Protein AF-V5ABE5-F1 (afdb_monomer_lite)

pLDDT: mean 79.94, std 25.31, range [21.81, 98.75]

Secondary structure (DSSP, 8-state):
--------------------------------------------------PPP-----------PPP----BPPPEE-TT---EEETTSSB---STTEEEE--TT-EEE-SS-SS---PPPTTPPPEEEEEETTEEEEES-TT-TTS-TTT--HHHHHHHHHHHHHSS--EEEEE-SS-BSSBSS-STT-BSHHHHHHHHHTT-EEEEES-HHHHGGG-SEEEEE-BSSPPPHHHHHHHHHHHHTT-EEEEEE---TTS---HHHHHHHHHHHT-SEEE-S-EEE-SSSBSSSTTSBEE--B-TTS-GGGB----SS----TT--EEEEEEEE-SSSEEEEE-TTS-EEEEEETT-B----TTSPP-GGGSTT---HHHHHHHHHHHHHHHHHHTTT-EEEEE--TTS-SB-TTS-EEEEEE-TTS-BHHHHHHHTTSSB----S-TTHHHHHHHHHHHHHTT-GGGGG--TTT----S-S----EE-SS-EEEEESEEEEE-TTS-EEEEEETTTTEEEESS-TT-GGGSTTTT----TTS-HHHHHHHHHHHT----SS--SPP-EEEEEE-TTTTTT-TTS--SGGGHHHHHHHHHHHHHHS-EEEEEEES-TT-SSSS-SEETTEE-SSEEEEE--SSPPPHHHHHHHHHHHHTT-EEEEE--TT--SSGGGGHHHHHHHT-SEEEEEEE---SSSEETTEEEEEEE--B-GGGGGGSS-SSPPPTT---PPPPP----------------------------------------------PPPP----TTHHHHGGG--

Radius of gyration: 35.9 Å; chains: 1; bounding box: 133×84×94 Å

Structure (mmCIF, N/CA/C/O backbone):
data_AF-V5ABE5-F1
#
_entry.id   AF-V5ABE5-F1
#
loop_
_atom_site.group_PDB
_atom_site.id
_atom_site.type_symbol
_atom_site.label_atom_id
_atom_site.label_alt_id
_atom_site.label_comp_id
_atom_site.label_asym_id
_atom_site.label_entity_id
_atom_site.label_seq_id
_atom_site.pdbx_PDB_ins_code
_atom_site.Cartn_x
_atom_site.Cartn_y
_atom_site.Cartn_z
_atom_site.occupancy
_atom_site.B_iso_or_equiv
_atom_site.auth_seq_id
_atom_site.auth_comp_id
_atom_site.auth_asym_id
_atom_site.auth_atom_id
_atom_site.pdbx_PDB_model_num
ATOM 1 N N . MET A 1 1 ? -12.990 -47.101 -25.425 1.00 36.81 1 MET A N 1
ATOM 2 C CA . MET A 1 1 ? -12.556 -48.438 -24.939 1.00 36.81 1 MET A CA 1
ATOM 3 C C . MET A 1 1 ? -12.404 -48.261 -23.430 1.00 36.81 1 MET A C 1
ATOM 5 O O . MET A 1 1 ? -11.764 -47.290 -23.077 1.00 36.81 1 MET A O 1
ATOM 9 N N . GLY A 1 2 ? -13.147 -48.911 -22.524 1.00 32.28 2 GLY A N 1
ATOM 10 C CA . GLY A 1 2 ? -13.300 -50.363 -22.287 1.00 32.28 2 GLY A CA 1
ATOM 11 C C . GLY A 1 2 ? -12.292 -50.766 -21.192 1.00 32.28 2 GLY A C 1
ATOM 12 O O . GLY A 1 2 ? -11.149 -50.357 -21.323 1.00 32.28 2 GLY A O 1
ATOM 13 N N . LEU A 1 3 ? -12.583 -51.493 -20.102 1.00 31.14 3 LEU A N 1
ATOM 14 C CA . LEU A 1 3 ? -13.672 -52.403 -19.651 1.00 31.14 3 LEU A CA 1
ATOM 15 C C . LEU A 1 3 ? -13.688 -52.362 -18.081 1.00 31.14 3 LEU A C 1
ATOM 17 O O . LEU A 1 3 ? -12.718 -51.857 -17.533 1.00 31.14 3 LEU A O 1
ATOM 21 N N . MET A 1 4 ? -14.611 -52.860 -17.233 1.00 33.94 4 MET A N 1
ATOM 22 C CA . MET A 1 4 ? -15.916 -53.587 -17.228 1.00 33.94 4 MET A CA 1
ATOM 23 C C . MET A 1 4 ? -16.553 -53.276 -15.808 1.00 33.94 4 MET A C 1
ATOM 25 O O . MET A 1 4 ? -16.170 -52.245 -15.274 1.00 33.94 4 MET A O 1
ATOM 29 N N . ILE A 1 5 ? -17.475 -53.914 -15.047 1.00 32.22 5 ILE A N 1
ATOM 30 C CA . ILE A 1 5 ? -18.334 -55.131 -14.965 1.00 32.22 5 ILE A CA 1
ATOM 31 C C . ILE A 1 5 ? -19.659 -54.666 -14.282 1.00 32.22 5 ILE A C 1
ATOM 33 O O . ILE A 1 5 ? -19.616 -54.162 -13.170 1.00 32.22 5 ILE A O 1
ATOM 37 N N . THR A 1 6 ? -20.826 -54.593 -14.934 1.00 32.41 6 THR A N 1
ATOM 38 C CA . THR A 1 6 ? -21.871 -55.640 -15.115 1.00 32.41 6 THR A CA 1
ATOM 39 C C . THR A 1 6 ? -22.750 -56.023 -13.898 1.00 32.41 6 THR A C 1
ATOM 41 O O . THR A 1 6 ? -22.491 -57.018 -13.228 1.00 32.41 6 THR A O 1
ATOM 44 N N . ALA A 1 7 ? -23.897 -55.334 -13.772 1.00 28.88 7 ALA A N 1
ATOM 45 C CA . ALA A 1 7 ? -25.223 -55.834 -13.343 1.00 28.88 7 ALA A CA 1
ATOM 46 C C . ALA A 1 7 ? -26.303 -54.846 -13.884 1.00 28.88 7 ALA A C 1
ATOM 48 O O . ALA A 1 7 ? -26.036 -53.650 -13.870 1.00 28.88 7 ALA A O 1
ATOM 49 N N . VAL A 1 8 ? -27.472 -55.152 -14.482 1.00 28.92 8 VAL A N 1
ATOM 50 C CA . VAL A 1 8 ? -28.252 -56.381 -14.793 1.00 28.92 8 VAL A CA 1
ATOM 51 C C . VAL A 1 8 ? -29.030 -56.969 -13.596 1.00 28.92 8 VAL A C 1
ATOM 53 O O . VAL A 1 8 ? -28.386 -57.462 -12.682 1.00 28.92 8 VAL A O 1
ATOM 56 N N . VAL A 1 9 ? -30.378 -57.061 -13.542 1.00 31.59 9 VAL A N 1
ATOM 57 C CA . VAL A 1 9 ? -31.540 -56.519 -14.325 1.00 31.59 9 VAL A CA 1
ATOM 58 C C . VAL A 1 9 ? -32.837 -56.831 -13.507 1.00 31.59 9 VAL A C 1
ATOM 60 O O . VAL A 1 9 ? -32.772 -57.726 -12.669 1.00 31.59 9 VAL A O 1
ATOM 63 N N . ALA A 1 10 ? -34.049 -56.254 -13.617 1.00 30.92 10 ALA A N 1
ATOM 64 C CA . ALA A 1 10 ? -34.729 -55.277 -14.500 1.00 30.92 10 ALA A CA 1
ATOM 65 C C . ALA A 1 10 ? -35.615 -54.327 -13.619 1.00 30.92 10 ALA A C 1
ATOM 67 O O . ALA A 1 10 ? -35.262 -54.142 -12.463 1.00 30.92 10 ALA A O 1
ATOM 68 N N . GLY A 1 11 ? -36.750 -53.694 -13.983 1.00 27.70 11 GLY A N 1
ATOM 69 C CA . GLY A 1 11 ? -37.647 -53.652 -15.161 1.00 27.70 11 GLY A CA 1
ATOM 70 C C . GLY A 1 11 ? -39.082 -53.263 -14.715 1.00 27.70 11 GLY A C 1
ATOM 71 O O . GLY A 1 11 ? -39.465 -53.595 -13.602 1.00 27.70 11 GLY A O 1
ATOM 72 N N . GLY A 1 12 ? -39.933 -52.586 -15.494 1.00 27.23 12 GLY A N 1
ATOM 73 C CA . GLY A 1 12 ? -39.739 -51.960 -16.807 1.00 27.23 12 GLY A CA 1
ATOM 74 C C . GLY A 1 12 ? -41.008 -51.219 -17.285 1.00 27.23 12 GLY A C 1
ATOM 75 O O . GLY A 1 12 ? -41.968 -51.127 -16.536 1.00 27.23 12 GLY A O 1
ATOM 76 N N . ILE A 1 13 ? -40.989 -50.766 -18.549 1.00 30.67 13 ILE A N 1
ATOM 77 C CA . ILE A 1 13 ? -42.097 -50.822 -19.542 1.00 30.67 13 ILE A CA 1
ATOM 78 C C . ILE A 1 13 ? -43.448 -50.146 -19.169 1.00 30.67 13 ILE A C 1
ATOM 80 O O . ILE A 1 13 ? -44.136 -50.592 -18.264 1.00 30.67 13 ILE A O 1
ATOM 84 N N . ALA A 1 14 ? -43.989 -49.184 -19.934 1.00 32.09 14 ALA A N 1
ATOM 85 C CA . ALA A 1 14 ? -43.483 -48.453 -21.108 1.00 32.09 14 ALA A CA 1
ATOM 86 C C . ALA A 1 14 ? -44.362 -47.213 -21.429 1.00 32.09 14 ALA A C 1
ATOM 88 O O . ALA A 1 14 ? -45.446 -47.068 -20.881 1.00 32.09 14 ALA A O 1
ATOM 89 N N . ALA A 1 15 ? -43.864 -46.382 -22.359 1.00 31.19 15 ALA A N 1
ATOM 90 C CA . ALA A 1 15 ? -44.543 -45.519 -23.349 1.00 31.19 15 ALA A CA 1
ATOM 91 C C . ALA A 1 15 ? -45.996 -45.003 -23.116 1.00 31.19 15 ALA A C 1
ATOM 93 O O . ALA A 1 15 ? -46.919 -45.779 -22.904 1.00 31.19 15 ALA A O 1
ATOM 94 N N . GLY A 1 16 ? -46.294 -43.717 -23.348 1.00 28.92 16 GLY A N 1
ATOM 95 C CA . GLY A 1 16 ? -45.401 -42.620 -23.749 1.00 28.92 16 GLY A CA 1
ATOM 96 C C . GLY A 1 16 ? -46.116 -41.415 -24.385 1.00 28.92 16 GLY A C 1
ATOM 97 O O . GLY A 1 16 ? -47.306 -41.475 -24.661 1.00 28.92 16 GLY A O 1
ATOM 98 N N . GLN A 1 17 ? -45.333 -40.346 -24.587 1.00 30.73 17 GLN A N 1
ATOM 99 C CA . GLN A 1 17 ? -45.240 -39.457 -25.768 1.00 30.73 17 GLN A CA 1
ATOM 100 C C . GLN A 1 17 ? -46.446 -39.310 -26.743 1.00 30.73 17 GLN A C 1
ATOM 102 O O . GLN A 1 17 ? -46.990 -40.323 -27.180 1.00 30.73 17 GLN A O 1
ATOM 107 N N . PRO A 1 18 ? -46.641 -38.120 -27.364 1.00 52.88 18 PRO A N 1
ATOM 108 C CA . PRO A 1 18 ? -46.263 -36.761 -26.921 1.00 52.88 18 PRO A CA 1
ATOM 109 C C . PRO A 1 18 ? -47.288 -35.665 -27.351 1.00 52.88 18 PRO A C 1
ATOM 111 O O . PRO A 1 18 ? -48.367 -35.994 -27.828 1.00 52.88 18 PRO A O 1
ATOM 114 N N . VAL A 1 19 ? -46.878 -34.380 -27.298 1.00 30.11 19 VAL A N 1
ATOM 115 C CA . VAL A 1 19 ? -47.408 -33.230 -28.090 1.00 30.11 19 VAL A CA 1
ATOM 116 C C . VAL A 1 19 ? -48.837 -32.736 -27.758 1.00 30.11 19 VAL A C 1
ATOM 118 O O . VAL A 1 19 ? -49.748 -33.526 -27.560 1.00 30.11 19 VAL A O 1
ATOM 121 N N . SER A 1 20 ? -49.156 -31.434 -27.770 1.00 29.97 20 SER A N 1
ATOM 122 C CA . SER A 1 20 ? -48.405 -30.203 -27.435 1.00 29.97 20 SER A CA 1
ATOM 123 C C . SER A 1 20 ? -49.416 -29.051 -27.224 1.00 29.97 20 SER A C 1
ATOM 125 O O . SER A 1 20 ? -50.603 -29.216 -27.483 1.00 29.97 20 SER A O 1
ATOM 127 N N . THR A 1 21 ? -48.931 -27.891 -26.760 1.00 30.73 21 THR A N 1
ATOM 128 C CA . THR A 1 21 ? -49.419 -26.515 -27.042 1.00 30.73 21 THR A CA 1
ATOM 129 C C . THR A 1 21 ? -50.833 -26.304 -27.628 1.00 30.73 21 THR A C 1
ATOM 131 O O . THR A 1 21 ? -51.099 -26.733 -28.749 1.00 30.73 21 THR A O 1
ATOM 134 N N . VAL A 1 22 ? -51.628 -25.418 -27.008 1.00 30.45 22 VAL A N 1
ATOM 135 C CA . VAL A 1 22 ? -51.973 -24.079 -27.563 1.00 30.45 22 VAL A CA 1
ATOM 136 C C . VAL A 1 22 ? -52.884 -23.307 -26.583 1.00 30.45 22 VAL A C 1
ATOM 138 O O . VAL A 1 22 ? -54.062 -23.604 -26.459 1.00 30.45 22 VAL A O 1
ATOM 141 N N . ASP A 1 23 ? -52.276 -22.319 -25.909 1.00 29.73 23 ASP A N 1
ATOM 142 C CA . ASP A 1 23 ? -52.678 -20.895 -25.881 1.00 29.73 23 ASP A CA 1
ATOM 143 C C . ASP A 1 23 ? -54.041 -20.432 -25.268 1.00 29.73 23 ASP A C 1
ATOM 145 O O . ASP A 1 23 ? -55.053 -21.122 -25.281 1.00 29.73 23 ASP A O 1
ATOM 149 N N . ARG A 1 24 ? -54.057 -19.158 -24.836 1.00 29.42 24 ARG A N 1
ATOM 150 C CA . ARG A 1 24 ? -55.217 -18.262 -24.554 1.00 29.42 24 ARG A CA 1
ATOM 151 C C . ARG A 1 24 ? -56.060 -18.486 -23.295 1.00 29.42 24 ARG A C 1
ATOM 153 O O . ARG A 1 24 ? -57.244 -18.795 -23.343 1.00 29.42 24 ARG A O 1
ATOM 160 N N . ASN A 1 25 ? -55.465 -18.094 -22.172 1.00 31.52 25 ASN A N 1
ATOM 161 C CA . ASN A 1 25 ? -55.800 -16.818 -21.513 1.00 31.52 25 ASN A CA 1
ATOM 162 C C . ASN A 1 25 ? -57.179 -16.182 -21.858 1.00 31.52 25 ASN A C 1
ATOM 164 O O . ASN A 1 25 ? -57.333 -15.573 -22.920 1.00 31.52 25 ASN A O 1
ATOM 168 N N . SER A 1 26 ? -58.131 -16.210 -20.917 1.00 28.11 26 SER A N 1
ATOM 169 C CA . SER A 1 26 ? -59.237 -15.239 -20.834 1.00 28.11 26 SER A CA 1
ATOM 170 C C . SER A 1 26 ? -59.680 -15.046 -19.379 1.00 28.11 26 SER A C 1
ATOM 172 O O . SER A 1 26 ? -59.875 -16.024 -18.662 1.00 28.11 26 SER A O 1
ATOM 174 N N . THR A 1 27 ? -59.835 -13.791 -18.962 1.00 31.98 27 THR A N 1
ATOM 175 C CA . THR A 1 27 ? -60.153 -13.334 -17.596 1.00 31.98 27 THR A CA 1
ATOM 176 C C . THR A 1 27 ? -61.660 -13.375 -17.261 1.00 31.98 27 THR A C 1
ATOM 178 O O . THR A 1 27 ? -62.462 -13.801 -18.090 1.00 31.98 27 THR A O 1
ATOM 181 N N . LEU A 1 28 ? -62.024 -12.825 -16.084 1.00 29.88 28 LEU A N 1
ATOM 182 C CA . LEU A 1 28 ? -63.382 -12.495 -15.589 1.00 29.88 28 LEU A CA 1
ATOM 183 C C . LEU A 1 28 ? -64.165 -13.664 -14.934 1.00 29.88 28 LEU A C 1
ATOM 185 O O . LEU A 1 28 ? -64.127 -14.783 -15.429 1.00 29.88 28 LEU A O 1
ATOM 189 N N . GLU A 1 29 ? -64.942 -13.491 -13.850 1.00 29.45 29 GLU A N 1
ATOM 190 C CA . GLU A 1 29 ? -65.018 -12.427 -12.818 1.00 29.45 29 GLU A CA 1
ATOM 191 C C . GLU A 1 29 ? -65.861 -12.907 -11.602 1.00 29.45 29 GLU A C 1
ATOM 193 O O . GLU A 1 29 ? -66.700 -13.788 -11.753 1.00 29.45 29 GLU A O 1
ATOM 198 N N . ASN A 1 30 ? -65.675 -12.259 -10.440 1.00 27.55 30 ASN A N 1
ATOM 199 C CA . ASN A 1 30 ? -66.637 -11.954 -9.351 1.00 27.55 30 ASN A CA 1
ATOM 200 C C . ASN A 1 30 ? -67.691 -12.976 -8.831 1.00 27.55 30 ASN A C 1
ATOM 202 O O . ASN A 1 30 ? -68.548 -13.468 -9.558 1.00 27.55 30 ASN A O 1
ATOM 206 N N . GLY A 1 31 ? -67.774 -13.088 -7.492 1.00 24.94 31 GLY A N 1
ATOM 207 C CA . GLY A 1 31 ? -68.883 -13.706 -6.730 1.00 24.94 31 GLY A CA 1
ATOM 208 C C . GLY A 1 31 ? -68.365 -14.616 -5.601 1.00 24.94 31 GLY A C 1
ATOM 209 O O . GLY A 1 31 ? -67.852 -15.685 -5.896 1.00 24.94 31 GLY A O 1
ATOM 210 N N . ALA A 1 32 ? -68.321 -14.251 -4.309 1.00 29.09 32 ALA A N 1
ATOM 211 C CA . ALA A 1 32 ? -69.394 -13.801 -3.399 1.00 29.09 32 ALA A CA 1
ATOM 212 C C . ALA A 1 32 ? -70.562 -14.813 -3.298 1.00 29.09 32 ALA A C 1
ATOM 214 O O . ALA A 1 32 ? -71.114 -15.196 -4.324 1.00 29.09 32 ALA A O 1
ATOM 215 N N . THR A 1 33 ? -71.018 -15.277 -2.124 1.00 28.72 33 THR A N 1
ATOM 216 C CA . THR A 1 33 ? -70.672 -14.988 -0.705 1.00 28.72 33 THR A CA 1
ATOM 217 C C . THR A 1 33 ? -71.296 -16.074 0.190 1.00 28.72 33 THR A C 1
ATOM 219 O O . THR A 1 33 ? -72.378 -16.532 -0.164 1.00 28.72 33 THR A O 1
ATOM 222 N N . ASP A 1 34 ? -70.709 -16.414 1.355 1.00 31.33 34 ASP A N 1
ATOM 223 C CA . ASP A 1 34 ? -71.401 -16.276 2.665 1.00 31.33 34 ASP A CA 1
ATOM 224 C C . ASP A 1 34 ? -70.608 -16.749 3.916 1.00 31.33 34 ASP A C 1
ATOM 226 O O . ASP A 1 34 ? -70.050 -17.838 3.941 1.00 31.33 34 ASP A O 1
ATOM 230 N N . GLN A 1 35 ? -70.664 -15.910 4.968 1.00 30.05 35 GLN A N 1
ATOM 231 C CA . GLN A 1 35 ? -70.904 -16.203 6.406 1.00 30.05 35 GLN A CA 1
ATOM 232 C C . GLN A 1 35 ? -70.169 -17.393 7.083 1.00 30.05 35 GLN A C 1
ATOM 234 O O . GLN A 1 35 ? -70.361 -18.550 6.733 1.00 30.05 35 GLN A O 1
ATOM 239 N N . LEU A 1 36 ? -69.488 -17.199 8.223 1.00 27.52 36 LEU A N 1
ATOM 240 C CA . LEU A 1 36 ? -70.141 -16.855 9.502 1.00 27.52 36 LEU A CA 1
ATOM 241 C C . LEU A 1 36 ? -69.165 -16.258 10.555 1.00 27.52 36 LEU A C 1
ATOM 243 O O . LEU A 1 36 ? -68.095 -16.809 10.764 1.00 27.52 36 LEU A O 1
ATOM 247 N N . LYS A 1 37 ? -69.629 -15.225 11.286 1.00 28.75 37 LYS A N 1
ATOM 248 C CA . LYS A 1 37 ? -69.328 -14.825 12.697 1.00 28.75 37 LYS A CA 1
ATOM 249 C C . LYS A 1 37 ? -67.889 -15.055 13.231 1.00 28.75 37 LYS A C 1
ATOM 251 O O . LYS A 1 37 ? -67.520 -16.190 13.488 1.00 28.75 37 LYS A O 1
ATOM 256 N N . ALA A 1 38 ? -67.036 -14.062 13.503 1.00 27.56 38 ALA A N 1
ATOM 257 C CA . ALA A 1 38 ? -67.186 -12.743 14.152 1.00 27.56 38 ALA A CA 1
ATOM 258 C C . ALA A 1 38 ? -67.449 -12.751 15.679 1.00 27.56 38 ALA A C 1
ATOM 260 O O . ALA A 1 38 ? -68.564 -13.032 16.122 1.00 27.56 38 ALA A O 1
ATOM 261 N N . VAL A 1 39 ? -66.443 -12.297 16.443 1.00 29.56 39 VAL A N 1
ATOM 262 C CA . VAL A 1 39 ? -66.550 -11.591 17.738 1.00 29.56 39 VAL A CA 1
ATOM 263 C C . VAL A 1 39 ? -65.541 -10.427 17.708 1.00 29.56 39 VAL A C 1
ATOM 265 O O . VAL A 1 39 ? -64.416 -10.603 17.253 1.00 29.56 39 VAL A O 1
ATOM 268 N N . THR A 1 40 ? -65.965 -9.233 18.123 1.00 28.83 40 THR A N 1
ATOM 269 C CA . THR A 1 40 ? -65.192 -7.968 18.179 1.00 28.83 40 THR A CA 1
ATOM 270 C C . THR A 1 40 ? -64.609 -7.740 19.598 1.00 28.83 40 THR A C 1
ATOM 272 O O . THR A 1 40 ? -65.002 -8.453 20.515 1.00 28.83 40 THR A O 1
ATOM 275 N N . SER A 1 41 ? -63.684 -6.805 19.881 1.00 28.00 41 SER A N 1
ATOM 276 C CA . SER A 1 41 ? -63.688 -5.372 19.513 1.00 28.00 41 SER A CA 1
ATOM 277 C C . SER A 1 41 ? -62.306 -4.674 19.727 1.00 28.00 41 SER A C 1
ATOM 279 O O . SER A 1 41 ? -61.534 -5.121 20.562 1.00 28.00 41 SER A O 1
ATOM 281 N N . ILE A 1 42 ? -61.862 -3.751 18.842 1.00 30.05 42 ILE A N 1
ATOM 282 C CA . ILE A 1 42 ? -61.915 -2.252 18.943 1.00 30.05 42 ILE A CA 1
ATOM 283 C C . ILE A 1 42 ? -60.924 -1.658 19.977 1.00 30.05 42 ILE A C 1
ATOM 285 O O . ILE A 1 42 ? -61.005 -2.044 21.131 1.00 30.05 42 ILE A O 1
ATOM 289 N N . THR A 1 43 ? -60.046 -0.658 19.740 1.00 30.17 43 THR A N 1
ATOM 290 C CA . THR A 1 43 ? -59.517 0.145 18.583 1.00 30.17 43 THR A CA 1
ATOM 291 C C . THR A 1 43 ? -58.241 0.880 19.085 1.00 30.17 43 THR A C 1
ATOM 293 O O . THR A 1 43 ? -58.138 1.073 20.292 1.00 30.17 43 THR A O 1
ATOM 296 N N . LYS A 1 44 ? -57.276 1.358 18.275 1.00 28.70 44 LYS A N 1
ATOM 297 C CA . LYS A 1 44 ? -57.308 2.586 17.425 1.00 28.70 44 LYS A CA 1
ATOM 298 C C . LYS A 1 44 ? -56.001 2.715 16.579 1.00 28.70 44 LYS A C 1
ATOM 300 O O . LYS A 1 44 ? -55.052 2.013 16.902 1.00 28.70 44 LYS A O 1
ATOM 305 N N . PRO A 1 45 ? -55.922 3.593 15.548 1.00 30.73 45 PRO A N 1
ATOM 306 C CA . PRO A 1 45 ? -54.800 3.627 14.594 1.00 30.73 45 PRO A CA 1
ATOM 307 C C . PRO A 1 45 ? -53.819 4.819 14.752 1.00 30.73 45 PRO A C 1
ATOM 309 O O . PRO A 1 45 ? -54.197 5.836 15.346 1.00 30.73 45 PRO A O 1
ATOM 312 N N . PRO A 1 46 ? -52.626 4.746 14.119 1.00 29.84 46 PRO A N 1
ATOM 313 C CA . PRO A 1 46 ? -51.786 5.895 13.752 1.00 29.84 46 PRO A CA 1
ATOM 314 C C . PRO A 1 46 ? -52.357 6.737 12.588 1.00 29.84 46 PRO A C 1
ATOM 316 O O . PRO A 1 46 ? -53.442 6.467 12.066 1.00 29.84 46 PRO A O 1
ATOM 319 N N . ILE A 1 47 ? -51.618 7.779 12.192 1.00 32.44 47 ILE A N 1
ATOM 320 C CA . ILE A 1 47 ? -51.999 8.806 11.202 1.00 32.44 47 ILE A CA 1
ATOM 321 C C . ILE A 1 47 ? -51.214 8.588 9.891 1.00 32.44 47 ILE A C 1
ATOM 323 O O . ILE A 1 47 ? -50.024 8.294 9.966 1.00 32.44 47 ILE A O 1
ATOM 327 N N . PRO A 1 48 ? -51.818 8.756 8.696 1.00 26.69 48 PRO A N 1
ATOM 328 C CA . PRO A 1 48 ? -51.078 8.700 7.437 1.00 26.69 48 PRO A CA 1
ATOM 329 C C . PRO A 1 48 ? -50.308 10.003 7.174 1.00 26.69 48 PRO A C 1
ATOM 331 O O . PRO A 1 48 ? -50.893 11.087 7.204 1.00 26.69 48 PRO A O 1
ATOM 334 N N . VAL A 1 49 ? -49.027 9.887 6.823 1.00 27.22 49 VAL A N 1
ATOM 335 C CA . VAL A 1 49 ? -48.257 10.952 6.161 1.00 27.22 49 VAL A CA 1
ATOM 336 C C . VAL A 1 49 ? -48.077 10.556 4.698 1.00 27.22 49 VAL A C 1
ATOM 338 O O . VAL A 1 49 ? -47.679 9.436 4.392 1.00 27.22 49 VAL A O 1
ATOM 341 N N . THR A 1 50 ? -48.420 11.460 3.783 1.00 24.22 50 THR A N 1
ATOM 342 C CA . THR A 1 50 ? -48.315 11.236 2.338 1.00 24.22 50 THR A CA 1
ATOM 343 C C . THR A 1 50 ? -46.997 11.788 1.804 1.00 24.22 50 THR A C 1
ATOM 345 O O . THR A 1 50 ? -46.870 13.005 1.659 1.00 24.22 50 THR A O 1
ATOM 348 N N . ALA A 1 51 ? -46.059 10.913 1.445 1.00 25.20 51 ALA A N 1
ATOM 349 C CA . ALA A 1 51 ? -45.017 11.257 0.481 1.00 25.20 51 ALA A CA 1
ATOM 350 C C . ALA A 1 51 ? -45.628 11.267 -0.932 1.00 25.20 51 ALA A C 1
ATOM 352 O O . ALA A 1 51 ? -46.442 10.401 -1.266 1.00 25.20 51 ALA A O 1
ATOM 353 N N . ALA A 1 52 ? -45.284 12.264 -1.746 1.00 25.70 52 ALA A N 1
ATOM 354 C CA . ALA A 1 52 ? -45.746 12.351 -3.127 1.00 25.70 52 ALA A CA 1
ATOM 355 C C . ALA A 1 52 ? -44.802 11.573 -4.050 1.00 25.70 52 ALA A C 1
ATOM 357 O O . ALA A 1 52 ? -43.586 11.683 -3.932 1.00 25.70 52 ALA A O 1
ATOM 358 N N . SER A 1 53 ? -45.367 10.815 -4.986 1.00 22.44 53 SER A N 1
ATOM 359 C CA . SER A 1 53 ? -44.610 10.213 -6.079 1.00 22.44 53 SER A CA 1
ATOM 360 C C . SER A 1 53 ? -44.405 11.227 -7.204 1.00 22.44 53 SER A C 1
ATOM 362 O O . SER A 1 53 ? -45.396 11.693 -7.768 1.00 22.44 53 SER A O 1
ATOM 364 N N . ASP A 1 54 ? -43.161 11.447 -7.609 1.00 24.75 54 ASP A N 1
ATOM 365 C CA . ASP A 1 54 ? -42.833 11.754 -9.002 1.00 24.75 54 ASP A CA 1
ATOM 366 C C . ASP A 1 54 ? -41.785 10.742 -9.470 1.00 24.75 54 ASP A C 1
ATOM 368 O O . ASP A 1 54 ? -40.908 10.342 -8.703 1.00 24.75 54 ASP A O 1
ATOM 372 N N . SER A 1 55 ? -41.932 10.245 -10.697 1.00 22.11 55 SER A N 1
ATOM 373 C CA . SER A 1 55 ? -41.166 9.106 -11.203 1.00 22.11 55 SER A CA 1
ATOM 374 C C . SER A 1 55 ? -40.513 9.414 -12.544 1.00 22.11 55 SER A C 1
ATOM 376 O O . SER A 1 55 ? -41.178 9.776 -13.515 1.00 22.11 55 SER A O 1
ATOM 378 N N . VAL A 1 56 ? -39.199 9.205 -12.615 1.00 25.50 56 VAL A N 1
ATOM 379 C CA . VAL A 1 56 ? -38.432 9.241 -13.863 1.00 25.50 56 VAL A CA 1
ATOM 380 C C . VAL A 1 56 ? -37.545 7.998 -13.924 1.00 25.50 56 VAL A C 1
ATOM 382 O O . VAL A 1 56 ? -36.875 7.642 -12.961 1.00 25.50 56 VAL A O 1
ATOM 385 N N . SER A 1 57 ? -37.591 7.304 -15.059 1.00 24.28 57 SER A N 1
ATOM 386 C CA . SER A 1 57 ? -36.726 6.168 -15.396 1.00 24.28 57 SER A CA 1
ATOM 387 C C . SER A 1 57 ? -35.306 6.632 -15.750 1.00 24.28 57 SER A C 1
ATOM 389 O O . SER A 1 57 ? -35.163 7.690 -16.352 1.00 24.28 57 SER A O 1
ATOM 391 N N . GLY A 1 58 ? -34.244 5.856 -15.544 1.00 23.52 58 GLY A N 1
ATOM 392 C CA . GLY A 1 58 ? -34.188 4.484 -15.035 1.00 23.52 58 GLY A CA 1
ATOM 393 C C . GLY A 1 58 ? -33.109 3.677 -15.764 1.00 23.52 58 GLY A C 1
ATOM 394 O O . GLY A 1 58 ? -33.185 3.510 -16.979 1.00 23.52 58 GLY A O 1
ATOM 395 N N . ALA A 1 59 ? -32.138 3.167 -15.011 1.00 22.73 59 ALA A N 1
ATOM 396 C CA . ALA A 1 59 ? -31.063 2.286 -15.471 1.00 22.73 59 ALA A CA 1
ATOM 397 C C . ALA A 1 59 ? -31.263 0.867 -14.892 1.00 22.73 59 ALA A C 1
ATOM 399 O O . ALA A 1 59 ? -31.989 0.714 -13.901 1.00 22.73 59 ALA A O 1
ATOM 400 N N . PRO A 1 60 ? -30.693 -0.194 -15.492 1.00 24.97 60 PRO A N 1
ATOM 401 C CA . PRO A 1 60 ? -30.913 -1.552 -15.011 1.00 24.97 60 PRO A CA 1
ATOM 402 C C . PRO A 1 60 ? -30.186 -1.778 -13.681 1.00 24.97 60 PRO A C 1
ATOM 404 O O . PRO A 1 60 ? -28.968 -1.932 -13.662 1.00 24.97 60 PRO A O 1
ATOM 407 N N . LYS A 1 61 ? -30.933 -1.883 -12.570 1.00 22.95 61 LYS A N 1
ATOM 408 C CA . LYS A 1 61 ? -30.392 -2.510 -11.357 1.00 22.95 61 LYS A CA 1
ATOM 409 C C . LYS A 1 61 ? -29.935 -3.921 -11.729 1.00 22.95 61 LYS A C 1
ATOM 411 O O . LYS A 1 61 ? -30.764 -4.761 -12.089 1.00 22.95 61 LYS A O 1
ATOM 416 N N . ARG A 1 62 ? -28.621 -4.158 -11.672 1.00 22.55 62 ARG A N 1
ATOM 417 C CA . ARG A 1 62 ? -28.020 -5.487 -11.810 1.00 22.55 62 ARG A CA 1
ATOM 418 C C . ARG A 1 62 ? -28.695 -6.373 -10.765 1.00 22.55 62 ARG A C 1
ATOM 420 O O . ARG A 1 62 ? -28.726 -6.008 -9.594 1.00 22.55 62 ARG A O 1
ATOM 427 N N . GLN A 1 63 ? -29.292 -7.491 -11.176 1.00 21.81 63 GLN A N 1
ATOM 428 C CA . GLN A 1 63 ? -29.745 -8.472 -10.194 1.00 21.81 63 GLN A CA 1
ATOM 429 C C . GLN A 1 63 ? -28.492 -9.106 -9.599 1.00 21.81 63 GLN A C 1
ATOM 431 O O . GLN A 1 63 ? -27.891 -9.978 -10.225 1.00 21.81 63 GLN A O 1
ATOM 436 N N . THR A 1 64 ? -28.099 -8.655 -8.411 1.00 24.75 64 THR A N 1
ATOM 437 C CA . THR A 1 64 ? -27.279 -9.463 -7.520 1.00 24.75 64 THR A CA 1
ATOM 438 C C . THR A 1 64 ? -28.059 -10.747 -7.251 1.00 24.75 64 THR A C 1
ATOM 440 O O . THR A 1 64 ? -29.151 -10.748 -6.679 1.00 24.75 64 THR A O 1
ATOM 443 N N . THR A 1 65 ? -27.542 -11.856 -7.773 1.00 24.98 65 THR A N 1
ATOM 444 C CA . THR A 1 65 ? -27.917 -13.181 -7.278 1.00 24.98 65 THR A CA 1
ATOM 445 C C . THR A 1 65 ? -27.540 -13.203 -5.799 1.00 24.98 65 THR A C 1
ATOM 447 O O . THR A 1 65 ? -26.416 -12.799 -5.510 1.00 24.98 65 THR A O 1
ATOM 450 N N . PRO A 1 66 ? -28.407 -13.649 -4.873 1.00 24.62 66 PRO A N 1
ATOM 451 C CA . PRO A 1 66 ? -28.014 -13.753 -3.475 1.00 24.62 66 PRO A CA 1
ATOM 452 C C . PRO A 1 66 ? -26.811 -14.691 -3.345 1.00 24.62 66 PRO A C 1
ATOM 454 O O . PRO A 1 66 ? -26.906 -15.878 -3.673 1.00 24.62 66 PRO A O 1
ATOM 457 N N . SER A 1 67 ? -25.683 -14.149 -2.900 1.00 27.70 67 SER A N 1
ATOM 458 C CA . SER A 1 67 ? -24.620 -14.916 -2.266 1.00 27.70 67 SER A CA 1
ATOM 459 C C . SER A 1 67 ? -25.206 -15.504 -0.986 1.00 27.70 67 SER A C 1
ATOM 461 O O . SER A 1 67 ? -25.650 -14.772 -0.111 1.00 27.70 67 SER A O 1
ATOM 463 N N . ASN A 1 68 ? -25.231 -16.832 -0.865 1.00 29.89 68 ASN A N 1
ATOM 464 C CA . ASN A 1 68 ? -25.539 -17.484 0.410 1.00 29.89 68 ASN A CA 1
ATOM 465 C C . ASN A 1 68 ? -24.269 -17.518 1.277 1.00 29.89 68 ASN A C 1
ATOM 467 O O . ASN A 1 68 ? -23.751 -18.592 1.579 1.00 29.89 68 ASN A O 1
ATOM 471 N N . GLY A 1 69 ? -23.767 -16.337 1.621 1.00 33.34 69 GLY A N 1
ATOM 472 C CA . GLY A 1 69 ? -22.880 -16.108 2.752 1.00 33.34 69 GLY A CA 1
ATOM 473 C C . GLY A 1 69 ? -23.568 -15.078 3.636 1.00 33.34 69 GLY A C 1
ATOM 474 O O . GLY A 1 69 ? -24.109 -14.107 3.114 1.00 33.34 69 GLY A O 1
ATOM 475 N N . THR A 1 70 ? -23.627 -15.327 4.938 1.00 46.50 70 THR A N 1
ATOM 476 C CA . THR A 1 70 ? -23.882 -14.262 5.906 1.00 46.50 70 THR A CA 1
ATOM 477 C C . THR A 1 70 ? -22.606 -13.445 6.013 1.00 46.50 70 THR A C 1
ATOM 479 O O . THR A 1 70 ? -21.559 -14.001 6.344 1.00 46.50 70 THR A O 1
ATOM 482 N N . GLU A 1 71 ? -22.735 -12.167 5.676 1.00 72.88 71 GLU A N 1
ATOM 483 C CA . GLU A 1 71 ? -21.857 -11.066 6.073 1.00 72.88 71 GLU A CA 1
ATOM 484 C C . GLU A 1 71 ? -21.424 -11.241 7.553 1.00 72.88 71 GLU A C 1
ATOM 486 O O . GLU A 1 71 ? -22.207 -11.704 8.396 1.00 72.88 71 GLU A O 1
ATOM 491 N N . THR A 1 72 ? -20.131 -11.038 7.821 1.00 88.06 72 THR A N 1
ATOM 492 C CA . THR A 1 72 ? -19.422 -11.445 9.050 1.00 88.06 72 THR A CA 1
ATOM 493 C C . THR A 1 72 ? -18.548 -10.301 9.537 1.00 88.06 72 THR A C 1
ATOM 495 O O . THR A 1 72 ? -17.870 -9.692 8.719 1.00 88.06 72 THR A O 1
ATOM 498 N N . ILE A 1 73 ? -18.507 -10.079 10.855 1.00 91.19 73 ILE A N 1
ATOM 499 C CA . ILE A 1 73 ? -17.672 -9.025 11.456 1.00 91.19 73 ILE A CA 1
ATOM 500 C C . ILE A 1 73 ? -16.213 -9.125 10.995 1.00 91.19 73 ILE A C 1
ATOM 502 O O . ILE A 1 73 ? -15.712 -10.234 10.736 1.00 91.19 73 ILE A O 1
ATOM 506 N N . ASP A 1 74 ? -15.541 -7.977 10.955 1.00 91.94 74 ASP A N 1
ATOM 507 C CA . ASP A 1 74 ? -14.119 -7.881 10.627 1.00 91.94 74 ASP A CA 1
ATOM 508 C C . ASP A 1 74 ? -13.227 -8.615 11.658 1.00 91.94 74 ASP A C 1
ATOM 510 O O . ASP A 1 74 ? -13.682 -8.968 12.755 1.00 91.94 74 ASP A O 1
ATOM 514 N N . PRO A 1 75 ? -11.942 -8.882 11.341 1.00 95.12 75 PRO A N 1
ATOM 515 C CA . PRO A 1 75 ? -10.988 -9.437 12.298 1.00 95.12 75 PRO A CA 1
ATOM 516 C C . PRO A 1 75 ? -10.960 -8.629 13.598 1.00 95.12 75 PRO A C 1
ATOM 518 O O . PRO A 1 75 ? -11.102 -7.411 13.579 1.00 95.12 75 PRO A O 1
ATOM 521 N N . VAL A 1 76 ? -10.726 -9.288 14.731 1.00 96.44 76 VAL A N 1
ATOM 522 C CA . VAL A 1 76 ? -10.658 -8.602 16.032 1.00 96.44 76 VAL A CA 1
ATOM 523 C C . VAL A 1 76 ? -9.216 -8.483 16.516 1.00 96.44 76 VAL A C 1
ATOM 525 O O . VAL A 1 76 ? -8.401 -9.389 16.307 1.00 96.44 76 VAL A O 1
ATOM 528 N N . VAL A 1 77 ? -8.905 -7.365 17.171 1.00 95.88 77 VAL A N 1
ATOM 529 C CA . VAL A 1 77 ? -7.595 -7.075 17.774 1.00 95.88 77 VAL A CA 1
ATOM 530 C C . VAL A 1 77 ? -7.649 -7.249 19.289 1.00 95.88 77 VAL A C 1
ATOM 532 O O . VAL A 1 77 ? -8.598 -6.816 19.940 1.00 95.88 77 VAL A O 1
ATOM 535 N N . PHE A 1 78 ? -6.607 -7.824 19.882 1.00 94.81 78 PHE A N 1
ATOM 536 C CA . PHE A 1 78 ? -6.459 -7.880 21.335 1.00 94.81 78 PHE A CA 1
ATOM 537 C C . PHE A 1 78 ? -5.160 -7.186 21.747 1.00 94.81 78 PHE A C 1
ATOM 539 O O . PHE A 1 78 ? -4.075 -7.733 21.580 1.00 94.81 78 PHE A O 1
ATOM 546 N N . ASP A 1 79 ? -5.252 -5.966 22.276 1.00 89.25 79 ASP A N 1
ATOM 547 C CA . ASP A 1 79 ? -4.106 -5.295 22.898 1.00 89.25 79 ASP A CA 1
ATOM 548 C C . ASP A 1 79 ? -3.833 -5.907 24.280 1.00 89.25 79 ASP A C 1
ATOM 550 O O . ASP A 1 79 ? -4.777 -6.173 25.023 1.00 89.25 79 ASP A O 1
ATOM 554 N N . SER A 1 80 ? -2.563 -6.118 24.643 1.00 86.62 80 SER A N 1
ATOM 555 C CA . SER A 1 80 ? -2.168 -6.563 25.993 1.00 86.62 80 SER A CA 1
ATOM 556 C C . SER A 1 80 ? -2.917 -7.831 26.449 1.00 86.62 80 SER A C 1
ATOM 558 O O . SER A 1 80 ? -3.398 -7.938 27.582 1.00 86.62 80 SER A O 1
ATOM 560 N N . ALA A 1 81 ? -3.070 -8.769 25.512 1.00 91.44 81 ALA A N 1
ATOM 561 C CA . ALA A 1 81 ? -3.835 -9.994 25.680 1.00 91.44 81 ALA A CA 1
ATOM 562 C C . ALA A 1 81 ? -3.036 -11.072 26.413 1.00 91.44 81 ALA A C 1
ATOM 564 O O . ALA A 1 81 ? -1.866 -11.294 26.098 1.00 91.44 81 ALA A O 1
ATOM 565 N N . ALA A 1 82 ? -3.703 -11.782 27.317 1.00 93.06 82 ALA A N 1
ATOM 566 C CA . ALA A 1 82 ? -3.272 -13.085 27.807 1.00 93.06 82 ALA A CA 1
ATOM 567 C C . ALA A 1 82 ? -4.027 -14.210 27.081 1.00 93.06 82 ALA A C 1
ATOM 569 O O . ALA A 1 82 ? -4.880 -13.941 26.233 1.00 93.06 82 ALA A O 1
ATOM 570 N N . SER A 1 83 ? -3.760 -15.466 27.431 1.00 94.88 83 SER A N 1
ATOM 571 C CA . SER A 1 83 ? -4.591 -16.618 27.065 1.00 94.88 83 SER A CA 1
ATOM 572 C C . SER A 1 83 ? -5.563 -17.032 28.182 1.00 94.88 83 SER A C 1
ATOM 574 O O . SER A 1 83 ? -5.429 -16.641 29.340 1.00 94.88 83 SER A O 1
ATOM 576 N N . LEU A 1 84 ? -6.572 -17.834 27.837 1.00 95.50 84 LEU A N 1
ATOM 577 C CA . LEU A 1 84 ? -7.466 -18.491 28.801 1.00 95.50 84 LEU A CA 1
ATOM 578 C C . LEU A 1 84 ? -6.947 -19.890 29.185 1.00 95.50 84 LEU A C 1
ATOM 580 O O . LEU A 1 84 ? -6.188 -20.510 28.440 1.00 95.50 84 LEU A O 1
ATOM 584 N N . LEU A 1 85 ? -7.400 -20.423 30.318 1.00 95.12 85 LEU A N 1
ATOM 585 C CA . LEU A 1 85 ? -7.117 -21.777 30.822 1.00 95.12 85 LEU A CA 1
ATOM 586 C C . LEU A 1 85 ? -8.415 -22.524 31.166 1.00 95.12 85 LEU A C 1
ATOM 588 O O . LEU A 1 85 ? -9.494 -21.935 31.173 1.00 95.12 85 LEU A O 1
ATOM 592 N N . GLY A 1 86 ? -8.332 -23.833 31.407 1.00 93.56 86 GLY A N 1
ATOM 593 C CA . GLY A 1 86 ? -9.449 -24.656 31.882 1.00 93.56 86 GLY A CA 1
ATOM 594 C C . GLY A 1 86 ? -9.681 -24.555 33.394 1.00 93.56 86 GLY A C 1
ATOM 595 O O . GLY A 1 86 ? -8.868 -23.994 34.125 1.00 93.56 86 GLY A O 1
ATOM 596 N N . GLU A 1 87 ? -10.779 -25.141 33.884 1.00 91.69 87 GLU A N 1
ATOM 597 C CA . GLU A 1 87 ? -11.125 -25.164 35.319 1.00 91.69 87 GLU A CA 1
ATOM 598 C C . GLU A 1 87 ? -10.098 -25.862 36.236 1.00 91.69 87 GLU A C 1
ATOM 600 O O . GLU A 1 87 ? -10.208 -25.744 37.459 1.00 91.69 87 GLU A O 1
ATOM 605 N N . ASP A 1 88 ? -9.143 -26.601 35.658 1.00 91.44 88 ASP A N 1
ATOM 606 C CA . ASP A 1 88 ? -8.068 -27.342 36.324 1.00 91.44 88 ASP A CA 1
ATOM 607 C C . ASP A 1 88 ? -6.679 -26.688 36.183 1.00 91.44 88 ASP A C 1
ATOM 609 O O . ASP A 1 88 ? -5.663 -27.336 36.450 1.00 91.44 88 ASP A O 1
ATOM 613 N N . ASP A 1 89 ? -6.644 -25.411 35.789 1.00 91.94 89 ASP A N 1
ATOM 614 C CA . ASP A 1 89 ? -5.444 -24.585 35.612 1.00 91.94 89 ASP A CA 1
ATOM 615 C C . ASP A 1 89 ? -4.496 -25.133 34.516 1.00 91.94 89 ASP A C 1
ATOM 617 O O . ASP A 1 89 ? -3.271 -25.021 34.603 1.00 91.94 89 ASP A O 1
ATOM 621 N N . GLN A 1 90 ? -5.043 -25.797 33.487 1.00 92.31 90 GLN A N 1
ATOM 622 C CA . GLN A 1 90 ? -4.316 -26.367 32.337 1.00 92.31 90 GLN A CA 1
ATOM 623 C C . GLN A 1 90 ? -4.765 -25.733 30.999 1.00 92.31 90 GLN A C 1
ATOM 625 O O . GLN A 1 90 ? -5.799 -25.064 30.958 1.00 92.31 90 GLN A O 1
ATOM 630 N N . PRO A 1 91 ? -4.020 -25.927 29.886 1.00 92.56 91 PRO A N 1
ATOM 631 C CA . PRO A 1 91 ? -4.414 -25.443 28.560 1.00 92.56 91 PRO A CA 1
ATOM 632 C C . PRO A 1 91 ? -5.850 -25.825 28.161 1.00 92.56 91 PRO A C 1
ATOM 634 O O . PRO A 1 91 ? -6.242 -26.992 28.233 1.00 92.56 91 PRO A O 1
ATOM 637 N N . LEU A 1 92 ? -6.634 -24.838 27.716 1.00 88.56 92 LEU A N 1
ATOM 638 C CA . LEU A 1 92 ? -8.054 -24.979 27.383 1.00 88.56 92 LEU A CA 1
ATOM 639 C C . LEU A 1 92 ? -8.239 -25.580 25.976 1.00 88.56 92 LEU A C 1
ATOM 641 O O . LEU A 1 92 ? -8.504 -24.902 24.971 1.00 88.56 92 LEU A O 1
ATOM 645 N N . ASP A 1 93 ? -8.082 -26.902 25.945 1.00 72.06 93 ASP A N 1
ATOM 646 C CA . ASP A 1 93 ? -8.255 -27.776 24.781 1.00 72.06 93 ASP A CA 1
ATOM 647 C C . ASP A 1 93 ? -9.736 -28.044 24.426 1.00 72.06 93 ASP A C 1
ATOM 649 O O . ASP A 1 93 ? -10.013 -28.522 23.325 1.00 72.06 93 ASP A O 1
ATOM 653 N N . GLU A 1 94 ? -10.702 -27.771 25.317 1.00 63.41 94 GLU A N 1
ATOM 654 C CA . GLU A 1 94 ? -12.123 -28.028 25.029 1.00 63.41 94 GLU A CA 1
ATOM 655 C C . GLU A 1 94 ? -12.723 -26.982 24.068 1.00 63.41 94 GLU A C 1
ATOM 657 O O . GLU A 1 94 ? -12.538 -25.773 24.211 1.00 63.41 94 GLU A O 1
ATOM 662 N N . GLU A 1 95 ? -13.449 -27.465 23.055 1.00 60.84 95 GLU A N 1
ATOM 663 C CA . GLU A 1 95 ? -14.000 -26.637 21.972 1.00 60.84 95 GLU A CA 1
ATOM 664 C C . GLU A 1 95 ? -15.266 -25.870 22.403 1.00 60.84 95 GLU A C 1
ATOM 666 O O . GLU A 1 95 ? -15.479 -24.748 21.965 1.00 60.84 95 GLU A O 1
ATOM 671 N N . SER A 1 96 ? -16.095 -26.426 23.294 1.00 64.19 96 SER A N 1
ATOM 672 C CA . SER A 1 96 ? -17.500 -26.008 23.466 1.00 64.19 96 SER A CA 1
ATOM 673 C C . SER A 1 96 ? -17.766 -24.681 24.189 1.00 64.19 96 SER A C 1
ATOM 675 O O . SER A 1 96 ? -18.931 -24.309 24.305 1.00 64.19 96 SER A O 1
ATOM 677 N N . ALA A 1 97 ? -16.736 -23.999 24.693 1.00 81.06 97 ALA A N 1
ATOM 678 C CA . ALA A 1 97 ? -16.864 -22.693 25.350 1.00 81.06 97 ALA A CA 1
ATOM 679 C C . ALA A 1 97 ? -16.002 -21.596 24.701 1.00 81.06 97 ALA A C 1
ATOM 681 O O . ALA A 1 97 ? -16.205 -20.423 24.992 1.00 81.06 97 ALA A O 1
ATOM 682 N N . VAL A 1 98 ? -15.036 -21.940 23.839 1.00 93.50 98 VAL A N 1
ATOM 683 C CA . VAL A 1 98 ? -14.087 -20.972 23.262 1.00 93.50 98 VAL A CA 1
ATOM 684 C C . VAL A 1 98 ? -14.580 -20.515 21.897 1.00 93.50 98 VAL A C 1
ATOM 686 O O . VAL A 1 98 ? -14.577 -21.294 20.950 1.00 93.50 98 VAL A O 1
ATOM 689 N N . VAL A 1 99 ? -14.947 -19.238 21.788 1.00 95.06 99 VAL A N 1
ATOM 690 C CA . VAL A 1 99 ? -15.567 -18.674 20.578 1.00 95.06 99 VAL A CA 1
ATOM 691 C C . VAL A 1 99 ? -14.578 -17.924 19.681 1.00 95.06 99 VAL A C 1
ATOM 693 O O . VAL A 1 99 ? -14.801 -17.853 18.475 1.00 95.06 99 VAL A O 1
ATOM 696 N N . VAL A 1 100 ? -13.462 -17.424 20.230 1.00 96.25 100 VAL A N 1
ATOM 697 C CA . VAL A 1 100 ? -12.338 -16.872 19.447 1.00 96.25 100 VAL A CA 1
ATOM 698 C C . VAL A 1 100 ? -11.015 -17.443 19.949 1.00 96.25 100 VAL A C 1
ATOM 700 O O . VAL A 1 100 ? -10.755 -17.498 21.159 1.00 96.25 100 VAL A O 1
ATOM 703 N N . ARG A 1 101 ? -10.161 -17.842 19.003 1.00 95.81 101 ARG A N 1
ATOM 704 C CA . ARG A 1 101 ? -8.763 -18.221 19.241 1.00 95.81 101 ARG A CA 1
ATOM 705 C C . ARG A 1 101 ? -7.829 -17.346 18.403 1.00 95.81 101 ARG A C 1
ATOM 707 O O . ARG A 1 101 ? -8.277 -16.741 17.444 1.00 95.81 101 ARG A O 1
ATOM 714 N N . THR A 1 102 ? -6.546 -17.282 18.748 1.00 96.25 102 THR A N 1
ATOM 715 C CA . THR A 1 102 ? -5.523 -16.585 17.947 1.00 96.25 102 THR A CA 1
ATOM 716 C C . THR A 1 102 ? -5.178 -17.331 16.660 1.00 96.25 102 THR A C 1
ATOM 718 O O . THR A 1 102 ? -5.396 -18.537 16.546 1.00 96.25 102 THR A O 1
ATOM 721 N N . GLU A 1 103 ? -4.477 -16.659 15.749 1.00 94.50 103 GLU A N 1
ATOM 722 C CA . GLU A 1 103 ? -3.798 -17.314 14.629 1.00 94.50 103 GLU A CA 1
ATOM 723 C C . GLU A 1 103 ? -2.702 -18.307 15.103 1.00 94.50 103 GLU A C 1
ATOM 725 O O . GLU A 1 103 ? -2.164 -18.163 16.209 1.00 94.50 103 GLU A O 1
ATOM 730 N N . PRO A 1 104 ? -2.308 -19.314 14.287 1.00 92.12 104 PRO A N 1
ATOM 731 C CA . PRO A 1 104 ? -1.261 -20.294 14.635 1.00 92.12 104 PRO A CA 1
ATOM 732 C C . PRO A 1 104 ? 0.165 -19.728 14.756 1.00 92.12 104 PRO A C 1
ATOM 734 O O . PRO A 1 104 ? 1.101 -20.464 15.079 1.00 92.12 104 PRO A O 1
ATOM 737 N N . THR A 1 105 ? 0.356 -18.454 14.419 1.00 91.38 105 THR A N 1
ATOM 738 C CA . THR A 1 105 ? 1.613 -17.707 14.556 1.00 91.38 105 THR A CA 1
ATOM 739 C C . THR A 1 105 ? 1.845 -17.191 15.976 1.00 91.38 105 THR A C 1
ATOM 741 O O . THR A 1 105 ? 3.002 -16.970 16.348 1.00 91.38 105 THR A O 1
ATOM 744 N N . ALA A 1 106 ? 0.780 -17.061 16.771 1.00 94.88 106 ALA A N 1
ATOM 745 C CA . ALA A 1 106 ? 0.829 -16.556 18.131 1.00 94.88 106 ALA A CA 1
ATOM 746 C C . ALA A 1 106 ? 1.523 -17.524 19.102 1.00 94.88 106 ALA A C 1
ATOM 748 O O . ALA A 1 106 ? 1.571 -18.743 18.906 1.00 94.88 106 ALA A O 1
ATOM 749 N N . ARG A 1 107 ? 2.081 -16.959 20.173 1.00 94.06 107 ARG A N 1
ATOM 750 C CA . ARG A 1 107 ? 2.788 -17.653 21.256 1.00 94.06 107 ARG A CA 1
ATOM 751 C C . ARG A 1 107 ? 2.513 -16.924 22.563 1.00 94.06 107 ARG A C 1
ATOM 753 O O . ARG A 1 107 ? 2.567 -15.699 22.575 1.00 94.06 107 ARG A O 1
ATOM 760 N N . ASN A 1 108 ? 2.285 -17.651 23.652 1.00 93.31 108 ASN A N 1
ATOM 761 C CA . AS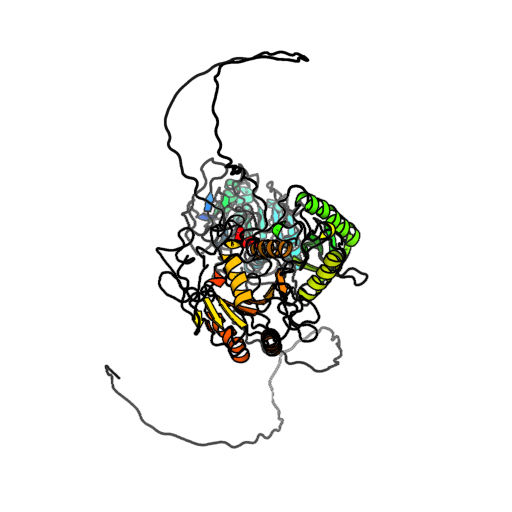N A 1 108 ? 2.243 -17.045 24.979 1.00 93.31 108 ASN A CA 1
ATOM 762 C C . ASN A 1 108 ? 3.625 -17.034 25.646 1.00 93.31 108 ASN A C 1
ATOM 764 O O . ASN A 1 108 ? 4.518 -17.810 25.276 1.00 93.31 108 ASN A O 1
ATOM 768 N N . ARG A 1 109 ? 3.808 -16.141 26.619 1.00 90.12 109 ARG A N 1
ATOM 769 C CA . ARG A 1 109 ? 5.050 -16.003 27.375 1.00 90.12 109 ARG A CA 1
ATOM 770 C C . ARG A 1 109 ? 4.810 -15.450 28.789 1.00 90.12 109 ARG A C 1
ATOM 772 O O . ARG A 1 109 ? 4.092 -14.480 28.950 1.00 90.12 109 ARG A O 1
ATOM 779 N N . ASP A 1 110 ? 5.540 -16.039 29.737 1.00 85.19 110 ASP A N 1
ATOM 780 C CA . ASP A 1 110 ? 5.967 -15.476 31.030 1.00 85.19 110 ASP A CA 1
ATOM 781 C C . ASP A 1 110 ? 6.869 -14.239 30.788 1.00 85.19 110 ASP A C 1
ATOM 783 O O . ASP A 1 110 ? 8.031 -14.368 30.347 1.00 85.19 110 ASP A O 1
ATOM 787 N N . GLU A 1 111 ? 6.317 -13.034 30.937 1.00 82.12 111 GLU A N 1
ATOM 788 C CA . GLU A 1 111 ? 6.996 -11.761 30.679 1.00 82.12 111 GLU A CA 1
ATOM 789 C C . GLU A 1 111 ? 7.563 -11.133 31.957 1.00 82.12 111 GLU A C 1
ATOM 791 O O . GLU A 1 111 ? 8.690 -10.623 31.917 1.00 82.12 111 GLU A O 1
ATOM 796 N N . ASP A 1 112 ? 6.842 -11.215 33.078 1.00 74.88 112 ASP A N 1
ATOM 797 C CA . ASP A 1 112 ? 7.316 -10.782 34.402 1.00 74.88 112 ASP A CA 1
ATOM 798 C C . ASP A 1 112 ? 8.483 -11.660 34.922 1.00 74.88 112 ASP A C 1
ATOM 800 O O . ASP A 1 112 ? 9.466 -11.144 35.477 1.00 74.88 112 ASP A O 1
ATOM 804 N N . GLY A 1 113 ? 8.456 -12.967 34.638 1.00 76.69 113 GLY A N 1
ATOM 805 C CA . GLY A 1 113 ? 9.509 -13.927 34.966 1.00 76.69 113 GLY A CA 1
ATOM 806 C C . GLY A 1 113 ? 9.357 -14.628 36.321 1.00 76.69 113 GLY A C 1
ATOM 807 O O . GLY A 1 113 ? 10.354 -15.184 36.811 1.00 76.69 113 GLY A O 1
ATOM 808 N N . ASN A 1 114 ? 8.185 -14.583 36.964 1.00 79.62 114 ASN A N 1
ATOM 809 C CA . ASN A 1 114 ? 7.946 -15.216 38.265 1.00 79.62 114 ASN A CA 1
ATOM 810 C C . ASN A 1 114 ? 7.664 -16.732 38.147 1.00 79.62 114 ASN A C 1
ATOM 812 O O . ASN A 1 114 ? 8.169 -17.506 38.976 1.00 79.62 114 ASN A O 1
ATOM 816 N N . GLY A 1 115 ? 6.974 -17.157 37.080 1.00 81.06 115 GLY A N 1
ATOM 817 C CA . GLY A 1 115 ? 6.795 -18.561 36.694 1.00 81.06 115 GLY A CA 1
ATOM 818 C C . GLY A 1 115 ? 5.499 -19.257 37.138 1.00 81.06 115 GLY A C 1
ATOM 819 O O . GLY A 1 115 ? 5.535 -20.473 37.366 1.00 81.06 115 GLY A O 1
ATOM 820 N N . ASP A 1 116 ? 4.383 -18.537 37.265 1.00 81.56 116 ASP A N 1
ATOM 821 C CA . ASP A 1 116 ? 3.015 -19.087 37.348 1.00 81.56 116 ASP A CA 1
ATOM 822 C C . ASP A 1 116 ? 2.338 -19.276 35.972 1.00 81.56 116 ASP A C 1
ATOM 824 O O . ASP A 1 116 ? 1.552 -20.214 35.821 1.00 81.56 116 ASP A O 1
ATOM 828 N N . ALA A 1 117 ? 2.739 -18.504 34.958 1.00 89.88 117 ALA A N 1
ATOM 829 C CA . ALA A 1 117 ? 2.375 -18.655 33.543 1.00 89.88 117 ALA A CA 1
ATOM 830 C C . ALA A 1 117 ? 2.314 -20.111 33.019 1.00 89.88 117 ALA A C 1
ATOM 832 O O . ALA A 1 117 ? 3.313 -20.848 33.001 1.00 89.88 117 ALA A O 1
ATOM 833 N N . VAL A 1 118 ? 1.171 -20.522 32.460 1.00 92.44 118 VAL A N 1
ATOM 834 C CA . VAL A 1 118 ? 0.982 -21.857 31.864 1.00 92.44 118 VAL A CA 1
ATOM 835 C C . VAL A 1 118 ? 1.291 -21.825 30.363 1.00 92.44 118 VAL A C 1
ATOM 837 O O . VAL A 1 118 ? 0.509 -21.341 29.549 1.00 92.44 118 VAL A O 1
ATOM 840 N N . SER A 1 119 ? 2.445 -22.362 29.955 1.00 92.19 119 SER A N 1
ATOM 841 C CA . SER A 1 119 ? 2.868 -22.356 28.543 1.00 92.19 119 SER A CA 1
ATOM 842 C C . SER A 1 119 ? 2.015 -23.263 27.641 1.00 92.19 119 SER A C 1
ATOM 844 O O . SER A 1 119 ? 1.856 -24.455 27.917 1.00 92.19 119 SER A O 1
ATOM 846 N N . TYR A 1 120 ? 1.570 -22.728 26.503 1.00 92.44 120 TYR A N 1
ATOM 847 C CA . TYR A 1 120 ? 0.925 -23.478 25.421 1.00 92.44 120 TYR A CA 1
ATOM 848 C C . TYR A 1 120 ? 1.949 -24.134 24.471 1.00 92.44 120 TYR A C 1
ATOM 850 O O . TYR A 1 120 ? 3.145 -23.825 24.489 1.00 92.44 120 TYR A O 1
ATOM 858 N N . ALA A 1 121 ? 1.504 -25.076 23.629 1.00 89.25 121 ALA A N 1
ATOM 859 C CA . ALA A 1 121 ? 2.372 -25.723 22.641 1.00 89.25 121 ALA A CA 1
ATOM 860 C C . ALA A 1 121 ? 2.635 -24.831 21.409 1.00 89.25 121 ALA A C 1
ATOM 862 O O . ALA A 1 121 ? 1.786 -24.038 21.006 1.00 89.25 121 ALA A O 1
ATOM 863 N N . GLU A 1 122 ? 3.792 -24.991 20.751 1.00 81.44 122 GLU A N 1
ATOM 864 C CA . GLU A 1 122 ? 4.069 -24.272 19.496 1.00 81.44 122 GLU A CA 1
ATOM 865 C C . GLU A 1 122 ? 2.995 -24.569 18.433 1.00 81.44 122 GLU A C 1
ATOM 867 O O . GLU A 1 122 ? 2.680 -25.732 18.178 1.00 81.44 122 GLU A O 1
ATOM 872 N N . GLN A 1 123 ? 2.492 -23.516 17.777 1.00 82.06 123 GLN A N 1
ATOM 873 C CA . GLN A 1 123 ? 1.414 -23.555 16.771 1.00 82.06 123 GLN A CA 1
ATOM 874 C C . GLN A 1 123 ? 0.024 -23.958 17.306 1.00 82.06 123 GLN A C 1
ATOM 876 O O . GLN A 1 123 ? -0.895 -24.184 16.515 1.00 82.06 123 GLN A O 1
ATOM 881 N N . GLN A 1 124 ? -0.171 -24.026 18.628 1.00 88.88 124 GLN A N 1
ATOM 882 C CA . GLN A 1 124 ? -1.502 -24.153 19.221 1.00 88.88 124 GLN A CA 1
ATOM 883 C C . GLN A 1 124 ? -2.204 -22.788 19.229 1.00 88.88 124 GLN A C 1
ATOM 885 O O . GLN A 1 124 ? -1.681 -21.829 19.786 1.00 88.88 124 GLN A O 1
ATOM 890 N N . ARG A 1 125 ? -3.399 -22.703 18.625 1.00 93.12 125 ARG A N 1
ATOM 891 C CA . ARG A 1 125 ? -4.222 -21.482 18.645 1.00 93.12 125 ARG A CA 1
ATOM 892 C C . ARG A 1 125 ? -4.718 -21.201 20.065 1.00 93.12 125 ARG A C 1
ATOM 894 O O . ARG A 1 125 ? -5.453 -22.015 20.641 1.00 93.12 125 ARG A O 1
ATOM 901 N N . LEU A 1 126 ? -4.318 -20.058 20.610 1.00 95.06 126 LEU A N 1
ATOM 902 C CA . LEU A 1 126 ? -4.537 -19.684 22.003 1.00 95.06 126 LEU A CA 1
ATOM 903 C C . LEU A 1 126 ? -5.985 -19.199 22.185 1.00 95.06 126 LEU A C 1
ATOM 905 O O . LEU A 1 126 ? -6.461 -18.428 21.355 1.00 95.06 126 LEU A O 1
ATOM 909 N N . PRO A 1 127 ? -6.716 -19.646 23.216 1.00 95.94 127 PRO A N 1
ATOM 910 C CA . PRO A 1 127 ? -8.072 -19.179 23.491 1.00 95.94 127 PRO A CA 1
ATOM 911 C C . PRO A 1 127 ? -8.043 -17.768 24.090 1.00 95.94 127 PRO A C 1
ATOM 913 O O . PRO A 1 127 ? -7.310 -17.533 25.048 1.00 95.94 127 PRO A O 1
ATOM 916 N N . VAL A 1 128 ? -8.838 -16.854 23.525 1.00 96.12 128 VAL A N 1
ATOM 917 C CA . VAL A 1 128 ? -8.852 -15.411 23.874 1.00 96.12 128 VAL A CA 1
ATOM 918 C C . VAL A 1 128 ? -10.257 -14.855 24.139 1.00 96.12 128 VAL A C 1
ATOM 920 O O . VAL A 1 128 ? -10.410 -13.861 24.848 1.00 96.12 128 VAL A O 1
ATOM 923 N N . VAL A 1 129 ? -11.306 -15.525 23.643 1.00 97.06 129 VAL A N 1
ATOM 924 C CA . VAL A 1 129 ? -12.692 -15.265 24.066 1.00 97.06 129 VAL A CA 1
ATOM 925 C C . VAL A 1 129 ? -13.403 -16.580 24.361 1.00 97.06 129 VAL A C 1
ATOM 927 O O . VAL A 1 129 ? -13.421 -17.483 23.519 1.00 97.06 129 VAL A O 1
ATOM 930 N N . ALA A 1 130 ? -14.027 -16.669 25.535 1.00 95.81 130 ALA A N 1
ATOM 931 C CA . ALA A 1 130 ? -14.884 -17.778 25.938 1.00 95.81 130 ALA A CA 1
ATOM 932 C C . ALA A 1 130 ? -16.250 -17.292 26.443 1.00 95.81 130 ALA A C 1
ATOM 934 O O . ALA A 1 130 ? -16.358 -16.218 27.036 1.00 95.81 130 ALA A O 1
ATOM 935 N N . VAL A 1 131 ? -17.290 -18.099 26.228 1.00 95.75 131 VAL A N 1
ATOM 936 C CA . VAL A 1 131 ? -18.660 -17.861 26.702 1.00 95.75 131 VAL A CA 1
ATOM 937 C C . VAL A 1 131 ? -19.181 -19.142 27.353 1.00 95.75 131 VAL A C 1
ATOM 939 O O . VAL A 1 131 ? -19.283 -20.175 26.694 1.00 95.75 131 VAL A O 1
ATOM 942 N N . ASP A 1 132 ? -19.522 -19.070 28.639 1.00 94.38 132 ASP A N 1
ATOM 943 C CA . ASP A 1 132 ? -20.061 -20.177 29.435 1.00 94.38 132 ASP A CA 1
ATOM 944 C C . ASP A 1 132 ? -21.377 -19.745 30.113 1.00 94.38 132 ASP A C 1
ATOM 946 O O . ASP A 1 132 ? -21.404 -18.866 30.976 1.00 94.38 132 ASP A O 1
ATOM 950 N N . GLU A 1 133 ? -22.491 -20.316 29.646 1.00 94.00 133 GLU A N 1
ATOM 951 C CA . GLU A 1 133 ? -23.884 -19.886 29.871 1.00 94.00 133 GLU A CA 1
ATOM 952 C C . GLU A 1 133 ? -24.125 -18.363 29.742 1.00 94.00 133 GLU A C 1
ATOM 954 O O . GLU A 1 133 ? -24.491 -17.903 28.661 1.00 94.00 133 GLU A O 1
ATOM 959 N N . THR A 1 134 ? -23.969 -17.579 30.817 1.00 96.88 134 THR A N 1
ATOM 960 C CA . THR A 1 134 ? -24.122 -16.104 30.816 1.00 96.88 134 THR A CA 1
ATOM 961 C C . THR A 1 134 ? -22.852 -15.356 31.235 1.00 96.88 134 THR A C 1
ATOM 963 O O . THR A 1 134 ? -22.891 -14.150 31.489 1.00 96.88 134 THR A O 1
ATOM 966 N N . VAL A 1 135 ? -21.714 -16.043 31.324 1.00 98.00 135 VAL A N 1
ATOM 967 C CA . VAL A 1 135 ? -20.429 -15.464 31.720 1.00 98.00 135 VAL A CA 1
ATOM 968 C C . VAL A 1 135 ? -19.471 -15.478 30.533 1.00 98.00 135 VAL A C 1
ATOM 970 O O . VAL A 1 135 ? -19.311 -16.489 29.855 1.00 98.00 135 VAL A O 1
ATOM 973 N N . VAL A 1 136 ? -18.829 -14.342 30.289 1.00 97.94 136 VAL A N 1
ATOM 974 C CA . VAL A 1 136 ? -17.951 -14.098 29.145 1.00 97.94 136 VAL A CA 1
ATOM 975 C C . VAL A 1 136 ? -16.552 -13.790 29.663 1.00 97.94 136 VAL A C 1
ATOM 977 O O . VAL A 1 136 ? -16.375 -12.859 30.450 1.00 97.94 136 VAL A O 1
ATOM 980 N N . GLY A 1 137 ? -15.564 -14.565 29.225 1.00 96.81 137 GLY A N 1
ATOM 981 C CA . GLY A 1 137 ? -14.146 -14.292 29.434 1.00 96.81 137 GLY A CA 1
ATOM 982 C C . GLY A 1 137 ? -13.555 -13.667 28.180 1.00 96.81 137 GLY A C 1
ATOM 983 O O . GLY A 1 137 ? -13.610 -14.274 27.113 1.00 96.81 137 GLY A O 1
ATOM 984 N N . VAL A 1 138 ? -12.999 -12.466 28.307 1.00 95.44 138 VAL A N 1
ATOM 985 C CA . VAL A 1 138 ? -12.334 -11.714 27.237 1.00 95.44 138 VAL A CA 1
ATOM 986 C C . VAL A 1 138 ? -10.934 -11.328 27.704 1.00 95.44 138 VAL A C 1
ATOM 988 O O . VAL A 1 138 ? -10.747 -10.864 28.829 1.00 95.44 138 VAL A O 1
ATOM 991 N N . THR A 1 139 ? -9.944 -11.501 26.837 1.00 91.62 139 THR A N 1
ATOM 992 C CA . THR A 1 139 ? -8.553 -11.113 27.104 1.00 91.62 139 THR A CA 1
ATOM 993 C C . THR A 1 139 ? -8.244 -9.746 26.493 1.00 91.62 139 THR A C 1
ATOM 995 O O . THR A 1 139 ? -8.617 -9.480 25.353 1.00 91.62 139 THR A O 1
ATOM 998 N N . GLY A 1 140 ? -7.537 -8.891 27.226 1.00 84.12 140 GLY A N 1
ATOM 999 C CA . GLY A 1 140 ? -7.267 -7.500 26.860 1.00 84.12 140 GLY A CA 1
ATOM 1000 C C . GLY A 1 140 ? -8.435 -6.537 27.164 1.00 84.12 140 GLY A C 1
ATOM 1001 O O . GLY A 1 140 ? -9.592 -6.952 27.331 1.00 84.12 140 GLY A O 1
ATOM 1002 N N . PRO A 1 141 ? -8.177 -5.213 27.197 1.00 78.44 141 PRO A N 1
ATOM 1003 C CA . PRO A 1 141 ? -9.189 -4.161 27.329 1.00 78.44 141 PRO A CA 1
ATOM 1004 C C . PRO A 1 141 ? -9.956 -3.960 26.006 1.00 78.44 141 PRO A C 1
ATOM 1006 O O . PRO A 1 141 ? -9.953 -2.897 25.401 1.00 78.44 141 PRO A O 1
ATOM 1009 N N . PHE A 1 142 ? -10.611 -5.025 25.553 1.00 93.25 142 PHE A N 1
ATOM 1010 C CA . PHE A 1 142 ? -11.082 -5.286 24.189 1.00 93.25 142 PHE A CA 1
ATOM 1011 C C . PHE A 1 142 ? -11.847 -4.162 23.454 1.00 93.25 142 PHE A C 1
ATOM 1013 O O . PHE A 1 142 ? -11.818 -4.126 22.228 1.00 93.25 142 PHE A O 1
ATOM 1020 N N . VAL A 1 143 ? -12.508 -3.234 24.153 1.00 95.25 143 VAL A N 1
ATOM 1021 C CA . VAL A 1 143 ? -13.322 -2.156 23.547 1.00 95.25 143 VAL A CA 1
ATOM 1022 C C . VAL A 1 143 ? -13.034 -0.766 24.136 1.00 95.25 143 VAL A C 1
ATOM 1024 O O . VAL A 1 143 ? -13.939 0.057 24.302 1.00 95.25 143 VAL A O 1
ATOM 1027 N N . THR A 1 144 ? -11.782 -0.484 24.493 1.00 93.94 144 THR A N 1
ATOM 1028 C CA . THR A 1 144 ? -11.385 0.869 24.904 1.00 93.94 144 THR A CA 1
ATOM 1029 C C . THR A 1 144 ? -11.463 1.884 23.757 1.00 93.94 144 THR A C 1
ATOM 1031 O O . THR A 1 144 ? -11.304 1.543 22.591 1.00 93.94 144 THR A O 1
ATOM 1034 N N . SER A 1 145 ? -11.657 3.165 24.083 1.00 88.94 145 SER A N 1
ATOM 1035 C CA . SER A 1 145 ? -11.763 4.309 23.157 1.00 88.94 145 SER A CA 1
ATOM 1036 C C . SER A 1 145 ? -10.464 4.639 22.386 1.00 88.94 145 SER A C 1
ATOM 1038 O O . SER A 1 145 ? -10.344 5.719 21.805 1.00 88.94 145 SER A O 1
ATOM 1040 N N . ASN A 1 146 ? -9.463 3.757 22.433 1.00 85.69 146 ASN A N 1
ATOM 1041 C CA . ASN A 1 146 ? -8.249 3.754 21.611 1.00 85.69 146 ASN A CA 1
ATOM 1042 C C . ASN A 1 146 ? -8.125 2.495 20.723 1.00 85.69 146 ASN A C 1
ATOM 1044 O O . ASN A 1 146 ? -7.096 2.319 20.070 1.00 85.69 146 ASN A O 1
ATOM 1048 N N . THR A 1 147 ? -9.134 1.619 20.714 1.00 89.00 147 THR A N 1
ATOM 1049 C CA . THR A 1 147 ? -9.271 0.542 19.730 1.00 89.00 147 THR A CA 1
ATOM 1050 C C . THR A 1 147 ? -9.635 1.139 18.374 1.00 89.00 147 THR A C 1
ATOM 1052 O O . THR A 1 147 ? -10.415 2.083 18.277 1.00 89.00 147 THR A O 1
ATOM 1055 N N . ASP A 1 148 ? -9.051 0.581 17.319 1.00 84.12 148 ASP A N 1
ATOM 1056 C CA . ASP A 1 148 ? -9.275 1.008 15.941 1.00 84.12 148 ASP A CA 1
ATOM 1057 C C . ASP A 1 148 ? -10.514 0.306 15.361 1.00 84.12 148 ASP A C 1
ATOM 1059 O O . ASP A 1 148 ? -10.424 -0.654 14.598 1.00 84.12 148 ASP A O 1
ATOM 1063 N N . PHE A 1 149 ? -11.694 0.783 15.762 1.00 86.06 149 PHE A N 1
ATOM 1064 C CA . PHE A 1 149 ? -12.983 0.272 15.280 1.00 86.06 149 PHE A CA 1
ATOM 1065 C C . PHE A 1 149 ? -13.229 0.537 13.778 1.00 86.06 149 PHE A C 1
ATOM 1067 O O . PHE A 1 149 ? -14.229 0.088 13.234 1.00 86.06 149 PHE A O 1
ATOM 1074 N N . ALA A 1 150 ? -12.333 1.255 13.085 1.00 76.81 150 ALA A N 1
ATOM 1075 C CA . ALA A 1 150 ? -12.395 1.452 11.636 1.00 76.81 150 ALA A CA 1
ATOM 1076 C C . ALA A 1 150 ? -11.654 0.361 10.838 1.00 76.81 150 ALA A C 1
ATOM 1078 O O . ALA A 1 150 ? -11.686 0.403 9.607 1.00 76.81 150 ALA A O 1
ATOM 1079 N N . ASN A 1 151 ? -10.992 -0.586 11.519 1.00 79.56 151 ASN A N 1
ATOM 1080 C CA . ASN A 1 151 ? -10.329 -1.747 10.912 1.00 79.56 151 ASN A CA 1
ATOM 1081 C C . ASN A 1 151 ? -10.520 -3.067 11.705 1.00 79.56 151 ASN A C 1
ATOM 1083 O O . ASN A 1 151 ? -10.004 -4.099 11.271 1.00 79.56 151 ASN A O 1
ATOM 1087 N N . PHE A 1 152 ? -11.214 -3.062 12.858 1.00 90.44 152 PHE A N 1
ATOM 1088 C CA . PHE A 1 152 ? -11.449 -4.258 13.685 1.00 90.44 152 PHE A CA 1
ATOM 1089 C C . PHE A 1 152 ? -12.845 -4.281 14.336 1.00 90.44 152 PHE A C 1
ATOM 1091 O O . PHE A 1 152 ? -13.168 -3.380 15.110 1.00 90.44 152 PHE A O 1
ATOM 1098 N N . GLY A 1 153 ? -13.619 -5.356 14.126 1.00 93.62 153 GLY A N 1
ATOM 1099 C CA . GLY A 1 153 ? -15.004 -5.535 14.615 1.00 93.62 153 GLY A CA 1
ATOM 1100 C C . GLY A 1 153 ? -15.142 -5.848 16.117 1.00 93.62 153 GLY A C 1
ATOM 1101 O O . GLY A 1 153 ? -15.907 -6.727 16.528 1.00 93.62 153 GLY A O 1
ATOM 1102 N N . ASN A 1 154 ? -14.354 -5.189 16.966 1.00 96.25 154 ASN A N 1
ATOM 1103 C CA . ASN A 1 154 ? -14.285 -5.447 18.407 1.00 96.25 154 ASN A CA 1
ATOM 1104 C C . ASN A 1 154 ? -15.574 -5.040 19.149 1.00 96.25 154 ASN A C 1
ATOM 1106 O O . ASN A 1 154 ? -16.084 -5.775 20.003 1.00 96.25 154 ASN A O 1
ATOM 1110 N N . GLU A 1 155 ? -16.104 -3.861 18.834 1.00 95.06 155 GLU A N 1
ATOM 1111 C CA . GLU A 1 155 ? -17.402 -3.378 19.300 1.00 95.06 155 GLU A CA 1
ATOM 1112 C C . GLU A 1 155 ? -18.545 -4.233 18.753 1.00 95.06 155 GLU A C 1
ATOM 1114 O O . GLU A 1 155 ? -19.487 -4.532 19.494 1.00 95.06 155 GLU A O 1
ATOM 1119 N N . GLU A 1 156 ? -18.443 -4.679 17.496 1.00 95.50 156 GLU A N 1
ATOM 1120 C CA . GLU A 1 156 ? -19.437 -5.566 16.899 1.00 95.50 156 GLU A CA 1
ATOM 1121 C C . GLU A 1 156 ? -19.512 -6.893 17.655 1.00 95.50 156 GLU A C 1
ATOM 1123 O O . GLU A 1 156 ? -20.608 -7.317 18.025 1.00 95.50 156 GLU A O 1
ATOM 1128 N N . LEU A 1 157 ? -18.374 -7.546 17.925 1.00 97.00 157 LEU A N 1
ATOM 1129 C CA . LEU A 1 157 ? -18.339 -8.821 18.647 1.00 97.00 157 LEU A CA 1
ATOM 1130 C C . LEU A 1 157 ? -18.964 -8.683 20.039 1.00 97.00 157 LEU A C 1
ATOM 1132 O O . LEU A 1 157 ? -19.837 -9.470 20.415 1.00 97.00 157 LEU A O 1
ATOM 1136 N N . LEU A 1 158 ? -18.555 -7.670 20.809 1.00 97.25 158 LEU A N 1
ATOM 1137 C CA . LEU A 1 158 ? -19.052 -7.506 22.173 1.00 97.25 158 LEU A CA 1
ATOM 1138 C C . LEU A 1 158 ? -20.540 -7.113 22.205 1.00 97.25 158 LEU A C 1
ATOM 1140 O O . LEU A 1 158 ? -21.273 -7.580 23.080 1.00 97.25 158 LEU A O 1
ATOM 1144 N N . LEU A 1 159 ? -21.021 -6.319 21.242 1.00 97.25 159 LEU A N 1
ATOM 1145 C CA . LEU A 1 159 ? -22.444 -5.992 21.143 1.00 97.25 159 LEU A CA 1
ATOM 1146 C C . LEU A 1 159 ? -23.283 -7.175 20.628 1.00 97.25 159 LEU A C 1
ATOM 1148 O O . LEU A 1 159 ? -24.367 -7.409 21.158 1.00 97.25 159 LEU A O 1
ATOM 1152 N N . ASN A 1 160 ? -22.781 -7.981 19.686 1.00 96.94 160 ASN A N 1
ATOM 1153 C CA . ASN A 1 160 ? -23.415 -9.245 19.289 1.00 96.94 160 ASN A CA 1
ATOM 1154 C C . ASN A 1 160 ? -23.544 -10.216 20.483 1.00 96.94 160 ASN A C 1
ATOM 1156 O O . ASN A 1 160 ? -24.576 -10.871 20.636 1.00 96.94 160 ASN A O 1
ATOM 1160 N N . ILE A 1 161 ? -22.528 -10.291 21.352 1.00 96.81 161 ILE A N 1
ATOM 1161 C CA . ILE A 1 161 ? -22.571 -11.077 22.598 1.00 96.81 161 ILE A CA 1
ATOM 1162 C C . ILE A 1 161 ? -23.658 -10.544 23.549 1.00 96.81 161 ILE A C 1
ATOM 1164 O O . ILE A 1 161 ? -24.446 -11.334 24.075 1.00 96.81 161 ILE A O 1
ATOM 1168 N N . TYR A 1 162 ? -23.775 -9.224 23.736 1.00 97.38 162 TYR A N 1
ATOM 1169 C CA . TYR A 1 162 ? -24.878 -8.650 24.522 1.00 97.38 162 TYR A CA 1
ATOM 1170 C C . TYR A 1 162 ? -26.256 -8.892 23.890 1.00 97.38 162 TYR A C 1
ATOM 1172 O O . TYR A 1 162 ? -27.220 -9.113 24.627 1.00 97.38 162 TYR A O 1
ATOM 1180 N N . ASP A 1 163 ? -26.381 -8.864 22.564 1.00 96.50 163 ASP A N 1
ATOM 1181 C CA . ASP A 1 163 ? -27.652 -9.091 21.871 1.00 96.50 163 ASP A CA 1
ATOM 1182 C C . ASP A 1 163 ? -28.140 -10.539 22.023 1.00 96.50 163 ASP A C 1
ATOM 1184 O O . ASP A 1 163 ? -29.321 -10.749 22.306 1.00 96.50 163 ASP A O 1
ATOM 1188 N N . GLU A 1 164 ? -27.250 -11.530 21.899 1.00 96.00 164 GLU A N 1
ATOM 1189 C CA . GLU A 1 164 ? -27.581 -12.953 22.087 1.00 96.00 164 GLU A CA 1
ATOM 1190 C C . GLU A 1 164 ? -27.942 -13.259 23.554 1.00 96.00 164 GLU A C 1
ATOM 1192 O O . GLU A 1 164 ? -28.948 -13.921 23.819 1.00 96.00 164 GLU A O 1
ATOM 1197 N N . LEU A 1 165 ? -27.167 -12.743 24.519 1.00 96.81 165 LEU A N 1
ATOM 1198 C CA . LEU A 1 165 ? -27.347 -13.065 25.942 1.00 96.81 165 LEU A CA 1
ATOM 1199 C C . LEU A 1 165 ? -28.457 -12.252 26.638 1.00 96.81 165 LEU A C 1
ATOM 1201 O O . LEU A 1 165 ? -29.097 -12.763 27.559 1.00 96.81 165 LEU A O 1
ATOM 1205 N N . LEU A 1 166 ? -28.711 -11.003 26.221 1.00 97.06 166 LEU A N 1
ATOM 1206 C CA . LEU A 1 166 ? -29.703 -10.102 26.843 1.00 97.06 166 LEU A CA 1
ATOM 1207 C C . LEU A 1 166 ? -30.953 -9.874 25.974 1.00 97.06 166 LEU A C 1
ATOM 1209 O O . LEU A 1 166 ? -31.988 -9.436 26.482 1.00 97.06 166 LEU A O 1
ATOM 1213 N N . GLY A 1 167 ? -30.896 -10.177 24.674 1.00 94.06 167 GLY A N 1
ATOM 1214 C CA . GLY A 1 167 ? -32.021 -10.018 23.749 1.00 94.06 167 GLY A CA 1
ATOM 1215 C C . GLY A 1 167 ? -32.218 -8.598 23.201 1.00 94.06 167 GLY A C 1
ATOM 1216 O O . GLY A 1 167 ? -33.360 -8.219 22.928 1.00 94.06 167 GLY A O 1
ATOM 1217 N N . GLY A 1 168 ? -31.142 -7.816 23.050 1.00 92.50 168 GLY A N 1
ATOM 1218 C CA . GLY A 1 168 ? -31.156 -6.504 22.382 1.00 92.50 168 GLY A CA 1
ATOM 1219 C C . GLY A 1 168 ? -31.615 -5.311 23.228 1.00 92.50 168 GLY A C 1
ATOM 1220 O O . GLY A 1 168 ? -32.111 -4.328 22.680 1.00 92.50 168 GLY A O 1
ATOM 1221 N N . SER A 1 169 ? -31.539 -5.405 24.560 1.00 96.88 169 SER A N 1
ATOM 1222 C CA . SER A 1 169 ? -31.652 -4.263 25.485 1.00 96.88 169 SER A CA 1
ATOM 1223 C C . SER A 1 169 ? -31.286 -4.680 26.912 1.00 96.88 169 SER A C 1
ATOM 1225 O O . SER A 1 169 ? -31.547 -5.818 27.296 1.00 96.88 169 SER A O 1
ATOM 1227 N N . GLY A 1 170 ? -30.768 -3.760 27.727 1.00 97.31 170 GLY A N 1
ATOM 1228 C CA . GLY A 1 170 ? -30.481 -4.017 29.141 1.00 97.31 170 GLY A CA 1
ATOM 1229 C C . GLY A 1 170 ? -29.669 -2.910 29.810 1.00 97.31 170 GLY A C 1
ATOM 1230 O O . GLY A 1 170 ? -29.158 -2.004 29.150 1.00 97.31 170 GLY A O 1
ATOM 1231 N N . THR A 1 171 ? -29.541 -2.989 31.130 1.00 98.44 171 THR A N 1
ATOM 1232 C CA . THR A 1 171 ? -28.694 -2.110 31.944 1.00 98.44 171 THR A CA 1
ATOM 1233 C C . THR A 1 171 ? -27.339 -2.774 32.170 1.00 98.44 171 THR A C 1
ATOM 1235 O O . THR A 1 171 ? -27.261 -3.795 32.857 1.00 98.44 171 THR A O 1
ATOM 1238 N N . ILE A 1 172 ? -26.277 -2.185 31.623 1.00 98.50 172 ILE A N 1
ATOM 1239 C CA . ILE A 1 172 ? -24.893 -2.644 31.771 1.00 98.50 172 ILE A CA 1
ATOM 1240 C C . ILE A 1 172 ? -24.219 -1.826 32.880 1.00 98.50 172 ILE A C 1
ATOM 1242 O O . ILE A 1 172 ? -24.228 -0.591 32.855 1.00 98.50 172 ILE A O 1
ATOM 1246 N N . LEU A 1 173 ? -23.657 -2.521 33.870 1.00 98.19 173 LEU A N 1
ATOM 1247 C CA . LEU A 1 173 ? -23.042 -1.938 35.062 1.00 98.19 173 LEU A CA 1
ATOM 1248 C C . LEU A 1 173 ? -21.526 -2.183 35.072 1.00 98.19 173 LEU A C 1
ATOM 1250 O O . LEU A 1 173 ? -21.068 -3.292 35.341 1.00 98.19 173 LEU A O 1
ATOM 1254 N N . HIS A 1 174 ? -20.750 -1.143 34.786 1.00 97.94 174 HIS A N 1
ATOM 1255 C CA . HIS A 1 174 ? -19.288 -1.187 34.775 1.00 97.94 174 HIS A CA 1
ATOM 1256 C C . HIS A 1 174 ? -18.746 -0.998 36.199 1.00 97.94 174 HIS A C 1
ATOM 1258 O O . HIS A 1 174 ? -19.088 -0.017 36.869 1.00 97.94 174 HIS A O 1
ATOM 1264 N N . ASP A 1 175 ? -17.927 -1.922 36.694 1.00 97.62 175 ASP A N 1
ATOM 1265 C CA . ASP A 1 175 ? -17.344 -1.781 38.027 1.00 97.62 175 ASP A CA 1
ATOM 1266 C C . ASP A 1 175 ? -16.134 -0.839 38.017 1.00 97.62 175 ASP A C 1
ATOM 1268 O O . ASP A 1 175 ? -15.150 -1.082 37.332 1.00 97.62 175 ASP A O 1
ATOM 1272 N N . GLU A 1 176 ? -16.196 0.215 38.828 1.00 96.75 176 GLU A N 1
ATOM 1273 C CA . GLU A 1 176 ? -15.056 1.063 39.211 1.00 96.75 176 GLU A CA 1
ATOM 1274 C C . GLU A 1 176 ? -14.789 0.936 40.735 1.00 96.75 176 GLU A C 1
ATOM 1276 O O . GLU A 1 176 ? -13.945 1.629 41.316 1.00 96.75 176 GLU A O 1
ATOM 1281 N N . GLY A 1 177 ? -15.529 0.057 41.427 1.00 96.12 177 GLY A N 1
ATOM 1282 C CA . GLY A 1 177 ? -15.510 -0.127 42.876 1.00 96.12 177 GLY A CA 1
ATOM 1283 C C . GLY A 1 177 ? -14.276 -0.853 43.402 1.00 96.12 177 GLY A C 1
ATOM 1284 O O . GLY A 1 177 ? -13.848 -0.567 44.531 1.00 96.12 177 GLY A O 1
ATOM 1285 N N . HIS A 1 178 ? -13.652 -1.721 42.601 1.00 95.88 178 HIS A N 1
ATOM 1286 C CA . HIS A 1 178 ? -12.518 -2.562 43.013 1.00 95.88 178 HIS A CA 1
ATOM 1287 C C . HIS A 1 178 ? -11.142 -2.026 42.588 1.00 95.88 178 HIS A C 1
ATOM 1289 O O . HIS A 1 178 ? -10.125 -2.459 43.122 1.00 95.88 178 HIS A O 1
ATOM 1295 N N . GLY A 1 179 ? -11.089 -0.927 41.833 1.00 92.56 179 GLY A N 1
ATOM 1296 C CA . GLY A 1 179 ? -9.839 -0.221 41.513 1.00 92.56 179 GLY A CA 1
ATOM 1297 C C . GLY A 1 179 ? -9.301 -0.575 40.134 1.00 92.56 179 GLY A C 1
ATOM 1298 O O . GLY A 1 179 ? -8.096 -0.726 39.958 1.00 92.56 179 GLY A O 1
ATOM 1299 N N . GLN A 1 180 ? -10.218 -0.725 39.191 1.00 90.56 180 GLN A N 1
ATOM 1300 C CA . GLN A 1 180 ? -9.973 -0.871 37.771 1.00 90.56 180 GLN A CA 1
ATOM 1301 C C . GLN A 1 180 ? -9.115 0.280 37.232 1.00 90.56 180 GLN A C 1
ATOM 1303 O O . GLN A 1 180 ? -9.257 1.431 37.654 1.00 90.56 180 GLN A O 1
ATOM 1308 N N . TYR A 1 181 ? -8.229 -0.041 36.287 1.00 90.19 181 TYR A N 1
ATOM 1309 C CA . TYR A 1 181 ? -7.501 0.963 35.509 1.00 90.19 181 TYR A CA 1
ATOM 1310 C C . TYR A 1 181 ? -8.369 1.560 34.393 1.00 90.19 181 TYR A C 1
ATOM 1312 O O . TYR A 1 181 ? -8.293 2.758 34.126 1.00 90.19 181 TYR A O 1
ATOM 1320 N N . TYR A 1 182 ? -9.209 0.727 33.778 1.00 92.50 182 TYR A N 1
ATOM 1321 C CA . TYR A 1 182 ? -10.144 1.112 32.729 1.00 92.50 182 TYR A CA 1
ATOM 1322 C C . TYR A 1 182 ? -11.447 1.617 33.350 1.00 92.50 182 TYR A C 1
ATOM 1324 O O . TYR A 1 182 ? -11.992 0.992 34.256 1.00 92.50 182 TYR A O 1
ATOM 1332 N N . THR A 1 183 ? -11.923 2.768 32.884 1.00 94.25 183 THR A N 1
ATOM 1333 C CA . THR A 1 183 ? -13.112 3.446 33.423 1.00 94.25 183 THR A CA 1
ATOM 1334 C C . THR A 1 183 ? -14.162 3.674 32.345 1.00 94.25 183 THR A C 1
ATOM 1336 O O . THR A 1 183 ? -13.866 3.649 31.153 1.00 94.25 183 THR A O 1
ATOM 1339 N N . LEU A 1 184 ? -15.398 3.984 32.736 1.00 95.19 184 LEU A N 1
ATOM 1340 C CA . LEU A 1 184 ? -16.399 4.499 31.795 1.00 95.19 184 LEU A CA 1
ATOM 1341 C C . LEU A 1 184 ? -16.145 5.977 31.442 1.00 95.19 184 LEU A C 1
ATOM 1343 O O . LEU A 1 184 ? -16.504 6.443 30.363 1.00 95.19 184 LEU A O 1
ATOM 1347 N N . SER A 1 185 ? -15.538 6.737 32.358 1.00 92.31 185 SER A N 1
ATOM 1348 C CA . SER A 1 185 ? -15.149 8.131 32.106 1.00 92.31 185 SER A CA 1
ATOM 1349 C C . SER A 1 185 ? -13.789 8.246 31.404 1.00 92.31 185 SER A C 1
ATOM 1351 O O . SER A 1 185 ? -12.942 7.378 31.574 1.00 92.31 185 SER A O 1
ATOM 1353 N N . GLU A 1 186 ? -13.592 9.329 30.643 1.00 90.50 186 GLU A N 1
ATOM 1354 C CA . GLU A 1 186 ? -12.402 9.603 29.814 1.00 90.50 186 GLU A CA 1
ATOM 1355 C C . GLU A 1 186 ? -11.066 9.438 30.566 1.00 90.50 186 GLU A C 1
ATOM 1357 O O . GLU A 1 186 ? -10.816 10.120 31.564 1.00 90.50 186 GLU A O 1
ATOM 1362 N N . ASN A 1 187 ? -10.189 8.576 30.042 1.00 87.06 187 ASN A N 1
ATOM 1363 C CA . ASN A 1 187 ? -8.917 8.173 30.648 1.00 87.06 187 ASN A CA 1
ATOM 1364 C C . ASN A 1 187 ? -7.805 8.049 29.585 1.00 87.06 187 ASN A C 1
ATOM 1366 O O . ASN A 1 187 ? -7.120 7.032 29.452 1.00 87.06 187 ASN A O 1
ATOM 1370 N N . ASN A 1 188 ? -7.638 9.102 28.777 1.00 83.12 188 ASN A N 1
ATOM 1371 C CA . ASN A 1 188 ? -6.690 9.149 27.655 1.00 83.12 188 ASN A CA 1
ATOM 1372 C C . ASN A 1 188 ? -6.853 7.966 26.670 1.00 83.12 188 ASN A C 1
ATOM 1374 O O . ASN A 1 188 ? -5.855 7.422 26.201 1.00 83.12 188 ASN A O 1
ATOM 1378 N N . GLY A 1 189 ? -8.090 7.530 26.410 1.00 81.38 189 GLY A N 1
ATOM 1379 C CA . GLY A 1 189 ? -8.391 6.381 25.552 1.00 81.38 189 GLY A CA 1
ATOM 1380 C C . GLY A 1 189 ? -8.476 5.046 26.296 1.00 81.38 189 GLY A C 1
ATOM 1381 O O . GLY A 1 189 ? -9.127 4.140 25.797 1.00 81.38 189 GLY A O 1
ATOM 1382 N N . ASN A 1 190 ? -7.930 4.932 27.515 1.00 89.19 190 ASN A N 1
ATOM 1383 C CA . ASN A 1 190 ? -8.042 3.744 28.381 1.00 89.19 190 ASN A CA 1
ATOM 1384 C C . ASN A 1 190 ? -9.395 3.730 29.120 1.00 89.19 190 ASN A C 1
ATOM 1386 O O . ASN A 1 190 ? -9.470 3.575 30.342 1.00 89.19 190 ASN A O 1
ATOM 1390 N N . ASP A 1 191 ? -10.466 3.969 28.373 1.00 93.50 191 ASP A N 1
ATOM 1391 C CA . ASP A 1 191 ? -11.835 4.109 28.850 1.00 93.50 191 ASP A CA 1
ATOM 1392 C C . ASP A 1 191 ? -12.813 3.447 27.881 1.00 93.50 191 ASP A C 1
ATOM 1394 O O . ASP A 1 191 ? -12.531 3.347 26.697 1.00 93.50 191 ASP A O 1
ATOM 1398 N N . PHE A 1 192 ? -13.965 2.991 28.366 1.00 95.75 192 PHE A N 1
ATOM 1399 C CA . PHE A 1 192 ? -14.968 2.273 27.566 1.00 95.75 192 PHE A CA 1
ATOM 1400 C C . PHE A 1 192 ? -16.022 3.223 26.954 1.00 95.75 192 PHE A C 1
ATOM 1402 O O . PHE A 1 192 ? -17.107 2.784 26.573 1.00 95.75 192 PHE A O 1
ATOM 1409 N N . ARG A 1 193 ? -15.758 4.539 26.891 1.00 92.75 193 ARG A N 1
ATOM 1410 C CA . ARG A 1 193 ? -16.784 5.545 26.559 1.00 92.75 193 ARG A CA 1
ATOM 1411 C C . ARG A 1 193 ? -17.362 5.385 25.154 1.00 92.75 193 ARG A C 1
ATOM 1413 O O . ARG A 1 193 ? -18.580 5.379 25.030 1.00 92.75 193 ARG A O 1
ATOM 1420 N N . GLN A 1 194 ? -16.526 5.251 24.120 1.00 89.56 194 GLN A N 1
ATOM 1421 C CA . GLN A 1 194 ? -17.018 5.116 22.738 1.00 89.56 194 GLN A CA 1
ATOM 1422 C C . GLN A 1 194 ? -17.923 3.885 22.588 1.00 89.56 194 GLN A C 1
ATOM 1424 O O . GLN A 1 194 ? -19.035 3.985 22.073 1.00 89.56 194 GLN A O 1
ATOM 1429 N N . PHE A 1 195 ? -17.487 2.745 23.130 1.00 95.12 195 PHE A N 1
ATOM 1430 C CA . PHE A 1 195 ? -18.282 1.522 23.154 1.00 95.12 195 PHE A CA 1
ATOM 1431 C C . PHE A 1 195 ? -19.588 1.677 23.954 1.00 95.12 195 PHE A C 1
ATOM 1433 O O . PHE A 1 195 ? -20.629 1.155 23.558 1.00 95.12 195 PHE A O 1
ATOM 1440 N N . ALA A 1 196 ? -19.568 2.408 25.070 1.00 95.94 196 ALA A N 1
ATOM 1441 C CA . ALA A 1 196 ? -20.770 2.688 25.848 1.00 95.94 196 ALA A CA 1
ATOM 1442 C C . ALA A 1 196 ? -21.774 3.558 25.069 1.00 95.94 196 ALA A C 1
ATOM 1444 O O . ALA A 1 196 ? -22.953 3.210 25.022 1.00 95.94 196 ALA A O 1
ATOM 1445 N N . ASP A 1 197 ? -21.317 4.626 24.406 1.00 90.00 197 ASP A N 1
ATOM 1446 C CA . ASP A 1 197 ? -22.152 5.480 23.548 1.00 90.00 197 ASP A CA 1
ATOM 1447 C C . ASP A 1 197 ? -22.745 4.679 22.359 1.00 90.00 197 ASP A C 1
ATOM 1449 O O . ASP A 1 197 ? -23.915 4.856 21.995 1.00 90.00 197 ASP A O 1
ATOM 1453 N N . TYR A 1 198 ? -21.980 3.731 21.800 1.00 92.50 198 TYR A N 1
ATOM 1454 C CA . TYR A 1 198 ? -22.432 2.770 20.782 1.00 92.50 198 TYR A CA 1
ATOM 1455 C C . TYR A 1 198 ? -23.496 1.796 21.316 1.00 92.50 198 TYR A C 1
ATOM 1457 O O . TYR A 1 198 ? -24.547 1.612 20.692 1.00 92.50 198 TYR A O 1
ATOM 1465 N N . ALA A 1 199 ? -23.285 1.217 22.500 1.00 95.94 199 ALA A N 1
ATOM 1466 C CA . ALA A 1 199 ? -24.243 0.317 23.141 1.00 95.94 199 ALA A CA 1
ATOM 1467 C C . ALA A 1 199 ? -25.548 1.040 23.535 1.00 95.94 199 ALA A C 1
ATOM 1469 O O . ALA A 1 199 ? -26.637 0.500 23.323 1.00 95.94 199 ALA A O 1
ATOM 1470 N N . GLU A 1 200 ? -25.483 2.273 24.055 1.00 94.50 200 GLU A N 1
ATOM 1471 C CA . GLU A 1 200 ? -26.682 3.078 24.340 1.00 94.50 200 GLU A CA 1
ATOM 1472 C C . GLU A 1 200 ? -27.446 3.445 23.058 1.00 94.50 200 GLU A C 1
ATOM 1474 O O . GLU A 1 200 ? -28.679 3.381 23.032 1.00 94.50 200 GLU A O 1
ATOM 1479 N N . THR A 1 201 ? -26.734 3.746 21.965 1.00 89.62 201 THR A N 1
ATOM 1480 C CA . THR A 1 201 ? -27.337 3.965 20.636 1.00 89.62 201 THR A CA 1
ATOM 1481 C C . THR A 1 201 ? -28.077 2.718 20.136 1.00 89.62 201 THR A C 1
ATOM 1483 O O . THR A 1 201 ? -29.167 2.832 19.570 1.00 89.62 201 THR A O 1
ATOM 1486 N N . ASN A 1 202 ? -27.547 1.529 20.435 1.00 92.88 202 ASN A N 1
ATOM 1487 C CA . ASN A 1 202 ? -28.153 0.232 20.127 1.00 92.88 202 ASN A CA 1
ATOM 1488 C C . ASN A 1 202 ? -29.188 -0.262 21.165 1.00 92.88 202 ASN A C 1
ATOM 1490 O O . ASN A 1 202 ? -29.706 -1.369 21.040 1.00 92.88 202 ASN A O 1
ATOM 1494 N N . GLY A 1 203 ? -29.578 0.565 22.143 1.00 94.00 203 GLY A N 1
ATOM 1495 C CA . GLY A 1 203 ? -30.729 0.299 23.021 1.00 94.00 203 GLY A CA 1
ATOM 1496 C C . GLY A 1 203 ? -30.404 -0.223 24.424 1.00 94.00 203 GLY A C 1
ATOM 1497 O O . GLY A 1 203 ? -31.327 -0.581 25.166 1.00 94.00 203 GLY A O 1
ATOM 1498 N N . TYR A 1 204 ? -29.130 -0.234 24.812 1.00 98.19 204 TYR A N 1
ATOM 1499 C CA . TYR A 1 204 ? -28.699 -0.497 26.185 1.00 98.19 204 TYR A CA 1
ATOM 1500 C C . TYR A 1 204 ? -28.729 0.777 27.052 1.00 98.19 204 TYR A C 1
ATOM 1502 O O . TYR A 1 204 ? -29.138 1.859 26.629 1.00 98.19 204 TYR A O 1
ATOM 1510 N N . THR A 1 205 ? -28.353 0.650 28.320 1.00 98.12 205 THR A N 1
ATOM 1511 C CA . THR A 1 205 ? -28.076 1.773 29.225 1.00 98.12 205 THR A CA 1
ATOM 1512 C C . THR A 1 205 ? -26.807 1.442 29.990 1.00 98.12 205 THR A C 1
ATOM 1514 O O . THR A 1 205 ? -26.777 0.433 30.697 1.00 98.12 205 THR A O 1
ATOM 1517 N N . TYR A 1 206 ? -25.765 2.253 29.845 1.00 97.50 206 TYR A N 1
ATOM 1518 C CA . TYR A 1 206 ? -24.413 1.925 30.292 1.00 97.50 206 TYR A CA 1
ATOM 1519 C C . TYR A 1 206 ? -23.984 2.884 31.409 1.00 97.50 206 TYR A C 1
ATOM 1521 O O . TYR A 1 20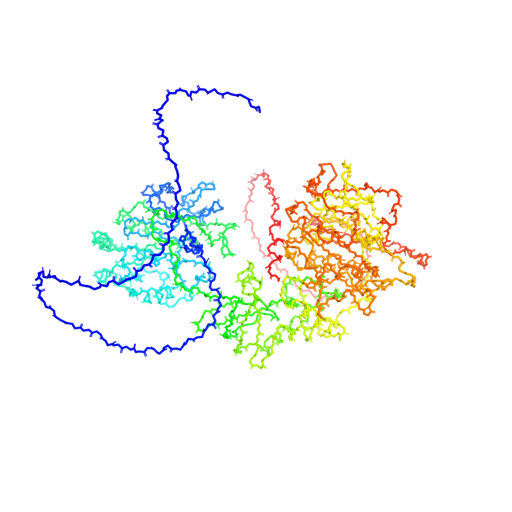6 ? -24.009 4.104 31.257 1.00 97.50 206 TYR A O 1
ATOM 1529 N N . ARG A 1 207 ? -23.613 2.351 32.578 1.00 97.00 207 ARG A N 1
ATOM 1530 C CA . ARG A 1 207 ? -23.274 3.172 33.756 1.00 97.00 207 ARG A CA 1
ATOM 1531 C C . ARG A 1 207 ? -22.187 2.532 34.608 1.00 97.00 207 ARG A C 1
ATOM 1533 O O . ARG A 1 207 ? -22.210 1.322 34.808 1.00 97.00 207 ARG A O 1
ATOM 1540 N N . SER A 1 208 ? -21.276 3.333 35.158 1.00 97.00 208 SER A N 1
ATOM 1541 C CA . SER A 1 208 ? -20.305 2.843 36.137 1.00 97.00 208 SER A CA 1
ATOM 1542 C C . SER A 1 208 ? -20.841 2.899 37.567 1.00 97.00 208 SER A C 1
ATOM 1544 O O . SER A 1 208 ? -21.817 3.601 37.860 1.00 97.00 208 SER A O 1
ATOM 1546 N N . THR A 1 209 ? -20.216 2.143 38.470 1.00 96.69 209 THR A N 1
ATOM 1547 C CA . THR A 1 209 ? -20.537 2.155 39.899 1.00 96.69 209 THR A CA 1
ATOM 1548 C C . THR A 1 209 ? -19.307 1.992 40.785 1.00 96.69 209 THR A C 1
ATOM 1550 O O . THR A 1 209 ? -18.286 1.448 40.383 1.00 96.69 209 THR A O 1
ATOM 1553 N N . THR A 1 210 ? -19.435 2.446 42.032 1.00 95.94 210 THR A N 1
ATOM 1554 C CA . THR A 1 210 ? -18.458 2.215 43.113 1.00 95.94 210 THR A CA 1
ATOM 1555 C C . THR A 1 210 ? -19.098 1.602 44.368 1.00 95.94 210 THR A C 1
ATOM 1557 O O . THR A 1 210 ? -18.428 1.442 45.386 1.00 95.94 210 THR A O 1
ATOM 1560 N N . ASP A 1 211 ? -20.385 1.235 44.298 1.00 94.44 211 ASP A N 1
ATOM 1561 C CA . ASP A 1 211 ? -21.138 0.516 45.340 1.00 94.44 211 ASP A CA 1
ATOM 1562 C C . ASP A 1 211 ? -21.744 -0.754 44.709 1.00 94.44 211 ASP A C 1
ATOM 1564 O O . ASP A 1 211 ? -22.959 -0.960 44.664 1.00 94.44 211 ASP A O 1
ATOM 1568 N N . PHE A 1 212 ? -20.857 -1.577 44.132 1.00 91.56 212 PHE A N 1
ATOM 1569 C CA . PHE A 1 212 ? -21.185 -2.716 43.268 1.00 91.56 212 PHE A CA 1
ATOM 1570 C C . PHE A 1 212 ? -22.267 -3.622 43.872 1.00 91.56 212 PHE A C 1
ATOM 1572 O O . PHE A 1 212 ? -23.281 -3.914 43.238 1.00 91.56 212 PHE A O 1
ATOM 1579 N N . GLN A 1 213 ? -22.109 -3.997 45.146 1.00 91.56 213 GLN A N 1
ATOM 1580 C CA . GLN A 1 213 ? -23.049 -4.873 45.846 1.00 91.56 213 GLN A CA 1
ATOM 1581 C C . GLN A 1 213 ? -24.454 -4.261 46.027 1.00 91.56 213 GLN A C 1
ATOM 1583 O O . GLN A 1 213 ? -25.429 -5.006 46.169 1.00 91.56 213 GLN A O 1
ATOM 1588 N N . ALA A 1 214 ? -24.575 -2.930 46.068 1.00 93.56 214 ALA A N 1
ATOM 1589 C CA . ALA A 1 214 ? -25.856 -2.244 46.215 1.00 93.56 214 ALA A CA 1
ATOM 1590 C C . ALA A 1 214 ? -26.607 -2.109 44.883 1.00 93.56 214 ALA A C 1
ATOM 1592 O O . ALA A 1 214 ? -27.838 -2.160 44.881 1.00 93.56 214 ALA A O 1
ATOM 1593 N N . GLU A 1 215 ? -25.884 -1.955 43.770 1.00 96.00 215 GLU A N 1
ATOM 1594 C CA . GLU A 1 215 ? -26.459 -1.623 42.459 1.00 96.00 215 GLU A CA 1
ATOM 1595 C C . GLU A 1 215 ? -26.560 -2.806 41.482 1.00 96.00 215 GLU A C 1
ATOM 1597 O O . GLU A 1 215 ? -27.336 -2.721 40.531 1.00 96.00 215 GLU A O 1
ATOM 1602 N N . LEU A 1 216 ? -25.879 -3.930 41.750 1.00 95.44 216 LEU A N 1
ATOM 1603 C CA . LEU A 1 216 ? -25.975 -5.195 40.995 1.00 95.44 216 LEU A CA 1
ATOM 1604 C C . LEU A 1 216 ? -27.421 -5.712 40.831 1.00 95.44 216 LEU A C 1
ATOM 1606 O O . LEU A 1 216 ? -27.729 -6.429 39.887 1.00 95.44 216 LEU A O 1
ATOM 1610 N N . GLY A 1 217 ? -28.321 -5.366 41.758 1.00 92.38 217 GLY A N 1
ATOM 1611 C CA . GLY A 1 217 ? -29.739 -5.744 41.693 1.00 92.38 217 GLY A CA 1
ATOM 1612 C C . GLY A 1 217 ? -30.593 -4.923 40.715 1.00 92.38 217 GLY A C 1
ATOM 1613 O O . GLY A 1 217 ? -31.733 -5.312 40.469 1.00 92.38 217 GLY A O 1
ATOM 1614 N N . ASP A 1 218 ? -30.051 -3.822 40.186 1.00 93.81 218 ASP A N 1
ATOM 1615 C CA . ASP A 1 218 ? -30.653 -2.933 39.181 1.00 93.81 218 ASP A CA 1
ATOM 1616 C C . ASP A 1 218 ? -29.825 -2.969 37.868 1.00 93.81 218 ASP A C 1
ATOM 1618 O O . ASP A 1 218 ? -29.659 -1.948 37.192 1.00 93.81 218 ASP A O 1
ATOM 1622 N N . ALA A 1 219 ? -29.238 -4.128 37.550 1.00 97.81 219 ALA A N 1
ATOM 1623 C CA . ALA A 1 219 ? -28.464 -4.400 36.340 1.00 97.81 219 ALA A CA 1
ATOM 1624 C C . ALA A 1 219 ? -28.978 -5.670 35.642 1.00 97.81 219 ALA A C 1
ATOM 1626 O O . ALA A 1 219 ? -29.519 -6.561 36.297 1.00 97.81 219 ALA A O 1
ATOM 1627 N N . ASP A 1 220 ? -28.769 -5.755 34.329 1.00 98.62 220 ASP A N 1
ATOM 1628 C CA . ASP A 1 220 ? -29.011 -6.957 33.519 1.00 98.62 220 ASP A CA 1
ATOM 1629 C C . ASP A 1 220 ? -27.670 -7.613 33.119 1.00 98.62 220 ASP A C 1
ATOM 1631 O O . ASP A 1 220 ? -27.567 -8.839 33.042 1.00 98.62 220 ASP A O 1
ATOM 1635 N N . ALA A 1 221 ? -26.609 -6.804 32.978 1.00 98.56 221 ALA A N 1
ATOM 1636 C CA . ALA A 1 221 ? -25.227 -7.254 32.818 1.00 98.56 221 ALA A CA 1
ATOM 1637 C C . ALA A 1 221 ? -24.237 -6.439 33.664 1.00 98.56 221 ALA A C 1
ATOM 1639 O O . ALA A 1 221 ? -24.504 -5.286 34.012 1.00 98.56 221 ALA A O 1
ATOM 1640 N N . VAL A 1 222 ? -23.065 -7.012 33.945 1.00 98.31 222 VAL A N 1
ATOM 1641 C CA . VAL A 1 222 ? -21.927 -6.315 34.565 1.00 98.31 222 VAL A CA 1
ATOM 1642 C C . VAL A 1 222 ? -20.649 -6.470 33.747 1.00 98.31 222 VAL A C 1
ATOM 1644 O O . VAL A 1 222 ? -20.431 -7.511 33.128 1.00 98.31 222 VAL A O 1
ATOM 1647 N N . VAL A 1 223 ? -19.793 -5.450 33.794 1.00 97.81 223 VAL A N 1
ATOM 1648 C CA . VAL A 1 223 ? -18.453 -5.447 33.190 1.00 97.81 223 VAL A CA 1
ATOM 1649 C C . VAL A 1 223 ? -17.424 -5.262 34.296 1.00 97.81 223 VAL A C 1
ATOM 1651 O O . VAL A 1 223 ? -17.510 -4.304 35.066 1.00 97.81 223 VAL A O 1
ATOM 1654 N N . ILE A 1 224 ? -16.467 -6.184 34.383 1.00 97.06 224 ILE A N 1
ATOM 1655 C CA . ILE A 1 224 ? -15.382 -6.169 35.366 1.00 97.06 224 ILE A CA 1
ATOM 1656 C C . ILE A 1 224 ? -14.065 -6.321 34.602 1.00 97.06 224 ILE A C 1
ATOM 1658 O O . ILE A 1 224 ? -13.756 -7.397 34.097 1.00 97.06 224 ILE A O 1
ATOM 1662 N N . THR A 1 225 ? -13.286 -5.244 34.514 1.00 94.56 225 THR A N 1
ATOM 1663 C CA . THR A 1 225 ? -11.886 -5.309 34.062 1.00 94.56 225 THR A CA 1
ATOM 1664 C C . THR A 1 225 ? -10.965 -5.651 35.239 1.00 94.56 225 THR A C 1
ATOM 1666 O O . THR A 1 225 ? -11.364 -5.410 36.382 1.00 94.56 225 THR A O 1
ATOM 1669 N N . SER A 1 226 ? -9.743 -6.138 34.975 1.00 91.00 226 SER A N 1
ATOM 1670 C CA . SER A 1 226 ? -8.669 -6.437 35.951 1.00 91.00 226 SER A CA 1
ATOM 1671 C C . SER A 1 226 ? -8.737 -5.576 37.233 1.00 91.00 226 SER A C 1
ATOM 1673 O O . SER A 1 226 ? -8.409 -4.383 37.197 1.00 91.00 226 SER A O 1
ATOM 1675 N N . PRO A 1 227 ? -9.242 -6.129 38.356 1.00 93.38 227 PRO A N 1
ATOM 1676 C CA . PRO A 1 227 ? -9.589 -5.346 39.536 1.00 93.38 227 PRO A CA 1
ATOM 1677 C C . PRO A 1 227 ? -8.462 -5.385 40.571 1.00 93.38 227 PRO A C 1
ATOM 1679 O O . PRO A 1 227 ? -8.213 -6.433 41.158 1.00 93.38 227 PRO A O 1
ATOM 1682 N N . SER A 1 228 ? -7.853 -4.237 40.896 1.00 92.12 228 SER A N 1
ATOM 1683 C CA . SER A 1 228 ? -6.697 -4.171 41.821 1.00 92.12 228 SER A CA 1
ATOM 1684 C C . SER A 1 228 ? -6.966 -4.454 43.308 1.00 92.12 228 SER A C 1
ATOM 1686 O O . SER A 1 228 ? -6.151 -4.166 44.194 1.00 92.12 228 SER A O 1
ATOM 1688 N N . ARG A 1 229 ? -8.148 -4.998 43.614 1.00 93.75 229 ARG A N 1
ATOM 1689 C CA . ARG A 1 229 ? -8.569 -5.484 44.929 1.00 93.75 229 ARG A CA 1
ATOM 1690 C C . ARG A 1 229 ? -9.552 -6.640 44.749 1.00 93.75 229 ARG A C 1
ATOM 1692 O O . ARG A 1 229 ? -10.613 -6.445 44.161 1.00 93.75 229 ARG A O 1
ATOM 1699 N N . ALA A 1 230 ? -9.252 -7.781 45.367 1.00 95.19 230 ALA A N 1
ATOM 1700 C CA . ALA A 1 230 ? -10.179 -8.903 45.503 1.00 95.19 230 ALA A CA 1
ATOM 1701 C C . ALA A 1 230 ? -11.579 -8.473 45.993 1.00 95.19 230 ALA A C 1
ATOM 1703 O O . ALA A 1 230 ? -11.718 -7.645 46.906 1.00 95.19 230 ALA A O 1
ATOM 1704 N N . PHE A 1 231 ? -12.608 -9.077 45.399 1.00 96.88 231 PHE A N 1
ATOM 1705 C CA . PHE A 1 231 ? -14.010 -8.940 45.798 1.00 96.88 231 PHE A CA 1
ATOM 1706 C C . PHE A 1 231 ? -14.233 -9.661 47.139 1.00 96.88 231 PHE A C 1
ATOM 1708 O O . PHE A 1 231 ? -13.590 -10.669 47.425 1.00 96.88 231 PHE A O 1
ATOM 1715 N N . THR A 1 232 ? -15.145 -9.198 48.000 1.00 97.38 232 THR A N 1
ATOM 1716 C CA . THR A 1 232 ? -15.387 -9.913 49.270 1.00 97.38 232 THR A CA 1
ATOM 1717 C C . THR A 1 232 ? -16.260 -11.156 49.082 1.00 97.38 232 THR A C 1
ATOM 1719 O O . THR A 1 232 ? -17.086 -11.210 48.170 1.00 97.38 232 THR A O 1
ATOM 1722 N N . ASP A 1 233 ? -16.212 -12.088 50.051 1.00 97.56 233 ASP A N 1
ATOM 1723 C CA . ASP A 1 233 ? -17.168 -13.205 50.230 1.00 97.56 233 ASP A CA 1
ATOM 1724 C C . ASP A 1 233 ? -18.634 -12.832 49.910 1.00 97.56 233 ASP A C 1
ATOM 1726 O O . ASP A 1 233 ? -19.431 -13.675 49.496 1.00 97.56 233 ASP A O 1
ATOM 1730 N N . THR A 1 234 ? -19.028 -11.580 50.183 1.00 97.12 234 THR A N 1
ATOM 1731 C CA . THR A 1 234 ? -20.410 -11.102 50.037 1.00 97.12 234 THR A CA 1
ATOM 1732 C C . THR A 1 234 ? -20.707 -10.606 48.621 1.00 97.12 234 THR A C 1
ATOM 1734 O O . THR A 1 234 ? -21.824 -10.813 48.147 1.00 97.12 234 THR A O 1
ATOM 1737 N N . GLU A 1 235 ? -19.735 -10.008 47.929 1.00 98.12 235 GLU A N 1
ATOM 1738 C CA . GLU A 1 235 ? -19.856 -9.626 46.516 1.00 98.12 235 GLU A CA 1
ATOM 1739 C C . GLU A 1 235 ? -19.736 -10.850 45.602 1.00 98.12 235 GLU A C 1
ATOM 1741 O O . GLU A 1 235 ? -20.583 -11.028 44.730 1.00 98.12 235 GLU A O 1
ATOM 1746 N N . LEU A 1 236 ? -18.805 -11.769 45.876 1.00 98.25 236 LEU A N 1
ATOM 1747 C CA . LEU A 1 236 ? -18.691 -13.060 45.180 1.00 98.25 236 LEU A CA 1
ATOM 1748 C C . LEU A 1 236 ? -19.984 -13.889 45.306 1.00 98.25 236 LEU A C 1
ATOM 1750 O O . LEU A 1 236 ? -20.508 -14.416 44.322 1.00 98.25 236 LEU A O 1
ATOM 1754 N N . ALA A 1 237 ? -20.580 -13.941 46.504 1.00 97.50 237 ALA A N 1
ATOM 1755 C CA . ALA A 1 237 ? -21.879 -14.586 46.711 1.00 97.50 237 ALA A CA 1
ATOM 1756 C C . ALA A 1 237 ? -23.054 -13.836 46.048 1.00 97.50 237 ALA A C 1
ATOM 1758 O O . ALA A 1 237 ? -24.087 -14.452 45.770 1.00 97.50 237 ALA A O 1
ATOM 1759 N N . ALA A 1 238 ? -22.923 -12.529 45.796 1.00 97.69 238 ALA A N 1
ATOM 1760 C CA . ALA A 1 238 ? -23.907 -11.751 45.050 1.00 97.69 238 ALA A CA 1
ATOM 1761 C C . ALA A 1 238 ? -23.782 -11.994 43.536 1.00 97.69 238 ALA A C 1
ATOM 1763 O O . ALA A 1 238 ? -24.805 -12.235 42.898 1.00 97.69 238 ALA A O 1
ATOM 1764 N N . LEU A 1 239 ? -22.559 -12.048 42.995 1.00 98.00 239 LEU A N 1
ATOM 1765 C CA . LEU A 1 239 ? -22.254 -12.428 41.609 1.00 98.00 239 LEU A CA 1
ATOM 1766 C C . LEU A 1 239 ? -22.749 -13.839 41.281 1.00 98.00 239 LEU A C 1
ATOM 1768 O O . LEU A 1 239 ? -23.532 -14.006 40.347 1.00 98.00 239 LEU A O 1
ATOM 1772 N N . LYS A 1 240 ? -22.419 -14.847 42.103 1.00 98.06 240 LYS A N 1
ATOM 1773 C CA . LYS A 1 240 ? -22.919 -16.221 41.900 1.00 98.06 240 LYS A CA 1
ATOM 1774 C C . LYS A 1 240 ? -24.452 -16.294 41.906 1.00 98.06 240 LYS A C 1
ATOM 1776 O O . LYS A 1 240 ? -25.044 -17.098 41.192 1.00 98.06 240 LYS A O 1
ATOM 1781 N N . LYS A 1 241 ? -25.119 -15.447 42.700 1.00 97.81 241 LYS A N 1
ATOM 1782 C CA . LYS A 1 241 ? -26.588 -15.331 42.712 1.00 97.81 241 LYS A CA 1
ATOM 1783 C C . LYS A 1 241 ? -27.124 -14.577 41.484 1.00 97.81 241 LYS A C 1
ATOM 1785 O O . LYS A 1 241 ? -28.231 -14.865 41.052 1.00 97.81 241 LYS A O 1
ATOM 1790 N N . PHE A 1 242 ? -26.396 -13.590 40.974 1.00 98.25 242 PHE A N 1
ATOM 1791 C CA . PHE A 1 242 ? -26.763 -12.801 39.798 1.00 98.25 242 PHE A CA 1
ATOM 1792 C C . PHE A 1 242 ? -26.729 -13.662 38.528 1.00 98.25 242 PHE A C 1
ATOM 1794 O O . PHE A 1 242 ? -27.755 -13.775 37.862 1.00 98.25 242 PHE A O 1
ATOM 1801 N N . VAL A 1 243 ? -25.631 -14.392 38.300 1.00 98.19 243 VAL A N 1
ATOM 1802 C CA . VAL A 1 243 ? -25.515 -15.409 37.235 1.00 98.19 243 VAL A CA 1
ATOM 1803 C C . VAL A 1 243 ? -26.631 -16.455 37.357 1.00 98.19 243 VAL A C 1
ATOM 1805 O O . VAL A 1 243 ? -27.380 -16.682 36.414 1.00 98.19 243 VAL A O 1
ATOM 1808 N N . ALA A 1 244 ? -26.853 -17.012 38.555 1.00 97.50 244 ALA A N 1
ATOM 1809 C CA . ALA A 1 244 ? -27.902 -18.016 38.780 1.00 97.50 244 ALA A CA 1
ATOM 1810 C C . ALA A 1 244 ? -29.358 -17.500 38.657 1.00 97.50 244 ALA A C 1
ATOM 1812 O O . ALA A 1 244 ? -30.281 -18.317 38.592 1.00 97.50 244 ALA A O 1
ATOM 1813 N N . ASP A 1 245 ? -29.580 -16.181 38.639 1.00 97.25 245 ASP A N 1
ATOM 1814 C CA . ASP A 1 245 ? -30.874 -15.555 38.321 1.00 97.25 245 ASP A CA 1
ATOM 1815 C C . ASP A 1 245 ? 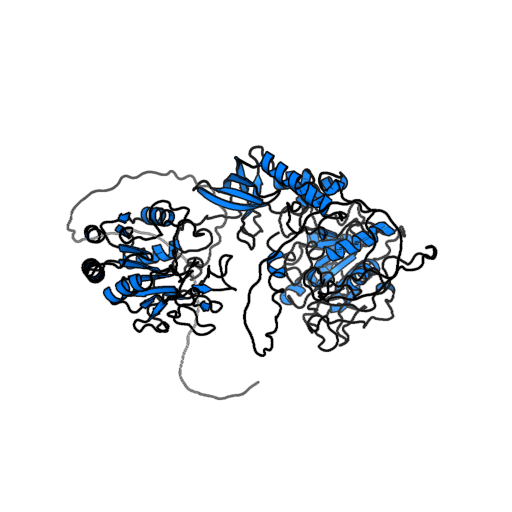-30.984 -15.157 36.825 1.00 97.25 245 ASP A C 1
ATOM 1817 O O . ASP A 1 245 ? -32.058 -14.728 36.398 1.00 97.25 245 ASP A O 1
ATOM 1821 N N . GLY A 1 246 ? -29.919 -15.344 36.030 1.00 96.94 246 GLY A N 1
ATOM 1822 C CA . GLY A 1 246 ? -29.856 -15.084 34.584 1.00 96.94 246 GLY A CA 1
ATOM 1823 C C . GLY A 1 246 ? -29.115 -13.807 34.163 1.00 96.94 246 GLY A C 1
ATOM 1824 O O . GLY A 1 246 ? -29.248 -13.403 33.013 1.00 96.94 246 GLY A O 1
ATOM 1825 N N . GLY A 1 247 ? -28.382 -13.152 35.068 1.00 98.31 247 GLY A N 1
ATOM 1826 C CA . GLY A 1 247 ? -27.585 -11.958 34.756 1.00 98.31 247 GLY A CA 1
ATOM 1827 C C . GLY A 1 247 ? -26.275 -12.281 34.028 1.00 98.31 247 GLY A C 1
ATOM 1828 O O . GLY A 1 247 ? -25.679 -13.339 34.253 1.00 98.31 247 GLY A O 1
ATOM 1829 N N . VAL A 1 248 ? -25.817 -11.362 33.173 1.00 98.69 248 VAL A N 1
ATOM 1830 C CA . VAL A 1 248 ? -24.610 -11.539 32.340 1.00 98.69 248 VAL A CA 1
ATOM 1831 C C . VAL A 1 248 ? -23.371 -10.928 32.997 1.00 98.69 248 VAL A C 1
ATOM 1833 O O . VAL A 1 248 ? -23.414 -9.794 33.468 1.00 98.69 248 VAL A O 1
ATOM 1836 N N . VAL A 1 249 ? -22.248 -11.644 33.013 1.00 98.56 249 VAL A N 1
ATOM 1837 C CA . VAL A 1 249 ? -20.978 -11.160 33.588 1.00 98.56 249 VAL A CA 1
ATOM 1838 C C . VAL A 1 249 ? -19.900 -11.173 32.511 1.00 98.56 249 VAL A C 1
ATOM 1840 O O . VAL A 1 249 ? -19.545 -12.242 32.030 1.00 98.56 249 VAL A O 1
ATOM 1843 N N . VAL A 1 250 ? -19.356 -10.008 32.157 1.00 98.12 250 VAL A N 1
ATOM 1844 C CA . VAL A 1 250 ? -18.213 -9.891 31.238 1.00 98.12 250 VAL A CA 1
ATOM 1845 C C . VAL A 1 250 ? -16.954 -9.571 32.037 1.00 98.12 250 VAL A C 1
ATOM 1847 O O . VAL A 1 250 ? -16.881 -8.546 32.722 1.00 98.12 250 VAL A O 1
ATOM 1850 N N . LEU A 1 251 ? -15.974 -10.465 31.955 1.00 97.50 251 LEU A N 1
ATOM 1851 C CA . LEU A 1 251 ? -14.676 -10.370 32.611 1.00 97.50 251 LEU A CA 1
ATOM 1852 C C . LEU A 1 251 ? -13.614 -10.019 31.562 1.00 97.50 251 LEU A C 1
ATOM 1854 O O . LEU A 1 251 ? -13.374 -10.810 30.652 1.00 97.50 251 LEU A O 1
ATOM 1858 N N . HIS A 1 252 ? -12.985 -8.850 31.699 1.00 95.38 252 HIS A N 1
ATOM 1859 C CA . HIS A 1 252 ? -11.849 -8.434 30.872 1.00 95.38 252 HIS A CA 1
ATOM 1860 C C . HIS A 1 252 ? -10.549 -8.590 31.662 1.00 95.38 252 HIS A C 1
ATOM 1862 O O . HIS A 1 252 ? -10.319 -7.872 32.639 1.00 95.38 252 HIS A O 1
ATOM 1868 N N . HIS A 1 253 ? -9.704 -9.512 31.221 1.00 93.31 253 HIS A N 1
ATOM 1869 C CA . HIS A 1 253 ? -8.371 -9.753 31.772 1.00 93.31 253 HIS A CA 1
ATOM 1870 C C . HIS A 1 253 ? -7.293 -8.953 31.023 1.00 93.31 253 HIS A C 1
ATOM 1872 O O . HIS A 1 253 ? -7.551 -8.430 29.941 1.00 93.31 253 HIS A O 1
ATOM 1878 N N . GLN A 1 254 ? -6.094 -8.828 31.590 1.00 89.50 254 GLN A N 1
ATOM 1879 C CA . GLN A 1 254 ? -4.956 -8.126 30.994 1.00 89.50 254 GLN A CA 1
ATOM 1880 C C . GLN A 1 254 ? -3.665 -8.896 31.290 1.00 89.50 254 GLN A C 1
ATOM 1882 O O . GLN A 1 254 ? -3.489 -9.366 32.410 1.00 89.50 254 GLN A O 1
ATOM 1887 N N . SER A 1 255 ? -2.774 -8.981 30.299 1.00 85.50 255 SER A N 1
ATOM 1888 C CA . SER A 1 255 ? -1.485 -9.681 30.389 1.00 85.50 255 SER A CA 1
ATOM 1889 C C . SER A 1 255 ? -0.571 -9.200 31.520 1.00 85.50 255 SER A C 1
ATOM 1891 O O . SER A 1 255 ? -0.543 -8.000 31.806 1.00 85.50 255 SER A O 1
ATOM 1893 N N . ASP A 1 256 ? 0.286 -10.104 32.000 1.00 71.44 256 ASP A N 1
ATOM 1894 C CA . ASP A 1 256 ? 1.308 -9.993 33.068 1.00 71.44 256 ASP A CA 1
ATOM 1895 C C . ASP A 1 256 ? 2.390 -8.898 32.900 1.00 71.44 256 ASP A C 1
ATOM 1897 O O . ASP A 1 256 ? 3.389 -8.868 33.624 1.00 71.44 256 ASP A O 1
ATOM 1901 N N . PHE A 1 257 ? 2.243 -7.984 31.935 1.00 69.12 257 PHE A N 1
ATOM 1902 C CA . PHE A 1 257 ? 3.285 -7.051 31.512 1.00 69.12 257 PHE A CA 1
ATOM 1903 C C . PHE A 1 257 ? 3.728 -6.098 32.639 1.00 69.12 257 PHE A C 1
ATOM 1905 O O . PHE A 1 257 ? 3.267 -4.956 32.757 1.00 69.12 257 PHE A O 1
ATOM 1912 N N . ARG A 1 258 ? 4.760 -6.547 33.367 1.00 64.38 258 ARG A N 1
ATOM 1913 C CA . ARG A 1 258 ? 5.418 -5.915 34.524 1.00 64.38 258 ARG A CA 1
ATOM 1914 C C . ARG A 1 258 ? 4.668 -6.034 35.865 1.00 64.38 258 ARG A C 1
ATOM 1916 O O . ARG A 1 258 ? 4.660 -5.027 36.577 1.00 64.38 258 ARG A O 1
ATOM 1923 N N . ASP A 1 259 ? 4.143 -7.209 36.241 1.00 62.78 259 ASP A N 1
ATOM 1924 C CA . ASP A 1 259 ? 3.529 -7.424 37.581 1.00 62.78 259 ASP A CA 1
ATOM 1925 C C . ASP A 1 259 ? 2.331 -6.451 37.745 1.00 62.78 259 ASP A C 1
ATOM 1927 O O . ASP A 1 259 ? 2.298 -5.564 38.605 1.00 62.78 259 ASP A O 1
ATOM 1931 N N . PHE A 1 260 ? 1.423 -6.535 36.759 1.00 63.72 260 PHE A N 1
ATOM 1932 C CA . PHE A 1 260 ? 0.247 -5.666 36.526 1.00 63.72 260 PHE A CA 1
ATOM 1933 C C . PHE A 1 260 ? -1.009 -6.433 36.071 1.00 63.72 260 PHE A C 1
ATOM 1935 O O . PHE A 1 260 ? -2.069 -5.837 35.857 1.00 63.72 260 PHE A O 1
ATOM 1942 N N . ASP A 1 261 ? -0.888 -7.746 35.943 1.00 63.41 261 ASP A N 1
ATOM 1943 C CA . ASP A 1 261 ? -1.970 -8.699 36.106 1.00 63.41 261 ASP A CA 1
ATOM 1944 C C . ASP A 1 261 ? -2.737 -8.473 37.425 1.00 63.41 261 ASP A C 1
ATOM 1946 O O . ASP A 1 261 ? -2.231 -7.972 38.426 1.00 63.41 261 ASP A O 1
ATOM 1950 N N . GLU A 1 262 ? -4.008 -8.867 37.421 1.00 83.94 262 GLU A N 1
ATOM 1951 C CA . GLU A 1 262 ? -4.797 -9.089 38.640 1.00 83.94 262 GLU A CA 1
ATOM 1952 C C . GLU A 1 262 ? -5.528 -10.440 38.501 1.00 83.94 262 GLU A C 1
ATOM 1954 O O . GLU A 1 262 ? -6.685 -10.605 38.908 1.00 83.94 262 GLU A O 1
ATOM 1959 N N . THR A 1 263 ? -4.857 -11.406 37.860 1.00 90.62 263 THR A N 1
ATOM 1960 C CA . THR A 1 263 ? -5.377 -12.714 37.426 1.00 90.62 263 THR A CA 1
ATOM 1961 C C . THR A 1 263 ? -6.028 -13.460 38.575 1.00 90.62 263 THR A C 1
ATOM 1963 O O . THR A 1 263 ? -7.192 -13.844 38.483 1.00 90.62 263 THR A O 1
ATOM 1966 N N . ALA A 1 264 ? -5.348 -13.533 39.722 1.00 91.56 264 ALA A N 1
ATOM 1967 C CA . ALA A 1 264 ? -5.873 -14.160 40.931 1.00 91.56 264 ALA A CA 1
ATOM 1968 C C . ALA A 1 264 ? -7.201 -13.546 41.432 1.00 91.56 264 ALA A C 1
ATOM 1970 O O . ALA A 1 264 ? -8.032 -14.267 41.986 1.00 91.56 264 ALA A O 1
ATOM 1971 N N . ASN A 1 265 ? -7.438 -12.241 41.226 1.00 94.69 265 ASN A N 1
ATOM 1972 C CA . ASN A 1 265 ? -8.698 -11.593 41.610 1.00 94.69 265 ASN A CA 1
ATOM 1973 C C . ASN A 1 265 ? -9.822 -11.893 40.597 1.00 94.69 265 ASN A C 1
ATOM 1975 O O . ASN A 1 265 ? -10.982 -12.017 40.994 1.00 94.69 265 ASN A O 1
ATOM 1979 N N . LEU A 1 266 ? -9.499 -12.027 39.303 1.00 94.44 266 LEU A N 1
ATOM 1980 C CA . LEU A 1 266 ? -10.455 -12.437 38.264 1.00 94.44 266 LEU A CA 1
ATOM 1981 C C . LEU A 1 266 ? -10.803 -13.929 38.354 1.00 94.44 266 LEU A C 1
ATOM 1983 O O . LEU A 1 266 ? -11.972 -14.288 38.216 1.00 94.44 266 LEU A O 1
ATOM 1987 N N . ASP A 1 267 ? -9.841 -14.791 38.672 1.00 95.19 267 ASP A N 1
ATOM 1988 C CA . ASP A 1 267 ? -10.082 -16.221 38.865 1.00 95.19 267 ASP A CA 1
ATOM 1989 C C . ASP A 1 267 ? -10.810 -16.537 40.176 1.00 95.19 267 ASP A C 1
ATOM 1991 O O . ASP A 1 267 ? -11.607 -17.478 40.213 1.00 95.19 267 ASP A O 1
ATOM 1995 N N . GLU A 1 268 ? -10.656 -15.726 41.232 1.00 96.88 268 GLU A N 1
ATOM 1996 C CA . GLU A 1 268 ? -11.539 -15.819 42.404 1.00 96.88 268 GLU A CA 1
ATOM 1997 C C . GLU A 1 268 ? -13.003 -15.517 42.024 1.00 96.88 268 GLU A C 1
ATOM 1999 O O . GLU A 1 268 ? -13.918 -16.179 42.525 1.00 96.88 268 GLU A O 1
ATOM 2004 N N . ILE A 1 269 ? -13.245 -14.600 41.076 1.00 97.62 269 ILE A N 1
ATOM 2005 C CA . ILE A 1 269 ? -14.584 -14.360 40.514 1.00 97.62 269 ILE A CA 1
ATOM 2006 C C . ILE A 1 269 ? -15.036 -15.548 39.654 1.00 97.62 269 ILE A C 1
ATOM 2008 O O . ILE A 1 269 ? -16.137 -16.054 39.881 1.00 97.62 269 ILE A O 1
ATOM 2012 N N . ALA A 1 270 ? -14.209 -16.030 38.719 1.00 96.56 270 ALA A N 1
ATOM 2013 C CA . ALA A 1 270 ? -14.528 -17.153 37.829 1.00 96.56 270 ALA A CA 1
ATOM 2014 C C . ALA A 1 270 ? -14.882 -18.433 38.616 1.00 96.56 270 ALA A C 1
ATOM 2016 O O . ALA A 1 270 ? -15.944 -19.037 38.419 1.00 96.56 270 ALA A O 1
ATOM 2017 N N . ALA A 1 271 ? -14.054 -18.792 39.600 1.00 96.94 271 ALA A N 1
ATOM 2018 C CA . ALA A 1 271 ? -14.302 -19.908 40.509 1.00 96.94 271 ALA A CA 1
ATOM 2019 C C . ALA A 1 271 ? -15.526 -19.673 41.415 1.00 96.94 271 ALA A C 1
ATOM 2021 O O . ALA A 1 271 ? -16.242 -20.621 41.750 1.00 96.94 271 ALA A O 1
ATOM 2022 N N . ALA A 1 272 ? -15.825 -18.425 41.797 1.00 97.50 272 ALA A N 1
ATOM 2023 C CA . ALA A 1 272 ? -17.054 -18.118 42.520 1.00 97.50 272 ALA A CA 1
ATOM 2024 C C . ALA A 1 272 ? -18.304 -18.307 41.648 1.00 97.50 272 ALA A C 1
ATOM 2026 O O . ALA A 1 272 ? -19.307 -18.807 42.164 1.00 97.50 272 ALA A O 1
ATOM 2027 N N . VAL A 1 273 ? -18.277 -17.975 40.352 1.00 97.12 273 VAL A N 1
ATOM 2028 C CA . VAL A 1 273 ? -19.439 -18.138 39.456 1.00 97.12 273 VAL A CA 1
ATOM 2029 C C . VAL A 1 273 ? -19.627 -19.554 38.885 1.00 97.12 273 VAL A C 1
ATOM 2031 O O . VAL A 1 273 ? -20.749 -19.839 38.487 1.00 97.12 273 VAL A O 1
ATOM 2034 N N . ASP A 1 274 ? -18.658 -20.474 39.045 1.00 95.00 274 ASP A N 1
ATOM 2035 C CA . ASP A 1 274 ? -18.653 -21.890 38.562 1.00 95.00 274 ASP A CA 1
ATOM 2036 C C . ASP A 1 274 ? -18.363 -22.084 37.048 1.00 95.00 274 ASP A C 1
ATOM 2038 O O . ASP A 1 274 ? -18.809 -23.071 36.469 1.00 95.00 274 ASP A O 1
ATOM 2042 N N . VAL A 1 275 ? -17.614 -21.184 36.391 1.00 94.69 275 VAL A N 1
ATOM 2043 C CA . VAL A 1 275 ? -17.316 -21.328 34.944 1.00 94.69 275 VAL A CA 1
ATOM 2044 C C . VAL A 1 275 ? -16.192 -22.315 34.618 1.00 94.69 275 VAL A C 1
ATOM 2046 O O . VAL A 1 275 ? -15.265 -22.516 35.414 1.00 94.69 275 VAL A O 1
ATOM 2049 N N . SER A 1 276 ? -16.236 -22.867 33.402 1.00 93.62 276 SER A N 1
ATOM 2050 C CA . SER A 1 276 ? -15.283 -23.847 32.864 1.00 93.62 276 SER A CA 1
ATOM 2051 C C . SER A 1 276 ? -13.899 -23.290 32.502 1.00 93.62 276 SER A C 1
ATOM 2053 O O . SER A 1 276 ? -13.016 -24.073 32.148 1.00 93.62 276 SER A O 1
ATOM 2055 N N . PHE A 1 277 ? -13.708 -21.966 32.542 1.00 95.31 277 PHE A N 1
ATOM 2056 C CA . PHE A 1 277 ? -12.466 -21.293 32.150 1.00 95.31 277 PHE A CA 1
ATOM 2057 C C . PHE A 1 277 ? -11.837 -20.471 33.286 1.00 95.31 277 PHE A C 1
ATOM 2059 O O . PHE A 1 277 ? -12.511 -20.040 34.226 1.00 95.31 277 PHE A O 1
ATOM 2066 N N . ARG A 1 278 ? -10.532 -20.249 33.174 1.00 95.31 278 ARG A N 1
ATOM 2067 C CA . ARG A 1 278 ? -9.691 -19.375 34.005 1.00 95.31 278 ARG A CA 1
ATOM 2068 C C . ARG A 1 278 ? -8.891 -18.436 33.107 1.00 95.31 278 ARG A C 1
ATOM 2070 O O . ARG A 1 278 ? -8.909 -18.595 31.882 1.00 95.31 278 ARG A O 1
ATOM 2077 N N . PHE A 1 279 ? -8.185 -17.487 33.697 1.00 94.62 279 PHE A N 1
ATOM 2078 C CA . PHE A 1 279 ? -7.241 -16.627 32.988 1.00 94.62 279 PHE A CA 1
ATOM 2079 C C . PHE A 1 279 ? -5.802 -17.116 33.195 1.00 94.62 279 PHE A C 1
ATOM 2081 O O . PHE A 1 279 ? -5.491 -17.732 34.209 1.00 94.62 279 PHE A O 1
ATOM 2088 N N . ASN A 1 280 ? -4.927 -16.900 32.214 1.00 94.00 280 ASN A N 1
ATOM 2089 C CA . ASN A 1 280 ? -3.509 -17.233 32.330 1.00 94.00 280 ASN A CA 1
ATOM 2090 C C . ASN A 1 280 ? -2.714 -15.987 32.738 1.00 94.00 280 ASN A C 1
ATOM 2092 O O . ASN A 1 280 ? -2.972 -14.902 32.217 1.00 94.00 280 ASN A O 1
ATOM 2096 N N . ASP A 1 281 ? -1.715 -16.148 33.602 1.00 91.44 281 ASP A N 1
ATOM 2097 C CA . ASP A 1 281 ? -0.700 -15.116 33.842 1.00 91.44 281 ASP A CA 1
ATOM 2098 C C . ASP A 1 281 ? 0.326 -15.155 32.705 1.00 91.44 281 ASP A C 1
ATOM 2100 O O . ASP A 1 281 ? 1.397 -15.739 32.822 1.00 91.44 281 ASP A O 1
ATOM 2104 N N . ASP A 1 282 ? -0.041 -14.620 31.539 1.00 92.50 282 ASP A N 1
ATOM 2105 C CA . ASP A 1 282 ? 0.859 -14.532 30.391 1.00 92.50 282 ASP A CA 1
ATOM 2106 C C . ASP A 1 282 ? 0.614 -13.299 29.515 1.00 92.50 282 ASP A C 1
ATOM 2108 O O . ASP A 1 282 ? -0.402 -12.606 29.626 1.00 92.50 282 ASP A O 1
ATOM 2112 N N . GLN A 1 283 ? 1.548 -13.065 28.594 1.00 92.88 283 GLN A N 1
ATOM 2113 C CA . GLN A 1 283 ? 1.371 -12.178 27.457 1.00 92.88 283 GLN A CA 1
ATOM 2114 C C . GLN A 1 283 ? 1.415 -12.965 26.143 1.00 92.88 283 GLN A C 1
ATOM 2116 O O . GLN A 1 283 ? 2.355 -13.722 25.864 1.00 92.88 283 GLN A O 1
ATOM 2121 N N . ILE A 1 284 ? 0.409 -12.754 25.295 1.00 94.50 284 ILE A N 1
ATOM 2122 C CA . ILE A 1 284 ? 0.372 -13.253 23.922 1.00 94.50 284 ILE A CA 1
ATOM 2123 C C . ILE A 1 284 ? 1.179 -12.332 23.007 1.00 94.50 284 ILE A C 1
ATOM 2125 O O . ILE A 1 284 ? 1.004 -11.114 22.980 1.00 94.50 284 ILE A O 1
ATOM 2129 N N . TYR A 1 285 ? 2.007 -12.958 22.176 1.00 93.38 285 TYR A N 1
ATOM 2130 C CA . TYR A 1 285 ? 2.743 -12.325 21.097 1.00 93.38 285 TYR A CA 1
ATOM 2131 C C . TYR A 1 285 ? 2.475 -13.017 19.760 1.00 93.38 285 TYR A C 1
ATOM 2133 O O . TYR A 1 285 ? 2.664 -14.227 19.640 1.00 93.38 285 TYR A O 1
ATOM 2141 N N . ASP A 1 286 ? 2.146 -12.249 18.723 1.00 93.81 286 ASP A N 1
ATOM 2142 C CA . ASP A 1 286 ? 2.114 -12.714 17.335 1.00 93.81 286 ASP A CA 1
ATOM 2143 C C . ASP A 1 286 ? 2.943 -11.777 16.441 1.00 93.81 286 ASP A C 1
ATOM 2145 O O . ASP A 1 286 ? 2.712 -10.573 16.385 1.00 93.81 286 ASP A O 1
ATOM 2149 N N . THR A 1 287 ? 3.944 -12.311 15.737 1.00 89.31 287 THR A N 1
ATOM 2150 C CA . THR A 1 287 ? 4.811 -11.532 14.830 1.00 89.31 287 THR A CA 1
ATOM 2151 C C . THR A 1 287 ? 4.358 -11.541 13.368 1.00 89.31 287 THR A C 1
ATOM 2153 O O . THR A 1 287 ? 5.001 -10.893 12.547 1.00 89.31 287 THR A O 1
ATOM 2156 N N . GLY A 1 288 ? 3.325 -12.311 13.023 1.00 87.44 288 GLY A N 1
ATOM 2157 C CA . GLY A 1 288 ? 2.764 -12.421 11.673 1.00 87.44 288 GLY A CA 1
ATOM 2158 C C . GLY A 1 288 ? 1.396 -11.754 11.521 1.00 87.44 288 GLY A C 1
ATOM 2159 O O . GLY A 1 288 ? 1.146 -11.149 10.486 1.00 87.44 288 GLY A O 1
ATOM 2160 N N . ASN A 1 289 ? 0.544 -11.827 12.547 1.00 90.75 289 ASN A N 1
ATOM 2161 C CA . ASN A 1 289 ? -0.826 -11.310 12.539 1.00 90.75 289 ASN A CA 1
ATOM 2162 C C . ASN A 1 289 ? -1.045 -10.386 13.748 1.00 90.75 289 ASN A C 1
ATOM 2164 O O . ASN A 1 289 ? -1.438 -10.831 14.827 1.00 90.75 289 ASN A O 1
ATOM 2168 N N . ASN A 1 290 ? -0.731 -9.097 13.597 1.00 93.94 290 ASN A N 1
ATOM 2169 C CA . ASN A 1 290 ? -0.862 -8.101 14.662 1.00 93.94 290 ASN A CA 1
ATOM 2170 C C . ASN A 1 290 ? -1.128 -6.688 14.121 1.00 93.94 290 ASN A C 1
ATOM 2172 O O . ASN A 1 290 ? -0.776 -6.365 12.988 1.00 93.94 290 ASN A O 1
ATOM 2176 N N . ALA A 1 291 ? -1.691 -5.830 14.969 1.00 87.00 291 ALA A N 1
ATOM 2177 C CA . ALA A 1 291 ? -1.969 -4.431 14.666 1.00 87.00 291 ALA A CA 1
ATOM 2178 C C . ALA A 1 291 ? -0.737 -3.540 14.937 1.00 87.00 291 ALA A C 1
ATOM 2180 O O . ALA A 1 291 ? -0.720 -2.732 15.872 1.00 87.00 291 ALA A O 1
ATOM 2181 N N . GLY A 1 292 ? 0.320 -3.730 14.142 1.00 84.38 292 GLY A N 1
ATOM 2182 C CA . GLY A 1 292 ? 1.538 -2.902 14.122 1.00 84.38 292 GLY A CA 1
ATOM 2183 C C . GLY A 1 292 ? 2.533 -3.118 15.273 1.00 84.38 292 GLY A C 1
ATOM 2184 O O . GLY A 1 292 ? 3.630 -2.559 15.250 1.00 84.38 292 GLY A O 1
ATOM 2185 N N . ALA A 1 293 ? 2.192 -3.933 16.272 1.00 88.06 293 ALA A N 1
ATOM 2186 C CA . ALA A 1 293 ? 3.083 -4.331 17.356 1.00 88.06 293 ALA A CA 1
ATOM 2187 C C . ALA A 1 293 ? 2.757 -5.758 17.812 1.00 88.06 293 ALA A C 1
ATOM 2189 O O . ALA A 1 293 ? 1.591 -6.109 17.963 1.00 88.06 293 ALA A O 1
ATOM 2190 N N . SER A 1 294 ? 3.771 -6.584 18.086 1.00 90.88 294 SER A N 1
ATOM 2191 C CA . SER A 1 294 ? 3.564 -8.027 18.288 1.00 90.88 294 SER A CA 1
ATOM 2192 C C . SER A 1 294 ? 2.723 -8.408 19.513 1.00 90.88 294 SER A C 1
ATOM 2194 O O . SER A 1 294 ? 2.198 -9.513 19.539 1.00 90.88 294 SER A O 1
ATOM 2196 N N . TYR A 1 295 ? 2.563 -7.518 20.497 1.00 89.69 295 TYR A N 1
ATOM 2197 C CA . TYR A 1 295 ? 1.673 -7.686 21.661 1.00 89.69 295 TYR A CA 1
ATOM 2198 C C . TYR A 1 295 ? 0.220 -7.224 21.402 1.00 89.69 295 TYR A C 1
ATOM 2200 O O . TYR A 1 295 ? -0.573 -7.119 22.338 1.00 89.69 295 TYR A O 1
ATOM 2208 N N . ARG A 1 296 ? -0.125 -6.921 20.141 1.00 93.62 296 ARG A N 1
ATOM 2209 C CA . ARG A 1 296 ? -1.480 -6.592 19.667 1.00 93.62 296 ARG A CA 1
ATOM 2210 C C . ARG A 1 296 ? -1.956 -7.621 18.623 1.00 93.62 296 ARG A C 1
ATOM 2212 O O . ARG A 1 296 ? -2.171 -7.234 17.470 1.00 93.62 296 ARG A O 1
ATOM 2219 N N . PRO A 1 297 ? -2.023 -8.931 18.945 1.00 95.50 297 PRO A N 1
ATOM 2220 C CA . PRO A 1 297 ? -2.471 -9.964 18.009 1.00 95.50 297 PRO A CA 1
ATOM 2221 C C . PRO A 1 297 ? -3.838 -9.646 17.384 1.00 95.50 297 PRO A C 1
ATOM 2223 O O . PRO A 1 297 ? -4.733 -9.115 18.044 1.00 95.50 297 PRO A O 1
ATOM 2226 N N . VAL A 1 298 ? -3.987 -10.008 16.110 1.00 96.25 298 VAL A N 1
ATOM 2227 C CA . VAL A 1 298 ? -5.213 -9.873 15.306 1.00 96.25 298 VAL A CA 1
ATOM 2228 C C . VAL A 1 298 ? -5.621 -11.255 14.804 1.00 96.25 298 VAL A C 1
ATOM 2230 O O . VAL A 1 298 ? -4.750 -12.061 14.474 1.00 96.25 298 VAL A O 1
ATOM 2233 N N . THR A 1 299 ? -6.921 -11.555 14.740 1.00 96.38 299 THR A N 1
ATOM 2234 C CA . THR A 1 299 ? -7.394 -12.865 14.259 1.00 96.38 299 THR A CA 1
ATOM 2235 C C . THR A 1 299 ? -8.813 -12.860 13.687 1.00 96.38 299 THR A C 1
ATOM 2237 O O . THR A 1 299 ? -9.640 -12.013 14.028 1.00 96.38 299 THR A O 1
ATOM 2240 N N . SER A 1 300 ? -9.095 -13.853 12.837 1.00 95.44 300 SER A N 1
ATOM 2241 C CA . SER A 1 300 ? -10.430 -14.169 12.295 1.00 95.44 300 SER A CA 1
ATOM 2242 C C . SER A 1 300 ? -10.879 -15.624 12.564 1.00 95.44 300 SER A C 1
ATOM 2244 O O . SER A 1 300 ? -11.854 -16.118 11.974 1.00 95.44 300 SER A O 1
ATOM 2246 N N . GLU A 1 301 ? -10.172 -16.321 13.466 1.00 94.50 301 GLU A N 1
ATOM 2247 C CA . GLU A 1 301 ? -10.395 -17.717 13.881 1.00 94.50 301 GLU A CA 1
ATOM 2248 C C . GLU A 1 301 ? -11.572 -17.824 14.870 1.00 94.50 301 GLU A C 1
ATOM 2250 O O . GLU A 1 301 ? -11.436 -18.127 16.060 1.00 94.50 301 GLU A O 1
ATOM 2255 N N . PHE A 1 302 ? -12.756 -17.526 14.334 1.00 94.62 302 PHE A N 1
ATOM 2256 C CA . PHE A 1 302 ? -14.048 -17.512 15.017 1.00 94.62 302 PHE A CA 1
ATOM 2257 C C . PHE A 1 302 ? -14.752 -18.875 14.934 1.00 94.62 302 PHE A C 1
ATOM 2259 O O . PHE A 1 302 ? -14.919 -19.411 13.827 1.00 94.62 302 PHE A O 1
ATOM 2266 N N . ASP A 1 303 ? -15.272 -19.388 16.055 1.00 91.62 303 ASP A N 1
ATOM 2267 C CA . ASP A 1 303 ? -16.226 -20.505 16.028 1.00 91.62 303 ASP A CA 1
ATOM 2268 C C . ASP A 1 303 ? -17.613 -20.020 15.580 1.00 91.62 303 ASP A C 1
ATOM 2270 O O . ASP A 1 303 ? -18.498 -19.679 16.367 1.00 91.62 303 ASP A O 1
ATOM 2274 N N . ARG A 1 304 ? -17.809 -20.030 14.262 1.00 83.69 304 ARG A N 1
ATOM 2275 C CA . ARG A 1 304 ? -19.068 -19.655 13.607 1.00 83.69 304 ARG A CA 1
ATOM 2276 C C . ARG A 1 304 ? -20.208 -20.669 13.822 1.00 83.69 304 ARG A C 1
ATOM 2278 O O . ARG A 1 304 ? -21.299 -20.434 13.304 1.00 83.69 304 ARG A O 1
ATOM 2285 N N . GLU A 1 305 ? -20.009 -21.766 14.564 1.00 85.00 305 GLU A N 1
ATOM 2286 C CA . GLU A 1 305 ? -21.103 -22.632 15.041 1.00 85.00 305 GLU A CA 1
ATOM 2287 C C . GLU A 1 305 ? -21.574 -22.282 16.475 1.00 85.00 305 GLU A C 1
ATOM 2289 O O . GLU A 1 305 ? -22.650 -22.734 16.876 1.00 85.00 305 GLU A O 1
ATOM 2294 N N . ALA A 1 306 ? -20.848 -21.433 17.221 1.00 81.62 306 ALA A N 1
ATOM 2295 C CA . ALA A 1 306 ? -21.130 -21.134 18.633 1.00 81.62 306 ALA A CA 1
ATOM 2296 C C . ALA A 1 306 ? -22.302 -20.163 18.901 1.00 81.62 306 ALA A C 1
ATOM 2298 O O . ALA A 1 306 ? -22.861 -20.178 19.998 1.00 81.62 306 ALA A O 1
ATOM 2299 N N . GLY A 1 307 ? -22.692 -19.314 17.942 1.00 80.62 307 GLY A N 1
ATOM 2300 C CA . GLY A 1 307 ? -23.783 -18.344 18.125 1.00 80.62 307 GLY A CA 1
ATOM 2301 C C . GLY A 1 307 ? -23.815 -17.234 17.072 1.00 80.62 307 GLY A C 1
ATOM 2302 O O . GLY A 1 307 ? -23.074 -17.278 16.091 1.00 80.62 307 GLY A O 1
ATOM 2303 N N . SER A 1 308 ? -24.649 -16.210 17.287 1.00 89.56 308 SER A N 1
ATOM 2304 C CA . SER A 1 308 ? -24.752 -15.041 16.389 1.00 89.56 308 SER A CA 1
ATOM 2305 C C . SER A 1 308 ? -23.574 -14.059 16.507 1.00 89.56 308 SER A C 1
ATOM 2307 O O . SER A 1 308 ? -23.581 -13.026 15.841 1.00 89.56 308 SER A O 1
ATOM 2309 N N . TYR A 1 309 ? -22.573 -14.368 17.342 1.00 93.69 309 TYR A N 1
ATOM 2310 C CA . TYR A 1 309 ? -21.504 -13.470 17.805 1.00 93.69 309 TYR A CA 1
ATOM 2311 C C . TYR A 1 309 ? -20.726 -12.744 16.696 1.00 93.69 309 TYR A C 1
ATOM 2313 O O . TYR A 1 309 ? -20.224 -11.649 16.916 1.00 93.69 309 TYR A O 1
ATOM 2321 N N . PHE A 1 310 ? -20.663 -13.335 15.503 1.00 94.88 310 PHE A N 1
ATOM 2322 C CA . PHE A 1 310 ? -19.866 -12.861 14.369 1.00 94.88 310 PHE A CA 1
ATOM 2323 C C . PHE A 1 310 ? -20.720 -12.264 13.241 1.00 94.88 310 PHE A C 1
ATOM 2325 O O . PHE A 1 310 ? -20.287 -12.246 12.093 1.00 94.88 310 PHE A O 1
ATOM 2332 N N . THR A 1 311 ? -21.942 -11.810 13.539 1.00 91.25 311 THR A N 1
ATOM 2333 C CA . THR A 1 311 ? -22.844 -11.195 12.548 1.00 91.25 311 THR A CA 1
ATOM 2334 C C . THR A 1 311 ? -22.494 -9.720 12.337 1.00 91.25 311 THR A C 1
ATOM 2336 O O . THR A 1 311 ? -22.543 -8.944 13.290 1.00 91.25 311 THR A O 1
ATOM 2339 N N . GLU A 1 312 ? -22.187 -9.354 11.094 1.00 87.31 312 GLU A N 1
ATOM 2340 C CA . GLU A 1 312 ? -21.890 -7.980 10.648 1.00 87.31 312 GLU A CA 1
ATOM 2341 C C . GLU A 1 312 ? -23.061 -7.017 10.925 1.00 87.31 312 GLU A C 1
ATOM 2343 O O . GLU A 1 312 ? -24.238 -7.390 10.785 1.00 87.31 312 GLU A O 1
ATOM 2348 N N . ARG A 1 313 ? -22.751 -5.789 11.347 1.00 86.00 313 ARG A N 1
ATOM 2349 C CA . ARG A 1 313 ? -23.712 -4.744 11.739 1.00 86.00 313 ARG A CA 1
ATOM 2350 C C . ARG A 1 313 ? -23.146 -3.337 11.509 1.00 86.00 313 ARG A C 1
ATOM 2352 O O . ARG A 1 313 ? -21.953 -3.156 11.329 1.00 86.00 313 ARG A O 1
ATOM 2359 N N . ASP A 1 314 ? -24.006 -2.320 11.596 1.00 82.31 314 ASP A N 1
ATOM 2360 C CA . ASP A 1 314 ? -23.568 -0.918 11.640 1.00 82.31 314 ASP A CA 1
ATOM 2361 C C . ASP A 1 314 ? -22.649 -0.717 12.878 1.00 82.31 314 ASP A C 1
ATOM 2363 O O . ASP A 1 314 ? -23.126 -0.774 14.019 1.00 82.31 314 ASP A O 1
ATOM 2367 N N . GLY A 1 315 ? -21.339 -0.545 12.665 1.00 83.00 315 GLY A N 1
ATOM 2368 C CA . GLY A 1 315 ? -20.302 -0.445 13.708 1.00 83.00 315 GLY A CA 1
ATOM 2369 C C . GLY A 1 315 ? -20.020 0.978 14.218 1.00 83.00 315 GLY A C 1
ATOM 2370 O O . GLY A 1 315 ? -20.846 1.887 14.097 1.00 83.00 315 GLY A O 1
ATOM 2371 N N . LEU A 1 316 ? -18.831 1.165 14.796 1.00 76.31 316 LEU A N 1
ATOM 2372 C CA . LEU A 1 316 ? -18.185 2.457 15.075 1.00 76.31 316 LEU A CA 1
ATOM 2373 C C . LEU A 1 316 ? -17.190 2.874 13.974 1.00 76.31 316 LEU A C 1
ATOM 2375 O O . LEU A 1 316 ? -16.682 3.994 14.018 1.00 76.31 316 LEU A O 1
ATOM 2379 N N . GLY A 1 317 ? -16.905 1.997 13.009 1.00 68.06 317 GLY A N 1
ATOM 2380 C CA . GLY A 1 317 ? -15.990 2.264 11.903 1.00 68.06 317 GLY A CA 1
ATOM 2381 C C . GLY A 1 317 ? -16.457 3.339 10.913 1.00 68.06 317 GLY A C 1
ATOM 2382 O O . GLY A 1 317 ? -17.647 3.616 10.750 1.00 68.06 317 GLY A O 1
ATOM 2383 N N . LEU A 1 318 ? -15.487 3.940 10.217 1.00 71.19 318 LEU A N 1
ATOM 2384 C CA . LEU A 1 318 ? -15.739 4.879 9.124 1.00 71.19 318 LEU A CA 1
ATOM 2385 C C . LEU A 1 318 ? -16.090 4.127 7.831 1.00 71.19 318 LEU A C 1
ATOM 2387 O O . LEU A 1 318 ? -15.208 3.695 7.091 1.00 71.19 318 LEU A O 1
ATOM 2391 N N . GLU A 1 319 ? -17.384 4.051 7.526 1.00 73.12 319 GLU A N 1
ATOM 2392 C CA . GLU A 1 319 ? -17.900 3.613 6.223 1.00 73.12 319 GLU A CA 1
ATOM 2393 C C . GLU A 1 319 ? -17.501 4.599 5.107 1.00 73.12 319 GLU A C 1
ATOM 2395 O O . GLU A 1 319 ? -18.178 5.601 4.849 1.00 73.12 319 GLU A O 1
ATOM 2400 N N . LEU A 1 320 ? -16.375 4.319 4.446 1.00 82.56 320 LEU A N 1
ATOM 2401 C CA . LEU A 1 320 ? -15.829 5.110 3.341 1.00 82.56 320 LEU A CA 1
ATOM 2402 C C . LEU A 1 320 ? -15.974 4.366 2.010 1.00 82.56 320 LEU A C 1
ATOM 2404 O O . LEU A 1 320 ? -15.748 3.160 1.923 1.00 82.56 320 LEU A O 1
ATOM 2408 N N . THR A 1 321 ? -16.298 5.089 0.937 1.00 85.12 321 THR A N 1
ATOM 2409 C CA . THR A 1 321 ? -16.382 4.524 -0.417 1.00 85.12 321 THR A CA 1
ATOM 2410 C C . THR A 1 321 ? -15.660 5.405 -1.431 1.00 85.12 321 THR A C 1
ATOM 2412 O O . THR A 1 321 ? -15.714 6.631 -1.364 1.00 85.12 321 THR A O 1
ATOM 2415 N N . ALA A 1 322 ? -15.002 4.788 -2.418 1.00 85.06 322 ALA A N 1
ATOM 2416 C CA . ALA A 1 322 ? -14.174 5.518 -3.385 1.00 85.06 322 ALA A CA 1
ATOM 2417 C C . ALA A 1 322 ? -14.978 6.394 -4.371 1.00 85.06 322 ALA A C 1
ATOM 2419 O O . ALA A 1 322 ? -14.402 7.205 -5.086 1.00 85.06 322 ALA A O 1
ATOM 2420 N N . ALA A 1 323 ? -16.306 6.234 -4.406 1.00 86.44 323 ALA A N 1
ATOM 2421 C CA . ALA A 1 323 ? -17.225 6.998 -5.253 1.00 86.44 323 ALA A CA 1
ATOM 2422 C C . ALA A 1 323 ? -17.895 8.181 -4.517 1.00 86.44 323 ALA A C 1
ATOM 2424 O O . ALA A 1 323 ? -18.768 8.848 -5.082 1.00 86.44 323 ALA A O 1
ATOM 2425 N N . GLU A 1 324 ? -17.530 8.423 -3.256 1.00 90.94 324 GLU A N 1
ATOM 2426 C CA . GLU A 1 324 ? -18.036 9.514 -2.422 1.00 90.94 324 GLU A CA 1
ATOM 2427 C C . GLU A 1 324 ? -16.901 10.450 -1.981 1.00 90.94 324 GLU A C 1
ATOM 2429 O O . GLU A 1 324 ? -15.716 10.148 -2.124 1.00 90.94 324 GLU A O 1
ATOM 2434 N N . THR A 1 325 ? -17.269 11.633 -1.483 1.00 95.81 325 THR A N 1
ATOM 2435 C CA . THR A 1 325 ? -16.321 12.637 -0.991 1.00 95.81 325 THR A CA 1
ATOM 2436 C C . THR A 1 325 ? -16.757 13.175 0.367 1.00 95.81 325 THR A C 1
ATOM 2438 O O . THR A 1 325 ? -17.951 13.249 0.670 1.00 95.81 325 THR A O 1
ATOM 2441 N N . TYR A 1 326 ? -15.780 13.545 1.193 1.00 96.12 326 TYR A N 1
ATOM 2442 C CA . TYR A 1 326 ? -15.967 13.767 2.625 1.00 96.12 326 TYR A CA 1
ATOM 2443 C C . TYR A 1 326 ? -15.416 15.143 3.030 1.00 96.12 326 TYR A C 1
ATOM 2445 O O . TYR A 1 326 ? -14.253 15.446 2.775 1.00 96.12 326 TYR A O 1
ATOM 2453 N N . GLU A 1 327 ? -16.242 15.990 3.657 1.00 97.31 327 GLU A N 1
ATOM 2454 C CA . GLU A 1 327 ? -15.768 17.239 4.277 1.00 97.31 327 GLU A CA 1
ATOM 2455 C C . GLU A 1 327 ? -15.032 16.903 5.585 1.00 97.31 327 GLU A C 1
ATOM 2457 O O . GLU A 1 327 ? -15.642 16.381 6.523 1.00 97.31 327 GLU A O 1
ATOM 2462 N N . VAL A 1 328 ? -13.734 17.214 5.655 1.00 97.88 328 VAL A N 1
ATOM 2463 C CA . VAL A 1 328 ? -12.865 16.917 6.808 1.00 97.88 328 VAL A CA 1
ATOM 2464 C C . VAL A 1 328 ? -12.070 18.148 7.260 1.00 97.88 328 VAL A C 1
ATOM 2466 O O . VAL A 1 328 ? -11.738 19.027 6.464 1.00 97.88 328 VAL A O 1
ATOM 2469 N N . GLU A 1 329 ? -11.765 18.236 8.555 1.00 98.19 329 GLU A N 1
ATOM 2470 C CA . GLU A 1 329 ? -10.867 19.249 9.136 1.00 98.19 329 GLU A CA 1
ATOM 2471 C C . GLU A 1 329 ? -9.431 18.708 9.128 1.00 98.19 329 GLU A C 1
ATOM 2473 O O . GLU A 1 329 ? -9.196 17.645 9.695 1.00 98.19 329 GLU A O 1
ATOM 2478 N N . VAL A 1 330 ? -8.458 19.415 8.542 1.00 98.44 330 VAL A N 1
ATOM 2479 C CA . VAL A 1 330 ? -7.040 19.009 8.646 1.00 98.44 330 VAL A CA 1
ATOM 2480 C C . VAL A 1 330 ? -6.480 19.491 9.982 1.00 98.44 330 VAL A C 1
ATOM 2482 O O . VAL A 1 330 ? -6.329 20.695 10.205 1.00 98.44 330 VAL A O 1
ATOM 2485 N N . ILE A 1 331 ? -6.174 18.562 10.885 1.00 97.88 331 ILE A N 1
ATOM 2486 C CA . ILE A 1 331 ? -5.838 18.869 12.283 1.00 97.88 331 ILE A CA 1
ATOM 2487 C C . ILE A 1 331 ? -4.329 18.917 12.532 1.00 97.88 331 ILE A C 1
ATOM 2489 O O . ILE A 1 331 ? -3.862 19.768 13.298 1.00 97.88 331 ILE A O 1
ATOM 2493 N N . ASP A 1 332 ? -3.561 18.077 11.840 1.00 97.38 332 ASP A N 1
ATOM 2494 C CA . ASP A 1 332 ? -2.102 18.136 11.811 1.00 97.38 332 ASP A CA 1
ATOM 2495 C C . ASP A 1 332 ? -1.550 17.788 10.416 1.00 97.38 332 ASP A C 1
ATOM 2497 O O . ASP A 1 332 ? -2.280 17.379 9.515 1.00 97.38 332 ASP A O 1
ATOM 2501 N N . VAL A 1 333 ? -0.265 18.055 10.219 1.00 97.50 333 VAL A N 1
ATOM 2502 C CA . VAL A 1 333 ? 0.492 17.907 8.977 1.00 97.50 333 VAL A CA 1
ATOM 2503 C C . VAL A 1 333 ? 1.864 17.386 9.390 1.00 97.50 333 VAL A C 1
ATOM 2505 O O . VAL A 1 333 ? 2.586 18.094 10.098 1.00 97.50 333 VAL A O 1
ATOM 2508 N N . ALA A 1 334 ? 2.201 16.162 8.987 1.00 92.00 334 ALA A N 1
ATOM 2509 C CA . ALA A 1 334 ? 3.480 15.542 9.320 1.00 92.00 334 ALA A CA 1
ATOM 2510 C C . ALA A 1 334 ? 4.604 16.111 8.439 1.00 92.00 334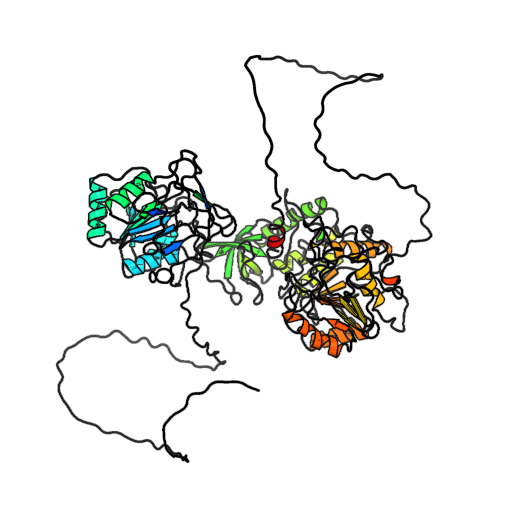 ALA A C 1
ATOM 2512 O O . ALA A 1 334 ? 5.624 16.585 8.943 1.00 92.00 334 ALA A O 1
ATOM 2513 N N . ASP A 1 335 ? 4.370 16.129 7.128 1.00 93.31 335 ASP A N 1
ATOM 2514 C CA . ASP A 1 335 ? 5.342 16.488 6.096 1.00 93.31 335 ASP A CA 1
ATOM 2515 C C . ASP A 1 335 ? 4.645 17.184 4.901 1.00 93.31 335 ASP A C 1
ATOM 2517 O O . ASP A 1 335 ? 3.701 17.955 5.098 1.00 93.31 335 ASP A O 1
ATOM 2521 N N . GLY A 1 336 ? 5.146 17.025 3.673 1.00 95.12 336 GLY A N 1
ATOM 2522 C CA . GLY A 1 336 ? 4.564 17.629 2.474 1.00 95.12 336 GLY A CA 1
ATOM 2523 C C . GLY A 1 336 ? 3.432 16.822 1.821 1.00 95.12 336 GLY A C 1
ATOM 2524 O O . GLY A 1 336 ? 2.695 17.396 1.006 1.00 95.12 336 GLY A O 1
ATOM 2525 N N . ASP A 1 337 ? 3.287 15.540 2.171 1.00 96.56 337 ASP A N 1
ATOM 2526 C CA . ASP A 1 337 ? 2.370 14.566 1.561 1.00 96.56 337 ASP A CA 1
ATOM 2527 C C . ASP A 1 337 ? 1.562 13.716 2.565 1.00 96.56 337 ASP A C 1
ATOM 2529 O O . ASP A 1 337 ? 0.691 12.960 2.146 1.00 96.56 337 ASP A O 1
ATOM 2533 N N . THR A 1 338 ? 1.785 13.850 3.872 1.00 96.06 338 THR A N 1
ATOM 2534 C CA . THR A 1 338 ? 1.063 13.109 4.915 1.00 96.06 338 THR A CA 1
ATOM 2535 C C . THR A 1 338 ? 0.440 14.061 5.946 1.00 96.06 338 THR A C 1
ATOM 2537 O O . THR A 1 338 ? 1.107 14.924 6.530 1.00 96.06 338 THR A O 1
ATOM 2540 N N . ILE A 1 339 ? -0.870 13.912 6.176 1.00 97.94 339 ILE A N 1
ATOM 2541 C CA . ILE A 1 339 ? -1.686 14.784 7.042 1.00 97.94 339 ILE A CA 1
ATOM 2542 C C . ILE A 1 339 ? -2.623 13.983 7.953 1.00 97.94 339 ILE A C 1
ATOM 2544 O O . ILE A 1 339 ? -3.057 12.897 7.586 1.00 97.94 339 ILE A O 1
ATOM 2548 N N . ASP A 1 340 ? -3.003 14.556 9.095 1.00 96.06 340 ASP A N 1
ATOM 2549 C CA . ASP A 1 340 ? -4.060 14.012 9.957 1.00 96.06 340 ASP A CA 1
ATOM 2550 C C . ASP A 1 340 ? -5.353 14.808 9.757 1.00 96.06 340 ASP A C 1
ATOM 2552 O O . ASP A 1 340 ? -5.364 16.042 9.868 1.00 96.06 340 ASP A O 1
ATOM 2556 N N . VAL A 1 341 ? -6.461 14.110 9.506 1.00 97.31 341 VAL A N 1
ATOM 2557 C CA . VAL A 1 341 ? -7.787 14.703 9.278 1.00 97.31 341 VAL A CA 1
ATOM 2558 C C . VAL A 1 341 ? -8.802 14.247 10.323 1.00 97.31 341 VAL A C 1
ATOM 2560 O O . VAL A 1 341 ? -8.679 13.170 10.901 1.00 97.31 341 VAL A O 1
ATOM 2563 N N . ARG A 1 342 ? -9.832 15.065 10.559 1.00 93.56 342 ARG A N 1
ATOM 2564 C CA . ARG A 1 342 ? -10.982 14.749 11.413 1.00 93.56 342 ARG A CA 1
ATOM 2565 C C . ARG A 1 342 ? -12.281 14.764 10.609 1.00 93.56 342 ARG A C 1
ATOM 2567 O O . ARG A 1 342 ? -12.600 15.764 9.962 1.00 93.56 342 ARG A O 1
ATOM 2574 N N . PHE A 1 343 ? -13.041 13.680 10.716 1.00 90.50 343 PHE A N 1
ATOM 2575 C CA . PHE A 1 343 ? -14.369 13.505 10.128 1.00 90.50 343 PHE A CA 1
ATOM 2576 C C . PHE A 1 343 ? -15.475 14.146 10.991 1.00 90.50 343 PHE A C 1
ATOM 2578 O O . PHE A 1 343 ? -15.259 14.568 12.129 1.00 90.50 343 PHE A O 1
ATOM 2585 N N . THR A 1 344 ? -16.682 14.287 10.429 1.00 83.00 344 THR A N 1
ATOM 2586 C CA . THR A 1 344 ? -17.787 15.053 11.057 1.00 83.00 344 THR A CA 1
ATOM 2587 C C . THR A 1 344 ? -18.423 14.396 12.293 1.00 83.00 344 THR A C 1
ATOM 2589 O O . THR A 1 344 ? -19.112 15.072 13.060 1.00 83.00 344 THR A O 1
ATOM 2592 N N . ASP A 1 345 ? -18.176 13.105 12.492 1.00 75.19 345 ASP A N 1
ATOM 2593 C CA . ASP A 1 345 ? -18.475 12.306 13.686 1.00 75.19 345 ASP A CA 1
ATOM 2594 C C . ASP A 1 345 ? -17.488 12.574 14.843 1.00 75.19 345 ASP A C 1
ATOM 2596 O O . ASP A 1 345 ? -17.860 12.497 16.015 1.00 75.19 345 ASP A O 1
ATOM 2600 N N . GLY A 1 346 ? -16.256 12.965 14.510 1.00 77.56 346 GLY A N 1
ATOM 2601 C CA . GLY A 1 346 ? -15.137 13.192 15.422 1.00 77.56 346 GLY A CA 1
ATOM 2602 C C . GLY A 1 346 ? -13.960 12.232 15.225 1.00 77.56 346 GLY A C 1
ATOM 2603 O O . GLY A 1 346 ? -12.925 12.449 15.861 1.00 77.56 346 GLY A O 1
ATOM 2604 N N . THR A 1 347 ? -14.092 11.224 14.358 1.00 78.75 347 THR A N 1
ATOM 2605 C CA . THR A 1 347 ? -13.054 10.221 14.077 1.00 78.75 347 THR A CA 1
ATOM 2606 C C . THR A 1 347 ? -11.846 10.872 13.403 1.00 78.75 347 THR A C 1
ATOM 2608 O O . THR A 1 347 ? -11.989 11.849 12.662 1.00 78.75 347 THR A O 1
ATOM 2611 N N . VAL A 1 348 ? -10.642 10.380 13.705 1.00 85.44 348 VAL A N 1
ATOM 2612 C CA . VAL A 1 348 ? -9.364 10.942 13.241 1.00 85.44 348 VAL A CA 1
ATOM 2613 C C . VAL A 1 348 ? -8.594 9.890 12.458 1.00 85.44 348 VAL A C 1
ATOM 2615 O O . VAL A 1 348 ? -8.446 8.768 12.928 1.00 85.44 348 VAL A O 1
ATOM 2618 N N . GLU A 1 349 ? -8.088 10.280 11.293 1.00 87.19 349 GLU A N 1
ATOM 2619 C CA . GLU A 1 349 ? -7.434 9.405 10.318 1.00 87.19 349 GLU A CA 1
ATOM 2620 C C . GLU A 1 349 ? -6.182 10.070 9.743 1.00 87.19 349 GLU A C 1
ATOM 2622 O O . GLU A 1 349 ? -6.195 11.269 9.447 1.00 87.19 349 GLU A O 1
ATOM 2627 N N . THR A 1 350 ? -5.127 9.288 9.518 1.00 91.81 350 THR A N 1
ATOM 2628 C CA . THR A 1 350 ? -3.937 9.743 8.785 1.00 91.81 350 THR A CA 1
ATOM 2629 C C . THR A 1 350 ? -4.110 9.460 7.294 1.00 91.81 350 THR A C 1
ATOM 2631 O O . THR A 1 350 ? -4.405 8.334 6.888 1.00 91.81 350 THR A O 1
ATOM 2634 N N . VAL A 1 351 ? -3.888 10.478 6.466 1.00 96.31 351 VAL A N 1
ATOM 2635 C CA . VAL A 1 351 ? -4.006 10.437 5.005 1.00 96.31 351 VAL A CA 1
ATOM 2636 C C . VAL A 1 351 ? -2.618 10.606 4.383 1.00 96.31 351 VAL A C 1
ATOM 2638 O O . VAL A 1 351 ? -1.979 11.640 4.585 1.00 96.31 351 VAL A O 1
ATOM 2641 N N . ARG A 1 352 ? -2.171 9.622 3.594 1.00 96.00 352 ARG A N 1
ATOM 2642 C CA . ARG A 1 352 ? -1.081 9.775 2.613 1.00 96.00 352 ARG A CA 1
ATOM 2643 C C . ARG A 1 352 ? -1.702 10.306 1.326 1.00 96.00 352 ARG A C 1
ATOM 2645 O O . ARG A 1 352 ? -2.712 9.785 0.849 1.00 96.00 352 ARG A O 1
ATOM 2652 N N . LEU A 1 353 ? -1.128 11.366 0.782 1.00 97.00 353 LEU A N 1
ATOM 2653 C CA . LEU A 1 353 ? -1.657 12.055 -0.383 1.00 97.00 353 LEU A CA 1
ATOM 2654 C C . LEU A 1 353 ? -1.202 11.336 -1.656 1.00 97.00 353 LEU A C 1
ATOM 2656 O O . LEU A 1 353 ? -0.015 11.257 -1.956 1.00 97.00 353 LEU A O 1
ATOM 2660 N N . VAL A 1 354 ? -2.164 10.771 -2.386 1.00 94.00 354 VAL A N 1
ATOM 2661 C CA . VAL A 1 354 ? -1.889 9.854 -3.501 1.00 94.00 354 VAL A CA 1
ATOM 2662 C C . VAL A 1 354 ? -1.263 10.575 -4.702 1.00 94.00 354 VAL A C 1
ATOM 2664 O O . VAL A 1 354 ? -1.572 11.740 -4.985 1.00 94.00 354 VAL A O 1
ATOM 2667 N N . GLY A 1 355 ? -0.366 9.874 -5.397 1.00 93.00 355 GLY A N 1
ATOM 2668 C CA . GLY A 1 355 ? 0.340 10.342 -6.592 1.00 93.00 355 GLY A CA 1
ATOM 2669 C C . GLY A 1 355 ? 1.474 11.344 -6.338 1.00 93.00 355 GLY A C 1
ATOM 2670 O O . GLY A 1 355 ? 2.040 11.853 -7.305 1.00 93.00 355 GLY A O 1
ATOM 2671 N N . ILE A 1 356 ? 1.804 11.654 -5.076 1.00 96.38 356 ILE A N 1
ATOM 2672 C CA . ILE A 1 356 ? 2.897 12.565 -4.704 1.00 96.38 356 ILE A CA 1
ATOM 2673 C C . ILE A 1 356 ? 3.833 11.974 -3.640 1.00 96.38 356 ILE A C 1
ATOM 2675 O O . ILE A 1 356 ? 3.402 11.282 -2.723 1.00 96.38 356 ILE A O 1
ATOM 2679 N N . ASP A 1 357 ? 5.123 12.282 -3.746 1.00 95.88 357 ASP A N 1
ATOM 2680 C CA . ASP A 1 357 ? 6.139 11.941 -2.742 1.00 95.88 357 ASP A CA 1
ATOM 2681 C C . ASP A 1 357 ? 7.021 13.174 -2.502 1.00 95.88 357 ASP A C 1
ATOM 2683 O O . ASP A 1 357 ? 7.488 13.812 -3.455 1.00 95.88 357 ASP A O 1
ATOM 2687 N N . THR A 1 358 ? 7.177 13.584 -1.243 1.00 96.19 358 THR A N 1
ATOM 2688 C CA . THR A 1 358 ? 7.934 14.787 -0.866 1.00 96.19 358 THR A CA 1
ATOM 2689 C C . THR A 1 358 ? 9.250 14.439 -0.167 1.00 96.19 358 THR A C 1
ATOM 2691 O O . THR A 1 358 ? 9.323 13.413 0.503 1.00 96.19 358 THR A O 1
ATOM 2694 N N . PRO A 1 359 ? 10.309 15.267 -0.309 1.00 94.94 359 PRO A N 1
ATOM 2695 C CA . PRO A 1 359 ? 11.617 14.926 0.241 1.00 94.94 359 PRO A CA 1
ATOM 2696 C C . PRO A 1 359 ? 11.600 14.728 1.755 1.00 94.94 359 PRO A C 1
ATOM 2698 O O . PRO A 1 359 ? 11.039 15.544 2.494 1.00 94.94 359 PRO A O 1
ATOM 2701 N N . GLU A 1 360 ? 12.291 13.685 2.195 1.00 90.12 360 GLU A N 1
ATOM 2702 C CA . GLU A 1 360 ? 12.331 13.211 3.579 1.00 90.12 360 GLU A CA 1
ATOM 2703 C C . GLU A 1 360 ? 12.863 14.274 4.564 1.00 90.12 360 GLU A C 1
ATOM 2705 O O . GLU A 1 360 ? 13.718 15.106 4.224 1.00 90.12 360 GLU A O 1
ATOM 2710 N N . THR A 1 361 ? 12.364 14.269 5.809 1.00 85.19 361 THR A N 1
ATOM 2711 C CA . THR A 1 361 ? 12.640 15.340 6.791 1.00 85.19 361 THR A CA 1
ATOM 2712 C C . THR A 1 361 ? 13.309 14.864 8.084 1.00 85.19 361 THR A C 1
ATOM 2714 O O . THR A 1 361 ? 12.989 13.832 8.666 1.00 85.19 361 THR A O 1
ATOM 2717 N N . GLY A 1 362 ? 14.247 15.673 8.587 1.00 79.19 362 GLY A N 1
ATOM 2718 C CA . GLY A 1 362 ? 14.998 15.366 9.804 1.00 79.19 362 GLY A CA 1
ATOM 2719 C C . GLY A 1 362 ? 16.091 14.316 9.577 1.00 79.19 362 GLY A C 1
ATOM 2720 O O . GLY A 1 362 ? 16.945 14.495 8.710 1.00 79.19 362 GLY A O 1
ATOM 2721 N N . ASP A 1 363 ? 16.083 13.264 10.399 1.00 78.06 363 ASP A N 1
ATOM 2722 C CA . ASP A 1 363 ? 17.091 12.191 10.415 1.00 78.06 363 ASP A CA 1
ATOM 2723 C C . ASP A 1 363 ? 16.597 10.891 9.719 1.00 78.06 363 ASP A C 1
ATOM 2725 O O . ASP A 1 363 ? 17.201 9.837 9.913 1.00 78.06 363 ASP A O 1
ATOM 2729 N N . THR A 1 364 ? 15.503 10.922 8.940 1.00 81.38 364 THR A N 1
ATOM 2730 C CA . THR A 1 364 ? 15.021 9.764 8.152 1.00 81.38 364 THR A CA 1
ATOM 2731 C C . THR A 1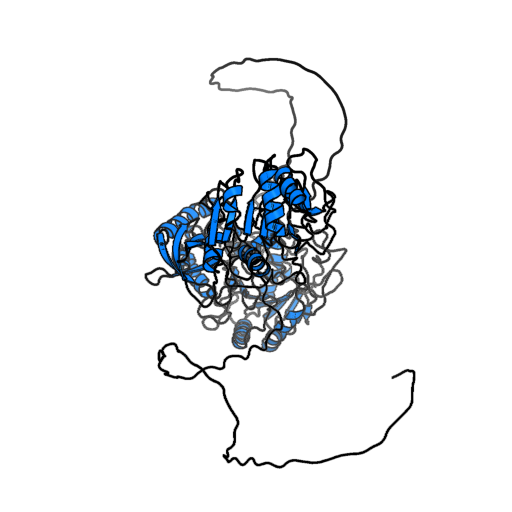 364 ? 15.920 9.476 6.942 1.00 81.38 364 THR A C 1
ATOM 2733 O O . THR A 1 364 ? 16.651 10.352 6.479 1.00 81.38 364 THR A O 1
ATOM 2736 N N . ASP A 1 365 ? 15.912 8.245 6.423 1.00 82.38 365 ASP A N 1
ATOM 2737 C CA . ASP A 1 365 ? 16.696 7.853 5.239 1.00 82.38 365 ASP A CA 1
ATOM 2738 C C . ASP A 1 365 ? 15.957 8.228 3.941 1.00 82.38 365 ASP A C 1
ATOM 2740 O O . ASP A 1 365 ? 14.831 7.788 3.726 1.00 82.38 365 ASP A O 1
ATOM 2744 N N . GLU A 1 366 ? 16.600 9.001 3.058 1.00 88.31 366 GLU A N 1
ATOM 2745 C CA . GLU A 1 366 ? 16.023 9.463 1.783 1.00 88.31 366 GLU A CA 1
ATOM 2746 C C . GLU A 1 366 ? 16.392 8.514 0.642 1.00 88.31 366 GLU A C 1
ATOM 2748 O O . GLU A 1 366 ? 17.566 8.183 0.450 1.00 88.31 366 GLU A O 1
ATOM 2753 N N . ARG A 1 367 ? 15.414 8.139 -0.186 1.00 87.25 367 ARG A N 1
ATOM 2754 C CA . ARG A 1 367 ? 15.642 7.319 -1.383 1.00 87.25 367 ARG A CA 1
ATOM 2755 C C . ARG A 1 367 ? 15.950 8.218 -2.569 1.00 87.25 367 ARG A C 1
ATOM 2757 O O . ARG A 1 367 ? 15.274 8.215 -3.593 1.00 87.25 367 ARG A O 1
ATOM 2764 N N . ALA A 1 368 ? 17.064 8.944 -2.453 1.00 86.00 368 ALA A N 1
ATOM 2765 C CA . ALA A 1 368 ? 17.528 9.883 -3.469 1.00 86.00 368 ALA A CA 1
ATOM 2766 C C . ALA A 1 368 ? 17.576 9.261 -4.876 1.00 86.00 368 ALA A C 1
ATOM 2768 O O . ALA A 1 368 ? 17.375 9.982 -5.844 1.00 86.00 368 ALA A O 1
ATOM 2769 N N . ALA A 1 369 ? 17.772 7.939 -5.002 1.00 87.31 369 ALA A N 1
ATOM 2770 C CA . ALA A 1 369 ? 17.682 7.177 -6.250 1.00 87.31 369 ALA A CA 1
ATOM 2771 C C . ALA A 1 369 ? 16.419 7.462 -7.094 1.00 87.31 369 ALA A C 1
ATOM 2773 O O . ALA A 1 369 ? 16.536 7.465 -8.316 1.00 87.31 369 ALA A O 1
ATOM 2774 N N . GLU A 1 370 ? 15.281 7.792 -6.486 1.00 91.12 370 GLU A N 1
ATOM 2775 C CA . GLU A 1 370 ? 14.005 8.092 -7.165 1.00 91.12 370 GLU A CA 1
ATOM 2776 C C . GLU A 1 370 ? 13.956 9.481 -7.829 1.00 91.12 370 GLU A C 1
ATOM 2778 O O . GLU A 1 370 ? 13.159 9.722 -8.727 1.00 91.12 370 GLU A O 1
ATOM 2783 N N . TYR A 1 371 ? 14.827 10.410 -7.428 1.00 92.44 371 TYR A N 1
ATOM 2784 C CA . TYR A 1 371 ? 14.740 11.820 -7.823 1.00 92.44 371 TYR A CA 1
ATOM 2785 C C . TYR A 1 371 ? 15.646 12.161 -9.023 1.00 92.44 371 TYR A C 1
ATOM 2787 O O . TYR A 1 371 ? 16.826 12.493 -8.857 1.00 92.44 371 TYR A O 1
ATOM 2795 N N . GLU A 1 372 ? 15.107 12.100 -10.243 1.00 90.25 372 GLU A N 1
ATOM 2796 C CA . GLU A 1 372 ? 15.842 12.227 -11.517 1.00 90.25 372 GLU A CA 1
ATOM 2797 C C . GLU A 1 372 ? 16.930 13.323 -11.585 1.00 90.25 372 GLU A C 1
ATOM 2799 O O . GLU A 1 372 ? 16.710 14.529 -11.398 1.00 90.25 372 GLU A O 1
ATOM 2804 N N . TRP A 1 373 ? 18.148 12.872 -11.892 1.00 89.75 373 TRP A N 1
ATOM 2805 C CA . TRP A 1 373 ? 19.415 13.614 -11.933 1.00 89.75 373 TRP A CA 1
ATOM 2806 C C . TRP A 1 373 ? 19.755 14.442 -10.676 1.00 89.75 373 TRP A C 1
ATOM 2808 O O . TRP A 1 373 ? 20.739 15.186 -10.679 1.00 89.75 373 TRP A O 1
ATOM 2818 N N . ILE A 1 374 ? 19.011 14.291 -9.574 1.00 91.50 374 ILE A N 1
ATOM 2819 C CA . ILE A 1 374 ? 19.383 14.779 -8.240 1.00 91.50 374 ILE A CA 1
ATOM 2820 C C . ILE A 1 374 ? 20.227 13.694 -7.563 1.00 91.50 374 ILE A C 1
ATOM 2822 O O . ILE A 1 374 ? 19.825 12.534 -7.518 1.00 91.50 374 ILE A O 1
ATOM 2826 N N . LYS A 1 375 ? 21.421 14.057 -7.070 1.00 86.88 375 LYS A N 1
ATOM 2827 C CA . LYS A 1 375 ? 22.361 13.136 -6.385 1.00 86.88 375 LYS A CA 1
ATOM 2828 C C . LYS A 1 375 ? 22.897 13.664 -5.048 1.00 86.88 375 LYS A C 1
ATOM 2830 O O . LYS A 1 375 ? 23.665 12.980 -4.382 1.00 86.88 375 LYS A O 1
ATOM 2835 N N . ASP A 1 376 ? 22.511 14.879 -4.658 1.00 89.62 376 ASP A N 1
ATOM 2836 C CA . ASP A 1 376 ? 22.845 15.471 -3.358 1.00 89.62 376 ASP A CA 1
ATOM 2837 C C . ASP A 1 376 ? 21.657 15.284 -2.405 1.00 89.62 376 ASP A C 1
ATOM 2839 O O . ASP A 1 376 ? 20.780 16.140 -2.294 1.00 89.62 376 ASP A O 1
ATOM 2843 N N . GLU A 1 377 ? 21.629 14.126 -1.743 1.00 89.56 377 GLU A N 1
ATOM 2844 C CA . GLU A 1 377 ? 20.630 13.743 -0.735 1.00 89.56 377 GLU A CA 1
ATOM 2845 C C . GLU A 1 377 ? 20.501 14.796 0.384 1.00 89.56 377 GLU A C 1
ATOM 2847 O O . GLU A 1 377 ? 19.403 15.117 0.833 1.00 89.56 377 GLU A O 1
ATOM 2852 N N . THR A 1 378 ? 21.616 15.410 0.797 1.00 90.12 378 THR A N 1
ATOM 2853 C CA . THR A 1 378 ? 21.614 16.450 1.839 1.00 90.12 378 THR A CA 1
ATOM 2854 C C . THR A 1 378 ? 20.938 17.732 1.347 1.00 90.12 378 THR A C 1
ATOM 2856 O O . THR A 1 378 ? 20.198 18.372 2.097 1.00 90.12 378 THR A O 1
ATOM 2859 N N . ALA A 1 379 ? 21.155 18.116 0.087 1.00 91.56 379 ALA A N 1
ATOM 2860 C CA . ALA A 1 379 ? 20.446 19.234 -0.527 1.00 91.56 379 ALA A CA 1
ATOM 2861 C C . ALA A 1 379 ? 18.967 18.918 -0.807 1.00 91.56 379 ALA A C 1
ATOM 2863 O O . ALA A 1 379 ? 18.158 19.847 -0.781 1.00 91.56 379 ALA A O 1
ATOM 2864 N N . LEU A 1 380 ? 18.623 17.648 -1.052 1.00 93.12 380 LEU A N 1
ATOM 2865 C CA . LEU A 1 380 ? 17.258 17.165 -1.271 1.00 93.12 380 LEU A CA 1
ATOM 2866 C C . LEU A 1 380 ? 16.434 17.176 0.028 1.00 93.12 380 LEU A C 1
ATOM 2868 O O . LEU A 1 380 ? 15.426 17.876 0.072 1.00 93.12 380 LEU A O 1
ATOM 2872 N N . LYS A 1 381 ? 16.917 16.567 1.121 1.00 90.38 381 LYS A N 1
ATOM 2873 C CA . LYS A 1 381 ? 16.295 16.664 2.463 1.00 90.38 381 LYS A CA 1
ATOM 2874 C C . LYS A 1 381 ? 16.107 18.114 2.921 1.00 90.38 381 LYS A C 1
ATOM 2876 O O . LYS A 1 381 ? 15.082 18.487 3.486 1.00 90.38 381 LYS A O 1
ATOM 2881 N N . ALA A 1 382 ? 17.052 18.999 2.585 1.00 90.19 382 ALA A N 1
ATOM 2882 C CA . ALA A 1 382 ? 16.933 20.439 2.842 1.00 90.19 382 ALA A CA 1
ATOM 2883 C C . ALA A 1 382 ? 15.812 21.151 2.039 1.00 90.19 382 ALA A C 1
ATOM 2885 O O . ALA A 1 382 ? 15.615 22.360 2.208 1.00 90.19 382 ALA A O 1
ATOM 2886 N N . LYS A 1 383 ? 15.082 20.438 1.168 1.00 93.69 383 LYS A N 1
ATOM 2887 C CA . LYS A 1 383 ? 13.844 20.879 0.502 1.00 93.69 383 LYS A CA 1
ATOM 2888 C C . LYS A 1 383 ? 12.579 20.353 1.180 1.00 93.69 383 LYS A C 1
ATOM 2890 O O . LYS A 1 383 ? 11.557 21.015 1.029 1.00 93.69 383 LYS A O 1
ATOM 2895 N N . GLY A 1 384 ? 12.634 19.244 1.923 1.00 92.88 384 GLY A N 1
ATOM 2896 C CA . GLY A 1 384 ? 11.468 18.646 2.590 1.00 92.88 384 GLY A CA 1
ATOM 2897 C C . GLY A 1 384 ? 10.768 19.639 3.517 1.00 92.88 384 GLY A C 1
ATOM 2898 O O . GLY A 1 384 ? 9.584 19.912 3.367 1.00 92.88 384 GLY A O 1
ATOM 2899 N N . GLU A 1 385 ? 11.547 20.359 4.329 1.00 91.81 385 GLU A N 1
ATOM 2900 C CA . GLU A 1 385 ? 11.104 21.508 5.145 1.00 91.81 385 GLU A CA 1
ATOM 2901 C C . GLU A 1 385 ? 10.298 22.572 4.360 1.00 91.81 385 GLU A C 1
ATOM 2903 O O . GLU A 1 385 ? 9.439 23.251 4.922 1.00 91.81 385 GLU A O 1
ATOM 2908 N N . ALA A 1 386 ? 10.549 22.742 3.055 1.00 95.12 386 ALA A N 1
ATOM 2909 C CA . ALA A 1 386 ? 9.793 23.658 2.198 1.00 95.12 386 ALA A CA 1
ATOM 2910 C C . ALA A 1 386 ? 8.503 23.036 1.630 1.00 95.12 386 ALA A C 1
ATOM 2912 O O . ALA A 1 386 ? 7.563 23.783 1.355 1.00 95.12 386 ALA A O 1
ATOM 2913 N N . ALA A 1 387 ? 8.441 21.709 1.481 1.00 96.25 387 ALA A N 1
ATOM 2914 C CA . ALA A 1 387 ? 7.215 20.975 1.176 1.00 96.25 387 ALA A CA 1
ATOM 2915 C C . ALA A 1 387 ? 6.288 20.944 2.405 1.00 96.25 387 ALA A C 1
ATOM 2917 O O . ALA A 1 387 ? 5.154 21.410 2.311 1.00 96.25 387 ALA A O 1
ATOM 2918 N N . THR A 1 388 ? 6.795 20.569 3.584 1.00 96.25 388 THR A N 1
ATOM 2919 C CA . THR A 1 388 ? 6.054 20.620 4.859 1.00 96.25 388 THR A CA 1
ATOM 2920 C C . THR A 1 388 ? 5.543 22.027 5.170 1.00 96.25 388 THR A C 1
ATOM 2922 O O . THR A 1 388 ? 4.382 22.213 5.532 1.00 96.25 388 THR A O 1
ATOM 2925 N N . ALA A 1 389 ? 6.363 23.066 4.970 1.00 97.12 389 ALA A N 1
ATOM 2926 C CA . ALA A 1 389 ? 5.914 24.448 5.151 1.00 97.12 389 ALA A CA 1
ATOM 2927 C C . ALA A 1 389 ? 4.816 24.869 4.152 1.00 97.12 389 ALA A C 1
ATOM 2929 O O . ALA A 1 389 ? 3.988 25.714 4.491 1.00 97.12 389 ALA A O 1
ATOM 2930 N N . TYR A 1 390 ? 4.789 24.292 2.945 1.00 97.88 390 TYR A N 1
ATOM 2931 C CA . TYR A 1 390 ? 3.729 24.524 1.960 1.00 97.88 390 TYR A CA 1
ATOM 2932 C C . TYR A 1 390 ? 2.440 23.782 2.334 1.00 97.88 390 TYR A C 1
ATOM 2934 O O . TYR A 1 390 ? 1.375 24.393 2.295 1.00 97.88 390 TYR A O 1
ATOM 2942 N N . ALA A 1 391 ? 2.526 22.527 2.784 1.00 98.06 391 ALA A N 1
ATOM 2943 C CA . ALA A 1 391 ? 1.394 21.788 3.341 1.00 98.06 391 ALA A CA 1
ATOM 2944 C C . ALA A 1 391 ? 0.769 22.539 4.532 1.00 98.06 391 ALA A C 1
ATOM 2946 O O . ALA A 1 391 ? -0.433 22.806 4.543 1.00 98.06 391 ALA A O 1
ATOM 2947 N N . VAL A 1 392 ? 1.584 22.997 5.489 1.00 98.31 392 VAL A N 1
ATOM 2948 C CA . VAL A 1 392 ? 1.117 23.760 6.661 1.00 98.31 392 VAL A CA 1
ATOM 2949 C C . VAL A 1 392 ? 0.450 25.094 6.284 1.00 98.31 392 VAL A C 1
ATOM 2951 O O . VAL A 1 392 ? -0.563 25.433 6.889 1.00 98.31 392 VAL A O 1
ATOM 2954 N N . ASP A 1 393 ? 0.965 25.842 5.299 1.00 98.12 393 ASP A N 1
ATOM 2955 C CA . ASP A 1 393 ? 0.372 27.120 4.839 1.00 98.12 393 ASP A CA 1
ATOM 2956 C C . ASP A 1 393 ? -0.923 26.927 4.020 1.00 98.12 393 ASP A C 1
ATOM 2958 O O . ASP A 1 393 ? -1.730 27.851 3.911 1.00 98.12 393 ASP A O 1
ATOM 2962 N N . ARG A 1 394 ? -1.132 25.732 3.446 1.00 97.81 394 ARG A N 1
ATOM 2963 C CA . ARG A 1 394 ? -2.272 25.405 2.568 1.00 97.81 394 ARG A CA 1
ATOM 2964 C C . ARG A 1 394 ? -3.396 24.615 3.234 1.00 97.81 394 ARG A C 1
ATOM 2966 O O . ARG A 1 394 ? -4.531 24.737 2.781 1.00 97.81 394 ARG A O 1
ATOM 2973 N N . LEU A 1 395 ? -3.076 23.784 4.226 1.00 98.38 395 LEU A N 1
ATOM 2974 C CA . LEU A 1 395 ? -3.977 22.759 4.762 1.00 98.38 395 LEU A CA 1
ATOM 2975 C C . LEU A 1 395 ? -4.283 22.939 6.253 1.00 98.38 395 LEU A C 1
ATOM 2977 O O . LEU A 1 395 ? -5.424 22.749 6.661 1.00 98.38 395 LEU A O 1
ATOM 2981 N N . LYS A 1 396 ? -3.294 23.280 7.092 1.00 97.94 396 LYS A N 1
ATOM 2982 C CA . LYS A 1 396 ? -3.419 23.078 8.547 1.00 97.94 396 LYS A CA 1
ATOM 2983 C C . LYS A 1 396 ? -4.477 23.985 9.194 1.00 97.94 396 LYS A C 1
ATOM 2985 O O . LYS A 1 396 ? -4.274 25.190 9.347 1.00 97.94 396 LYS A O 1
ATOM 2990 N N . GLY A 1 397 ? -5.562 23.374 9.669 1.00 97.25 397 GLY A N 1
ATOM 2991 C CA . GLY A 1 397 ? -6.718 24.045 10.269 1.00 97.25 397 GLY A CA 1
ATOM 2992 C C . GLY A 1 397 ? -7.790 24.501 9.272 1.00 97.25 397 GLY A C 1
ATOM 2993 O O . GLY A 1 397 ? -8.731 25.178 9.687 1.00 97.25 397 GLY A O 1
ATOM 2994 N N . GLU A 1 398 ? -7.665 24.155 7.989 1.00 98.00 398 GLU A N 1
ATOM 2995 C CA . GLU A 1 398 ? -8.711 24.360 6.984 1.00 98.00 398 GLU A CA 1
ATOM 2996 C C . GLU A 1 398 ? -9.682 23.166 6.936 1.00 98.00 398 GLU A C 1
ATOM 2998 O O . GLU A 1 398 ? -9.354 22.040 7.323 1.00 98.00 398 GLU A O 1
ATOM 3003 N N . THR A 1 399 ? -10.895 23.416 6.435 1.00 97.94 399 THR A N 1
ATOM 3004 C CA . THR A 1 399 ? -11.836 22.357 6.042 1.00 97.94 399 THR A CA 1
ATOM 3005 C C . THR A 1 399 ? -11.677 22.093 4.550 1.00 97.94 399 THR A C 1
ATOM 3007 O O . THR A 1 399 ? -11.748 23.027 3.745 1.00 97.94 399 THR A O 1
ATOM 3010 N N . VAL A 1 400 ? -11.462 20.832 4.189 1.00 98.50 400 VAL A N 1
ATOM 3011 C CA . VAL A 1 400 ? -11.155 20.384 2.825 1.00 98.50 400 VAL A CA 1
ATOM 3012 C C . VAL A 1 400 ? -12.080 19.246 2.403 1.00 98.50 400 VAL A C 1
ATOM 3014 O O . VAL A 1 400 ? -12.693 18.591 3.250 1.00 98.50 400 VAL A O 1
ATOM 3017 N N . THR A 1 401 ? -12.169 18.997 1.098 1.00 98.56 401 THR A N 1
ATOM 3018 C CA . THR A 1 401 ? -12.847 17.810 0.564 1.00 98.56 401 THR A CA 1
ATOM 3019 C C . THR A 1 401 ? -11.814 16.711 0.349 1.00 98.56 401 THR A C 1
ATOM 3021 O O . THR A 1 401 ? -10.902 16.878 -0.461 1.00 98.56 401 THR A O 1
ATOM 3024 N N . LEU A 1 402 ? -11.973 15.592 1.053 1.00 98.25 402 LEU A N 1
ATOM 3025 C CA . LEU A 1 402 ? -11.247 14.348 0.813 1.00 98.25 402 LEU A CA 1
ATOM 3026 C C . LEU A 1 402 ? -11.994 13.502 -0.228 1.00 98.25 402 LEU A C 1
ATOM 3028 O O . LEU A 1 402 ? -13.209 13.306 -0.124 1.00 98.25 402 LEU A O 1
ATOM 3032 N N . SER A 1 403 ? -11.261 12.986 -1.208 1.00 97.19 403 SER A N 1
ATOM 3033 C CA . SER A 1 403 ? -11.718 11.994 -2.185 1.00 97.19 403 SER A CA 1
ATOM 3034 C C . SER A 1 403 ? -10.642 10.927 -2.430 1.00 97.19 403 SER A C 1
ATOM 3036 O O . SER A 1 403 ? -9.519 11.036 -1.937 1.00 97.19 403 SER A O 1
ATOM 3038 N N . PHE A 1 404 ? -10.996 9.883 -3.178 1.00 95.06 404 PHE A N 1
ATOM 3039 C CA . PHE A 1 404 ? -10.158 8.713 -3.454 1.00 95.06 404 PHE A CA 1
ATOM 3040 C C . PHE A 1 404 ? -10.096 8.442 -4.967 1.00 95.06 404 PHE A C 1
ATOM 3042 O O . PHE A 1 404 ? -10.898 8.981 -5.729 1.00 95.06 404 PHE A O 1
ATOM 3049 N N . ASP A 1 405 ? -9.175 7.583 -5.410 1.00 90.69 405 ASP A N 1
ATOM 3050 C CA . ASP A 1 405 ? -9.227 7.022 -6.766 1.00 90.69 405 ASP A CA 1
ATOM 3051 C C . ASP A 1 405 ? -10.306 5.928 -6.841 1.00 90.69 405 ASP A C 1
ATOM 3053 O O . ASP A 1 405 ? -10.228 4.937 -6.114 1.00 90.69 405 ASP A O 1
ATOM 3057 N N . GLU A 1 406 ? -11.273 6.059 -7.759 1.00 85.12 406 GLU A N 1
ATOM 3058 C CA . GLU A 1 406 ? -12.307 5.039 -8.020 1.00 85.12 406 GLU A CA 1
ATOM 3059 C C . GLU A 1 406 ? -11.723 3.656 -8.392 1.00 85.12 406 GLU A C 1
ATOM 3061 O O . GLU A 1 406 ? -12.427 2.647 -8.304 1.00 85.12 406 GLU A O 1
ATOM 3066 N N . ASN A 1 407 ? -10.452 3.598 -8.809 1.00 76.81 407 ASN A N 1
ATOM 3067 C CA . ASN A 1 407 ? -9.740 2.378 -9.208 1.00 76.81 407 ASN A CA 1
ATOM 3068 C C . ASN A 1 407 ? -8.726 1.884 -8.154 1.00 76.81 407 ASN A C 1
ATOM 3070 O O . ASN A 1 407 ? -8.135 0.818 -8.338 1.00 76.81 407 ASN A O 1
ATOM 3074 N N . GLY A 1 408 ? -8.504 2.648 -7.079 1.00 74.25 408 GLY A N 1
ATOM 3075 C CA . GLY A 1 408 ? -7.482 2.383 -6.063 1.00 74.25 408 GLY A CA 1
ATOM 3076 C C . GLY A 1 408 ? -7.981 1.609 -4.836 1.00 74.25 408 GLY A C 1
ATOM 3077 O O . GLY A 1 408 ? -9.157 1.263 -4.710 1.00 74.25 408 GLY A O 1
ATOM 3078 N N . LYS A 1 409 ? -7.069 1.361 -3.885 1.00 77.75 409 LYS A N 1
ATOM 3079 C CA . LYS A 1 409 ? -7.434 1.019 -2.498 1.00 77.75 409 LYS A CA 1
ATOM 3080 C C . LYS A 1 409 ? -7.833 2.301 -1.751 1.00 77.75 409 LYS A C 1
ATOM 3082 O O . LYS A 1 409 ? -7.259 3.354 -2.005 1.00 77.75 409 LYS A O 1
ATOM 3087 N N . LEU A 1 410 ? -8.725 2.194 -0.763 1.00 83.25 410 LEU A N 1
ATOM 3088 C CA . LEU A 1 410 ? -9.011 3.298 0.171 1.00 83.25 410 LEU A CA 1
ATOM 3089 C C . LEU A 1 410 ? -7.882 3.529 1.187 1.00 83.25 410 LEU A C 1
ATOM 3091 O O . LEU A 1 410 ? -7.633 4.669 1.575 1.00 83.25 410 LEU A O 1
ATOM 3095 N N . ARG A 1 411 ? -7.200 2.454 1.606 1.00 82.75 411 ARG A N 1
ATOM 3096 C CA . ARG A 1 411 ? -6.070 2.469 2.546 1.00 82.75 411 ARG A CA 1
ATOM 3097 C C . ARG A 1 411 ? -4.821 1.837 1.924 1.00 82.75 411 ARG A C 1
ATOM 3099 O O . ARG A 1 411 ? -4.928 0.878 1.157 1.00 82.75 411 ARG A O 1
ATOM 3106 N N . GLY A 1 412 ? -3.650 2.364 2.274 1.00 68.00 412 GLY A N 1
ATOM 3107 C CA . GLY A 1 412 ? -2.350 1.741 2.021 1.00 68.00 412 GLY A CA 1
ATOM 3108 C C . GLY A 1 412 ? -2.054 0.626 3.028 1.00 68.00 412 GLY A C 1
ATOM 3109 O O . GLY A 1 412 ? -2.784 0.445 4.003 1.00 68.00 412 GLY A O 1
ATOM 3110 N N . ASP A 1 413 ? -0.962 -0.110 2.823 1.00 61.66 413 ASP A N 1
ATOM 3111 C CA . ASP A 1 413 ? -0.652 -1.316 3.616 1.00 61.66 413 ASP A CA 1
ATOM 3112 C C . ASP A 1 413 ? -0.307 -1.029 5.098 1.00 61.66 413 ASP A C 1
ATOM 3114 O O . ASP A 1 413 ? -0.270 -1.949 5.913 1.00 61.66 413 ASP A O 1
ATOM 3118 N N . PHE A 1 414 ? -0.125 0.244 5.471 1.00 63.38 414 PHE A N 1
ATOM 3119 C CA . PHE A 1 414 ? 0.044 0.718 6.854 1.00 63.38 414 PHE A CA 1
ATOM 3120 C C . PHE A 1 414 ? -1.252 1.312 7.453 1.00 63.38 414 PHE A C 1
ATOM 3122 O O . PHE A 1 414 ? -1.204 2.027 8.452 1.00 63.38 414 PHE A O 1
ATOM 3129 N N . GLY A 1 415 ? -2.415 1.078 6.835 1.00 68.69 415 GLY A N 1
ATOM 3130 C CA . GLY A 1 415 ? -3.730 1.535 7.315 1.00 68.69 415 GLY A CA 1
ATOM 3131 C C . GLY A 1 415 ? -4.070 3.004 7.017 1.00 68.69 415 GLY A C 1
ATOM 3132 O O . GLY A 1 415 ? -5.239 3.381 7.088 1.00 68.69 415 GLY A O 1
ATOM 3133 N N . ARG A 1 416 ? -3.090 3.828 6.619 1.00 85.94 416 ARG A N 1
ATOM 3134 C CA . ARG A 1 416 ? -3.299 5.225 6.185 1.00 85.94 416 ARG A CA 1
ATOM 3135 C C . ARG A 1 416 ? -4.271 5.301 5.005 1.00 85.94 416 ARG A C 1
ATOM 3137 O O . ARG A 1 416 ? -4.155 4.503 4.076 1.00 85.94 416 ARG A O 1
ATOM 3144 N N . LEU A 1 417 ? -5.173 6.281 4.996 1.00 92.31 417 LEU A N 1
ATOM 3145 C CA . LEU A 1 417 ? -6.039 6.572 3.844 1.00 92.31 417 LEU A CA 1
ATOM 3146 C C . LEU A 1 417 ? -5.209 7.088 2.652 1.00 92.31 417 LEU A C 1
ATOM 3148 O O . LEU A 1 417 ? -4.267 7.852 2.852 1.00 92.31 417 LEU A O 1
ATOM 3152 N N . LEU A 1 418 ? -5.573 6.712 1.421 1.00 93.50 418 LEU A N 1
ATOM 3153 C CA . LEU A 1 418 ? -4.914 7.157 0.180 1.00 93.50 418 LEU A CA 1
ATOM 3154 C C . LEU A 1 418 ? -5.729 8.274 -0.488 1.00 93.50 418 LEU A C 1
ATOM 3156 O O . LEU A 1 418 ? -6.632 8.015 -1.283 1.00 93.50 418 LEU A O 1
ATOM 3160 N N . GLY A 1 419 ? -5.450 9.523 -0.113 1.00 96.19 419 GLY A N 1
ATOM 3161 C CA . GLY A 1 419 ? -6.352 10.653 -0.354 1.00 96.19 419 GLY A CA 1
ATOM 3162 C C . GLY A 1 419 ? -5.929 11.642 -1.442 1.00 96.19 419 GLY A C 1
ATOM 3163 O O . GLY A 1 419 ? -4.756 11.982 -1.606 1.00 96.19 419 GLY A O 1
ATOM 3164 N N . ILE A 1 420 ? -6.929 12.191 -2.124 1.00 97.88 420 ILE A N 1
ATOM 3165 C CA . ILE A 1 420 ? -6.846 13.413 -2.930 1.00 97.88 420 ILE A CA 1
ATOM 3166 C C . ILE A 1 420 ? -7.553 14.523 -2.142 1.00 97.88 420 ILE A C 1
ATOM 3168 O O . ILE A 1 420 ? -8.634 14.301 -1.593 1.00 97.88 420 ILE A O 1
ATOM 3172 N N . ILE A 1 421 ? -6.952 15.714 -2.067 1.00 98.44 421 ILE A N 1
ATOM 3173 C CA . ILE A 1 421 ? -7.491 16.835 -1.280 1.00 98.44 421 ILE A CA 1
ATOM 3174 C C . ILE A 1 421 ? -7.843 18.024 -2.181 1.00 98.44 421 ILE A C 1
ATOM 3176 O O . ILE A 1 421 ? -6.954 18.640 -2.771 1.00 98.44 421 ILE A O 1
ATOM 3180 N N . GLU A 1 422 ? -9.125 18.398 -2.235 1.00 98.56 422 GLU A N 1
ATOM 3181 C CA . GLU A 1 422 ? -9.595 19.647 -2.857 1.00 98.56 422 GLU A CA 1
ATOM 3182 C C . GLU A 1 422 ? -9.785 20.743 -1.790 1.00 98.56 422 GLU A C 1
ATOM 3184 O O . GLU A 1 422 ? -10.501 20.574 -0.797 1.00 98.56 422 GLU A O 1
ATOM 3189 N N . LEU A 1 423 ? -9.144 21.895 -2.004 1.00 98.06 423 LEU A N 1
ATOM 3190 C CA . LEU A 1 423 ? -9.294 23.095 -1.179 1.00 98.06 423 LEU A CA 1
ATOM 3191 C C . LEU A 1 423 ? -10.610 23.826 -1.480 1.00 98.06 423 LEU A C 1
ATOM 3193 O O . LEU A 1 423 ? -11.126 23.779 -2.592 1.00 98.06 423 LEU A O 1
ATOM 3197 N N . SER A 1 424 ? -11.097 24.629 -0.529 1.00 95.31 424 SER A N 1
ATOM 3198 C CA . SER A 1 424 ? -12.363 25.380 -0.648 1.00 95.31 424 SER A CA 1
ATOM 3199 C C . SER A 1 424 ? -12.441 26.431 -1.782 1.00 95.31 424 SER A C 1
ATOM 3201 O O . SER A 1 424 ? -13.495 27.046 -1.977 1.00 95.31 424 SER A O 1
ATOM 3203 N N . ASP A 1 425 ? -11.361 26.645 -2.547 1.00 95.56 425 ASP A N 1
ATOM 3204 C CA . ASP A 1 425 ? -11.340 27.450 -3.777 1.00 95.56 425 ASP A CA 1
ATOM 3205 C C . ASP A 1 425 ? -11.370 26.628 -5.086 1.00 95.56 425 ASP A C 1
ATOM 3207 O O . ASP A 1 425 ? -11.416 27.223 -6.168 1.00 95.56 425 ASP A O 1
ATOM 3211 N N . GLY A 1 426 ? -11.414 25.293 -4.991 1.00 96.31 426 GLY A N 1
ATOM 3212 C CA . GLY A 1 426 ? -11.394 24.351 -6.114 1.00 96.31 426 GLY A CA 1
ATOM 3213 C C . GLY A 1 426 ? -9.989 23.957 -6.586 1.00 96.31 426 GLY A C 1
ATOM 3214 O O . GLY A 1 426 ? -9.836 23.513 -7.721 1.00 96.31 426 GLY A O 1
ATOM 3215 N N . THR A 1 427 ? -8.955 24.171 -5.765 1.00 97.44 427 THR A N 1
ATOM 3216 C CA . THR A 1 427 ? -7.581 23.722 -6.046 1.00 97.44 427 THR A CA 1
ATOM 3217 C C . THR A 1 427 ? -7.331 22.330 -5.462 1.00 97.44 427 THR A C 1
ATOM 3219 O O . THR A 1 427 ? -7.350 22.179 -4.241 1.00 97.44 427 THR A O 1
ATOM 3222 N N . THR A 1 428 ? -6.977 21.348 -6.292 1.00 98.31 428 THR A N 1
ATOM 3223 C CA . THR A 1 428 ? -6.379 20.083 -5.833 1.00 98.31 428 THR A CA 1
ATOM 3224 C C . THR A 1 428 ? -5.004 20.354 -5.215 1.00 98.31 428 THR A C 1
ATOM 3226 O O . THR A 1 428 ? -4.122 20.912 -5.876 1.00 98.31 428 THR A O 1
ATOM 3229 N N . TYR A 1 429 ? -4.782 19.983 -3.953 1.00 98.62 429 TYR A N 1
ATOM 3230 C CA . TYR A 1 429 ? -3.490 20.196 -3.292 1.00 98.62 429 TYR A CA 1
ATOM 3231 C C . TYR A 1 429 ? -2.377 19.357 -3.939 1.00 98.62 429 TYR A C 1
ATOM 3233 O O . TYR A 1 429 ? -1.298 19.895 -4.198 1.00 98.62 429 TYR A O 1
ATOM 3241 N N . ASN A 1 430 ? -2.653 18.085 -4.251 1.00 98.06 430 ASN A N 1
ATOM 3242 C CA . ASN A 1 430 ? -1.689 17.135 -4.813 1.00 98.06 430 ASN A CA 1
ATOM 3243 C C . ASN A 1 430 ? -1.084 17.681 -6.133 1.00 98.06 430 ASN A C 1
ATOM 3245 O O . ASN A 1 430 ? 0.128 17.867 -6.242 1.00 98.06 430 ASN A O 1
ATOM 3249 N N . GLU A 1 431 ? -1.927 18.104 -7.086 1.00 98.25 431 GLU A N 1
ATOM 3250 C CA . GLU A 1 431 ? -1.493 18.815 -8.304 1.00 98.25 431 GLU A CA 1
ATOM 3251 C C . GLU A 1 431 ? -0.679 20.084 -7.991 1.00 98.25 431 GLU A C 1
ATOM 3253 O O . GLU A 1 431 ? 0.310 20.402 -8.661 1.00 98.25 431 GLU A O 1
ATOM 3258 N N . ALA A 1 432 ? -1.094 20.850 -6.978 1.00 98.31 432 ALA A N 1
ATOM 3259 C CA . ALA A 1 432 ? -0.514 22.149 -6.658 1.00 98.31 432 ALA A CA 1
ATOM 3260 C C . ALA A 1 432 ? 0.865 22.068 -5.979 1.00 98.31 432 ALA A C 1
ATOM 3262 O O . ALA A 1 432 ? 1.611 23.052 -6.049 1.00 98.31 432 ALA A O 1
ATOM 3263 N N . VAL A 1 433 ? 1.218 20.957 -5.323 1.00 98.50 433 VAL A N 1
ATOM 3264 C CA . VAL A 1 433 ? 2.558 20.734 -4.745 1.00 98.50 433 VAL A CA 1
ATOM 3265 C C . VAL A 1 433 ? 3.544 20.201 -5.798 1.00 98.50 433 VAL A C 1
ATOM 3267 O O . VAL A 1 433 ? 4.671 20.703 -5.875 1.00 98.50 433 VAL A O 1
ATOM 3270 N N . VAL A 1 434 ? 3.092 19.340 -6.720 1.00 98.44 434 VAL A N 1
ATOM 3271 C CA . VAL A 1 434 ? 3.855 18.948 -7.927 1.00 98.44 434 VAL A CA 1
ATOM 3272 C C . VAL A 1 434 ? 4.113 20.162 -8.827 1.00 98.44 434 VAL A C 1
ATOM 3274 O O . VAL A 1 434 ? 5.253 20.445 -9.191 1.00 98.44 434 VAL A O 1
ATOM 3277 N N . THR A 1 435 ? 3.090 20.984 -9.091 1.00 98.38 435 THR A N 1
ATOM 3278 C CA . THR A 1 435 ? 3.207 22.223 -9.890 1.00 98.38 435 THR A CA 1
ATOM 3279 C C . THR A 1 435 ? 4.190 23.237 -9.280 1.00 98.38 435 THR A C 1
ATOM 3281 O O . THR A 1 435 ? 4.823 24.019 -10.004 1.00 98.38 435 THR A O 1
ATOM 3284 N N . ALA A 1 436 ? 4.344 23.243 -7.951 1.00 98.00 436 ALA A N 1
ATOM 3285 C CA . ALA A 1 436 ? 5.343 24.052 -7.248 1.00 98.00 436 ALA A CA 1
ATOM 3286 C C . ALA A 1 436 ? 6.772 23.474 -7.348 1.00 98.00 436 ALA A C 1
ATOM 3288 O O . ALA A 1 436 ? 7.741 24.179 -7.045 1.00 98.00 436 ALA A O 1
ATOM 3289 N N . GLY A 1 437 ? 6.910 22.222 -7.794 1.00 98.06 437 GLY A N 1
ATOM 3290 C CA . GLY A 1 437 ? 8.143 21.441 -7.779 1.00 98.06 437 GLY A CA 1
ATOM 3291 C C . GLY A 1 437 ? 8.569 21.041 -6.369 1.00 98.06 437 GLY A C 1
ATOM 3292 O O . GLY A 1 437 ? 9.764 21.012 -6.104 1.00 98.06 437 GLY A O 1
ATOM 3293 N N . LEU A 1 438 ? 7.631 20.852 -5.438 1.00 98.00 438 LEU A N 1
ATOM 3294 C CA . LEU A 1 438 ? 7.928 20.504 -4.040 1.00 98.00 438 LEU A CA 1
ATOM 3295 C C . LEU A 1 438 ? 7.748 19.009 -3.734 1.00 98.00 438 LEU A C 1
ATOM 3297 O O . LEU A 1 438 ? 8.286 18.544 -2.736 1.00 98.00 438 LEU A O 1
ATOM 3301 N N . ALA A 1 439 ? 7.061 18.284 -4.616 1.00 97.56 439 ALA A N 1
ATOM 3302 C CA . ALA A 1 439 ? 6.979 16.828 -4.656 1.00 97.56 439 ALA A CA 1
ATOM 3303 C C . ALA A 1 439 ? 7.575 16.307 -5.976 1.00 97.56 439 ALA A C 1
ATOM 3305 O O . ALA A 1 439 ? 7.602 17.052 -6.968 1.00 97.56 439 ALA A O 1
ATOM 3306 N N . ARG A 1 440 ? 8.001 15.041 -5.986 1.00 96.31 440 ARG A N 1
ATOM 3307 C CA . ARG A 1 440 ? 8.023 14.213 -7.200 1.00 96.31 440 ARG A CA 1
ATOM 3308 C C . ARG A 1 440 ? 6.661 13.542 -7.390 1.00 96.31 440 ARG A C 1
ATOM 3310 O O . ARG A 1 440 ? 5.841 13.517 -6.466 1.00 96.31 440 ARG A O 1
ATOM 3317 N N . VAL A 1 441 ? 6.443 12.978 -8.566 1.00 95.81 441 VAL A N 1
ATOM 3318 C CA . VAL A 1 441 ? 5.427 11.943 -8.785 1.00 95.81 441 VAL A CA 1
ATOM 3319 C C . VAL A 1 441 ? 6.094 10.582 -8.574 1.00 95.81 441 VAL A C 1
ATOM 3321 O O . VAL A 1 441 ? 7.294 10.426 -8.807 1.00 95.81 441 VAL A O 1
ATOM 3324 N N . TYR A 1 442 ? 5.338 9.612 -8.070 1.00 91.38 442 TYR A N 1
ATOM 3325 C CA . TYR A 1 442 ? 5.777 8.221 -7.994 1.00 91.38 442 TYR A CA 1
ATOM 3326 C C . TYR A 1 442 ? 4.982 7.383 -8.994 1.00 91.38 442 TYR A C 1
ATOM 3328 O O . TYR A 1 442 ? 3.758 7.537 -9.116 1.00 91.38 442 TYR A O 1
ATOM 3336 N N . ASP A 1 443 ? 5.682 6.522 -9.732 1.00 88.25 443 ASP A N 1
ATOM 3337 C CA . ASP A 1 443 ? 5.061 5.746 -10.801 1.00 88.25 443 ASP A CA 1
ATOM 3338 C C . ASP A 1 443 ? 4.122 4.708 -10.189 1.00 88.25 443 ASP A C 1
ATOM 3340 O O . ASP A 1 443 ? 4.547 3.833 -9.439 1.00 88.25 443 ASP A O 1
ATOM 3344 N N . SER A 1 444 ? 2.829 4.805 -10.494 1.00 84.31 444 SER A N 1
ATOM 3345 C CA . SER A 1 444 ? 1.793 3.990 -9.856 1.00 84.31 444 SER A CA 1
ATOM 3346 C C . SER A 1 444 ? 0.598 3.747 -10.774 1.00 84.31 444 SER A C 1
ATOM 3348 O O . SER A 1 444 ? 0.406 4.435 -11.771 1.00 84.31 444 SER A O 1
ATOM 3350 N N . GLY A 1 445 ? -0.252 2.778 -10.422 1.00 83.25 445 GLY A N 1
ATOM 3351 C CA . GLY A 1 445 ? -1.511 2.501 -11.132 1.00 83.25 445 GLY A CA 1
ATOM 3352 C C . GLY A 1 445 ? -2.622 3.543 -10.912 1.00 83.25 445 GLY A C 1
ATOM 3353 O O . GLY A 1 445 ? -3.778 3.251 -11.208 1.00 83.25 445 GLY A O 1
ATOM 3354 N N . PHE A 1 446 ? -2.292 4.709 -10.350 1.00 88.44 446 PHE A N 1
ATOM 3355 C CA . PHE A 1 446 ? -3.219 5.785 -9.998 1.00 88.44 446 PHE A CA 1
ATOM 3356 C C . PHE A 1 446 ? -3.847 6.432 -11.242 1.00 88.44 446 PHE A C 1
ATOM 3358 O O . PHE A 1 446 ? -3.155 6.790 -12.195 1.00 88.44 446 PHE A O 1
ATOM 3365 N N . SER A 1 447 ? -5.164 6.639 -11.232 1.00 88.94 447 SER A N 1
ATOM 3366 C CA . SER A 1 447 ? -5.912 7.065 -12.424 1.00 88.94 447 SER A CA 1
ATOM 3367 C C . SER A 1 447 ? -5.607 8.475 -12.946 1.00 88.94 447 SER A C 1
ATOM 3369 O O . SER A 1 447 ? -5.939 8.751 -14.095 1.00 88.94 447 SER A O 1
ATOM 3371 N N . SER A 1 448 ? -4.973 9.353 -12.154 1.00 92.69 448 SER A N 1
ATOM 3372 C CA . SER A 1 448 ? -4.490 10.680 -12.603 1.00 92.69 448 SER A CA 1
ATOM 3373 C C . SER A 1 448 ? -2.957 10.780 -12.665 1.00 92.69 448 SER A C 1
ATOM 3375 O O . SER A 1 448 ? -2.401 11.881 -12.646 1.00 92.69 448 SER A O 1
ATOM 3377 N N . HIS A 1 449 ? -2.258 9.638 -12.702 1.00 94.50 449 HIS A N 1
ATOM 3378 C CA . HIS A 1 449 ? -0.796 9.574 -12.765 1.00 94.50 449 HIS A CA 1
ATOM 3379 C C . HIS A 1 449 ? -0.230 10.387 -13.937 1.00 94.50 449 HIS A C 1
ATOM 3381 O O . HIS A 1 449 ? 0.657 11.217 -13.752 1.00 94.50 449 HIS A O 1
ATOM 3387 N N . ASP A 1 450 ? -0.768 10.182 -15.139 1.00 95.25 450 ASP A N 1
ATOM 3388 C CA . ASP A 1 450 ? -0.214 10.749 -16.370 1.00 95.25 450 ASP A CA 1
ATOM 3389 C C . ASP A 1 450 ? -0.399 12.284 -16.420 1.00 95.25 450 ASP A C 1
ATOM 3391 O O . ASP A 1 450 ? 0.484 13.022 -16.880 1.00 95.25 450 ASP A O 1
ATOM 3395 N N . GLU A 1 451 ? -1.501 12.805 -15.870 1.00 96.12 451 GLU A N 1
ATOM 3396 C CA . GLU A 1 451 ? -1.697 14.234 -15.603 1.00 96.12 451 GLU A CA 1
ATOM 3397 C C . GLU A 1 451 ? -0.664 14.782 -14.608 1.00 96.12 451 GLU A C 1
ATOM 3399 O O . GLU A 1 451 ? -0.078 15.839 -14.858 1.00 96.12 451 GLU A O 1
ATOM 3404 N N . TYR A 1 452 ? -0.407 14.076 -13.503 1.00 97.06 452 TYR A N 1
ATOM 3405 C CA . TYR A 1 452 ? 0.529 14.526 -12.466 1.00 97.06 452 TYR A CA 1
ATOM 3406 C C . TYR A 1 452 ? 1.968 14.515 -12.993 1.00 97.06 452 TYR A C 1
ATOM 3408 O O . TYR A 1 452 ? 2.677 15.514 -12.844 1.00 97.06 452 TYR A O 1
ATOM 3416 N N . TRP A 1 453 ? 2.368 13.457 -13.704 1.00 95.88 453 TRP A N 1
ATOM 3417 C CA . TRP A 1 453 ? 3.623 13.379 -14.455 1.00 95.88 453 TRP A CA 1
ATOM 3418 C C . TRP A 1 453 ? 3.795 14.585 -15.392 1.00 95.88 453 TRP A C 1
ATOM 3420 O O . TRP A 1 453 ? 4.865 15.187 -15.460 1.00 95.88 453 TRP A O 1
ATOM 3430 N N . SER A 1 454 ? 2.722 15.022 -16.060 1.00 96.25 454 SER A N 1
ATOM 3431 C CA . SER A 1 454 ? 2.774 16.188 -16.956 1.00 96.25 454 SER A CA 1
ATOM 3432 C C . SER A 1 454 ? 3.045 17.501 -16.204 1.00 96.25 454 SER A C 1
ATOM 3434 O O . SER A 1 454 ? 3.785 18.360 -16.695 1.00 96.25 454 SER A O 1
ATOM 3436 N N . LEU A 1 455 ? 2.482 17.662 -14.999 1.00 97.94 455 LEU A N 1
ATOM 3437 C CA . LEU A 1 455 ? 2.766 18.801 -14.113 1.00 97.94 455 LEU A CA 1
ATOM 3438 C C . LEU A 1 455 ? 4.204 18.756 -13.581 1.00 97.94 455 LEU A C 1
ATOM 3440 O O . LEU A 1 455 ? 4.853 19.801 -13.452 1.00 97.94 455 LEU A O 1
ATOM 3444 N N . GLU A 1 456 ? 4.709 17.557 -13.297 1.00 97.19 456 GLU A N 1
ATOM 3445 C CA . GLU A 1 456 ? 6.081 17.341 -12.858 1.00 97.19 456 GLU A CA 1
ATOM 3446 C C . GLU A 1 456 ? 7.073 17.668 -13.972 1.00 97.19 456 GLU A C 1
ATOM 3448 O O . GLU A 1 456 ? 7.967 18.479 -13.748 1.00 97.19 456 GLU A O 1
ATOM 3453 N N . ALA A 1 457 ? 6.878 17.155 -15.188 1.00 94.62 457 ALA A N 1
ATOM 3454 C CA . ALA A 1 457 ? 7.697 17.472 -16.356 1.00 94.62 457 ALA A CA 1
ATOM 3455 C C . ALA A 1 457 ? 7.771 18.995 -16.608 1.00 94.62 457 ALA A C 1
ATOM 3457 O O . ALA A 1 457 ? 8.839 19.537 -16.913 1.00 94.62 457 ALA A O 1
ATOM 3458 N N . GLU A 1 458 ? 6.672 19.729 -16.392 1.00 96.31 458 GLU A N 1
ATOM 3459 C CA . GLU A 1 458 ? 6.642 21.199 -16.411 1.00 96.31 458 GLU A CA 1
ATOM 3460 C C . GLU A 1 458 ? 7.437 21.867 -15.270 1.00 96.31 458 GLU A C 1
ATOM 3462 O O . GLU A 1 458 ? 7.996 22.959 -15.452 1.00 96.31 458 GLU A O 1
ATOM 3467 N N . ALA A 1 459 ? 7.467 21.268 -14.078 1.00 97.44 459 ALA A N 1
ATOM 3468 C CA . ALA A 1 459 ? 8.225 21.750 -12.924 1.00 97.44 459 ALA A CA 1
ATOM 3469 C C . ALA A 1 459 ? 9.729 21.441 -13.054 1.00 97.44 459 ALA A C 1
ATOM 3471 O O . ALA A 1 459 ? 10.555 22.328 -12.801 1.00 97.44 459 ALA A O 1
ATOM 3472 N N . ARG A 1 460 ? 10.048 20.234 -13.533 1.00 94.44 460 ARG A N 1
ATOM 3473 C CA . ARG A 1 460 ? 11.352 19.661 -13.895 1.00 94.44 460 ARG A CA 1
ATOM 3474 C C . ARG A 1 460 ? 12.016 20.510 -14.982 1.00 94.44 460 ARG A C 1
ATOM 3476 O O . ARG A 1 460 ? 13.043 21.139 -14.723 1.00 94.44 460 ARG A O 1
ATOM 3483 N N . ALA A 1 461 ? 11.353 20.720 -16.122 1.00 92.88 461 ALA A N 1
ATOM 3484 C CA . ALA A 1 461 ? 11.841 21.585 -17.207 1.00 92.88 461 ALA A CA 1
ATOM 3485 C C . ALA A 1 461 ? 11.978 23.078 -16.830 1.00 92.88 461 ALA A C 1
ATOM 3487 O O . ALA A 1 461 ? 12.753 23.811 -17.451 1.00 92.88 461 ALA A O 1
ATOM 3488 N N . ALA A 1 462 ? 11.240 23.551 -15.821 1.00 96.19 462 ALA A N 1
ATOM 3489 C CA . ALA A 1 462 ? 11.322 24.925 -15.320 1.00 96.19 462 ALA A CA 1
ATOM 3490 C C . ALA A 1 462 ? 12.273 25.104 -14.116 1.00 96.19 462 ALA A C 1
ATOM 3492 O O . ALA A 1 462 ? 12.440 26.237 -13.655 1.00 96.19 462 ALA A O 1
ATOM 3493 N N . GLY A 1 463 ? 12.887 24.030 -13.601 1.00 95.88 463 GLY A N 1
ATOM 3494 C CA . GLY A 1 463 ? 13.785 24.066 -12.441 1.00 95.88 463 GLY A CA 1
ATOM 3495 C C . GLY A 1 463 ? 13.114 24.565 -11.153 1.00 95.88 463 GLY A C 1
ATOM 3496 O O . GLY A 1 463 ? 13.722 25.328 -10.397 1.00 95.88 463 GLY A O 1
ATOM 3497 N N . ARG A 1 464 ? 11.840 24.213 -10.925 1.00 97.56 464 ARG A N 1
ATOM 3498 C CA . ARG A 1 464 ? 11.066 24.632 -9.737 1.00 97.56 464 ARG A CA 1
ATOM 3499 C C . ARG A 1 464 ? 11.447 23.789 -8.511 1.00 97.56 464 ARG A C 1
ATOM 3501 O O . ARG A 1 464 ? 11.771 22.619 -8.651 1.00 97.56 464 ARG A O 1
ATOM 3508 N N . GLY A 1 465 ? 11.390 24.381 -7.315 1.00 96.44 465 GLY A N 1
ATOM 3509 C CA . GLY A 1 465 ? 11.537 23.677 -6.030 1.00 96.44 465 GLY A CA 1
ATOM 3510 C C . GLY A 1 465 ? 12.737 22.716 -5.946 1.00 96.44 465 GLY A C 1
ATOM 3511 O O . GLY A 1 465 ? 13.882 23.182 -5.903 1.00 96.44 465 GLY A O 1
ATOM 3512 N N . ILE A 1 466 ? 12.489 21.406 -5.874 1.00 96.75 466 ILE A N 1
ATOM 3513 C CA . ILE A 1 466 ? 13.488 20.323 -5.824 1.00 96.75 466 ILE A CA 1
ATOM 3514 C C . ILE A 1 466 ? 14.303 20.239 -7.119 1.00 96.75 466 ILE A C 1
ATOM 3516 O O . ILE A 1 466 ? 15.527 20.154 -7.059 1.00 96.75 466 ILE A O 1
ATOM 3520 N N . TRP A 1 467 ? 13.669 20.424 -8.280 1.00 96.38 467 TRP A N 1
ATOM 3521 C CA . TRP A 1 467 ? 14.275 20.308 -9.613 1.00 96.38 467 TRP A CA 1
ATOM 3522 C C . TRP A 1 467 ? 15.375 21.337 -9.894 1.00 96.38 467 TRP A C 1
ATOM 3524 O O . TRP A 1 467 ? 16.185 21.157 -10.797 1.00 96.38 467 TRP A O 1
ATOM 3534 N N . ALA A 1 468 ? 15.490 22.379 -9.066 1.00 95.88 468 ALA A N 1
ATOM 3535 C CA . ALA A 1 468 ? 16.657 23.264 -9.037 1.00 95.88 468 ALA A CA 1
ATOM 3536 C C . ALA A 1 468 ? 17.971 22.569 -8.596 1.00 95.88 468 ALA A C 1
ATOM 3538 O O . ALA A 1 468 ? 19.018 23.219 -8.593 1.00 95.88 468 ALA A O 1
ATOM 3539 N N . LEU A 1 469 ? 17.915 21.300 -8.171 1.00 94.19 469 LEU A N 1
ATOM 3540 C CA . LEU A 1 469 ? 19.057 20.436 -7.840 1.00 94.19 469 LEU A CA 1
ATOM 3541 C C . LEU A 1 469 ? 19.409 19.431 -8.954 1.00 94.19 469 LEU A C 1
ATOM 3543 O O . LEU A 1 469 ? 20.430 18.756 -8.847 1.00 94.19 469 LEU A O 1
ATOM 3547 N N . SER A 1 470 ? 18.563 19.298 -9.979 1.00 91.31 470 SER A N 1
ATOM 3548 C CA . SER A 1 470 ? 18.718 18.306 -11.046 1.00 91.31 470 SER A CA 1
ATOM 3549 C C . SER A 1 470 ? 19.843 18.731 -12.001 1.00 91.31 470 SER A C 1
ATOM 3551 O O . SER A 1 470 ? 19.787 19.821 -12.578 1.00 91.31 470 SER A O 1
ATOM 3553 N N . ASP A 1 471 ? 20.881 17.899 -12.156 1.00 88.44 471 ASP A N 1
ATOM 3554 C CA . ASP A 1 471 ? 21.997 18.154 -13.082 1.00 88.44 471 ASP A CA 1
ATOM 3555 C C . ASP A 1 471 ? 22.297 16.922 -13.967 1.00 88.44 471 ASP A C 1
ATOM 3557 O O . ASP A 1 471 ? 23.174 16.098 -13.662 1.00 88.44 471 ASP A O 1
ATOM 3561 N N . PRO A 1 472 ? 21.600 16.801 -15.115 1.00 85.50 472 PRO A N 1
ATOM 3562 C CA . PRO A 1 472 ? 21.854 15.740 -16.087 1.00 85.50 472 PRO A CA 1
ATOM 3563 C C . PRO A 1 472 ? 23.269 15.771 -16.681 1.00 85.50 472 PRO A C 1
ATOM 3565 O O . PRO A 1 472 ? 23.748 14.752 -17.169 1.00 85.50 472 PRO A O 1
ATOM 3568 N N . ALA A 1 473 ? 23.961 16.918 -16.653 1.00 81.69 473 ALA A N 1
ATOM 3569 C CA . ALA A 1 473 ? 25.300 17.067 -17.226 1.00 81.69 473 ALA A CA 1
ATOM 3570 C C . ALA A 1 473 ? 26.422 16.692 -16.239 1.00 81.69 473 ALA A C 1
ATOM 3572 O O . ALA A 1 473 ? 27.522 16.346 -16.672 1.00 81.69 473 ALA A O 1
ATOM 3573 N N . ALA A 1 474 ? 26.158 16.740 -14.930 1.00 82.12 474 ALA A N 1
ATOM 3574 C CA . ALA A 1 474 ? 27.061 16.253 -13.883 1.00 82.12 474 ALA A CA 1
ATOM 3575 C C . ALA A 1 474 ? 26.888 14.755 -13.568 1.00 82.12 474 ALA A C 1
ATOM 3577 O O . ALA A 1 474 ? 27.645 14.197 -12.769 1.00 82.12 474 ALA A O 1
ATOM 3578 N N . THR A 1 475 ? 25.902 14.092 -14.174 1.00 84.25 475 THR A N 1
ATOM 3579 C CA . THR A 1 475 ? 25.596 12.689 -13.897 1.00 84.25 475 THR A CA 1
ATOM 3580 C C . THR A 1 475 ? 26.625 11.752 -14.534 1.00 84.25 475 THR A C 1
ATOM 3582 O O . THR A 1 475 ? 26.599 11.483 -15.728 1.00 84.25 475 THR A O 1
ATOM 3585 N N . ALA A 1 476 ? 27.541 11.233 -13.715 1.00 85.06 476 ALA A N 1
ATOM 3586 C CA . ALA A 1 476 ? 28.550 10.273 -14.152 1.00 85.06 476 ALA A CA 1
ATOM 3587 C C . ALA A 1 476 ? 27.945 8.936 -14.621 1.00 85.06 476 ALA A C 1
ATOM 3589 O O . ALA A 1 476 ? 26.960 8.448 -14.063 1.00 85.06 476 ALA A O 1
ATOM 3590 N N . GLU A 1 477 ? 28.601 8.332 -15.611 1.00 87.50 477 GLU A N 1
ATOM 3591 C CA . GLU A 1 477 ? 28.330 6.984 -16.105 1.00 87.50 477 GLU A CA 1
ATOM 3592 C C . GLU A 1 477 ? 28.606 5.910 -15.038 1.00 87.50 477 GLU A C 1
ATOM 3594 O O . GLU A 1 477 ? 29.591 5.982 -14.299 1.00 87.50 477 GLU A O 1
ATOM 3599 N N . ILE A 1 478 ? 27.740 4.893 -14.973 1.00 88.81 478 ILE A N 1
ATOM 3600 C CA . ILE A 1 478 ? 27.859 3.748 -14.062 1.00 88.81 478 ILE A CA 1
ATOM 3601 C C . ILE A 1 478 ? 27.569 2.437 -14.797 1.00 88.81 478 ILE A C 1
ATOM 3603 O O . ILE A 1 478 ? 26.846 2.430 -15.786 1.00 88.81 478 ILE A O 1
ATOM 3607 N N . ARG A 1 479 ? 28.099 1.322 -14.277 1.00 89.25 479 ARG A N 1
ATOM 3608 C CA . ARG A 1 479 ? 27.818 -0.081 -14.669 1.00 89.25 479 ARG A CA 1
ATOM 3609 C C . ARG A 1 479 ? 27.974 -0.446 -16.170 1.00 89.25 479 ARG A C 1
ATOM 3611 O O . ARG A 1 479 ? 27.753 -1.608 -16.499 1.00 89.25 479 ARG A O 1
ATOM 3618 N N . ASP A 1 480 ? 28.420 0.458 -17.048 1.00 89.75 480 ASP A N 1
ATOM 3619 C CA . ASP A 1 480 ? 28.656 0.173 -18.474 1.00 89.75 480 ASP A CA 1
ATOM 3620 C C . ASP A 1 480 ? 29.990 -0.553 -18.700 1.00 89.75 480 ASP A C 1
ATOM 3622 O O . ASP A 1 480 ? 31.072 -0.057 -18.377 1.00 89.75 480 ASP A O 1
ATOM 3626 N N . ARG A 1 481 ? 29.902 -1.791 -19.187 1.00 90.88 481 ARG A N 1
ATOM 3627 C CA . ARG A 1 481 ? 31.024 -2.703 -19.459 1.00 90.88 481 ARG A CA 1
ATOM 3628 C C . ARG A 1 481 ? 30.526 -3.869 -20.323 1.00 90.88 481 ARG A C 1
ATOM 3630 O O . ARG A 1 481 ? 29.313 -4.071 -20.389 1.00 90.88 481 ARG A O 1
ATOM 3637 N N . PRO A 1 482 ? 31.420 -4.667 -20.940 1.00 94.38 482 PRO A N 1
ATOM 3638 C CA . PRO A 1 482 ? 31.006 -5.844 -21.693 1.00 94.38 482 PRO A CA 1
ATOM 3639 C C . PRO A 1 482 ? 30.161 -6.801 -20.843 1.00 94.38 482 PRO A C 1
ATOM 3641 O O . PRO A 1 482 ? 30.420 -7.015 -19.653 1.00 94.38 482 PRO A O 1
ATOM 3644 N N . VAL A 1 483 ? 29.144 -7.381 -21.470 1.00 96.44 483 VAL A N 1
ATOM 3645 C CA . VAL A 1 483 ? 28.205 -8.318 -20.855 1.00 96.44 483 VAL A CA 1
ATOM 3646 C C . VAL A 1 483 ? 28.861 -9.696 -20.835 1.00 96.44 483 VAL A C 1
ATOM 3648 O O . VAL A 1 483 ? 28.787 -10.449 -21.799 1.00 96.44 483 VAL A O 1
ATOM 3651 N N . GLU A 1 484 ? 29.532 -10.025 -19.733 1.00 96.44 484 GLU A N 1
ATOM 3652 C CA . GLU A 1 484 ? 30.154 -11.347 -19.546 1.00 96.44 484 GLU A CA 1
ATOM 3653 C C . GLU A 1 484 ? 29.157 -12.404 -19.037 1.00 96.44 484 GLU A C 1
ATOM 3655 O O . GLU A 1 484 ? 29.315 -13.591 -19.319 1.00 96.44 484 GLU A O 1
ATOM 3660 N N . GLN A 1 485 ? 28.130 -11.982 -18.290 1.00 97.56 485 GLN A N 1
ATOM 3661 C CA . GLN A 1 485 ? 27.096 -12.850 -17.722 1.00 97.56 485 GLN A CA 1
ATOM 3662 C C . GLN A 1 485 ? 25.808 -12.057 -17.442 1.00 97.56 485 GLN A C 1
ATOM 3664 O O . GLN A 1 485 ? 25.864 -10.872 -17.099 1.00 97.56 485 GLN A O 1
ATOM 3669 N N . LEU A 1 486 ? 24.654 -12.719 -17.540 1.00 98.56 486 LEU A N 1
ATOM 3670 C CA . LEU A 1 486 ? 23.325 -12.191 -17.206 1.00 98.56 486 LEU A CA 1
ATOM 3671 C C . LEU A 1 486 ? 22.672 -12.992 -16.073 1.00 98.56 486 LEU A C 1
ATOM 3673 O O . LEU A 1 486 ? 22.982 -14.171 -15.895 1.00 98.56 486 LEU A O 1
ATOM 3677 N N . ALA A 1 487 ? 21.753 -12.360 -15.342 1.00 98.19 487 ALA A N 1
ATOM 3678 C CA . ALA A 1 487 ? 20.905 -12.991 -14.329 1.00 98.19 487 ALA A CA 1
ATOM 3679 C C . ALA A 1 487 ? 19.421 -12.749 -14.643 1.00 98.19 487 ALA A C 1
ATOM 3681 O O . ALA A 1 487 ? 19.025 -11.605 -14.874 1.00 98.19 487 ALA A O 1
ATOM 3682 N N . PHE A 1 488 ? 18.604 -13.804 -14.626 1.00 98.06 488 PHE A N 1
ATOM 3683 C CA . PHE A 1 488 ? 17.178 -13.736 -14.960 1.00 98.06 488 PHE A CA 1
ATOM 3684 C C . PHE A 1 488 ? 16.321 -14.177 -13.762 1.00 98.06 488 PHE A C 1
ATOM 3686 O O . PHE A 1 488 ? 16.348 -15.362 -13.439 1.00 98.06 488 PHE A O 1
ATOM 3693 N N . PRO A 1 489 ? 15.567 -13.292 -13.081 1.00 95.62 489 PRO A N 1
ATOM 3694 C CA . PRO A 1 489 ? 14.658 -13.701 -12.010 1.00 95.62 489 PRO A CA 1
ATOM 3695 C C . PRO A 1 489 ? 13.411 -14.410 -12.542 1.00 95.62 489 PRO A C 1
ATOM 3697 O O . PRO A 1 489 ? 12.761 -13.950 -13.479 1.00 95.62 489 PRO A O 1
ATOM 3700 N N . THR A 1 490 ? 13.070 -15.528 -11.901 1.00 96.25 490 THR A N 1
ATOM 3701 C CA . THR A 1 490 ? 11.855 -16.334 -12.111 1.00 96.25 490 THR A CA 1
ATOM 3702 C C . THR A 1 490 ? 11.454 -16.512 -13.582 1.00 96.25 490 THR A C 1
ATOM 3704 O O . THR A 1 490 ? 10.317 -16.198 -13.939 1.00 96.25 490 THR A O 1
ATOM 3707 N N . PRO A 1 491 ? 12.358 -16.950 -14.477 1.00 98.25 491 PRO A N 1
ATOM 3708 C CA . PRO A 1 491 ? 12.129 -16.739 -15.890 1.00 98.25 491 PRO A CA 1
ATOM 3709 C C . PRO A 1 491 ? 11.219 -17.780 -16.534 1.00 98.25 491 PRO A C 1
ATOM 3711 O O . PRO A 1 491 ? 11.172 -18.942 -16.128 1.00 98.25 491 PRO A O 1
ATOM 3714 N N . VAL A 1 492 ? 10.538 -17.364 -17.597 1.00 98.44 492 VAL A N 1
ATOM 3715 C CA . VAL A 1 492 ? 9.740 -18.209 -18.486 1.00 98.44 492 VAL A CA 1
ATOM 3716 C C . VAL A 1 492 ? 10.418 -18.314 -19.855 1.00 98.44 492 VAL A C 1
ATOM 3718 O O . VAL A 1 492 ? 10.941 -17.331 -20.380 1.00 98.44 492 VAL A O 1
ATOM 3721 N N . ALA A 1 493 ? 10.436 -19.508 -20.449 1.00 98.62 493 ALA A N 1
ATOM 3722 C CA . ALA A 1 493 ? 11.073 -19.713 -21.746 1.00 98.62 493 ALA A CA 1
ATOM 3723 C C . ALA A 1 493 ? 10.315 -18.962 -22.851 1.00 98.62 493 ALA A C 1
ATOM 3725 O O . ALA A 1 493 ? 9.081 -18.999 -22.905 1.00 98.62 493 ALA A O 1
ATOM 3726 N N . VAL A 1 494 ? 11.049 -18.324 -23.761 1.00 98.69 494 VAL A N 1
ATOM 3727 C CA . VAL A 1 494 ? 10.482 -17.552 -24.880 1.00 98.69 494 VAL A CA 1
ATOM 3728 C C . VAL A 1 494 ? 10.479 -18.340 -26.196 1.00 98.69 494 VAL A C 1
ATOM 3730 O O . VAL A 1 494 ? 10.936 -19.478 -26.285 1.00 98.69 494 VAL A O 1
ATOM 3733 N N . THR A 1 495 ? 9.957 -17.740 -27.257 1.00 98.31 495 THR A N 1
ATOM 3734 C CA . THR A 1 495 ? 9.941 -18.282 -28.617 1.00 98.31 495 THR A CA 1
ATOM 3735 C C . THR A 1 495 ? 10.267 -17.189 -29.628 1.00 98.31 495 THR A C 1
ATOM 3737 O O . THR A 1 495 ? 9.992 -16.015 -29.394 1.00 98.31 495 THR A O 1
ATOM 3740 N N . GLY A 1 496 ? 10.855 -17.593 -30.751 1.00 96.56 496 GLY A N 1
ATOM 3741 C CA . GLY A 1 496 ? 11.115 -16.745 -31.908 1.00 96.56 496 GLY A CA 1
ATOM 3742 C C . GLY A 1 496 ? 12.178 -17.345 -32.824 1.00 96.56 496 GLY A C 1
ATOM 3743 O O . GLY A 1 496 ? 12.795 -18.363 -32.487 1.00 96.56 496 GLY A O 1
ATOM 3744 N N . SER A 1 497 ? 12.391 -16.742 -33.994 1.00 91.50 497 SER A N 1
ATOM 3745 C CA . SER A 1 497 ? 13.395 -17.215 -34.961 1.00 91.50 497 SER A CA 1
ATOM 3746 C C . SER A 1 497 ? 14.829 -16.767 -34.652 1.00 91.50 497 SER A C 1
ATOM 3748 O O . SER A 1 497 ? 15.765 -17.488 -35.008 1.00 91.50 497 SER A O 1
ATOM 3750 N N . THR A 1 498 ? 15.007 -15.645 -33.945 1.00 95.62 498 THR A N 1
ATOM 3751 C CA . THR A 1 498 ? 16.310 -15.142 -33.468 1.00 95.62 498 THR A CA 1
ATOM 3752 C C . THR A 1 498 ? 16.317 -15.123 -31.941 1.00 95.62 498 THR A C 1
ATOM 3754 O O . THR A 1 498 ? 15.447 -14.507 -31.331 1.00 95.62 498 THR A O 1
ATOM 3757 N N . VAL A 1 499 ? 17.272 -15.819 -31.316 1.00 97.38 499 VAL A N 1
ATOM 3758 C CA . VAL A 1 499 ? 17.309 -16.074 -29.862 1.00 97.38 499 VAL A CA 1
ATOM 3759 C C . VAL A 1 499 ? 18.718 -15.785 -29.329 1.00 97.38 499 VAL A C 1
ATOM 3761 O O . VAL A 1 499 ? 19.503 -16.722 -29.207 1.00 97.38 499 VAL A O 1
ATOM 3764 N N . PRO A 1 500 ? 19.083 -14.519 -29.052 1.00 97.38 500 PRO A N 1
ATOM 3765 C CA . PRO A 1 500 ? 20.462 -14.154 -28.714 1.00 97.38 500 PRO A CA 1
ATOM 3766 C C . PRO A 1 500 ? 20.947 -14.674 -27.352 1.00 97.38 500 PRO A C 1
ATOM 3768 O O . PRO A 1 500 ? 22.156 -14.753 -27.144 1.00 97.38 500 PRO A O 1
ATOM 3771 N N . VAL A 1 501 ? 20.037 -15.023 -26.428 1.00 98.62 501 VAL A N 1
ATOM 3772 C CA . VAL A 1 501 ? 20.375 -15.527 -25.084 1.00 98.62 501 VAL A CA 1
ATOM 3773 C C . VAL A 1 501 ? 19.552 -16.765 -24.734 1.00 98.62 501 VAL A C 1
ATOM 3775 O O . VAL A 1 501 ? 18.324 -16.796 -24.887 1.00 98.62 501 VAL A O 1
ATOM 3778 N N . ARG A 1 502 ? 20.241 -17.775 -24.203 1.00 98.56 502 ARG A N 1
ATOM 3779 C CA . ARG A 1 502 ? 19.680 -19.019 -23.658 1.00 98.56 502 ARG A CA 1
ATOM 3780 C C . ARG A 1 502 ? 20.125 -19.196 -22.211 1.00 98.56 502 ARG A C 1
ATOM 3782 O O . ARG A 1 502 ? 21.098 -18.582 -21.808 1.00 98.56 502 ARG A O 1
ATOM 3789 N N . ALA A 1 503 ? 19.467 -20.066 -21.455 1.00 98.44 503 ALA A N 1
ATOM 3790 C CA . ALA A 1 503 ? 20.036 -20.619 -20.227 1.00 98.44 503 ALA A CA 1
ATOM 3791 C C . ALA A 1 503 ? 21.196 -21.582 -20.553 1.00 98.44 503 ALA A C 1
ATOM 3793 O O . ALA A 1 503 ? 21.277 -22.106 -21.669 1.00 98.44 503 ALA A O 1
ATOM 3794 N N . GLU A 1 504 ? 22.052 -21.904 -19.579 1.00 98.31 504 GLU A N 1
ATOM 3795 C CA . GLU A 1 504 ? 23.086 -22.947 -19.737 1.00 98.31 504 GLU A CA 1
ATOM 3796 C C . GLU A 1 504 ? 22.474 -24.341 -19.988 1.00 98.31 504 GLU A C 1
ATOM 3798 O O . GLU A 1 504 ? 23.048 -25.173 -20.695 1.00 98.31 504 GLU A O 1
ATOM 3803 N N . THR A 1 505 ? 21.256 -24.578 -19.490 1.00 97.00 505 THR A N 1
ATOM 3804 C CA . THR A 1 505 ? 20.432 -25.764 -19.780 1.00 97.00 505 THR A CA 1
ATOM 3805 C C . THR A 1 505 ? 19.920 -25.819 -21.232 1.00 97.00 505 THR A C 1
ATOM 3807 O O . THR A 1 505 ? 19.645 -26.908 -21.746 1.00 97.00 505 THR A O 1
ATOM 3810 N N . GLY A 1 506 ? 19.891 -24.678 -21.933 1.00 97.56 506 GLY A N 1
ATOM 3811 C CA . GLY A 1 506 ? 19.615 -24.547 -23.370 1.00 97.56 506 GLY A CA 1
ATOM 3812 C C . GLY A 1 506 ? 18.276 -23.893 -23.736 1.00 97.56 506 GLY A C 1
ATOM 3813 O O . GLY A 1 506 ? 18.066 -23.556 -24.909 1.00 97.56 506 GLY A O 1
ATOM 3814 N N . GLU A 1 507 ? 17.379 -23.692 -22.770 1.00 98.50 507 GLU A N 1
ATOM 3815 C CA . GLU A 1 507 ? 16.100 -23.004 -22.958 1.00 98.50 507 GLU A CA 1
ATOM 3816 C C . GLU A 1 507 ? 16.302 -21.548 -23.434 1.00 98.50 507 GLU A C 1
ATOM 3818 O O . GLU A 1 507 ? 17.194 -20.857 -22.946 1.00 98.50 507 GLU A O 1
ATOM 3823 N N . PRO A 1 508 ? 15.491 -21.053 -24.386 1.00 98.50 508 PRO A N 1
ATOM 3824 C CA . PRO A 1 508 ? 15.541 -19.662 -24.843 1.00 98.50 508 PRO A CA 1
ATOM 3825 C C . PRO A 1 508 ? 15.069 -18.690 -23.746 1.00 98.50 508 PRO A C 1
ATOM 3827 O O . PRO A 1 508 ? 13.968 -18.853 -23.220 1.00 98.50 508 PRO A O 1
ATOM 3830 N N . LEU A 1 509 ? 15.864 -17.656 -23.445 1.00 98.75 509 LEU A N 1
ATOM 3831 C CA . LEU A 1 509 ? 15.536 -16.625 -22.442 1.00 98.75 509 LEU A CA 1
ATOM 3832 C C . LEU A 1 509 ? 15.233 -15.251 -23.056 1.00 98.75 509 LEU A C 1
ATOM 3834 O O . LEU A 1 509 ? 14.474 -14.476 -22.479 1.00 98.75 509 LEU A O 1
ATOM 3838 N N . VAL A 1 510 ? 15.797 -14.947 -24.229 1.00 98.75 510 VAL A N 1
ATOM 3839 C CA . VAL A 1 510 ? 15.505 -13.722 -24.991 1.00 98.75 510 VAL A CA 1
ATOM 3840 C C . VAL A 1 510 ? 15.337 -14.074 -26.461 1.00 98.75 510 VAL A C 1
ATOM 3842 O O . VAL A 1 510 ? 16.144 -14.831 -27.003 1.00 98.75 510 VAL A O 1
ATOM 3845 N N . ALA A 1 511 ? 14.321 -13.509 -27.110 1.00 98.31 511 ALA A N 1
ATOM 3846 C CA . ALA A 1 511 ? 14.132 -13.593 -28.554 1.00 98.31 511 ALA A CA 1
ATOM 3847 C C . ALA A 1 511 ? 13.775 -12.221 -29.138 1.00 98.31 511 ALA A C 1
ATOM 3849 O O . ALA A 1 511 ? 13.182 -11.381 -28.459 1.00 98.31 511 ALA A O 1
ATOM 3850 N N . VAL A 1 512 ? 14.174 -11.982 -30.388 1.00 97.25 512 VAL A N 1
ATOM 3851 C CA . VAL A 1 512 ? 14.050 -10.676 -31.051 1.00 97.25 512 VAL A CA 1
ATOM 3852 C C . VAL A 1 512 ? 13.497 -10.801 -32.468 1.00 97.25 512 VAL A C 1
ATOM 3854 O O . VAL A 1 512 ? 13.877 -11.699 -33.221 1.00 97.25 512 VAL A O 1
ATOM 3857 N N . ASP A 1 513 ? 12.645 -9.851 -32.840 1.00 96.50 513 ASP A N 1
ATOM 3858 C CA . ASP A 1 513 ? 12.188 -9.613 -34.204 1.00 96.50 513 ASP A CA 1
ATOM 3859 C C . ASP A 1 513 ? 12.523 -8.167 -34.614 1.00 96.50 513 ASP A C 1
ATOM 3861 O O . ASP A 1 513 ? 11.799 -7.206 -34.332 1.00 96.50 513 ASP A O 1
ATOM 3865 N N . THR A 1 514 ? 13.649 -8.026 -35.315 1.00 93.31 514 THR A N 1
ATOM 3866 C CA . THR A 1 514 ? 14.144 -6.763 -35.889 1.00 93.31 514 THR A CA 1
ATOM 3867 C C . THR A 1 514 ? 13.340 -6.305 -37.118 1.00 93.31 514 THR A C 1
ATOM 3869 O O . THR A 1 514 ? 13.524 -5.183 -37.591 1.00 93.31 514 THR A O 1
ATOM 3872 N N . ASP A 1 515 ? 12.424 -7.132 -37.637 1.00 93.19 515 ASP A N 1
ATOM 3873 C CA . ASP A 1 515 ? 11.456 -6.780 -38.679 1.00 93.19 515 ASP A CA 1
ATOM 3874 C C . ASP A 1 515 ? 10.076 -6.375 -38.102 1.00 93.19 515 ASP A C 1
ATOM 3876 O O . ASP A 1 515 ? 9.258 -5.802 -38.830 1.00 93.19 515 ASP A O 1
ATOM 3880 N N . ALA A 1 516 ? 9.836 -6.566 -36.803 1.00 95.25 516 ALA A N 1
ATOM 3881 C CA . ALA A 1 516 ? 8.705 -5.982 -36.069 1.00 95.25 516 ALA A CA 1
ATOM 3882 C C . ALA A 1 516 ? 9.111 -4.829 -35.123 1.00 95.25 516 ALA A C 1
ATOM 3884 O O . ALA A 1 516 ? 8.251 -4.080 -34.667 1.00 95.25 516 ALA A O 1
ATOM 3885 N N . ASN A 1 517 ? 10.411 -4.659 -34.857 1.00 96.19 517 ASN A N 1
ATOM 3886 C CA . ASN A 1 517 ? 10.969 -3.845 -33.765 1.00 96.19 517 ASN A CA 1
ATOM 3887 C C . ASN A 1 517 ? 10.544 -4.325 -32.359 1.00 96.19 517 ASN A C 1
ATOM 3889 O O . ASN A 1 517 ? 10.333 -3.509 -31.456 1.00 96.19 517 ASN A O 1
ATOM 3893 N N . VAL A 1 518 ? 10.415 -5.646 -32.178 1.00 98.12 518 VAL A N 1
ATOM 3894 C CA . VAL A 1 518 ? 9.921 -6.280 -30.942 1.00 98.12 518 VAL A CA 1
ATOM 3895 C C . VAL A 1 518 ? 10.985 -7.184 -30.317 1.00 98.12 518 VAL A C 1
ATOM 3897 O O . VAL A 1 518 ? 11.669 -7.929 -31.017 1.00 98.12 518 VAL A O 1
ATOM 3900 N N . ALA A 1 519 ? 11.093 -7.166 -28.990 1.00 98.50 519 ALA A N 1
ATOM 3901 C CA . ALA A 1 519 ? 11.800 -8.179 -28.207 1.00 98.50 519 ALA A CA 1
ATOM 3902 C C . ALA A 1 519 ? 10.859 -8.833 -27.190 1.00 98.50 519 ALA A C 1
ATOM 3904 O O . ALA A 1 519 ? 9.963 -8.178 -26.660 1.00 98.50 519 ALA A O 1
ATOM 3905 N N . VAL A 1 520 ? 11.112 -10.103 -26.877 1.00 98.69 520 VAL A N 1
ATOM 3906 C CA . VAL A 1 520 ? 10.549 -10.799 -25.713 1.00 98.69 520 VAL A CA 1
ATOM 3907 C C . VAL A 1 520 ? 11.690 -11.182 -24.774 1.00 98.69 520 VAL A C 1
ATOM 3909 O O . VAL A 1 520 ? 12.658 -11.830 -25.185 1.00 98.69 520 VAL A O 1
ATOM 3912 N N . ILE A 1 521 ? 11.591 -10.767 -23.514 1.00 98.75 521 ILE A N 1
ATOM 3913 C CA . ILE A 1 521 ? 12.558 -11.074 -22.458 1.00 98.75 521 ILE A CA 1
ATOM 3914 C C . ILE A 1 521 ? 11.833 -11.899 -21.400 1.00 98.75 521 ILE A C 1
ATOM 3916 O O . ILE A 1 521 ? 10.845 -11.462 -20.814 1.00 98.75 521 ILE A O 1
ATOM 3920 N N . GLY A 1 522 ? 12.317 -13.116 -21.172 1.00 98.00 522 GLY A N 1
ATOM 3921 C CA . GLY A 1 522 ? 11.677 -14.109 -20.316 1.00 98.00 522 GLY A CA 1
ATOM 3922 C C . GLY A 1 522 ? 11.804 -13.867 -18.814 1.00 98.00 522 GLY A C 1
ATOM 3923 O O . GLY A 1 522 ? 11.637 -14.824 -18.076 1.00 98.00 522 GLY A O 1
ATOM 3924 N N . GLY A 1 523 ? 12.140 -12.664 -18.344 1.00 96.19 523 GLY A N 1
ATOM 3925 C CA . GLY A 1 523 ? 12.165 -12.326 -16.915 1.00 96.19 523 GLY A CA 1
ATOM 3926 C C . GLY A 1 523 ? 12.373 -10.824 -16.670 1.00 96.19 523 GLY A C 1
ATOM 3927 O O . GLY A 1 523 ? 12.948 -10.151 -17.531 1.00 96.19 523 GLY A O 1
ATOM 3928 N N . PRO A 1 524 ? 11.951 -10.277 -15.514 1.00 96.00 524 PRO A N 1
ATOM 3929 C CA . PRO A 1 524 ? 12.135 -8.866 -15.165 1.00 96.00 524 PRO A CA 1
ATOM 3930 C C . PRO A 1 524 ? 13.603 -8.555 -14.801 1.00 96.00 524 PRO A C 1
ATOM 3932 O O . PRO A 1 524 ? 13.971 -8.418 -13.643 1.00 96.00 524 PRO A O 1
ATOM 3935 N N . ILE A 1 525 ? 14.495 -8.482 -15.800 1.00 96.88 525 ILE A N 1
ATOM 3936 C CA . ILE A 1 525 ? 15.956 -8.401 -15.570 1.00 96.88 525 ILE A CA 1
ATOM 3937 C C . ILE A 1 525 ? 16.493 -7.015 -15.156 1.00 96.88 525 ILE A C 1
ATOM 3939 O O . ILE A 1 525 ? 17.688 -6.907 -14.870 1.00 96.88 525 ILE A O 1
ATOM 3943 N N . ILE A 1 526 ? 15.651 -5.974 -15.153 1.00 96.50 526 ILE A N 1
ATOM 3944 C CA . ILE A 1 526 ? 16.002 -4.599 -14.730 1.00 96.50 526 ILE A CA 1
ATOM 3945 C C . ILE A 1 526 ? 15.490 -4.227 -13.327 1.00 96.50 526 ILE A C 1
ATOM 3947 O O . ILE A 1 526 ? 15.933 -3.217 -12.786 1.00 96.50 526 ILE A O 1
ATOM 3951 N N . ASP A 1 527 ? 14.623 -5.072 -12.763 1.00 94.12 527 ASP A N 1
ATOM 3952 C CA . ASP A 1 527 ? 13.987 -4.980 -11.442 1.00 94.12 527 ASP A CA 1
ATOM 3953 C C . ASP A 1 527 ? 15.000 -4.663 -10.323 1.00 94.12 527 ASP A C 1
ATOM 3955 O O . ASP A 1 527 ? 16.052 -5.308 -10.217 1.00 94.12 527 ASP A O 1
ATOM 3959 N N . GLU A 1 528 ? 14.706 -3.657 -9.493 1.00 93.25 528 GLU A N 1
ATOM 3960 C CA . GLU A 1 528 ? 15.623 -3.187 -8.448 1.00 93.25 528 GLU A CA 1
ATOM 3961 C C . GLU A 1 528 ? 15.863 -4.209 -7.334 1.00 93.25 528 GLU A C 1
ATOM 3963 O O . GLU A 1 528 ? 16.907 -4.195 -6.686 1.00 93.25 528 GLU A O 1
ATOM 3968 N N . THR A 1 529 ? 14.962 -5.169 -7.155 1.00 90.62 529 THR A N 1
ATOM 3969 C CA . THR A 1 529 ? 15.003 -6.163 -6.073 1.00 90.62 529 THR A CA 1
ATOM 3970 C C . THR A 1 529 ? 16.079 -7.227 -6.313 1.00 90.62 529 THR A C 1
ATOM 3972 O O . THR A 1 529 ? 16.375 -8.061 -5.454 1.00 90.62 529 THR A O 1
ATOM 3975 N N . LEU A 1 530 ? 16.729 -7.154 -7.478 1.00 92.06 530 LEU A N 1
ATOM 3976 C CA . LEU A 1 530 ? 17.977 -7.820 -7.818 1.00 92.06 530 LEU A CA 1
ATOM 3977 C C . LEU A 1 530 ? 19.226 -7.146 -7.211 1.00 92.06 530 LEU A C 1
ATOM 3979 O O . LEU A 1 530 ? 20.281 -7.781 -7.183 1.00 92.06 530 LEU A O 1
ATOM 3983 N N . VAL A 1 531 ? 19.154 -5.892 -6.757 1.00 93.56 531 VAL A N 1
ATOM 3984 C CA . VAL A 1 531 ? 20.286 -5.053 -6.308 1.00 93.56 531 VAL A CA 1
ATOM 3985 C C . VAL A 1 531 ? 20.525 -5.204 -4.800 1.00 93.56 531 VAL A C 1
ATOM 3987 O O . VAL A 1 531 ? 19.583 -5.316 -4.022 1.00 93.56 531 VAL A O 1
ATOM 3990 N N . ARG A 1 532 ? 21.790 -5.209 -4.351 1.00 92.12 532 ARG A N 1
ATOM 3991 C CA . ARG A 1 532 ? 22.143 -5.429 -2.924 1.00 92.12 532 ARG A CA 1
ATOM 3992 C C . ARG A 1 532 ? 21.650 -4.343 -1.975 1.00 92.12 532 ARG A C 1
ATOM 3994 O O . ARG A 1 532 ? 21.428 -4.628 -0.803 1.00 92.12 532 ARG A O 1
ATOM 4001 N N . GLU A 1 533 ? 21.557 -3.120 -2.479 1.00 88.69 533 GLU A N 1
ATOM 4002 C CA . GLU A 1 533 ? 21.095 -1.934 -1.750 1.00 88.69 533 GLU A CA 1
ATOM 4003 C C . GLU A 1 533 ? 19.637 -2.121 -1.299 1.00 88.69 533 GLU A C 1
ATOM 4005 O O . GLU A 1 533 ? 19.319 -1.910 -0.133 1.00 88.69 533 GLU A O 1
ATOM 4010 N N . GLU A 1 534 ? 18.824 -2.740 -2.160 1.00 88.00 534 GLU A N 1
ATOM 4011 C CA . GLU A 1 534 ? 17.432 -3.142 -1.908 1.00 88.00 534 GLU A CA 1
ATOM 4012 C C . GLU A 1 534 ? 17.299 -4.469 -1.135 1.00 88.00 534 GLU A C 1
ATOM 4014 O O . GLU A 1 534 ? 16.269 -5.141 -1.164 1.00 88.00 534 GLU A O 1
ATOM 4019 N N . GLY A 1 535 ? 18.372 -4.918 -0.472 1.00 89.50 535 GLY A N 1
ATOM 4020 C CA . GLY A 1 535 ? 18.437 -6.224 0.193 1.00 89.50 535 GLY A CA 1
ATOM 4021 C C . GLY A 1 535 ? 18.454 -7.427 -0.763 1.00 89.50 535 GLY A C 1
ATOM 4022 O O . GLY A 1 535 ? 18.371 -8.573 -0.310 1.00 89.50 535 GLY A O 1
ATOM 4023 N N . GLY A 1 536 ? 18.571 -7.184 -2.070 1.00 90.75 536 GLY A N 1
ATOM 4024 C CA . GLY A 1 536 ? 18.555 -8.186 -3.127 1.00 90.75 536 GLY A CA 1
ATOM 4025 C C . GLY A 1 536 ? 19.823 -9.051 -3.224 1.00 90.75 536 GLY A C 1
ATOM 4026 O O . GLY A 1 536 ? 20.844 -8.806 -2.570 1.00 90.75 536 GLY A O 1
ATOM 4027 N N . PRO A 1 537 ? 19.800 -10.093 -4.076 1.00 89.88 537 PRO A N 1
ATOM 4028 C CA . PRO A 1 537 ? 20.908 -11.038 -4.232 1.00 89.88 537 PRO A CA 1
ATOM 4029 C C . PRO A 1 537 ? 22.176 -10.423 -4.862 1.00 89.88 537 PRO A C 1
ATOM 4031 O O . PRO A 1 537 ? 23.278 -10.938 -4.630 1.00 89.88 537 PRO A O 1
ATOM 4034 N N . GLY A 1 538 ? 22.031 -9.319 -5.603 1.00 93.50 538 GLY A N 1
ATOM 4035 C CA . GLY A 1 538 ? 23.078 -8.456 -6.153 1.00 93.50 538 GLY A CA 1
ATOM 4036 C C . GLY A 1 538 ? 23.485 -8.759 -7.593 1.00 93.50 538 GLY A C 1
ATOM 4037 O O . GLY A 1 538 ? 24.214 -9.721 -7.847 1.00 93.50 538 GLY A O 1
ATOM 4038 N N . ILE A 1 539 ? 23.065 -7.896 -8.523 1.00 94.62 539 ILE A N 1
ATOM 4039 C CA . ILE A 1 539 ? 23.392 -7.967 -9.960 1.00 94.62 539 ILE A CA 1
ATOM 4040 C C . ILE A 1 539 ? 24.503 -7.006 -10.409 1.00 94.62 539 ILE A C 1
ATOM 4042 O O . ILE A 1 539 ? 24.765 -6.881 -11.602 1.00 94.62 539 ILE A O 1
ATOM 4046 N N . GLU A 1 540 ? 25.215 -6.351 -9.493 1.00 92.94 540 GLU A N 1
ATOM 4047 C CA . GLU A 1 540 ? 26.202 -5.304 -9.817 1.00 92.94 540 GLU A CA 1
ATOM 4048 C C . GLU A 1 540 ? 27.392 -5.842 -10.637 1.00 92.94 540 GLU A C 1
ATOM 4050 O O . GLU A 1 540 ? 28.029 -5.092 -11.381 1.00 92.94 540 GLU A O 1
ATOM 4055 N N . GLY A 1 541 ? 27.662 -7.151 -10.530 1.00 92.88 541 GLY A N 1
ATOM 4056 C CA . GLY A 1 541 ? 28.644 -7.904 -11.323 1.00 92.88 541 GLY A CA 1
ATOM 4057 C C . GLY A 1 541 ? 28.134 -8.437 -12.674 1.00 92.88 541 GLY A C 1
ATOM 4058 O O . GLY A 1 541 ? 28.939 -8.851 -13.507 1.00 92.88 541 GLY A O 1
ATOM 4059 N N . TYR A 1 542 ? 26.832 -8.361 -12.954 1.00 96.75 542 TYR A N 1
ATOM 4060 C CA . TYR A 1 542 ? 26.199 -8.865 -14.182 1.00 96.75 542 TYR A CA 1
ATOM 4061 C C . TYR A 1 542 ? 25.987 -7.741 -15.203 1.00 96.75 542 TYR A C 1
ATOM 4063 O O . TYR A 1 542 ? 26.069 -6.563 -14.862 1.00 96.75 542 TYR A O 1
ATOM 4071 N N . GLY A 1 543 ? 25.768 -8.086 -16.471 1.00 97.00 543 GLY A N 1
ATOM 4072 C CA . GLY A 1 543 ? 25.597 -7.127 -17.569 1.00 97.00 543 GLY A CA 1
ATOM 4073 C C . GLY A 1 543 ? 24.142 -6.755 -17.875 1.00 97.00 543 GLY A C 1
ATOM 4074 O O . GLY A 1 543 ? 23.867 -6.302 -18.980 1.00 97.00 543 GLY A O 1
ATOM 4075 N N . ASN A 1 544 ? 23.208 -6.969 -16.940 1.00 97.75 544 ASN A N 1
ATOM 4076 C CA . ASN A 1 544 ? 21.763 -6.836 -17.171 1.00 97.75 544 ASN A CA 1
ATOM 4077 C C . ASN A 1 544 ? 21.357 -5.490 -17.802 1.00 97.75 544 ASN A C 1
ATOM 4079 O O . ASN A 1 544 ? 20.632 -5.476 -18.794 1.00 97.75 544 ASN A O 1
ATOM 4083 N N . TYR A 1 545 ? 21.840 -4.370 -17.257 1.00 96.00 545 TYR A N 1
ATOM 4084 C CA . TYR A 1 545 ? 21.461 -3.025 -17.705 1.00 96.00 545 TYR A CA 1
ATOM 4085 C C . TYR A 1 545 ? 22.017 -2.646 -19.097 1.00 96.00 545 TYR A C 1
ATOM 4087 O O . TYR A 1 545 ? 21.207 -2.266 -19.953 1.00 96.00 545 TYR A O 1
ATOM 4095 N N . PRO A 1 546 ? 23.331 -2.792 -19.395 1.00 94.56 546 PRO A N 1
ATOM 4096 C CA . PRO A 1 546 ? 23.832 -2.585 -20.755 1.00 94.56 546 PRO A CA 1
ATOM 4097 C C . PRO A 1 546 ? 23.206 -3.556 -21.758 1.00 94.56 546 PRO A C 1
ATOM 4099 O O . PRO A 1 546 ? 22.824 -3.130 -22.843 1.00 94.56 546 PRO A O 1
ATOM 4102 N N . PHE A 1 547 ? 22.987 -4.825 -21.396 1.00 97.25 547 PHE A N 1
ATOM 4103 C CA . PHE A 1 547 ? 22.307 -5.779 -22.276 1.00 97.25 547 PHE A CA 1
ATOM 4104 C C . PHE A 1 547 ? 20.873 -5.353 -22.621 1.00 97.25 547 PHE A C 1
ATOM 4106 O O . PHE A 1 547 ? 20.515 -5.330 -23.797 1.00 97.25 547 PHE A O 1
ATOM 4113 N N . PHE A 1 548 ? 20.051 -4.981 -21.633 1.00 96.88 548 PHE A N 1
ATOM 4114 C CA . PHE A 1 548 ? 18.669 -4.550 -21.879 1.00 96.88 548 PHE A CA 1
ATOM 4115 C C . PHE A 1 548 ? 18.629 -3.292 -22.764 1.00 96.88 548 PHE A C 1
ATOM 4117 O O . PHE A 1 548 ? 17.841 -3.211 -23.708 1.00 96.88 548 PHE A O 1
ATOM 4124 N N . THR A 1 549 ? 19.548 -2.353 -22.526 1.00 94.00 549 THR A N 1
ATOM 4125 C CA . THR A 1 549 ? 19.718 -1.136 -23.338 1.00 94.00 549 THR A CA 1
ATOM 4126 C C . THR A 1 549 ? 20.182 -1.456 -24.763 1.00 94.00 549 THR A C 1
ATOM 4128 O O . THR A 1 549 ? 19.662 -0.888 -25.726 1.00 94.00 549 THR A O 1
ATOM 4131 N N . ASN A 1 550 ? 21.094 -2.416 -24.930 1.00 92.88 550 ASN A N 1
ATOM 4132 C CA . ASN A 1 550 ? 21.533 -2.892 -26.239 1.00 92.88 550 ASN A CA 1
ATOM 4133 C C . ASN A 1 550 ? 20.425 -3.642 -26.987 1.00 92.88 550 ASN A C 1
ATOM 4135 O O . ASN A 1 550 ? 20.318 -3.471 -28.196 1.00 92.88 550 ASN A O 1
ATOM 4139 N N . VAL A 1 551 ? 19.569 -4.425 -26.318 1.00 95.06 551 VAL A N 1
ATOM 4140 C CA . VAL A 1 551 ? 18.371 -5.032 -26.939 1.00 95.06 551 VAL A CA 1
ATOM 4141 C C . VAL A 1 551 ? 17.425 -3.934 -27.427 1.00 95.06 551 VAL A C 1
ATOM 4143 O O . VAL A 1 551 ? 17.013 -3.955 -28.588 1.00 95.06 551 VAL A O 1
ATOM 4146 N N . ILE A 1 552 ? 17.166 -2.932 -26.579 1.00 93.50 552 ILE A N 1
ATOM 4147 C CA . ILE A 1 552 ? 16.402 -1.716 -26.898 1.00 93.50 552 ILE A CA 1
ATOM 4148 C C . ILE A 1 552 ? 16.949 -0.979 -28.132 1.00 93.50 552 ILE A C 1
ATOM 4150 O O . ILE A 1 552 ? 16.170 -0.334 -28.833 1.00 93.50 552 ILE A O 1
ATOM 4154 N N . ASP A 1 553 ? 18.252 -1.051 -28.416 1.00 88.38 553 ASP A N 1
ATOM 4155 C CA . ASP A 1 553 ? 18.878 -0.417 -29.583 1.00 88.38 553 ASP A CA 1
ATOM 4156 C C . ASP A 1 553 ? 19.023 -1.334 -30.805 1.00 88.38 553 ASP A C 1
ATOM 4158 O O . ASP A 1 553 ? 18.842 -0.872 -31.932 1.00 88.38 553 ASP A O 1
ATOM 4162 N N . HIS A 1 554 ? 19.270 -2.626 -30.602 1.00 89.00 554 HIS A N 1
ATOM 4163 C CA . HIS A 1 554 ? 19.430 -3.635 -31.650 1.00 89.00 554 HIS A CA 1
ATOM 4164 C C . HIS A 1 554 ? 18.127 -3.893 -32.409 1.00 89.00 554 HIS A C 1
ATOM 4166 O O . HIS A 1 554 ? 18.155 -4.045 -33.630 1.00 89.00 554 HIS A O 1
ATOM 4172 N N . ILE A 1 555 ? 16.976 -3.923 -31.724 1.00 89.38 555 ILE A N 1
ATOM 4173 C CA . ILE A 1 555 ? 15.690 -4.193 -32.391 1.00 89.38 555 ILE A CA 1
ATOM 4174 C C . ILE A 1 555 ? 15.197 -3.039 -33.270 1.00 89.38 555 ILE A C 1
ATOM 4176 O O . ILE A 1 555 ? 14.185 -3.185 -33.941 1.00 89.38 555 ILE A O 1
ATOM 4180 N N . ARG A 1 556 ? 15.896 -1.897 -33.312 1.00 79.56 556 ARG A N 1
ATOM 4181 C CA . ARG A 1 556 ? 15.494 -0.720 -34.091 1.00 79.56 556 ARG A CA 1
ATOM 4182 C C . ARG A 1 556 ? 15.837 -0.862 -35.572 1.00 79.56 556 ARG A C 1
ATOM 4184 O O . ARG A 1 556 ? 17.003 -0.823 -35.964 1.00 79.56 556 ARG A O 1
ATOM 4191 N N . ARG A 1 557 ? 14.826 -0.820 -36.436 1.00 68.38 557 ARG A N 1
ATOM 4192 C CA . ARG A 1 557 ? 15.012 -0.468 -37.851 1.00 68.38 557 ARG A CA 1
ATOM 4193 C C . ARG A 1 557 ? 15.592 0.940 -38.006 1.00 68.38 557 ARG A C 1
ATOM 4195 O O . ARG A 1 557 ? 14.980 1.924 -37.586 1.00 68.38 557 ARG A O 1
ATOM 4202 N N . GLU A 1 558 ? 16.703 1.054 -38.739 1.00 61.09 558 GLU A N 1
ATOM 4203 C CA . GLU A 1 558 ? 17.151 2.327 -39.317 1.00 61.09 558 GLU A CA 1
ATOM 4204 C C . GLU A 1 558 ? 16.095 2.849 -40.312 1.00 61.09 558 GLU A C 1
ATOM 4206 O O . GLU A 1 558 ? 16.072 2.491 -41.494 1.00 61.09 558 GLU A O 1
ATOM 4211 N N . THR A 1 559 ? 15.195 3.717 -39.845 1.00 54.81 559 THR A N 1
ATOM 4212 C CA . THR A 1 559 ? 14.284 4.463 -40.722 1.00 54.81 559 THR A CA 1
ATOM 4213 C C . THR A 1 559 ? 15.083 5.287 -41.731 1.00 54.81 559 THR A C 1
ATOM 4215 O O . THR A 1 559 ? 16.126 5.836 -41.392 1.00 54.81 559 THR A O 1
ATOM 4218 N N . ALA A 1 560 ? 14.593 5.404 -42.971 1.00 39.34 560 ALA A N 1
ATOM 4219 C CA . ALA A 1 560 ? 15.344 5.950 -44.109 1.00 39.34 560 ALA A CA 1
ATOM 4220 C C . ALA A 1 560 ? 15.551 7.487 -44.079 1.00 39.34 560 ALA A C 1
ATOM 4222 O O . ALA A 1 560 ? 15.114 8.211 -44.979 1.00 39.34 560 ALA A O 1
ATOM 4223 N N . GLY A 1 561 ? 16.251 7.974 -43.059 1.00 47.50 561 GLY A N 1
ATOM 4224 C CA . GLY A 1 561 ? 16.604 9.364 -42.815 1.00 47.50 561 GLY A CA 1
ATOM 4225 C C . GLY A 1 561 ? 17.306 9.501 -41.463 1.00 47.50 561 GLY A C 1
ATOM 4226 O O . GLY A 1 561 ? 16.746 9.113 -40.450 1.00 47.50 561 GLY A O 1
ATOM 4227 N N . GLU A 1 562 ? 18.505 10.089 -41.489 1.00 44.16 562 GLU A N 1
ATOM 4228 C CA . GLU A 1 562 ? 19.309 10.503 -40.326 1.00 44.16 562 GLU A CA 1
ATOM 4229 C C . GLU A 1 562 ? 19.873 9.381 -39.432 1.00 44.16 562 GLU A C 1
ATOM 4231 O O . GLU A 1 562 ? 19.237 8.893 -38.509 1.00 44.16 562 GLU A O 1
ATOM 4236 N N . GLY A 1 563 ? 21.164 9.077 -39.632 1.00 47.94 563 GLY A N 1
ATOM 4237 C CA . GLY A 1 563 ? 22.004 8.379 -38.649 1.00 47.94 563 GLY A CA 1
ATOM 4238 C C . GLY A 1 563 ? 22.403 9.295 -37.486 1.00 47.94 563 GLY A C 1
ATOM 4239 O O . GLY A 1 563 ? 23.591 9.479 -37.224 1.00 47.94 563 GLY A O 1
ATOM 4240 N N . GLN A 1 564 ? 21.415 9.934 -36.860 1.00 51.75 564 GLN A N 1
ATOM 4241 C CA . GLN A 1 564 ? 21.540 10.542 -35.539 1.00 51.75 564 GLN A CA 1
ATOM 4242 C C . GLN A 1 564 ? 21.034 9.530 -34.508 1.00 51.75 564 GLN A C 1
ATOM 4244 O O . GLN A 1 564 ? 20.052 8.835 -34.784 1.00 51.75 564 GLN A O 1
ATOM 4249 N N . PRO A 1 565 ? 21.643 9.434 -33.316 1.00 57.19 565 PRO A N 1
ATOM 4250 C CA . PRO A 1 565 ? 21.015 8.714 -32.224 1.00 57.19 565 PRO A CA 1
ATOM 4251 C C . PRO A 1 565 ? 19.646 9.328 -31.927 1.00 57.19 565 PRO A C 1
ATOM 4253 O O . PRO A 1 565 ? 19.525 10.547 -31.813 1.00 57.19 565 PRO A O 1
ATOM 4256 N N . ARG A 1 566 ? 18.618 8.490 -31.774 1.00 65.19 566 ARG A N 1
ATOM 4257 C CA . ARG A 1 566 ? 17.341 8.952 -31.221 1.00 65.19 566 ARG A CA 1
ATOM 4258 C C . ARG A 1 566 ? 17.551 9.359 -29.765 1.00 65.19 566 ARG A C 1
ATOM 4260 O O . ARG A 1 566 ? 18.349 8.726 -29.071 1.00 65.19 566 ARG A O 1
ATOM 4267 N N . THR A 1 567 ? 16.845 10.403 -29.350 1.00 71.75 567 THR A N 1
ATOM 4268 C CA . THR A 1 567 ? 16.921 11.031 -28.028 1.00 71.75 567 THR A CA 1
ATOM 4269 C C . THR A 1 567 ? 15.525 11.031 -27.422 1.00 71.75 567 THR A C 1
ATOM 4271 O O . THR A 1 567 ? 14.621 11.602 -28.027 1.00 71.75 567 THR A O 1
ATOM 4274 N N . GLY A 1 568 ? 15.345 10.374 -26.281 1.00 83.12 568 GLY A N 1
ATOM 4275 C CA . GLY A 1 568 ? 14.039 10.213 -25.643 1.00 83.12 568 GLY A CA 1
ATOM 4276 C C . GLY A 1 568 ? 14.094 9.288 -24.424 1.00 83.12 568 GLY A C 1
ATOM 4277 O O . GLY A 1 568 ? 15.125 8.627 -24.220 1.00 83.12 568 GLY A O 1
ATOM 4278 N N . PRO A 1 569 ? 13.013 9.221 -23.628 1.00 91.12 569 PRO A N 1
ATOM 4279 C CA . PRO A 1 569 ? 12.924 8.351 -22.462 1.00 91.12 569 PRO A CA 1
ATOM 4280 C C . PRO A 1 569 ? 12.678 6.894 -22.859 1.00 91.12 569 PRO A C 1
ATOM 4282 O O . PRO A 1 569 ? 12.189 6.599 -23.954 1.00 91.12 569 PRO A O 1
ATOM 4285 N N . VAL A 1 570 ? 12.985 5.964 -21.963 1.00 94.50 570 VAL A N 1
ATOM 4286 C CA . VAL A 1 570 ? 12.377 4.627 -21.990 1.00 94.50 570 VAL A CA 1
ATOM 4287 C C . VAL A 1 570 ? 11.072 4.716 -21.199 1.00 94.50 570 VAL A C 1
ATOM 4289 O O . VAL A 1 570 ? 11.090 5.210 -20.079 1.00 94.50 570 VAL A O 1
ATOM 4292 N N . VAL A 1 571 ? 9.952 4.282 -21.780 1.00 95.88 571 VAL A N 1
ATOM 4293 C CA . VAL A 1 571 ? 8.638 4.320 -21.117 1.00 95.88 571 VAL A CA 1
ATOM 4294 C C . VAL A 1 571 ? 8.262 2.926 -20.619 1.00 95.88 571 VAL A C 1
ATOM 4296 O O . VAL A 1 571 ? 8.495 1.951 -21.338 1.00 95.88 571 VAL A O 1
ATOM 4299 N N . ILE A 1 572 ? 7.680 2.818 -19.425 1.00 96.12 572 ILE A N 1
ATOM 4300 C CA . ILE A 1 572 ? 7.117 1.568 -18.884 1.00 96.12 572 ILE A CA 1
ATOM 4301 C C . ILE A 1 572 ? 5.594 1.692 -18.768 1.00 96.12 572 ILE A C 1
ATOM 4303 O O . ILE A 1 572 ? 5.092 2.675 -18.233 1.00 96.12 572 ILE A O 1
ATOM 4307 N N . ASP A 1 573 ? 4.857 0.692 -19.254 1.00 95.06 573 ASP A N 1
ATOM 4308 C CA . ASP A 1 573 ? 3.417 0.555 -19.003 1.00 95.06 573 ASP A CA 1
ATOM 4309 C C . ASP A 1 573 ? 3.182 0.150 -17.535 1.00 95.06 573 ASP A C 1
ATOM 4311 O O . ASP A 1 573 ? 3.349 -1.010 -17.157 1.00 95.06 573 ASP A O 1
ATOM 4315 N N . GLY A 1 574 ? 2.836 1.129 -16.695 1.00 89.94 574 GLY A N 1
ATOM 4316 C CA . GLY A 1 574 ? 2.411 0.919 -15.306 1.00 89.94 574 GLY A CA 1
ATOM 4317 C C . GLY A 1 574 ? 0.934 0.525 -15.188 1.00 89.94 574 GLY A C 1
ATOM 4318 O O . GLY A 1 574 ? 0.497 0.046 -14.137 1.00 89.94 574 GLY A O 1
ATOM 4319 N N . GLY A 1 575 ? 0.170 0.692 -16.273 1.00 89.75 575 GLY A N 1
ATOM 4320 C CA . GLY A 1 575 ? -1.239 0.339 -16.374 1.00 89.75 575 GLY A CA 1
ATOM 4321 C C . GLY A 1 575 ? -1.487 -1.172 -16.410 1.00 89.75 575 GLY A C 1
ATOM 4322 O O . GLY A 1 575 ? -0.631 -2.002 -16.097 1.00 89.75 575 GLY A O 1
ATOM 4323 N N . HIS A 1 576 ? -2.708 -1.559 -16.782 1.00 91.25 576 HIS A N 1
ATOM 4324 C CA . HIS A 1 576 ? -3.107 -2.960 -17.002 1.00 91.25 576 HIS A CA 1
ATOM 4325 C C . HIS A 1 576 ? -2.820 -3.930 -15.827 1.00 91.25 576 HIS A C 1
ATOM 4327 O O . HIS A 1 576 ? -2.724 -5.145 -16.025 1.00 91.25 576 HIS A O 1
ATOM 4333 N N . GLY A 1 577 ? -2.707 -3.419 -14.595 1.00 86.56 577 GLY A N 1
ATOM 4334 C CA . GLY A 1 577 ? -2.384 -4.201 -13.394 1.00 86.56 577 GLY A CA 1
ATOM 4335 C C . GLY A 1 577 ? -0.923 -4.660 -13.307 1.00 86.56 577 GLY A C 1
ATOM 4336 O O . GLY A 1 577 ? -0.666 -5.731 -12.763 1.00 86.56 577 GLY A O 1
ATOM 4337 N N . GLN A 1 578 ? 0.015 -3.897 -13.880 1.00 85.00 578 GLN A N 1
ATOM 4338 C CA . GLN A 1 578 ? 1.457 -4.178 -13.819 1.00 85.00 578 GLN A CA 1
ATOM 4339 C C . GLN A 1 578 ? 2.143 -3.512 -12.618 1.00 85.00 578 GLN A C 1
ATOM 4341 O O . GLN A 1 578 ? 3.076 -4.092 -12.064 1.00 85.00 578 GLN A O 1
ATOM 4346 N N . PHE A 1 579 ? 1.683 -2.334 -12.182 1.00 83.50 579 PHE A N 1
ATOM 4347 C CA . PHE A 1 579 ? 2.220 -1.676 -10.987 1.00 83.50 579 PHE A CA 1
ATOM 4348 C C . PHE A 1 579 ? 2.117 -2.557 -9.726 1.00 83.50 579 PHE A C 1
ATOM 4350 O O . PHE A 1 579 ? 1.096 -3.210 -9.500 1.00 83.50 579 PHE A O 1
ATOM 4357 N N . ALA A 1 580 ? 3.192 -2.571 -8.926 1.00 73.56 580 ALA A N 1
ATOM 4358 C CA . ALA A 1 580 ? 3.385 -3.374 -7.711 1.00 73.56 580 ALA A CA 1
ATOM 4359 C C . ALA A 1 580 ? 3.163 -4.899 -7.866 1.00 73.56 580 ALA A C 1
ATOM 4361 O O . ALA A 1 580 ? 3.148 -5.646 -6.882 1.00 73.56 580 ALA A O 1
ATOM 4362 N N . ALA A 1 581 ? 3.018 -5.402 -9.094 1.00 82.31 581 ALA A N 1
ATOM 4363 C CA . ALA A 1 581 ? 2.838 -6.817 -9.361 1.00 82.31 581 ALA A CA 1
ATOM 4364 C C . ALA A 1 581 ? 4.201 -7.519 -9.440 1.00 82.31 581 ALA A C 1
ATOM 4366 O O . ALA A 1 581 ? 4.955 -7.311 -10.386 1.00 82.31 581 ALA A O 1
ATOM 4367 N N . GLY A 1 582 ? 4.496 -8.427 -8.501 1.00 81.75 582 GLY A N 1
ATOM 4368 C CA . GLY A 1 582 ? 5.774 -9.167 -8.400 1.00 81.75 582 GLY A CA 1
ATOM 4369 C C . GLY A 1 582 ? 6.110 -10.149 -9.544 1.00 81.75 582 GLY A C 1
ATOM 4370 O O . GLY A 1 582 ? 6.858 -11.104 -9.343 1.00 81.75 582 GLY A O 1
ATOM 4371 N N . PHE A 1 583 ? 5.524 -9.953 -10.724 1.00 83.94 583 PHE A N 1
ATOM 4372 C CA . PHE A 1 583 ? 5.821 -10.621 -11.994 1.00 83.94 583 PHE A CA 1
ATOM 4373 C C . PHE A 1 583 ? 6.143 -9.626 -13.130 1.00 83.94 583 PHE A C 1
ATOM 4375 O O . PHE A 1 583 ? 6.445 -10.057 -14.245 1.00 83.94 583 PHE A O 1
ATOM 4382 N N . ALA A 1 584 ? 6.058 -8.323 -12.860 1.00 90.19 584 ALA A N 1
ATOM 4383 C CA . ALA A 1 584 ? 6.238 -7.214 -13.786 1.00 90.19 584 ALA A CA 1
ATOM 4384 C C . ALA A 1 584 ? 7.402 -6.312 -13.342 1.00 90.19 584 ALA A C 1
ATOM 4386 O O . ALA A 1 584 ? 7.880 -6.417 -12.218 1.00 90.19 584 ALA A O 1
ATOM 4387 N N . VAL A 1 585 ? 7.840 -5.417 -14.229 1.00 92.19 585 VAL A N 1
ATOM 4388 C CA . VAL A 1 585 ? 8.611 -4.221 -13.861 1.00 92.19 585 VAL A CA 1
ATOM 4389 C C . VAL A 1 585 ? 7.710 -2.993 -13.955 1.00 92.19 585 VAL A C 1
ATOM 4391 O O . VAL A 1 585 ? 7.006 -2.829 -14.954 1.00 92.19 585 VAL A O 1
ATOM 4394 N N . SER A 1 586 ? 7.761 -2.134 -12.938 1.00 92.69 586 SER A N 1
ATOM 4395 C CA . SER A 1 586 ? 7.305 -0.741 -12.997 1.00 92.69 586 SER A CA 1
ATOM 4396 C C . SER A 1 586 ? 8.521 0.194 -13.106 1.00 92.69 586 SER A C 1
ATOM 4398 O O . SER A 1 586 ? 9.662 -0.272 -13.032 1.00 92.69 586 SER A O 1
ATOM 4400 N N . ALA A 1 587 ? 8.312 1.496 -13.316 1.00 93.00 587 ALA A N 1
ATOM 4401 C CA . ALA A 1 587 ? 9.408 2.471 -13.306 1.00 93.00 587 ALA A CA 1
ATOM 4402 C C . ALA A 1 587 ? 9.920 2.750 -11.874 1.00 93.00 587 ALA A C 1
ATOM 4404 O O . ALA A 1 587 ? 11.137 2.765 -11.674 1.00 93.00 587 ALA A O 1
ATOM 4405 N N . GLU A 1 588 ? 9.025 2.791 -10.879 1.00 91.12 588 GLU A N 1
ATOM 4406 C CA . GLU A 1 588 ? 9.351 2.841 -9.443 1.00 91.12 588 GLU A CA 1
ATOM 4407 C C . GLU A 1 588 ? 10.199 1.617 -9.014 1.00 91.12 588 GLU A C 1
ATOM 4409 O O . GLU A 1 588 ? 11.272 1.776 -8.439 1.00 91.12 588 GLU A O 1
ATOM 4414 N N . ASP A 1 589 ? 9.822 0.394 -9.424 1.00 91.50 589 ASP A N 1
ATOM 4415 C CA . ASP A 1 589 ? 10.610 -0.844 -9.218 1.00 91.50 589 ASP A CA 1
ATOM 4416 C C . ASP A 1 589 ? 11.885 -0.919 -10.110 1.00 91.50 589 ASP A C 1
ATOM 4418 O O . ASP A 1 589 ? 12.537 -1.965 -10.183 1.00 91.50 589 ASP A O 1
ATOM 4422 N N . SER A 1 590 ? 12.250 0.149 -10.834 1.00 94.81 590 SER A N 1
ATOM 4423 C CA . SER A 1 590 ? 13.374 0.182 -11.791 1.00 94.81 590 SER A CA 1
ATOM 4424 C C . SER A 1 590 ? 14.339 1.364 -11.597 1.00 94.81 590 SER A C 1
ATOM 4426 O O . SER A 1 590 ? 15.185 1.608 -12.467 1.00 94.81 590 SER A O 1
ATOM 4428 N N . VAL A 1 591 ? 14.297 2.094 -10.476 1.00 93.00 591 VAL A N 1
ATOM 4429 C CA . VAL A 1 591 ? 15.114 3.316 -10.286 1.00 93.00 591 VAL A CA 1
ATOM 4430 C C . VAL A 1 591 ? 16.629 3.083 -10.399 1.00 93.00 591 VAL A C 1
ATOM 4432 O O . VAL A 1 591 ? 17.356 3.929 -10.922 1.00 93.00 591 VAL A O 1
ATOM 4435 N N . HIS A 1 592 ? 17.143 1.902 -10.043 1.00 93.81 592 HIS A N 1
ATOM 4436 C CA . HIS A 1 592 ? 18.559 1.560 -10.272 1.00 93.81 592 HIS A CA 1
ATOM 4437 C C . HIS A 1 592 ? 18.930 1.428 -11.759 1.00 93.81 592 HIS A C 1
ATOM 4439 O O . HIS A 1 592 ? 20.065 1.730 -12.143 1.00 93.81 592 HIS A O 1
ATOM 4445 N N . TYR A 1 593 ? 17.982 1.026 -12.610 1.00 95.38 593 TYR A N 1
ATOM 4446 C CA . TYR A 1 593 ? 18.137 1.040 -14.065 1.00 95.38 593 TYR A CA 1
ATOM 4447 C C . TYR A 1 593 ? 17.961 2.457 -14.633 1.00 95.38 593 TYR A C 1
ATOM 4449 O O . TYR A 1 593 ? 18.746 2.853 -15.496 1.00 95.38 593 TYR A O 1
ATOM 4457 N N . MET A 1 594 ? 17.052 3.273 -14.081 1.00 93.94 594 MET A N 1
ATOM 4458 C CA . MET A 1 594 ? 16.983 4.713 -14.379 1.00 93.94 594 MET A CA 1
ATOM 4459 C C . MET A 1 594 ? 18.344 5.385 -14.151 1.00 93.94 594 MET A C 1
ATOM 4461 O O . MET A 1 594 ? 18.885 5.997 -15.069 1.00 93.94 594 MET A O 1
ATOM 4465 N N . ARG A 1 595 ? 18.975 5.186 -12.984 1.00 91.50 595 ARG A N 1
ATOM 4466 C CA . ARG A 1 595 ? 20.304 5.752 -12.671 1.00 91.50 595 ARG A CA 1
ATOM 4467 C C . ARG A 1 595 ? 21.431 5.269 -13.580 1.00 91.50 595 ARG A C 1
ATOM 4469 O O . ARG A 1 595 ? 22.403 6.001 -13.770 1.00 91.50 595 ARG A O 1
ATOM 4476 N N . TYR A 1 596 ? 21.306 4.081 -14.171 1.00 92.56 596 TYR A N 1
ATOM 4477 C CA . TYR A 1 596 ? 22.191 3.646 -15.250 1.00 92.56 596 TYR A CA 1
ATOM 4478 C C . TYR A 1 596 ? 21.936 4.443 -16.541 1.00 92.56 596 TYR A C 1
ATOM 4480 O O . TYR A 1 596 ? 22.882 4.988 -17.117 1.00 92.56 596 TYR A O 1
ATOM 4488 N N . LEU A 1 597 ? 20.672 4.572 -16.959 1.00 91.69 597 LEU A N 1
ATOM 4489 C CA . LEU A 1 597 ? 20.276 5.313 -18.162 1.00 91.69 597 LEU A CA 1
ATOM 4490 C C . LEU A 1 597 ? 20.672 6.797 -18.095 1.00 91.69 597 LEU A C 1
ATOM 4492 O O . LEU A 1 597 ? 21.182 7.320 -19.084 1.00 91.69 597 LEU A O 1
ATOM 4496 N N . GLU A 1 598 ? 20.529 7.453 -16.937 1.00 89.44 598 GLU A N 1
ATOM 4497 C CA . GLU A 1 598 ? 21.016 8.825 -16.728 1.00 89.44 598 GLU A CA 1
ATOM 4498 C C . GLU A 1 598 ? 22.517 8.964 -17.031 1.00 89.44 598 GLU A C 1
ATOM 4500 O O . GLU A 1 598 ? 22.957 9.946 -17.631 1.00 89.44 598 GLU A O 1
ATOM 4505 N N . GLY A 1 599 ? 23.321 7.988 -16.597 1.00 87.75 599 GLY A N 1
ATOM 4506 C CA . GLY A 1 599 ? 24.766 7.976 -16.818 1.00 87.75 599 GLY A CA 1
ATOM 4507 C C . GLY A 1 599 ? 25.113 7.874 -18.305 1.00 87.75 599 GLY A C 1
ATOM 4508 O O . GLY A 1 599 ? 26.011 8.567 -18.785 1.00 87.75 599 GLY A O 1
ATOM 4509 N N . GLN A 1 600 ? 24.332 7.087 -19.052 1.00 84.12 600 GLN A N 1
ATOM 4510 C CA . GLN A 1 600 ? 24.415 7.017 -20.514 1.00 84.12 600 GLN A CA 1
ATOM 4511 C C . GLN A 1 600 ? 24.004 8.342 -21.184 1.00 84.12 600 GLN A C 1
ATOM 4513 O O . GLN A 1 600 ? 24.538 8.691 -22.243 1.00 84.12 600 GLN A O 1
ATOM 4518 N N . SER A 1 601 ? 23.094 9.121 -20.585 1.00 70.62 601 SER A N 1
ATOM 4519 C CA . SER A 1 601 ? 22.696 10.445 -21.086 1.00 70.62 601 SER A CA 1
ATOM 4520 C C . SER A 1 601 ? 23.860 11.432 -21.128 1.00 70.62 601 SER A C 1
ATOM 4522 O O . SER A 1 601 ? 24.056 12.083 -22.153 1.00 70.62 601 SER A O 1
ATOM 4524 N N . ALA A 1 602 ? 24.644 11.551 -20.053 1.00 60.47 602 ALA A N 1
ATOM 4525 C CA . ALA A 1 602 ? 25.617 12.637 -19.907 1.00 60.47 602 ALA A CA 1
ATOM 4526 C C . ALA A 1 602 ? 26.772 12.574 -20.922 1.00 60.47 602 ALA A C 1
ATOM 4528 O O . ALA A 1 602 ? 27.181 13.603 -21.465 1.00 60.47 602 ALA A O 1
ATOM 4529 N N . GLY A 1 603 ? 27.275 11.371 -21.219 1.00 51.03 603 GLY A N 1
ATOM 4530 C CA . GLY A 1 603 ? 28.363 11.174 -22.184 1.00 51.03 603 GLY A CA 1
ATOM 4531 C C . GLY A 1 603 ? 27.937 11.295 -23.653 1.00 51.03 603 GLY A C 1
ATOM 4532 O O . GLY A 1 603 ? 28.778 11.532 -24.520 1.00 51.03 603 GLY A O 1
ATOM 4533 N N . SER A 1 604 ? 26.643 11.133 -23.953 1.00 55.06 604 SER A N 1
ATOM 4534 C CA . SER A 1 604 ? 26.190 10.832 -25.320 1.00 55.06 604 SER A CA 1
ATOM 4535 C C . SER A 1 604 ? 24.982 11.634 -25.823 1.00 55.06 604 SER A C 1
ATOM 4537 O O . SER A 1 604 ? 24.776 11.735 -27.034 1.00 55.06 604 SER A O 1
ATOM 4539 N N . GLY A 1 605 ? 24.166 12.186 -24.922 1.00 56.06 605 GLY A N 1
ATOM 4540 C CA . GLY A 1 605 ? 22.885 12.835 -25.216 1.00 56.06 605 GLY A CA 1
ATOM 4541 C C . GLY A 1 605 ? 21.772 11.887 -25.687 1.00 56.06 605 GLY A C 1
ATOM 4542 O O . GLY A 1 605 ? 20.744 12.363 -26.161 1.00 56.06 605 GLY A O 1
ATOM 4543 N N . ARG A 1 606 ? 21.967 10.560 -25.622 1.00 61.22 606 ARG A N 1
ATOM 4544 C CA . ARG A 1 606 ? 21.111 9.569 -26.309 1.00 61.22 606 ARG A CA 1
ATOM 4545 C C . ARG A 1 606 ? 19.827 9.218 -25.549 1.00 61.22 606 ARG A C 1
ATOM 4547 O O . ARG A 1 606 ? 18.857 8.822 -26.181 1.00 61.22 606 ARG A O 1
ATOM 4554 N N . ILE A 1 607 ? 19.791 9.337 -24.227 1.00 65.38 607 ILE A N 1
ATOM 4555 C CA . ILE A 1 607 ? 18.656 8.903 -23.388 1.00 65.38 607 ILE A CA 1
ATOM 4556 C C . ILE A 1 607 ? 18.216 10.081 -22.515 1.00 65.38 607 ILE A C 1
ATOM 4558 O O . ILE A 1 607 ? 19.063 10.897 -22.154 1.00 65.38 607 ILE A O 1
ATOM 4562 N N . THR A 1 608 ? 16.923 10.221 -22.214 1.00 72.12 608 THR A N 1
ATOM 4563 C CA . THR A 1 608 ? 16.393 11.407 -21.504 1.00 72.12 608 THR A CA 1
ATOM 4564 C C . THR A 1 608 ? 15.456 11.092 -20.335 1.00 72.12 608 THR A C 1
ATOM 4566 O O . THR A 1 608 ? 14.698 11.974 -19.964 1.00 72.12 608 THR A O 1
ATOM 4569 N N . GLY A 1 609 ? 15.480 9.870 -19.796 1.00 85.31 609 GLY A N 1
ATOM 4570 C CA . GLY A 1 609 ? 14.655 9.460 -18.651 1.00 85.31 609 GLY A CA 1
ATOM 4571 C C . GLY A 1 609 ? 14.291 7.970 -18.676 1.00 85.31 609 GLY A C 1
ATOM 4572 O O . GLY A 1 609 ? 14.464 7.294 -19.703 1.00 85.31 609 GLY A O 1
ATOM 4573 N N . LEU A 1 610 ? 13.778 7.484 -17.549 1.00 93.25 610 LEU A N 1
ATOM 4574 C CA . LEU A 1 610 ? 12.915 6.305 -17.446 1.00 93.25 610 LEU A CA 1
ATOM 4575 C C . LEU A 1 610 ? 11.602 6.822 -16.852 1.00 93.25 610 LEU A C 1
ATOM 4577 O O . LEU A 1 610 ? 11.649 7.462 -15.813 1.00 93.25 610 LEU A O 1
ATOM 4581 N N . GLU A 1 611 ? 10.475 6.618 -17.526 1.00 93.69 611 GLU A N 1
ATOM 4582 C CA . GLU A 1 611 ? 9.209 7.288 -17.184 1.00 93.69 611 GLU A CA 1
ATOM 4583 C C . GLU A 1 611 ? 8.071 6.248 -17.217 1.00 93.69 611 GLU A C 1
ATOM 4585 O O . GLU A 1 611 ? 8.008 5.444 -18.157 1.00 93.69 611 GLU A O 1
ATOM 4590 N N . GLY A 1 612 ? 7.160 6.224 -16.245 1.00 93.75 612 GLY A N 1
ATOM 4591 C CA . GLY A 1 612 ? 5.951 5.401 -16.320 1.00 93.75 612 GLY A CA 1
ATOM 4592 C C . GLY A 1 612 ? 4.825 6.056 -17.125 1.00 93.75 612 GLY A C 1
ATOM 4593 O O . GLY A 1 612 ? 4.757 7.273 -17.286 1.00 93.75 612 GLY A O 1
ATOM 4594 N N . ALA A 1 613 ? 3.916 5.230 -17.637 1.00 94.19 613 ALA A N 1
ATOM 4595 C CA . ALA A 1 613 ? 2.643 5.655 -18.212 1.00 94.19 613 ALA A CA 1
ATOM 4596 C C . ALA A 1 613 ? 1.530 4.686 -17.800 1.00 94.19 613 ALA A C 1
ATOM 4598 O O . ALA A 1 613 ? 1.702 3.468 -17.904 1.00 94.19 613 ALA A O 1
ATOM 4599 N N . VAL A 1 614 ? 0.378 5.211 -17.385 1.00 91.62 614 VAL A N 1
ATOM 4600 C CA . VAL A 1 614 ? -0.825 4.411 -17.098 1.00 91.62 614 VAL A CA 1
ATOM 4601 C C . VAL A 1 614 ? -1.678 4.224 -18.358 1.00 91.62 614 VAL A C 1
ATOM 4603 O O . VAL A 1 614 ? -2.299 3.174 -18.520 1.00 91.62 614 VAL A O 1
ATOM 4606 N N . THR A 1 615 ? -1.683 5.200 -19.275 1.00 89.44 615 THR A N 1
ATOM 4607 C CA . THR A 1 615 ? -2.495 5.193 -20.503 1.00 89.44 615 THR A CA 1
ATOM 4608 C C . THR A 1 615 ? -1.655 5.473 -21.753 1.00 89.44 615 THR A C 1
ATOM 4610 O O . THR A 1 615 ? -1.340 6.619 -22.080 1.00 89.44 615 THR A O 1
ATOM 4613 N N . LEU A 1 616 ? -1.400 4.451 -22.580 1.00 90.06 616 LEU A N 1
ATOM 4614 C CA . LEU A 1 616 ? -0.572 4.564 -23.803 1.00 90.06 616 LEU A CA 1
ATOM 4615 C C . LEU A 1 616 ? -1.238 5.345 -24.969 1.00 90.06 616 LEU A C 1
ATOM 4617 O O . LEU A 1 616 ? -0.775 5.300 -26.114 1.00 90.06 616 LEU A O 1
ATOM 4621 N N . THR A 1 617 ? -2.343 6.046 -24.704 1.00 88.88 617 THR A N 1
ATOM 4622 C CA . THR A 1 617 ? -3.148 6.829 -25.664 1.00 88.88 617 THR A CA 1
ATOM 4623 C C . THR A 1 617 ? -3.550 8.227 -25.171 1.00 88.88 617 THR A C 1
ATOM 4625 O O . THR A 1 617 ? -4.348 8.880 -25.847 1.00 88.88 617 THR A O 1
ATOM 4628 N N . GLY A 1 618 ? -3.048 8.682 -24.019 1.00 79.25 618 GLY A N 1
ATOM 4629 C CA . GLY A 1 618 ? -3.411 9.975 -23.424 1.00 79.25 618 GLY A CA 1
ATOM 4630 C C . GLY A 1 618 ? -2.965 11.210 -24.227 1.00 79.25 618 GLY A C 1
ATOM 4631 O O . GLY A 1 618 ? -2.117 11.132 -25.115 1.00 79.25 618 GLY A O 1
ATOM 4632 N N . GLU A 1 619 ? -3.539 12.375 -23.892 1.00 84.94 619 GLU A N 1
ATOM 4633 C CA . GLU A 1 619 ? -2.924 13.687 -24.188 1.00 84.94 619 GLU A CA 1
ATOM 4634 C C . GLU A 1 619 ? -1.955 14.133 -23.067 1.00 84.94 619 GLU A C 1
ATOM 4636 O O . GLU A 1 619 ? -1.184 15.070 -23.267 1.00 84.94 619 GLU A O 1
ATOM 4641 N N . ALA A 1 620 ? -1.988 13.450 -21.916 1.00 89.44 620 ALA A N 1
ATOM 4642 C CA . ALA A 1 620 ? -1.069 13.572 -20.785 1.00 89.44 620 ALA A CA 1
ATOM 4643 C C . ALA A 1 620 ? -0.124 12.351 -20.716 1.00 89.44 620 ALA A C 1
ATOM 4645 O O . ALA A 1 620 ? -0.351 11.356 -21.410 1.00 89.44 620 ALA A O 1
ATOM 4646 N N . GLY A 1 621 ? 0.915 12.424 -19.880 1.00 90.88 621 GLY A N 1
ATOM 4647 C CA . GLY A 1 621 ? 1.924 11.369 -19.712 1.00 90.88 621 GLY A CA 1
ATOM 4648 C C . GLY A 1 621 ? 3.079 11.455 -20.725 1.00 90.88 621 GLY A C 1
ATOM 4649 O O . GLY A 1 621 ? 3.084 12.331 -21.602 1.00 90.88 621 GLY A O 1
ATOM 4650 N N . PRO A 1 622 ? 4.083 10.561 -20.636 1.00 90.25 622 PRO A N 1
ATOM 4651 C CA . PRO A 1 622 ? 5.232 10.575 -21.536 1.00 90.25 622 PRO A CA 1
ATOM 4652 C C . PRO A 1 622 ? 4.826 10.145 -22.952 1.00 90.25 622 PRO A C 1
ATOM 4654 O O . PRO A 1 622 ? 4.683 8.962 -23.272 1.00 90.25 622 PRO A O 1
ATOM 4657 N N . ALA A 1 623 ? 4.665 11.129 -23.838 1.00 90.25 623 ALA A N 1
ATOM 4658 C CA . ALA A 1 623 ? 4.314 10.898 -25.233 1.00 90.25 623 ALA A CA 1
ATOM 4659 C C . ALA A 1 623 ? 5.307 9.939 -25.918 1.00 90.25 623 ALA A C 1
ATOM 4661 O O . ALA A 1 623 ? 6.521 10.142 -25.874 1.00 90.25 623 ALA A O 1
ATOM 4662 N N . ILE A 1 624 ? 4.788 8.921 -26.619 1.00 92.19 624 ILE A N 1
ATOM 4663 C CA . ILE A 1 624 ? 5.627 7.951 -27.347 1.00 92.19 624 ILE A CA 1
ATOM 4664 C C . ILE A 1 624 ? 5.783 8.277 -28.842 1.00 92.19 624 ILE A C 1
ATOM 4666 O O . ILE A 1 624 ? 6.815 7.956 -29.435 1.00 92.19 624 ILE A O 1
ATOM 4670 N N . VAL A 1 625 ? 4.811 8.970 -29.451 1.00 90.06 625 VAL A N 1
ATOM 4671 C CA . VAL A 1 625 ? 4.826 9.426 -30.857 1.00 90.06 625 VAL A CA 1
ATOM 4672 C C . VAL A 1 625 ? 4.300 10.860 -30.954 1.00 90.06 625 VAL A C 1
ATOM 4674 O O . VAL A 1 625 ? 3.173 11.127 -30.549 1.00 90.06 625 VAL A O 1
ATOM 4677 N N . GLU A 1 626 ? 5.068 11.755 -31.577 1.00 87.31 626 GLU A N 1
ATOM 4678 C CA . GLU A 1 626 ? 4.714 13.161 -31.821 1.00 87.31 626 GLU A CA 1
ATOM 4679 C C . GLU A 1 626 ? 5.016 13.528 -33.287 1.00 87.31 626 GLU A C 1
ATOM 4681 O O . GLU A 1 626 ? 5.995 13.060 -33.865 1.00 87.31 626 GLU A O 1
ATOM 4686 N N . ASP A 1 627 ? 4.144 14.311 -33.933 1.00 86.12 627 ASP A N 1
ATOM 4687 C CA . ASP A 1 627 ? 4.266 14.775 -35.335 1.00 86.12 627 ASP A CA 1
ATOM 4688 C C . ASP A 1 627 ? 4.544 13.678 -36.405 1.00 86.12 627 ASP A C 1
ATOM 4690 O O . ASP A 1 627 ? 4.869 13.964 -37.562 1.00 86.12 627 ASP A O 1
ATOM 4694 N N . GLY A 1 628 ? 4.345 12.400 -36.055 1.00 83.25 628 GLY A N 1
ATOM 4695 C CA . GLY A 1 628 ? 4.623 11.237 -36.908 1.00 83.25 628 GLY A CA 1
ATOM 4696 C C . GLY A 1 628 ? 6.041 10.662 -36.782 1.00 83.25 628 GLY A C 1
ATOM 4697 O O . GLY A 1 628 ? 6.425 9.833 -37.608 1.00 83.25 628 GLY A O 1
ATOM 4698 N N . ALA A 1 629 ? 6.802 11.071 -35.768 1.00 84.06 629 ALA A N 1
ATOM 4699 C CA . ALA A 1 629 ? 8.060 10.464 -35.337 1.00 84.06 629 ALA A CA 1
ATOM 4700 C C . ALA A 1 629 ? 7.910 9.895 -33.909 1.00 84.06 629 ALA A C 1
ATOM 4702 O O . ALA A 1 629 ? 7.063 10.369 -33.153 1.00 84.06 629 ALA A O 1
ATOM 4703 N N . PRO A 1 630 ? 8.700 8.888 -33.500 1.00 85.94 630 PRO A N 1
ATOM 4704 C CA . PRO A 1 630 ? 8.710 8.446 -32.115 1.00 85.94 630 PRO A CA 1
ATOM 4705 C C . PRO A 1 630 ? 9.573 9.396 -31.287 1.00 85.94 630 PRO A C 1
ATOM 4707 O O . PRO A 1 630 ? 10.713 9.688 -31.657 1.00 85.94 630 PRO A O 1
ATOM 4710 N N . VAL A 1 631 ? 9.017 9.853 -30.171 1.00 88.75 631 VAL A N 1
ATOM 4711 C CA . VAL A 1 631 ? 9.702 10.697 -29.181 1.00 88.75 631 VAL A CA 1
ATOM 4712 C C . VAL A 1 631 ? 10.179 9.878 -27.980 1.00 88.75 631 VAL A C 1
ATOM 4714 O O . VAL A 1 631 ? 11.242 10.171 -27.443 1.00 88.75 631 VAL A O 1
ATOM 4717 N N . ALA A 1 632 ? 9.500 8.777 -27.639 1.00 91.25 632 ALA A N 1
ATOM 4718 C CA . ALA A 1 632 ? 10.061 7.769 -26.744 1.00 91.25 632 ALA A CA 1
ATOM 4719 C C . ALA A 1 632 ? 11.118 6.910 -27.455 1.00 91.25 632 ALA A C 1
ATOM 4721 O O . ALA A 1 632 ? 11.041 6.615 -28.654 1.00 91.25 632 ALA A O 1
ATOM 4722 N N . ARG A 1 633 ? 12.103 6.445 -26.687 1.00 90.19 633 ARG A N 1
ATOM 4723 C CA . ARG A 1 633 ? 13.108 5.480 -27.133 1.00 90.19 633 ARG A CA 1
ATOM 4724 C C . ARG A 1 633 ? 12.490 4.093 -27.273 1.00 90.19 633 ARG A C 1
ATOM 4726 O O . ARG A 1 633 ? 12.670 3.435 -28.300 1.00 90.19 633 ARG A O 1
ATOM 4733 N N . ALA A 1 634 ? 11.791 3.634 -26.247 1.00 94.75 634 ALA A N 1
ATOM 4734 C CA . ALA A 1 634 ? 11.172 2.316 -26.188 1.00 94.75 634 ALA A CA 1
ATOM 4735 C C . ALA A 1 634 ? 9.907 2.363 -25.328 1.00 94.75 634 ALA A C 1
ATOM 4737 O O . ALA A 1 634 ? 9.773 3.272 -24.511 1.00 94.75 634 ALA A O 1
ATOM 4738 N N . VAL A 1 635 ? 9.035 1.370 -25.496 1.00 97.38 635 VAL A N 1
ATOM 4739 C CA . VAL A 1 635 ? 7.988 1.044 -24.521 1.00 97.38 635 VAL A CA 1
ATOM 4740 C C . VAL A 1 635 ? 8.245 -0.368 -24.007 1.00 97.38 635 VAL A C 1
ATOM 4742 O O . VAL A 1 635 ? 8.389 -1.302 -24.803 1.00 97.38 635 VAL A O 1
ATOM 4745 N N . ILE A 1 636 ? 8.327 -0.505 -22.689 1.00 97.94 636 ILE A N 1
ATOM 4746 C CA . ILE A 1 636 ? 8.384 -1.775 -21.972 1.00 97.94 636 ILE A CA 1
ATOM 4747 C C . ILE A 1 636 ? 6.958 -2.121 -21.541 1.00 97.94 636 ILE A C 1
ATOM 4749 O O . ILE A 1 636 ? 6.290 -1.299 -20.918 1.00 97.94 636 ILE A O 1
ATOM 4753 N N . VAL A 1 637 ? 6.504 -3.329 -21.869 1.00 97.75 637 VAL A N 1
ATOM 4754 C CA . VAL A 1 637 ? 5.212 -3.874 -21.428 1.00 97.75 637 VAL A CA 1
ATOM 4755 C C . VAL A 1 637 ? 5.490 -5.190 -20.712 1.00 97.75 637 VAL A C 1
ATOM 4757 O O . VAL A 1 637 ? 5.967 -6.154 -21.315 1.00 97.75 637 VAL A O 1
ATOM 4760 N N . SER A 1 638 ? 5.241 -5.220 -19.411 1.00 96.69 638 SER A N 1
ATOM 4761 C CA . SER A 1 638 ? 5.275 -6.434 -18.596 1.00 96.69 638 SER A CA 1
ATOM 4762 C C . SER A 1 638 ? 4.040 -7.300 -18.855 1.00 96.69 638 SER A C 1
ATOM 4764 O O . SER A 1 638 ? 3.189 -6.959 -19.668 1.00 96.69 638 SER A O 1
ATOM 4766 N N . THR A 1 639 ? 3.936 -8.466 -18.212 1.00 95.19 639 THR A N 1
ATOM 4767 C CA . THR A 1 639 ? 2.782 -9.366 -18.398 1.00 95.19 639 THR A CA 1
ATOM 4768 C C . THR A 1 639 ? 1.505 -8.680 -17.900 1.00 95.19 639 THR A C 1
ATOM 4770 O O . THR A 1 639 ? 1.369 -8.509 -16.689 1.00 95.19 639 THR A O 1
ATOM 4773 N N . PRO A 1 640 ? 0.565 -8.271 -18.774 1.00 94.38 640 PRO A N 1
ATOM 4774 C CA . PRO A 1 640 ? -0.538 -7.421 -18.356 1.00 94.38 640 PRO A CA 1
ATOM 4775 C C . PRO A 1 640 ? -1.696 -8.289 -17.852 1.00 94.38 640 PRO A C 1
ATOM 4777 O O . PRO A 1 640 ? -1.995 -9.347 -18.412 1.00 94.38 640 PRO A O 1
ATOM 4780 N N . THR A 1 641 ? -2.385 -7.866 -16.791 1.00 91.38 641 THR A N 1
ATOM 4781 C CA . THR A 1 641 ? -3.474 -8.669 -16.198 1.00 91.38 641 THR A CA 1
ATOM 4782 C C . THR A 1 641 ? -4.722 -8.719 -17.089 1.00 91.38 641 THR A C 1
ATOM 4784 O O . THR A 1 641 ? -5.473 -9.696 -17.052 1.00 91.38 641 THR A O 1
ATOM 4787 N N . ALA A 1 642 ? -4.892 -7.731 -17.969 1.00 89.62 642 ALA A N 1
ATOM 4788 C CA . ALA A 1 642 ? -5.896 -7.691 -19.029 1.00 89.62 642 ALA A CA 1
ATOM 4789 C C . ALA A 1 642 ? -5.250 -7.342 -20.384 1.00 89.62 642 ALA A C 1
ATOM 4791 O O . ALA A 1 642 ? -4.170 -6.762 -20.428 1.00 89.62 642 ALA A O 1
ATOM 4792 N N . GLU A 1 643 ? -5.917 -7.661 -21.500 1.00 93.25 643 GLU A N 1
ATOM 4793 C CA . GLU A 1 643 ? -5.502 -7.176 -22.825 1.00 93.25 643 GLU A CA 1
ATOM 4794 C C . GLU A 1 643 ? -5.442 -5.634 -22.866 1.00 93.25 643 GLU A C 1
ATOM 4796 O O . GLU A 1 643 ? -6.455 -4.984 -22.597 1.00 93.25 643 GLU A O 1
ATOM 4801 N N . LEU A 1 644 ? -4.322 -5.061 -23.333 1.00 95.62 644 LEU A N 1
ATOM 4802 C CA . LEU A 1 644 ? -4.243 -3.651 -23.762 1.00 95.62 644 LEU A CA 1
ATOM 4803 C C . LEU A 1 644 ? -5.359 -3.344 -24.767 1.00 95.62 644 LEU A C 1
ATOM 4805 O O . LEU A 1 644 ? -5.637 -4.177 -25.636 1.00 95.62 644 LEU A O 1
ATOM 4809 N N . THR A 1 645 ? -5.982 -2.165 -24.732 1.00 96.12 645 THR A N 1
ATOM 4810 C CA . THR A 1 645 ? -7.129 -1.888 -25.614 1.00 96.12 645 THR A CA 1
ATOM 4811 C C . THR A 1 645 ? -6.743 -1.857 -27.096 1.00 96.12 645 THR A C 1
ATOM 4813 O O . THR A 1 645 ? -5.601 -1.614 -27.485 1.00 96.12 645 THR A O 1
ATOM 4816 N N . ALA A 1 646 ? -7.727 -2.046 -27.980 1.00 96.81 646 ALA A N 1
ATOM 4817 C CA . ALA A 1 646 ? -7.501 -1.999 -29.426 1.00 96.81 646 ALA A CA 1
ATOM 4818 C C . ALA A 1 646 ? -6.937 -0.651 -29.933 1.00 96.81 646 ALA A C 1
ATOM 4820 O O . ALA A 1 646 ? -6.379 -0.613 -31.032 1.00 96.81 646 ALA A O 1
ATOM 4821 N N . GLU A 1 647 ? -7.069 0.439 -29.168 1.00 96.19 647 GLU A N 1
ATOM 4822 C CA . GLU A 1 647 ? -6.515 1.751 -29.524 1.00 96.19 647 GLU A CA 1
ATOM 4823 C C . GLU A 1 647 ? -5.052 1.890 -29.075 1.00 96.19 647 GLU A C 1
ATOM 4825 O O . GLU A 1 647 ? -4.224 2.361 -29.859 1.00 96.19 647 GLU A O 1
ATOM 4830 N N . GLU A 1 648 ? -4.698 1.370 -27.898 1.00 96.50 648 GLU A N 1
ATOM 4831 C CA . GLU A 1 648 ? -3.317 1.299 -27.393 1.00 96.50 648 GLU A CA 1
ATOM 4832 C C . GLU A 1 648 ? -2.468 0.329 -28.209 1.00 96.50 648 GLU A C 1
ATOM 4834 O O . GLU A 1 648 ? -1.397 0.706 -28.686 1.00 96.50 648 GLU A O 1
ATOM 4839 N N . ARG A 1 649 ? -2.982 -0.875 -28.505 1.00 97.88 649 ARG A N 1
ATOM 4840 C CA . ARG A 1 649 ? -2.313 -1.821 -29.416 1.00 97.88 649 ARG A CA 1
ATOM 4841 C C . ARG A 1 649 ? -2.082 -1.189 -30.793 1.00 97.88 649 ARG A C 1
ATOM 4843 O O . ARG A 1 649 ? -1.008 -1.334 -31.370 1.00 97.88 649 ARG A O 1
ATOM 4850 N N . ALA A 1 650 ? -3.040 -0.408 -31.301 1.00 96.56 650 ALA A N 1
ATOM 4851 C CA . ALA A 1 650 ? -2.863 0.344 -32.544 1.00 96.56 650 ALA A CA 1
ATOM 4852 C C . ALA A 1 650 ? -1.870 1.518 -32.419 1.00 96.56 650 ALA A C 1
ATOM 4854 O O . ALA A 1 650 ? -1.298 1.931 -33.426 1.00 96.56 650 ALA A O 1
ATOM 4855 N N . THR A 1 651 ? -1.651 2.075 -31.228 1.00 96.00 651 THR A N 1
ATOM 4856 C CA . THR A 1 651 ? -0.641 3.115 -30.968 1.00 96.00 651 THR A CA 1
ATOM 4857 C C . THR A 1 651 ? 0.764 2.529 -30.813 1.00 96.00 651 THR A C 1
ATOM 4859 O O . THR A 1 651 ? 1.690 3.068 -31.419 1.00 96.00 651 THR A O 1
ATOM 4862 N N . LEU A 1 652 ? 0.919 1.369 -30.171 1.00 97.19 652 LEU A N 1
ATOM 4863 C CA . LEU A 1 652 ? 2.171 0.603 -30.172 1.00 97.19 652 LEU A CA 1
ATOM 4864 C C . LEU A 1 652 ? 2.573 0.157 -31.587 1.00 97.19 652 LEU A C 1
ATOM 4866 O O . LEU A 1 652 ? 3.740 0.281 -31.950 1.00 97.19 652 LEU A O 1
ATOM 4870 N N . VAL A 1 653 ? 1.617 -0.247 -32.435 1.00 96.94 653 VAL A N 1
ATOM 4871 C CA . VAL A 1 653 ? 1.884 -0.517 -33.864 1.00 96.94 653 VAL A CA 1
ATOM 4872 C C . VAL A 1 653 ? 2.386 0.731 -34.598 1.00 96.94 653 VAL A C 1
ATOM 4874 O O . VAL A 1 653 ? 3.381 0.640 -35.311 1.00 96.94 653 VAL A O 1
ATOM 4877 N N . LYS A 1 654 ? 1.776 1.914 -34.399 1.00 94.38 654 LYS A N 1
ATOM 4878 C CA . LYS A 1 654 ? 2.283 3.175 -34.990 1.00 94.38 654 LYS A CA 1
ATOM 4879 C C . LYS A 1 654 ? 3.710 3.472 -34.525 1.00 94.38 654 LYS A C 1
ATOM 4881 O O . LYS A 1 654 ? 4.537 3.861 -35.344 1.00 94.38 654 LYS A O 1
ATOM 4886 N N . PHE A 1 655 ? 3.979 3.313 -33.227 1.00 94.62 655 PHE A N 1
ATOM 4887 C CA . PHE A 1 655 ? 5.286 3.542 -32.611 1.00 94.62 655 PHE A CA 1
ATOM 4888 C C . PHE A 1 655 ? 6.353 2.616 -33.210 1.00 94.62 655 PHE A C 1
ATOM 4890 O O . PHE A 1 655 ? 7.393 3.097 -33.665 1.00 94.62 655 PHE A O 1
ATOM 4897 N N . ALA A 1 656 ? 6.057 1.318 -33.315 1.00 94.69 656 ALA A N 1
ATOM 4898 C CA . ALA A 1 656 ? 6.908 0.341 -33.983 1.00 94.69 656 ALA A CA 1
ATOM 4899 C C . ALA A 1 656 ? 7.116 0.674 -35.475 1.00 94.69 656 ALA A C 1
ATOM 4901 O O . ALA A 1 656 ? 8.258 0.704 -35.927 1.00 94.69 656 ALA A O 1
ATOM 4902 N N . ASP A 1 657 ? 6.068 1.022 -36.231 1.00 92.19 657 ASP A N 1
ATOM 4903 C CA . ASP A 1 657 ? 6.159 1.405 -37.656 1.00 92.19 657 ASP A CA 1
ATOM 4904 C C . ASP A 1 657 ? 7.128 2.581 -37.902 1.00 92.19 657 ASP A C 1
ATOM 4906 O O . ASP A 1 657 ? 7.821 2.623 -38.924 1.00 92.19 657 ASP A O 1
ATOM 4910 N N . VAL A 1 658 ? 7.224 3.531 -36.961 1.00 90.00 658 VAL A N 1
ATOM 4911 C CA . VAL A 1 658 ? 8.166 4.666 -37.034 1.00 90.00 658 VAL A CA 1
ATOM 4912 C C . VAL A 1 658 ? 9.539 4.376 -36.392 1.00 90.00 658 VAL A C 1
ATOM 4914 O O . VAL A 1 658 ? 10.393 5.264 -36.298 1.00 90.00 658 VAL A O 1
ATOM 4917 N N . GLY A 1 659 ? 9.809 3.129 -35.995 1.00 89.12 659 GLY A N 1
ATOM 4918 C CA . GLY A 1 659 ? 11.095 2.644 -35.466 1.00 89.12 659 GLY A CA 1
ATOM 4919 C C . GLY A 1 659 ? 11.266 2.762 -33.945 1.00 89.12 659 GLY A C 1
ATOM 4920 O O . GLY A 1 659 ? 12.397 2.764 -33.449 1.00 89.12 659 GLY A O 1
ATOM 4921 N N . GLY A 1 660 ? 10.174 2.955 -33.206 1.00 92.88 660 GLY A N 1
ATOM 4922 C CA . GLY A 1 660 ? 10.146 2.732 -31.762 1.00 92.88 660 GLY A CA 1
ATOM 4923 C C . GLY A 1 660 ? 10.411 1.259 -31.437 1.00 92.88 660 GLY A C 1
ATOM 4924 O O . GLY A 1 660 ? 10.122 0.384 -32.251 1.00 92.88 660 GLY A O 1
ATOM 4925 N N . ALA A 1 661 ? 11.001 0.994 -30.274 1.00 95.38 661 ALA A N 1
ATOM 4926 C CA . ALA A 1 661 ? 11.344 -0.353 -29.818 1.00 95.38 661 ALA A CA 1
ATOM 4927 C C . ALA A 1 661 ? 10.311 -0.834 -28.787 1.00 95.38 661 ALA A C 1
ATOM 4929 O O . ALA A 1 661 ? 10.111 -0.159 -27.779 1.00 95.38 661 ALA A O 1
ATOM 4930 N N . VAL A 1 662 ? 9.660 -1.974 -29.023 1.00 98.12 662 VAL A N 1
ATOM 4931 C CA . VAL A 1 662 ? 8.698 -2.567 -28.077 1.00 98.12 662 VAL A CA 1
ATOM 4932 C C . VAL A 1 662 ? 9.356 -3.759 -27.389 1.00 98.12 662 VAL A C 1
ATOM 4934 O O . VAL A 1 662 ? 9.795 -4.697 -28.053 1.00 98.12 662 VAL A O 1
ATOM 4937 N N . VAL A 1 663 ? 9.443 -3.733 -26.061 1.00 98.56 663 VAL A N 1
ATOM 4938 C CA . VAL A 1 663 ? 10.050 -4.811 -25.267 1.00 98.56 663 VAL A CA 1
ATOM 4939 C C . VAL A 1 663 ? 8.985 -5.419 -24.368 1.00 98.56 663 VAL A C 1
ATOM 4941 O O . VAL A 1 663 ? 8.455 -4.748 -23.489 1.00 98.56 663 VAL A O 1
ATOM 4944 N N . LEU A 1 664 ? 8.672 -6.691 -24.593 1.00 98.69 664 LEU A N 1
ATOM 4945 C CA . LEU A 1 664 ? 7.711 -7.439 -23.792 1.00 98.69 664 LEU A CA 1
ATOM 4946 C C . LEU A 1 664 ? 8.453 -8.229 -22.705 1.00 98.69 664 LEU A C 1
ATOM 4948 O O . LEU A 1 664 ? 9.453 -8.892 -23.003 1.00 98.69 664 LEU A O 1
ATOM 4952 N N . VAL A 1 665 ? 7.965 -8.191 -21.464 1.00 98.56 665 VAL A N 1
ATOM 4953 C CA . VAL A 1 665 ? 8.585 -8.858 -20.305 1.00 98.56 665 VAL A CA 1
ATOM 4954 C C . VAL A 1 665 ? 7.632 -9.899 -19.710 1.00 98.56 665 VAL A C 1
ATOM 4956 O O . VAL A 1 665 ? 6.554 -9.579 -19.205 1.00 98.56 665 VAL A O 1
ATOM 4959 N N . GLY A 1 666 ? 8.039 -11.167 -19.779 1.00 97.31 666 GLY A N 1
ATOM 4960 C CA . GLY A 1 666 ? 7.304 -12.315 -19.242 1.00 97.31 666 GLY A CA 1
ATOM 4961 C C . GLY A 1 666 ? 7.948 -12.860 -17.971 1.00 97.31 666 GLY A C 1
ATOM 4962 O O . GLY A 1 666 ? 9.168 -12.826 -17.852 1.00 97.31 666 GLY A O 1
ATOM 4963 N N . SER A 1 667 ? 7.164 -13.408 -17.040 1.00 95.38 667 SER A N 1
ATOM 4964 C CA . SER A 1 667 ? 7.685 -14.063 -15.828 1.00 95.38 667 SER A CA 1
ATOM 4965 C C . SER A 1 667 ? 6.967 -15.381 -15.546 1.00 95.38 667 SER A C 1
ATOM 4967 O O . SER A 1 667 ? 5.766 -15.517 -15.773 1.00 95.38 667 SER A O 1
ATOM 4969 N N . ALA A 1 668 ? 7.689 -16.358 -14.996 1.00 96.44 668 ALA A N 1
ATOM 4970 C CA . ALA A 1 668 ? 7.108 -17.620 -14.547 1.00 96.44 668 ALA A CA 1
ATOM 4971 C C . ALA A 1 668 ? 6.280 -17.488 -13.255 1.00 96.44 668 ALA A C 1
ATOM 4973 O O . ALA A 1 668 ? 5.558 -18.425 -12.913 1.00 96.44 668 ALA A O 1
ATOM 4974 N N . VAL A 1 669 ? 6.351 -16.346 -12.555 1.00 93.44 669 VAL A N 1
ATOM 4975 C CA . VAL A 1 669 ? 5.478 -16.037 -11.405 1.00 93.44 669 VAL A CA 1
ATOM 4976 C C . VAL A 1 669 ? 4.015 -15.915 -11.841 1.00 93.44 669 VAL A C 1
ATOM 4978 O O . VAL A 1 669 ? 3.127 -16.335 -11.103 1.00 93.44 669 VAL A O 1
ATOM 4981 N N . ASN A 1 670 ? 3.755 -15.409 -13.051 1.00 89.12 670 ASN A N 1
ATOM 4982 C CA . ASN A 1 670 ? 2.413 -15.310 -13.619 1.00 89.12 670 ASN A CA 1
ATOM 4983 C C . ASN A 1 670 ? 2.387 -15.838 -15.059 1.00 89.12 670 ASN A C 1
ATOM 4985 O O . ASN A 1 670 ? 2.494 -15.083 -16.021 1.00 89.12 670 ASN A O 1
ATOM 4989 N N . THR A 1 671 ? 2.209 -17.154 -15.201 1.00 94.19 671 THR A N 1
ATOM 4990 C CA . THR A 1 671 ? 2.019 -17.790 -16.514 1.00 94.19 671 THR A CA 1
ATOM 4991 C C . THR A 1 671 ? 0.562 -17.826 -16.980 1.00 94.19 671 THR A C 1
ATOM 4993 O O . THR A 1 671 ? 0.323 -18.148 -18.141 1.00 94.19 671 THR A O 1
ATOM 4996 N N . GLU A 1 672 ? -0.410 -17.485 -16.125 1.00 91.94 672 GLU A N 1
ATOM 4997 C CA . GLU A 1 672 ? -1.840 -17.520 -16.477 1.00 91.94 672 GLU A CA 1
ATOM 4998 C C . GLU A 1 672 ? -2.264 -16.327 -17.351 1.00 91.94 672 GLU A C 1
ATOM 5000 O O . GLU A 1 672 ? -3.212 -16.447 -18.125 1.00 91.94 672 GLU A O 1
ATOM 5005 N N . HIS A 1 673 ? -1.541 -15.203 -17.271 1.00 93.81 673 HIS A N 1
ATOM 5006 C CA . HIS A 1 673 ? -1.835 -13.977 -18.023 1.00 93.81 673 HIS A CA 1
ATOM 5007 C C . HIS A 1 673 ? -0.909 -13.726 -19.233 1.00 93.81 673 HIS A C 1
ATOM 5009 O O . HIS A 1 673 ? -1.096 -12.736 -19.936 1.00 93.81 673 HIS A O 1
ATOM 5015 N N . LEU A 1 674 ? 0.057 -14.609 -19.531 1.00 95.44 674 LEU A N 1
ATOM 5016 C CA . LEU A 1 674 ? 0.982 -14.430 -20.671 1.00 95.44 674 LEU A CA 1
ATOM 5017 C C . LEU A 1 674 ? 0.262 -14.379 -22.031 1.00 95.44 674 LEU A C 1
ATOM 5019 O O . LEU A 1 674 ? 0.667 -13.613 -22.904 1.00 95.44 674 LEU A O 1
ATOM 5023 N N . ASP A 1 675 ? -0.840 -15.118 -22.185 1.00 95.56 675 ASP A N 1
ATOM 5024 C CA . ASP A 1 675 ? -1.679 -15.114 -23.392 1.00 95.56 675 ASP A CA 1
ATOM 5025 C C . ASP A 1 675 ? -2.290 -13.718 -23.690 1.00 95.56 675 ASP A C 1
ATOM 5027 O O . ASP A 1 675 ? -2.697 -13.457 -24.822 1.00 95.56 675 ASP A O 1
ATOM 5031 N N . ASN A 1 676 ? -2.310 -12.772 -22.734 1.00 96.81 676 ASN A N 1
ATOM 5032 C CA . ASN A 1 676 ? -2.741 -11.385 -22.987 1.00 96.81 676 ASN A CA 1
ATOM 5033 C C . ASN A 1 676 ? -1.778 -10.607 -23.910 1.00 96.81 676 ASN A C 1
ATOM 5035 O O . ASN A 1 676 ? -2.160 -9.558 -24.436 1.00 96.81 676 ASN A O 1
ATOM 5039 N N . PHE A 1 677 ? -0.556 -11.104 -24.146 1.00 97.69 677 PHE A N 1
ATOM 5040 C CA . PHE A 1 677 ? 0.347 -10.549 -25.159 1.00 97.69 677 PHE A CA 1
ATOM 5041 C C . PHE A 1 677 ? -0.036 -10.941 -26.597 1.00 97.69 677 PHE A C 1
ATOM 5043 O O . PHE A 1 677 ? 0.257 -10.173 -27.518 1.00 97.69 677 PHE A O 1
ATOM 5050 N N . ASP A 1 678 ? -0.695 -12.086 -26.825 1.00 97.44 678 ASP A N 1
ATOM 5051 C CA . ASP A 1 678 ? -0.996 -12.598 -28.176 1.00 97.44 678 ASP A CA 1
ATOM 5052 C C . ASP A 1 678 ? -1.710 -11.562 -29.074 1.00 97.44 678 ASP A C 1
ATOM 5054 O O . ASP A 1 678 ? -1.286 -11.373 -30.219 1.00 97.44 678 ASP A O 1
ATOM 5058 N N . PRO A 1 679 ? -2.728 -10.810 -28.600 1.00 98.12 679 PRO A N 1
ATOM 5059 C CA . PRO A 1 679 ? -3.421 -9.814 -29.419 1.00 98.12 679 PRO A CA 1
ATOM 5060 C C . PRO A 1 679 ? -2.596 -8.558 -29.736 1.00 98.12 679 PRO A C 1
ATOM 5062 O O . PRO A 1 679 ? -3.001 -7.779 -30.603 1.00 98.12 679 PRO A O 1
ATOM 5065 N N . LEU A 1 680 ? -1.481 -8.328 -29.029 1.00 98.31 680 LEU A N 1
ATOM 5066 C CA . LEU A 1 680 ? -0.492 -7.286 -29.329 1.00 98.31 680 LEU A CA 1
ATOM 5067 C C . LEU A 1 680 ? 0.552 -7.814 -30.324 1.00 98.31 680 LEU A C 1
ATOM 5069 O O . LEU A 1 680 ? 0.824 -7.158 -31.331 1.00 98.31 680 LEU A O 1
ATOM 5073 N N . ILE A 1 681 ? 1.064 -9.025 -30.092 1.00 98.50 681 ILE A N 1
ATOM 5074 C CA . ILE A 1 681 ? 2.005 -9.722 -30.979 1.00 98.50 681 ILE A CA 1
ATOM 5075 C C . ILE A 1 681 ? 1.395 -9.925 -32.379 1.00 98.50 681 ILE A C 1
ATOM 5077 O O . ILE A 1 681 ? 2.056 -9.627 -33.376 1.00 98.50 681 ILE A O 1
ATOM 5081 N N . GLU A 1 682 ? 0.120 -10.331 -32.482 1.00 98.31 682 GLU A N 1
ATOM 5082 C CA . GLU A 1 682 ? -0.569 -10.517 -33.773 1.00 98.31 682 GLU A CA 1
ATOM 5083 C C . GLU A 1 682 ? -0.653 -9.209 -34.582 1.00 98.31 682 GLU A C 1
ATOM 5085 O O . GLU A 1 682 ? -0.447 -9.231 -35.798 1.00 98.31 682 GLU A O 1
ATOM 5090 N N . VAL A 1 683 ? -0.931 -8.064 -33.941 1.00 98.38 683 VAL A N 1
ATOM 5091 C CA . VAL A 1 683 ? -1.083 -6.780 -34.658 1.00 98.38 683 VAL A CA 1
ATOM 5092 C C . VAL A 1 683 ? 0.242 -6.075 -34.943 1.00 98.38 683 VAL A C 1
ATOM 5094 O O . VAL A 1 683 ? 0.323 -5.358 -35.940 1.00 98.38 683 VAL A O 1
ATOM 5097 N N . LEU A 1 684 ? 1.278 -6.310 -34.129 1.00 97.62 684 LEU A N 1
ATOM 5098 C CA . LEU A 1 684 ? 2.669 -5.966 -34.458 1.00 97.62 684 LEU A CA 1
ATOM 5099 C C . LEU A 1 684 ? 3.215 -6.860 -35.587 1.00 97.62 684 LEU A C 1
ATOM 5101 O O . LEU A 1 684 ? 4.099 -6.442 -36.332 1.00 97.62 684 LEU A O 1
ATOM 5105 N N . GLY A 1 685 ? 2.662 -8.067 -35.745 1.00 97.56 685 GLY A N 1
ATOM 5106 C CA . GLY A 1 685 ? 3.050 -9.032 -36.773 1.00 97.56 685 GLY A CA 1
ATOM 5107 C C . GLY A 1 685 ? 4.381 -9.732 -36.489 1.00 97.56 685 GLY A C 1
ATOM 5108 O O . GLY A 1 685 ? 5.061 -10.118 -37.439 1.00 97.56 685 GLY A O 1
ATOM 5109 N N . ALA A 1 686 ? 4.750 -9.861 -35.212 1.00 97.75 686 ALA A N 1
ATOM 5110 C CA . ALA A 1 686 ? 6.077 -10.289 -34.778 1.00 97.75 686 ALA A CA 1
ATOM 5111 C C . ALA A 1 686 ? 6.230 -11.821 -34.679 1.00 97.75 686 ALA A C 1
ATOM 5113 O O . ALA A 1 686 ? 5.338 -12.517 -34.195 1.00 97.75 686 ALA A O 1
ATOM 5114 N N . ASP A 1 687 ? 7.389 -12.348 -35.081 1.00 97.50 687 ASP A N 1
ATOM 5115 C CA . ASP A 1 687 ? 7.783 -13.766 -34.974 1.00 97.50 687 ASP A CA 1
ATOM 5116 C C . ASP A 1 687 ? 8.493 -14.056 -33.633 1.00 97.50 687 ASP A C 1
ATOM 5118 O O . ASP A 1 687 ? 9.568 -14.660 -33.586 1.00 97.50 687 ASP A O 1
ATOM 5122 N N . VAL A 1 688 ? 7.891 -13.585 -32.535 1.00 98.31 688 VAL A N 1
ATOM 5123 C CA . VAL A 1 688 ? 8.321 -13.787 -31.139 1.00 98.31 688 VAL A CA 1
ATOM 5124 C C . VAL A 1 688 ? 7.114 -13.968 -30.212 1.00 98.31 688 VAL A C 1
ATOM 5126 O O . VAL A 1 688 ? 6.023 -13.497 -30.515 1.00 98.31 688 VAL A O 1
ATOM 5129 N N . GLY A 1 689 ? 7.304 -14.620 -29.064 1.00 98.25 689 GLY A N 1
ATOM 5130 C CA . GLY A 1 689 ? 6.257 -14.792 -28.048 1.00 98.25 689 GLY A CA 1
ATOM 5131 C C . GLY A 1 689 ? 6.729 -15.591 -26.835 1.00 98.25 689 GLY A C 1
ATOM 5132 O O . GLY A 1 689 ? 7.868 -16.059 -26.808 1.00 98.25 689 GLY A O 1
ATOM 5133 N N . PHE A 1 690 ? 5.867 -15.786 -25.840 1.00 98.31 690 PHE A N 1
ATOM 5134 C CA . PHE A 1 690 ? 6.194 -16.530 -24.616 1.00 98.31 690 PHE A CA 1
ATOM 5135 C C . PHE A 1 690 ? 5.746 -17.998 -24.677 1.00 98.31 690 PHE A C 1
ATOM 5137 O O . PHE A 1 690 ? 4.905 -18.389 -25.483 1.00 98.31 690 PHE A O 1
ATOM 5144 N N . THR A 1 691 ? 6.319 -18.834 -23.811 1.00 97.06 691 THR A N 1
ATOM 5145 C CA . THR A 1 691 ? 5.725 -20.123 -23.420 1.00 97.06 691 THR A CA 1
ATOM 5146 C C . THR A 1 691 ? 5.168 -20.017 -21.999 1.00 97.06 691 THR A C 1
ATOM 5148 O O . THR A 1 691 ? 5.309 -18.988 -21.354 1.00 97.06 691 THR A O 1
ATOM 5151 N N . THR A 1 692 ? 4.601 -21.101 -21.468 1.00 95.62 692 THR A N 1
ATOM 5152 C CA . THR A 1 692 ? 4.251 -21.235 -20.041 1.00 95.62 692 THR A CA 1
ATOM 5153 C C . THR A 1 692 ? 5.240 -22.125 -19.271 1.00 95.62 692 THR A C 1
ATOM 5155 O O . THR A 1 692 ? 4.885 -22.719 -18.255 1.00 95.62 692 THR A O 1
ATOM 5158 N N . VAL A 1 693 ? 6.478 -22.276 -19.763 1.00 97.62 693 VAL A N 1
ATOM 5159 C CA . VAL A 1 693 ? 7.505 -23.161 -19.181 1.00 97.62 693 VAL A CA 1
ATOM 5160 C C . VAL A 1 693 ? 8.490 -22.353 -18.325 1.00 97.62 693 VAL A C 1
ATOM 5162 O O . VAL A 1 693 ? 9.275 -21.595 -18.897 1.00 97.62 693 VAL A O 1
ATOM 5165 N N . PRO A 1 694 ? 8.511 -22.517 -16.988 1.00 97.81 694 PRO A N 1
ATOM 5166 C CA . PRO A 1 694 ? 9.543 -21.928 -16.139 1.00 97.81 694 PRO A CA 1
ATOM 5167 C C . PRO A 1 694 ? 10.930 -22.489 -16.471 1.00 97.81 694 PRO A C 1
ATOM 5169 O O . PRO A 1 694 ? 11.066 -23.687 -16.733 1.00 97.81 694 PRO A O 1
ATOM 5172 N N . VAL A 1 695 ? 11.957 -21.644 -16.411 1.00 98.50 695 VAL A N 1
ATOM 5173 C CA . VAL A 1 695 ? 13.362 -22.025 -16.601 1.00 98.50 695 VAL A CA 1
ATOM 5174 C C . VAL A 1 695 ? 14.096 -21.899 -15.269 1.00 98.50 695 VAL A C 1
ATOM 5176 O O . VAL A 1 695 ? 14.082 -20.847 -14.635 1.00 98.50 695 VAL A O 1
ATOM 5179 N N . THR A 1 696 ? 14.741 -22.982 -14.841 1.00 98.12 696 THR A N 1
ATOM 5180 C CA . THR A 1 696 ? 15.472 -23.063 -13.568 1.00 98.12 696 THR A CA 1
ATOM 5181 C C . THR A 1 696 ? 16.779 -23.821 -13.752 1.00 98.12 696 THR A C 1
ATOM 5183 O O . THR A 1 696 ? 16.775 -24.868 -14.404 1.00 98.12 696 THR A O 1
ATOM 5186 N N . ASP A 1 697 ? 17.860 -23.362 -13.126 1.00 98.25 697 ASP A N 1
ATOM 5187 C CA . ASP A 1 697 ? 19.174 -24.013 -13.188 1.00 98.25 697 ASP A CA 1
ATOM 5188 C C . ASP A 1 697 ? 19.749 -24.204 -11.772 1.00 98.25 697 ASP A C 1
ATOM 5190 O O . ASP A 1 697 ? 19.937 -23.251 -11.022 1.00 98.25 697 ASP A O 1
ATOM 5194 N N . GLU A 1 698 ? 20.010 -25.455 -11.391 1.00 97.69 698 GLU A N 1
ATOM 5195 C CA . GLU A 1 698 ? 20.556 -25.847 -10.080 1.00 97.69 698 GLU A CA 1
ATOM 5196 C C . GLU A 1 698 ? 22.076 -25.603 -9.964 1.00 97.69 698 GLU A C 1
ATOM 5198 O O . GLU A 1 698 ? 22.604 -25.525 -8.854 1.00 97.69 698 GLU A O 1
ATOM 5203 N N . GLU A 1 699 ? 22.793 -25.492 -11.089 1.00 97.94 699 GLU A N 1
ATOM 5204 C CA . GLU A 1 699 ? 24.252 -25.317 -11.145 1.00 97.94 699 GLU A CA 1
ATOM 5205 C C . GLU A 1 699 ? 24.657 -23.861 -11.446 1.00 97.94 699 GLU A C 1
ATOM 5207 O O . GLU A 1 699 ? 25.609 -23.362 -10.841 1.00 97.94 699 GLU A O 1
ATOM 5212 N N . ASN A 1 700 ? 23.930 -23.165 -12.330 1.00 98.19 700 ASN A N 1
ATOM 5213 C CA . ASN A 1 700 ? 24.240 -21.802 -12.785 1.00 98.19 700 ASN A CA 1
ATOM 5214 C C . ASN A 1 700 ? 23.129 -20.826 -12.371 1.00 98.19 700 ASN A C 1
ATOM 5216 O O . ASN A 1 700 ? 22.185 -20.574 -13.117 1.00 98.19 700 ASN A O 1
ATOM 5220 N N . ASN A 1 701 ? 23.218 -20.284 -11.156 1.00 97.81 701 ASN A N 1
ATOM 5221 C CA . ASN A 1 701 ? 22.210 -19.369 -10.623 1.00 97.81 701 ASN A CA 1
ATOM 5222 C C . ASN A 1 701 ? 22.783 -18.266 -9.725 1.00 97.81 701 ASN A C 1
ATOM 5224 O O . ASN A 1 701 ? 23.938 -18.304 -9.291 1.00 97.81 701 ASN A O 1
ATOM 5228 N N . LEU A 1 702 ? 21.958 -17.252 -9.465 1.00 96.50 702 LEU A N 1
ATOM 5229 C CA . LEU A 1 702 ? 22.297 -16.121 -8.617 1.00 96.50 702 LEU A CA 1
ATOM 5230 C C . LEU A 1 702 ? 22.057 -16.472 -7.142 1.00 96.50 702 LEU A C 1
ATOM 5232 O O . LEU A 1 702 ? 20.978 -16.921 -6.761 1.00 96.50 702 LEU A O 1
ATOM 5236 N N . ALA A 1 703 ? 23.074 -16.242 -6.308 1.00 92.62 703 ALA A N 1
ATOM 5237 C CA . ALA A 1 703 ? 23.034 -16.396 -4.849 1.00 92.62 703 ALA A CA 1
ATOM 5238 C C . ALA A 1 703 ? 22.562 -17.771 -4.305 1.00 92.62 703 ALA A C 1
ATOM 5240 O O . ALA A 1 703 ? 22.276 -17.882 -3.113 1.00 92.62 703 ALA A O 1
ATOM 5241 N N . GLY A 1 704 ? 22.531 -18.827 -5.127 1.00 95.06 704 GLY A N 1
ATOM 5242 C CA . GLY A 1 704 ? 22.051 -20.154 -4.724 1.00 95.06 704 GLY A CA 1
ATOM 5243 C C . GLY A 1 704 ? 20.542 -20.368 -4.895 1.00 95.06 704 GLY A C 1
ATOM 5244 O O . GLY A 1 704 ? 20.007 -21.294 -4.290 1.00 95.06 704 GLY A O 1
ATOM 5245 N N . ASN A 1 705 ? 19.851 -19.524 -5.671 1.00 95.50 705 ASN A N 1
ATOM 5246 C CA . ASN A 1 705 ? 18.425 -19.652 -5.981 1.00 95.50 705 ASN A CA 1
ATOM 5247 C C . ASN A 1 705 ? 18.214 -20.208 -7.406 1.00 95.50 705 ASN A C 1
ATOM 5249 O O . ASN A 1 705 ? 18.325 -19.431 -8.354 1.00 95.50 705 ASN A O 1
ATOM 5253 N N . PRO A 1 706 ? 17.840 -21.490 -7.602 1.00 96.75 706 PRO A N 1
ATOM 5254 C CA . PRO A 1 706 ? 17.647 -22.066 -8.939 1.00 96.75 706 PRO A CA 1
ATOM 5255 C C . PRO A 1 706 ? 16.577 -21.376 -9.794 1.00 96.75 706 PRO A C 1
ATOM 5257 O O . PRO A 1 706 ? 16.606 -21.495 -11.018 1.00 96.75 706 PRO A O 1
ATOM 5260 N N . SER A 1 707 ? 15.659 -20.629 -9.170 1.00 96.12 707 SER A N 1
ATOM 5261 C CA . SER A 1 707 ? 14.665 -19.791 -9.853 1.00 96.12 707 SER A CA 1
ATOM 5262 C C . SER A 1 707 ? 15.230 -18.460 -10.364 1.00 96.12 707 SER A C 1
ATOM 5264 O O . SER A 1 707 ? 14.495 -17.704 -10.986 1.00 96.12 707 SER A O 1
ATOM 5266 N N . THR A 1 708 ? 16.506 -18.151 -10.124 1.00 97.00 708 THR A N 1
ATOM 5267 C CA . THR A 1 708 ? 17.220 -17.012 -10.722 1.00 97.00 708 THR A CA 1
ATOM 5268 C C . THR A 1 708 ? 18.447 -17.524 -11.492 1.00 97.00 708 THR A C 1
ATOM 5270 O O . THR A 1 708 ? 19.579 -17.313 -11.045 1.00 97.00 708 THR A O 1
ATOM 5273 N N . PRO A 1 709 ? 18.267 -18.260 -12.610 1.00 98.31 709 PRO A N 1
ATOM 5274 C CA . PRO A 1 709 ? 19.382 -18.769 -13.400 1.00 98.31 709 PRO A CA 1
ATOM 5275 C C . PRO A 1 709 ? 20.276 -17.640 -13.932 1.00 98.31 709 PRO A C 1
ATOM 5277 O O . PRO A 1 709 ? 19.826 -16.525 -14.223 1.00 98.31 709 PRO A O 1
ATOM 5280 N N . THR A 1 710 ? 21.563 -17.948 -14.069 1.00 98.62 710 THR A 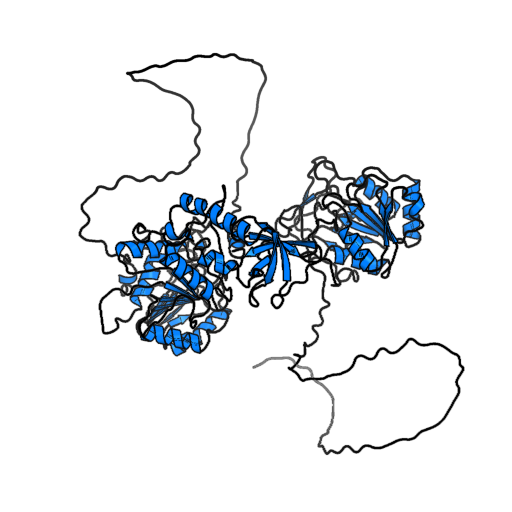N 1
ATOM 5281 C CA . THR A 1 710 ? 22.591 -17.051 -14.603 1.00 98.62 710 THR A CA 1
ATOM 5282 C C . THR A 1 710 ? 23.285 -17.694 -15.793 1.00 98.62 710 THR A C 1
ATOM 5284 O O . THR A 1 710 ? 23.427 -18.912 -15.855 1.00 98.62 710 THR A O 1
ATOM 5287 N N . THR A 1 711 ? 23.703 -16.892 -16.773 1.00 98.56 711 THR A N 1
ATOM 5288 C CA . THR A 1 711 ? 24.182 -17.445 -18.048 1.00 98.56 711 THR A CA 1
ATOM 5289 C C . THR A 1 711 ? 25.143 -16.540 -18.814 1.00 98.56 711 THR A C 1
ATOM 5291 O O . THR A 1 711 ? 25.058 -15.312 -18.737 1.00 98.56 711 THR A O 1
ATOM 5294 N N . SER A 1 712 ? 26.044 -17.178 -19.560 1.00 97.25 712 SER A N 1
ATOM 5295 C CA . SER A 1 712 ? 26.909 -16.615 -20.602 1.00 97.25 712 SER A CA 1
ATOM 5296 C C . SER A 1 712 ? 26.687 -17.289 -21.972 1.00 97.25 712 SER A C 1
ATOM 5298 O O . SER A 1 712 ? 27.495 -17.139 -22.891 1.00 97.25 712 SER A O 1
ATOM 5300 N N . ASN A 1 713 ? 25.584 -18.036 -22.127 1.00 97.25 713 ASN A N 1
ATOM 5301 C CA . ASN A 1 713 ? 25.210 -18.788 -23.326 1.00 97.25 713 ASN A CA 1
ATOM 5302 C C . ASN A 1 713 ? 24.580 -17.864 -24.385 1.00 97.25 713 ASN A C 1
ATOM 5304 O O . ASN A 1 713 ? 23.361 -17.831 -24.600 1.00 97.25 713 ASN A O 1
ATOM 5308 N N . PHE A 1 714 ? 25.449 -17.068 -25.004 1.00 96.69 714 PHE A N 1
ATOM 5309 C CA . PHE A 1 714 ? 25.130 -16.047 -26.000 1.00 96.69 714 PHE A CA 1
ATOM 5310 C C . PHE A 1 714 ? 25.410 -16.555 -27.425 1.00 96.69 714 PHE A C 1
ATOM 5312 O O . PHE A 1 714 ? 26.404 -17.246 -27.659 1.00 96.69 714 PHE A O 1
ATOM 5319 N N . GLU A 1 715 ? 24.564 -16.212 -28.401 1.00 90.12 715 GLU A N 1
ATOM 5320 C CA . GLU A 1 715 ? 24.804 -16.584 -29.807 1.00 90.12 715 GLU A CA 1
ATOM 5321 C C . GLU A 1 715 ? 25.867 -15.658 -30.450 1.00 90.12 715 GLU A C 1
ATOM 5323 O O . GLU A 1 715 ? 25.701 -14.438 -30.509 1.00 90.12 715 GLU A O 1
ATOM 5328 N N . ASP A 1 716 ? 26.942 -16.244 -31.004 1.00 74.62 716 ASP A N 1
ATOM 5329 C CA . ASP A 1 716 ? 28.084 -15.549 -31.650 1.00 74.62 716 ASP A CA 1
ATOM 5330 C C . ASP A 1 716 ? 27.687 -14.527 -32.747 1.00 74.62 716 ASP A C 1
ATOM 5332 O O . ASP A 1 716 ? 28.499 -13.683 -33.140 1.00 74.62 716 ASP A O 1
ATOM 5336 N N . SER A 1 717 ? 26.477 -14.625 -33.309 1.00 74.62 717 SER A N 1
ATOM 5337 C CA . SER A 1 717 ? 25.973 -13.733 -34.363 1.00 74.62 717 SER A CA 1
ATOM 5338 C C . SER A 1 717 ? 25.717 -12.306 -33.892 1.00 74.62 717 SER A C 1
ATOM 5340 O O . SER A 1 717 ? 25.829 -11.378 -34.695 1.00 74.62 717 SER A O 1
ATOM 5342 N N . ASP A 1 718 ? 25.401 -12.131 -32.611 1.00 76.88 718 ASP A N 1
ATOM 5343 C CA . ASP A 1 718 ? 24.762 -10.923 -32.087 1.00 76.88 718 ASP A CA 1
ATOM 5344 C C . ASP A 1 718 ? 25.665 -10.187 -31.089 1.00 76.88 718 ASP A C 1
ATOM 5346 O O . ASP A 1 718 ? 25.192 -9.530 -30.166 1.00 76.88 718 ASP A O 1
ATOM 5350 N N . SER A 1 719 ? 26.987 -10.267 -31.299 1.00 80.81 719 SER A N 1
ATOM 5351 C CA . SER A 1 719 ? 28.026 -9.777 -30.376 1.00 80.81 719 SER A CA 1
ATOM 5352 C C . SER A 1 719 ? 27.834 -8.328 -29.905 1.00 80.81 719 SER A C 1
ATOM 5354 O O . SER A 1 719 ? 28.215 -7.994 -28.791 1.00 80.81 719 SER A O 1
ATOM 5356 N N . ALA A 1 720 ? 27.211 -7.474 -30.726 1.00 86.19 720 ALA A N 1
ATOM 5357 C CA . ALA A 1 720 ? 26.903 -6.084 -30.387 1.00 86.19 720 ALA A CA 1
ATOM 5358 C C . ALA A 1 720 ? 25.888 -5.921 -29.236 1.00 86.19 720 ALA A C 1
ATOM 5360 O O . ALA A 1 720 ? 25.821 -4.845 -28.654 1.00 86.19 720 ALA A O 1
ATOM 5361 N N . LEU A 1 721 ? 25.125 -6.963 -28.878 1.00 91.69 721 LEU A N 1
ATOM 5362 C CA . LEU A 1 721 ? 24.283 -6.969 -27.675 1.00 91.69 721 LEU A CA 1
ATOM 5363 C C . LEU A 1 721 ? 25.097 -7.019 -26.373 1.00 91.69 721 LEU A C 1
ATOM 5365 O O . LEU A 1 721 ? 24.577 -6.684 -25.308 1.00 91.69 721 LEU A O 1
ATOM 5369 N N . PHE A 1 722 ? 26.361 -7.439 -26.461 1.00 94.69 722 PHE A N 1
ATOM 5370 C CA . PHE A 1 722 ? 27.202 -7.799 -25.320 1.00 94.69 722 PHE A CA 1
ATOM 5371 C C . PHE A 1 722 ? 28.413 -6.863 -25.133 1.00 94.69 722 PHE A C 1
ATOM 5373 O O . PHE A 1 722 ? 29.269 -7.111 -24.286 1.00 94.69 722 PHE A O 1
ATOM 5380 N N . GLU A 1 723 ? 28.475 -5.773 -25.898 1.00 92.06 723 GLU A N 1
ATOM 5381 C CA . GLU A 1 723 ? 29.443 -4.677 -25.745 1.00 92.06 723 GLU A CA 1
ATOM 5382 C C . GLU A 1 723 ? 28.896 -3.585 -24.789 1.00 92.06 723 GLU A C 1
ATOM 5384 O O . GLU A 1 723 ? 27.700 -3.585 -24.488 1.00 92.06 723 GLU A O 1
ATOM 5389 N N . PRO A 1 724 ? 29.722 -2.634 -24.309 1.00 90.38 724 PRO A N 1
ATOM 5390 C CA . PRO A 1 724 ? 29.239 -1.439 -23.603 1.00 90.38 724 PRO A CA 1
ATOM 5391 C C . PRO A 1 724 ? 28.330 -0.569 -24.497 1.00 90.38 724 PRO A C 1
ATOM 5393 O O . PRO A 1 724 ? 28.548 -0.489 -25.711 1.00 90.38 724 PRO A O 1
ATOM 5396 N N . VAL A 1 725 ? 27.342 0.116 -23.911 1.00 85.75 725 VAL A N 1
ATOM 5397 C CA . VAL A 1 725 ? 26.419 1.023 -24.628 1.00 85.75 725 VAL A CA 1
ATOM 5398 C C . VAL A 1 725 ? 27.134 2.291 -25.106 1.00 85.75 725 VAL A C 1
ATOM 5400 O O . VAL A 1 725 ? 26.839 2.809 -26.198 1.00 85.75 725 VAL A O 1
ATOM 5403 N N . THR A 1 726 ? 28.094 2.777 -24.315 1.00 78.56 726 THR A N 1
ATOM 5404 C CA . THR A 1 726 ? 28.972 3.895 -24.667 1.00 78.56 726 THR A CA 1
ATOM 5405 C C . THR A 1 726 ? 30.300 3.358 -25.218 1.00 78.56 726 THR A C 1
ATOM 5407 O O . THR A 1 726 ? 31.091 2.755 -24.490 1.00 78.56 726 THR A O 1
ATOM 5410 N N . PRO A 1 727 ? 30.602 3.561 -26.519 1.00 66.44 727 PRO A N 1
ATOM 5411 C CA . PRO A 1 727 ? 31.861 3.103 -27.096 1.00 66.44 727 PRO A CA 1
ATOM 5412 C C . PRO A 1 727 ? 33.054 3.801 -26.437 1.00 66.44 727 PRO A C 1
ATOM 5414 O O . PRO A 1 727 ? 33.099 5.029 -26.384 1.00 66.44 727 PRO A O 1
ATOM 5417 N N . ALA A 1 728 ? 34.043 3.020 -25.995 1.00 58.78 728 ALA A N 1
ATOM 5418 C CA . ALA A 1 728 ? 35.248 3.548 -25.365 1.00 58.78 728 ALA A CA 1
ATOM 5419 C C . ALA A 1 728 ? 35.982 4.539 -26.288 1.00 58.78 728 ALA A C 1
ATOM 5421 O O . ALA A 1 728 ? 36.457 4.179 -27.369 1.00 58.78 728 ALA A O 1
ATOM 5422 N N . ASP A 1 729 ? 36.084 5.789 -25.842 1.00 49.09 729 ASP A N 1
ATOM 5423 C CA . ASP A 1 729 ? 36.629 6.890 -26.630 1.00 49.09 729 ASP A CA 1
ATOM 5424 C C . ASP A 1 729 ? 38.152 6.715 -26.829 1.00 49.09 729 ASP A C 1
ATOM 5426 O O . ASP A 1 729 ? 38.918 6.674 -25.863 1.00 49.09 729 ASP A O 1
ATOM 5430 N N . GLU A 1 730 ? 38.639 6.642 -28.078 1.00 36.62 730 GLU A N 1
ATOM 5431 C CA . GLU A 1 730 ? 40.079 6.459 -28.390 1.00 36.62 730 GLU A CA 1
ATOM 5432 C C . GLU A 1 730 ? 40.959 7.678 -27.990 1.00 36.62 730 GLU A C 1
ATOM 5434 O O . GLU A 1 730 ? 42.138 7.753 -28.358 1.00 36.62 730 GLU A O 1
ATOM 5439 N N . THR A 1 731 ? 40.411 8.661 -27.262 1.00 35.50 731 THR A N 1
ATOM 5440 C CA . THR A 1 731 ? 41.031 9.971 -27.004 1.00 35.50 731 THR A CA 1
ATOM 5441 C C . THR A 1 731 ? 41.150 10.423 -25.542 1.00 35.50 731 THR A C 1
ATOM 5443 O O . THR A 1 731 ? 41.523 11.575 -25.314 1.00 35.50 731 THR A O 1
ATOM 5446 N N . GLU A 1 732 ? 40.986 9.540 -24.553 1.00 34.22 732 GLU A N 1
ATOM 5447 C CA . GLU A 1 732 ? 41.400 9.843 -23.170 1.00 34.22 732 GLU A CA 1
ATOM 5448 C C . GLU A 1 732 ? 42.925 9.688 -22.967 1.00 34.22 732 GLU A C 1
ATOM 5450 O O . GLU A 1 732 ? 43.568 8.716 -23.380 1.00 34.22 732 GLU A O 1
ATOM 5455 N N . HIS A 1 733 ? 43.544 10.686 -22.331 1.00 32.38 733 HIS A N 1
ATOM 5456 C CA . HIS A 1 733 ? 44.990 10.719 -22.096 1.00 32.38 733 HIS A CA 1
ATOM 5457 C C . HIS A 1 733 ? 45.355 9.904 -20.849 1.00 32.38 733 HIS A C 1
ATOM 5459 O O . HIS A 1 733 ? 44.821 10.161 -19.780 1.00 32.38 733 HIS A O 1
ATOM 5465 N N . THR A 1 734 ? 46.349 9.011 -20.951 1.00 31.02 734 THR A N 1
ATOM 5466 C CA . THR A 1 734 ? 46.811 8.133 -19.854 1.00 31.02 734 THR A CA 1
ATOM 5467 C C . THR A 1 734 ? 47.003 8.841 -18.501 1.00 31.02 734 THR A C 1
ATOM 5469 O O . THR A 1 734 ? 48.081 9.376 -18.211 1.00 31.02 734 THR A O 1
ATOM 5472 N N . THR A 1 735 ? 45.991 8.763 -17.646 1.00 30.84 735 THR A N 1
ATOM 5473 C CA . THR A 1 735 ? 46.071 8.939 -16.197 1.00 30.84 735 THR A CA 1
ATOM 5474 C C . THR A 1 735 ? 46.190 7.551 -15.567 1.00 30.84 735 THR A C 1
ATOM 5476 O O . THR A 1 735 ? 45.534 6.596 -15.975 1.00 30.84 735 THR A O 1
ATOM 5479 N N . THR A 1 736 ? 47.120 7.386 -14.627 1.00 26.44 736 THR A N 1
ATOM 5480 C CA . THR A 1 736 ? 47.321 6.094 -13.958 1.00 26.44 736 THR A CA 1
ATOM 5481 C C . THR A 1 736 ? 46.165 5.843 -12.985 1.00 26.44 736 THR A C 1
ATOM 5483 O O . THR A 1 736 ? 45.848 6.771 -12.238 1.00 26.44 736 THR A O 1
ATOM 5486 N N . PRO A 1 737 ? 45.586 4.627 -12.917 1.00 32.34 737 PRO A N 1
ATOM 5487 C CA . PRO A 1 737 ? 44.616 4.291 -11.881 1.00 32.34 737 PRO A CA 1
ATOM 5488 C C . PRO A 1 737 ? 45.179 4.550 -10.480 1.00 32.34 737 PRO A C 1
ATOM 5490 O O . PRO A 1 737 ? 46.313 4.162 -10.182 1.00 32.34 737 PRO A O 1
ATOM 5493 N N . GLY A 1 738 ? 44.385 5.202 -9.632 1.00 26.92 738 GLY A N 1
ATOM 5494 C CA . GLY A 1 738 ? 44.577 5.155 -8.186 1.00 26.92 738 GLY A CA 1
ATOM 5495 C C . GLY A 1 738 ? 44.025 3.837 -7.648 1.00 26.92 738 GLY A C 1
ATOM 5496 O O . GLY A 1 738 ? 43.002 3.359 -8.134 1.00 26.92 738 GLY A O 1
ATOM 5497 N N . GLU A 1 739 ? 44.709 3.239 -6.676 1.00 32.06 739 GLU A N 1
ATOM 5498 C CA . GLU A 1 739 ? 44.177 2.084 -5.945 1.00 32.06 739 GLU A CA 1
ATOM 5499 C C . GLU A 1 739 ? 42.966 2.529 -5.101 1.00 32.06 739 GLU A C 1
ATOM 5501 O O . GLU A 1 739 ? 42.927 3.665 -4.627 1.00 32.06 739 GLU A O 1
ATOM 5506 N N . GLY A 1 740 ? 41.951 1.663 -5.018 1.00 28.56 740 GLY A N 1
ATOM 5507 C CA . GLY A 1 740 ? 40.595 2.029 -4.593 1.00 28.56 740 GLY A CA 1
ATOM 5508 C C . GLY A 1 740 ? 40.387 2.182 -3.085 1.00 28.56 740 GLY A C 1
ATOM 5509 O O . GLY A 1 740 ? 41.315 2.042 -2.291 1.00 28.56 740 GLY A O 1
ATOM 5510 N N . ASP A 1 741 ? 39.129 2.430 -2.715 1.00 27.00 741 ASP A N 1
ATOM 5511 C CA . ASP A 1 741 ? 38.683 2.622 -1.331 1.00 27.00 741 ASP A CA 1
ATOM 5512 C C . ASP A 1 741 ? 37.496 1.690 -1.002 1.00 27.00 741 ASP A C 1
ATOM 5514 O O . ASP A 1 741 ? 36.369 2.121 -0.767 1.00 27.00 741 ASP A O 1
ATOM 5518 N N . GLU A 1 742 ? 37.744 0.374 -1.031 1.00 32.41 742 GLU A N 1
ATOM 5519 C CA . GLU A 1 742 ? 36.847 -0.617 -0.416 1.00 32.41 742 GLU A CA 1
ATOM 5520 C C . GLU A 1 742 ? 36.931 -0.486 1.116 1.00 32.41 742 GLU A C 1
ATOM 5522 O O . GLU A 1 742 ? 37.802 -1.078 1.759 1.00 32.41 742 GLU A O 1
ATOM 5527 N N . THR A 1 743 ? 36.030 0.287 1.723 1.00 28.58 743 THR A N 1
ATOM 5528 C CA . THR A 1 743 ? 35.967 0.460 3.184 1.00 28.58 743 THR A CA 1
ATOM 5529 C C . THR A 1 743 ? 35.024 -0.548 3.849 1.00 28.58 743 THR A C 1
ATOM 5531 O O . THR A 1 743 ? 33.951 -0.215 4.345 1.00 28.58 743 THR A O 1
ATOM 5534 N N . ASP A 1 744 ? 35.472 -1.806 3.913 1.00 27.02 744 ASP A N 1
ATOM 5535 C CA . ASP A 1 744 ? 34.909 -2.831 4.806 1.00 27.02 744 ASP A CA 1
ATOM 5536 C C . ASP A 1 744 ? 34.975 -2.355 6.274 1.00 27.02 744 ASP A C 1
ATOM 5538 O O . ASP A 1 744 ? 36.062 -2.213 6.848 1.00 27.02 744 ASP A O 1
ATOM 5542 N N . ILE A 1 745 ? 33.818 -2.104 6.903 1.00 28.92 745 ILE A N 1
ATOM 5543 C CA . ILE A 1 745 ? 33.711 -1.625 8.297 1.00 28.92 745 ILE A CA 1
ATOM 5544 C C . ILE A 1 745 ? 33.867 -2.802 9.284 1.00 28.92 745 ILE A C 1
ATOM 5546 O O . ILE A 1 745 ? 33.040 -3.072 10.159 1.00 28.92 745 ILE A O 1
ATOM 5550 N N . GLY A 1 746 ? 34.981 -3.522 9.156 1.00 24.78 746 GLY A N 1
ATOM 5551 C CA . GLY A 1 746 ? 35.339 -4.648 10.007 1.00 24.78 746 GLY A CA 1
ATOM 5552 C C . GLY A 1 746 ? 35.774 -4.212 11.410 1.00 24.78 746 GLY A C 1
ATOM 5553 O O . GLY A 1 746 ? 36.902 -3.754 11.610 1.00 24.78 746 GLY A O 1
ATOM 5554 N N . MET A 1 747 ? 34.919 -4.429 12.418 1.00 27.81 747 MET A N 1
ATOM 5555 C CA . MET A 1 747 ? 35.264 -4.231 13.836 1.00 27.81 747 MET A CA 1
ATOM 5556 C C . MET A 1 747 ? 36.579 -4.933 14.221 1.00 27.81 747 MET A C 1
ATOM 5558 O O . MET A 1 747 ? 36.626 -6.165 14.269 1.00 27.81 747 MET A O 1
ATOM 5562 N N . LYS A 1 748 ? 37.602 -4.175 14.650 1.00 25.78 748 LYS A N 1
ATOM 5563 C CA . LYS A 1 748 ? 38.696 -4.715 15.478 1.00 25.78 748 LYS A CA 1
ATOM 5564 C C . LYS A 1 748 ? 39.132 -3.790 16.607 1.00 25.78 748 LYS A C 1
ATOM 5566 O O . LYS A 1 748 ? 39.736 -2.743 16.404 1.00 25.78 748 LYS A O 1
ATOM 5571 N N . THR A 1 749 ? 38.923 -4.283 17.822 1.00 25.70 749 THR A N 1
ATOM 5572 C CA . THR A 1 749 ? 39.763 -3.980 18.982 1.00 25.70 749 THR A CA 1
ATOM 5573 C C . THR A 1 749 ? 41.188 -4.487 18.753 1.00 25.70 749 THR A C 1
ATOM 5575 O O . THR A 1 749 ? 41.336 -5.654 18.396 1.00 25.70 749 THR A O 1
ATOM 5578 N N . GLU A 1 750 ? 42.219 -3.708 19.091 1.00 27.17 750 GLU A N 1
ATOM 5579 C CA . GLU A 1 750 ? 43.423 -4.261 19.738 1.00 27.17 750 GLU A CA 1
ATOM 5580 C C . GLU A 1 750 ? 44.262 -3.185 20.453 1.00 27.17 750 GLU A C 1
ATOM 5582 O O . GLU A 1 750 ? 43.960 -1.992 20.382 1.00 27.17 750 GLU A O 1
ATOM 5587 N N . THR A 1 751 ? 45.268 -3.624 21.218 1.00 24.22 751 THR A N 1
ATOM 5588 C CA . THR A 1 751 ? 45.834 -2.866 22.346 1.00 24.22 751 THR A CA 1
ATOM 5589 C C . THR A 1 751 ? 47.367 -2.836 22.334 1.00 24.22 751 THR A C 1
ATOM 5591 O O . THR A 1 751 ? 47.999 -3.884 22.383 1.00 24.22 751 THR A O 1
ATOM 5594 N N . GLU A 1 752 ? 47.926 -1.622 22.424 1.00 26.36 752 GLU A N 1
ATOM 5595 C CA . GLU A 1 752 ? 49.311 -1.265 22.810 1.00 26.36 752 GLU A CA 1
ATOM 5596 C C . GLU A 1 752 ? 50.537 -1.708 21.965 1.00 26.36 752 GLU A C 1
ATOM 5598 O O . GLU A 1 752 ? 50.627 -2.794 21.410 1.00 26.36 752 GLU A O 1
ATOM 5603 N N . ALA A 1 753 ? 51.559 -0.836 22.043 1.00 27.06 753 ALA A N 1
ATOM 5604 C CA . ALA A 1 753 ? 52.984 -1.005 21.708 1.00 27.06 753 ALA A CA 1
ATOM 5605 C C . ALA A 1 753 ? 53.400 -1.162 20.218 1.00 27.06 753 ALA A C 1
ATOM 5607 O O . ALA A 1 753 ? 52.882 -1.987 19.482 1.00 27.06 753 ALA A O 1
ATOM 5608 N N . GLY A 1 754 ? 54.428 -0.448 19.728 1.00 24.19 754 GLY A N 1
ATOM 5609 C CA . GLY A 1 754 ? 55.235 0.601 20.376 1.00 24.19 754 GLY A CA 1
ATOM 5610 C C . GLY A 1 754 ? 56.533 0.958 19.619 1.00 24.19 754 GLY A C 1
ATOM 5611 O O . GLY A 1 754 ? 56.837 0.357 18.593 1.00 24.19 754 GLY A O 1
ATOM 5612 N N . SER A 1 755 ? 57.326 1.879 20.195 1.00 27.09 755 SER A N 1
ATOM 5613 C CA . SER A 1 755 ? 58.584 2.488 19.678 1.00 27.09 755 SER A CA 1
ATOM 5614 C C . SER A 1 755 ? 58.385 3.521 18.537 1.00 27.09 755 SER A C 1
ATOM 5616 O O . SER A 1 755 ? 57.623 3.276 17.612 1.00 27.09 755 SER A O 1
ATOM 5618 N N . GLU A 1 756 ? 58.769 4.796 18.739 1.00 28.77 756 GLU A N 1
ATOM 5619 C CA . GLU A 1 756 ? 60.063 5.440 18.360 1.00 28.77 756 GLU A CA 1
ATOM 5620 C C . GLU A 1 756 ? 60.194 5.618 16.825 1.00 28.77 756 GLU A C 1
ATOM 5622 O O . GLU A 1 756 ? 60.054 4.645 16.098 1.00 28.77 756 GLU A O 1
ATOM 5627 N N . THR A 1 757 ? 60.427 6.788 16.205 1.00 28.50 757 THR A N 1
ATOM 5628 C CA . THR A 1 757 ? 61.076 8.096 16.533 1.00 28.50 757 THR A CA 1
ATOM 5629 C C . THR A 1 757 ? 60.553 9.196 15.567 1.00 28.50 757 THR A C 1
ATOM 5631 O O . THR A 1 757 ? 60.040 8.821 14.518 1.00 28.50 757 THR A O 1
ATOM 5634 N N . ASP A 1 758 ? 60.751 10.521 15.680 1.00 27.25 758 ASP A N 1
ATOM 5635 C CA . ASP A 1 758 ? 61.164 11.501 16.719 1.00 27.25 758 ASP A CA 1
ATOM 5636 C C . ASP A 1 758 ? 61.088 12.925 16.076 1.00 27.25 758 ASP A C 1
ATOM 5638 O O . ASP A 1 758 ? 61.252 13.018 14.863 1.00 27.25 758 ASP A O 1
ATOM 5642 N N . GLU A 1 759 ? 60.892 13.996 16.870 1.00 30.05 759 GLU A N 1
ATOM 5643 C CA . GLU A 1 759 ? 60.990 15.447 16.522 1.00 30.05 759 GLU A CA 1
ATOM 5644 C C . GLU A 1 759 ? 60.125 16.020 15.336 1.00 30.05 759 GLU A C 1
ATOM 5646 O O . GLU A 1 759 ? 59.898 15.373 14.325 1.00 30.05 759 GLU A O 1
ATOM 5651 N N . THR A 1 760 ? 59.558 17.247 15.327 1.00 28.56 760 THR A N 1
ATOM 5652 C CA . THR A 1 760 ? 59.642 18.453 16.190 1.00 28.56 760 THR A CA 1
ATOM 5653 C C . THR A 1 760 ? 58.309 19.248 16.282 1.00 28.56 760 THR A C 1
ATOM 5655 O O . THR A 1 760 ? 57.719 19.529 15.244 1.00 28.56 760 THR A O 1
ATOM 5658 N N . SER A 1 761 ? 58.001 19.819 17.466 1.00 27.84 761 SER A N 1
ATOM 5659 C CA . SER A 1 761 ? 57.332 21.140 17.708 1.00 27.84 761 SER A CA 1
ATOM 5660 C C . SER A 1 761 ? 55.891 21.424 17.190 1.00 27.84 761 SER A C 1
ATOM 5662 O O . SER A 1 761 ? 55.495 20.929 16.150 1.00 27.84 761 SER A O 1
ATOM 5664 N N . GLU A 1 762 ? 55.043 22.259 17.817 1.00 29.86 762 GLU A N 1
ATOM 5665 C CA . GLU A 1 762 ? 55.170 23.152 18.993 1.00 29.86 762 GLU A CA 1
ATOM 5666 C C . GLU A 1 762 ? 54.079 22.887 20.061 1.00 29.86 762 GLU A C 1
ATOM 5668 O O . GLU A 1 762 ? 53.060 22.253 19.805 1.00 29.86 762 GLU A O 1
ATOM 5673 N N . THR A 1 763 ? 54.283 23.397 21.282 1.00 24.20 763 THR A N 1
ATOM 5674 C CA . THR A 1 763 ? 53.409 23.170 22.450 1.00 24.20 763 THR A CA 1
ATOM 5675 C C . THR A 1 763 ? 52.541 24.374 22.827 1.00 24.20 763 THR A C 1
ATOM 5677 O O . THR A 1 763 ? 53.075 25.468 23.014 1.00 24.20 763 THR A O 1
ATOM 5680 N N . VAL A 1 764 ? 51.268 24.142 23.170 1.00 28.28 764 VAL A N 1
ATOM 5681 C CA . VAL A 1 764 ? 50.520 24.968 24.144 1.00 28.28 764 VAL A CA 1
ATOM 5682 C C . VAL A 1 764 ? 49.832 24.043 25.160 1.00 28.28 764 VAL A C 1
ATOM 5684 O O . VAL A 1 764 ? 49.423 22.937 24.824 1.00 28.28 764 VAL A O 1
ATOM 5687 N N . THR A 1 765 ? 49.755 24.459 26.427 1.00 24.30 765 THR A N 1
ATOM 5688 C CA . THR A 1 765 ? 49.382 23.605 27.571 1.00 24.30 765 THR A CA 1
ATOM 5689 C C . THR A 1 765 ? 48.170 24.123 28.338 1.00 24.30 765 THR A C 1
ATOM 5691 O O . THR A 1 765 ? 48.110 25.327 28.563 1.00 24.30 765 THR A O 1
ATOM 5694 N N . THR A 1 766 ? 47.342 23.217 28.880 1.00 27.67 766 THR A N 1
ATOM 5695 C CA . THR A 1 766 ? 46.796 23.228 30.269 1.00 27.67 766 THR A CA 1
ATOM 5696 C C . THR A 1 766 ? 46.010 21.920 30.494 1.00 27.67 766 THR A C 1
ATOM 5698 O O . THR A 1 766 ? 45.151 21.620 29.682 1.00 27.67 766 THR A O 1
ATOM 5701 N N . SER A 1 767 ? 46.289 21.014 31.445 1.00 24.23 767 SER A N 1
ATOM 5702 C CA . SER A 1 767 ? 46.464 21.101 32.917 1.00 24.23 767 SER A CA 1
ATOM 5703 C C . SER A 1 767 ? 45.180 20.865 33.740 1.00 24.23 767 SER A C 1
ATOM 5705 O O . SER A 1 767 ? 44.499 21.835 34.069 1.00 24.23 767 SER A O 1
ATOM 5707 N N . LYS A 1 768 ? 44.941 19.597 34.142 1.00 28.77 768 LYS A N 1
ATOM 5708 C CA . LYS A 1 768 ? 44.305 19.069 35.394 1.00 28.77 768 LYS A CA 1
ATOM 5709 C C . LYS A 1 768 ? 43.933 17.586 35.165 1.00 28.77 768 LYS A C 1
ATOM 5711 O O . LYS A 1 768 ? 43.248 17.312 34.196 1.00 28.77 768 LYS A O 1
ATOM 5716 N N . SER A 1 769 ? 44.481 16.567 35.835 1.00 26.44 769 SER A N 1
ATOM 5717 C CA . SER A 1 769 ? 44.611 16.227 37.273 1.00 26.44 769 SER A CA 1
ATOM 5718 C C . SER A 1 769 ? 43.506 15.280 37.785 1.00 26.44 769 SER A C 1
ATOM 5720 O O . SER A 1 769 ? 42.410 15.721 38.121 1.00 26.44 769 SER A O 1
ATOM 5722 N N . THR A 1 770 ? 43.878 14.001 37.894 1.00 24.78 770 THR A N 1
ATOM 5723 C CA . THR A 1 770 ? 43.330 12.888 38.711 1.00 24.78 770 THR A CA 1
ATOM 5724 C C . THR A 1 770 ? 43.121 13.275 40.206 1.00 24.78 770 THR A C 1
ATOM 5726 O O . THR A 1 770 ? 43.631 14.339 40.578 1.00 24.78 770 THR A O 1
ATOM 5729 N N . PRO A 1 771 ? 42.456 12.475 41.100 1.00 42.38 771 PRO A N 1
ATOM 5730 C CA . PRO A 1 771 ? 42.477 10.992 41.133 1.00 42.38 771 PRO A CA 1
ATOM 5731 C C . PRO A 1 771 ? 41.239 10.179 41.634 1.00 42.38 771 PRO A C 1
ATOM 5733 O O . PRO A 1 771 ? 40.433 10.651 42.423 1.00 42.38 771 PRO A O 1
ATOM 5736 N N . ALA A 1 772 ? 41.233 8.899 41.226 1.00 26.86 772 ALA A N 1
ATOM 5737 C CA . ALA A 1 772 ? 41.018 7.639 41.979 1.00 26.86 772 ALA A CA 1
ATOM 5738 C C . ALA A 1 772 ? 39.870 7.403 42.998 1.00 26.86 772 ALA A C 1
ATOM 5740 O O . ALA A 1 772 ? 39.683 8.148 43.957 1.00 26.86 772 ALA A O 1
ATOM 5741 N N . SER A 1 773 ? 39.325 6.178 42.921 1.00 28.67 773 SER A N 1
ATOM 5742 C CA . SER A 1 773 ? 38.992 5.305 44.065 1.00 28.67 773 SER A CA 1
ATOM 5743 C C . SER A 1 773 ? 39.164 3.821 43.674 1.00 28.67 773 SER A C 1
ATOM 5745 O O . SER A 1 773 ? 38.903 3.473 42.525 1.00 28.67 773 SER A O 1
ATOM 5747 N N . GLU A 1 774 ? 39.601 2.966 44.604 1.00 28.86 774 GLU A N 1
ATOM 5748 C CA . GLU A 1 774 ? 39.863 1.520 44.422 1.00 28.86 774 GLU A CA 1
ATOM 5749 C C . GLU A 1 774 ? 38.874 0.666 45.245 1.00 28.86 774 GLU A C 1
ATOM 5751 O O . GLU A 1 774 ? 38.528 1.084 46.347 1.00 28.86 774 GLU A O 1
ATOM 5756 N N . ASP A 1 775 ? 38.468 -0.512 44.740 1.00 27.16 775 ASP A N 1
ATOM 5757 C CA . ASP A 1 775 ? 38.387 -1.825 45.443 1.00 27.16 775 ASP A CA 1
ATOM 5758 C C . ASP A 1 775 ? 37.805 -2.899 44.469 1.00 27.16 775 ASP A C 1
ATOM 5760 O O . ASP A 1 775 ? 36.977 -2.561 43.628 1.00 27.16 775 ASP A O 1
ATOM 5764 N N . GLN A 1 776 ? 38.367 -4.114 44.297 1.00 29.23 776 GLN A N 1
ATOM 5765 C CA . GLN A 1 776 ? 38.281 -5.346 45.133 1.00 29.23 776 GLN A CA 1
ATOM 5766 C C . GLN A 1 776 ? 36.832 -5.888 45.270 1.00 29.23 776 GLN A C 1
ATOM 5768 O O . GLN A 1 776 ? 35.963 -5.137 45.689 1.00 29.23 776 GLN A O 1
ATOM 5773 N N . ALA A 1 777 ? 36.463 -7.160 45.024 1.00 28.30 777 ALA A N 1
ATOM 5774 C CA . ALA A 1 777 ? 37.102 -8.397 44.502 1.00 28.30 777 ALA A CA 1
ATOM 5775 C C . ALA A 1 777 ? 35.955 -9.353 44.000 1.00 28.30 777 ALA A C 1
ATOM 5777 O O . ALA A 1 777 ? 34.798 -8.951 44.067 1.00 28.30 777 ALA A O 1
ATOM 5778 N N . ASP A 1 778 ? 36.087 -10.597 43.502 1.00 27.61 778 ASP A N 1
ATOM 5779 C CA . ASP A 1 778 ? 37.197 -11.571 43.411 1.00 27.61 778 ASP A CA 1
ATOM 5780 C C . ASP A 1 778 ? 37.186 -12.335 42.044 1.00 27.61 778 ASP A C 1
ATOM 5782 O O . ASP A 1 778 ? 37.475 -11.690 41.036 1.00 27.61 778 ASP A O 1
ATOM 5786 N N . SER A 1 779 ? 36.922 -13.662 41.944 1.00 28.80 779 SER A N 1
ATOM 5787 C CA . SER A 1 779 ? 37.331 -14.438 40.741 1.00 28.80 779 SER A CA 1
ATOM 5788 C C . SER A 1 779 ? 36.630 -15.790 40.384 1.00 28.80 779 SER A C 1
ATOM 5790 O O . SER A 1 779 ? 36.406 -16.624 41.254 1.00 28.80 779 SER A O 1
ATOM 5792 N N . ILE A 1 780 ? 36.469 -16.038 39.053 1.00 26.39 780 ILE A N 1
ATOM 5793 C CA . ILE A 1 780 ? 36.762 -17.302 38.281 1.00 26.39 780 ILE A CA 1
ATOM 5794 C C . ILE A 1 780 ? 35.846 -18.563 38.475 1.00 26.39 780 ILE A C 1
ATOM 5796 O O . ILE A 1 780 ? 35.513 -18.866 39.616 1.00 26.39 780 ILE A O 1
ATOM 5800 N N . PRO A 1 781 ? 35.550 -19.439 37.454 1.00 39.94 781 PRO A N 1
ATOM 5801 C CA . PRO A 1 781 ? 35.556 -19.334 35.962 1.00 39.94 781 PRO A CA 1
ATOM 5802 C C . PRO A 1 781 ? 34.407 -20.073 35.172 1.00 39.94 781 PRO A C 1
ATOM 5804 O O . PRO A 1 781 ? 33.776 -20.985 35.693 1.00 39.94 781 PRO A O 1
ATOM 5807 N N . GLY A 1 782 ? 34.332 -19.887 33.834 1.00 27.59 782 GLY A N 1
ATOM 5808 C CA . GLY A 1 782 ? 34.457 -21.045 32.902 1.00 27.59 782 GLY A CA 1
ATOM 5809 C C . GLY A 1 782 ? 33.402 -21.358 31.805 1.00 27.59 782 GLY A C 1
ATOM 5810 O O . GLY A 1 782 ? 32.384 -21.964 32.099 1.00 27.59 782 GLY A O 1
ATOM 5811 N N . PHE A 1 783 ? 33.815 -21.176 30.533 1.00 26.41 783 PHE A N 1
ATOM 5812 C CA . PHE A 1 783 ? 33.357 -21.825 29.270 1.00 26.41 783 PHE A CA 1
ATOM 5813 C C . PHE A 1 783 ? 31.970 -21.503 28.646 1.00 26.41 783 PHE A C 1
ATOM 5815 O O . PHE A 1 783 ? 30.935 -21.610 29.287 1.00 26.41 783 PHE A O 1
ATOM 5822 N N . GLY A 1 784 ? 31.987 -21.189 27.333 1.00 23.44 784 GLY A N 1
ATOM 5823 C CA . GLY A 1 784 ? 30.826 -21.110 26.414 1.00 23.44 784 GLY A CA 1
ATOM 5824 C C . GLY A 1 784 ? 30.587 -22.414 25.618 1.00 23.44 784 GLY A C 1
ATOM 5825 O O . GLY A 1 784 ? 31.095 -23.456 26.044 1.00 23.44 784 GLY A O 1
ATOM 5826 N N . PRO A 1 785 ? 29.862 -22.401 24.471 1.00 35.03 785 PRO A N 1
ATOM 5827 C CA . PRO A 1 785 ? 30.183 -21.586 23.276 1.00 35.03 785 PRO A CA 1
ATOM 5828 C C . PRO A 1 785 ? 28.937 -20.832 22.694 1.00 35.03 785 PRO A C 1
ATOM 5830 O O . PRO A 1 785 ? 27.928 -20.782 23.393 1.00 35.03 785 PRO A O 1
ATOM 5833 N N . PRO A 1 786 ? 28.970 -20.181 21.501 1.00 29.69 786 PRO A N 1
ATOM 5834 C CA . PRO A 1 786 ? 27.933 -19.216 21.100 1.00 29.69 786 PRO A CA 1
ATOM 5835 C C . PRO A 1 786 ? 26.739 -19.822 20.340 1.00 29.69 786 PRO A C 1
ATOM 5837 O O . PRO A 1 786 ? 26.848 -20.883 19.725 1.00 29.69 786 PRO A O 1
ATOM 5840 N N . ILE A 1 787 ? 25.628 -19.078 20.327 1.00 26.11 787 ILE A N 1
ATOM 5841 C CA . ILE A 1 787 ? 24.474 -19.271 19.433 1.00 26.11 787 ILE A CA 1
ATOM 5842 C C . ILE A 1 787 ? 24.681 -18.419 18.169 1.00 26.11 787 ILE A C 1
ATOM 5844 O O . ILE A 1 787 ? 25.287 -17.350 18.233 1.00 26.11 787 ILE A O 1
ATOM 5848 N N . ALA A 1 788 ? 24.221 -18.909 17.016 1.00 24.62 788 ALA A N 1
ATOM 5849 C CA . ALA A 1 788 ? 24.326 -18.205 15.741 1.00 24.62 788 ALA A CA 1
ATOM 5850 C C . ALA A 1 788 ? 23.178 -17.201 15.551 1.00 24.62 788 ALA A C 1
ATOM 5852 O O . ALA A 1 788 ? 22.025 -17.520 15.832 1.00 24.62 788 ALA A O 1
ATOM 5853 N N . VAL A 1 789 ? 23.494 -16.024 15.009 1.00 24.19 789 VAL A N 1
ATOM 5854 C CA . VAL A 1 789 ? 22.492 -15.107 14.449 1.00 24.19 789 VAL A CA 1
ATOM 5855 C C . VAL A 1 789 ? 22.107 -15.624 13.062 1.00 24.19 789 VAL A C 1
ATOM 5857 O O . VAL A 1 789 ? 22.981 -15.864 12.230 1.00 24.19 789 VAL A O 1
ATOM 5860 N N . VAL A 1 790 ? 20.808 -15.799 12.823 1.00 25.19 790 VAL A N 1
ATOM 5861 C CA . VAL A 1 790 ? 20.228 -16.063 11.498 1.00 25.19 790 VAL A CA 1
ATOM 5862 C C . VAL A 1 790 ? 19.459 -14.811 11.083 1.00 25.19 790 VAL A C 1
ATOM 5864 O O . VAL A 1 790 ? 18.830 -14.171 11.923 1.00 25.19 790 VAL A O 1
ATOM 5867 N N . ALA A 1 791 ? 19.575 -14.419 9.816 1.00 25.28 791 ALA A N 1
ATOM 5868 C CA . ALA A 1 791 ? 19.100 -13.126 9.342 1.00 25.28 791 ALA A CA 1
ATOM 5869 C C . ALA A 1 791 ? 17.565 -13.045 9.259 1.00 25.28 791 ALA A C 1
ATOM 5871 O O . ALA A 1 791 ? 16.922 -13.928 8.693 1.00 25.28 791 ALA A O 1
ATOM 5872 N N . ILE A 1 792 ? 17.012 -11.934 9.749 1.00 28.19 792 ILE A N 1
ATOM 5873 C CA . ILE A 1 792 ? 15.656 -11.462 9.453 1.00 28.19 792 ILE A CA 1
ATOM 5874 C C . ILE A 1 792 ? 15.839 -10.155 8.677 1.00 28.19 792 ILE A C 1
ATOM 5876 O O . ILE A 1 792 ? 16.212 -9.144 9.263 1.00 28.19 792 ILE A O 1
ATOM 5880 N N . VAL A 1 793 ? 15.669 -10.208 7.353 1.00 28.30 793 VAL A N 1
ATOM 5881 C CA . VAL A 1 793 ? 15.828 -9.051 6.442 1.00 28.30 793 VAL A CA 1
ATOM 5882 C C . VAL A 1 793 ? 14.764 -9.072 5.338 1.00 28.30 793 VAL A C 1
ATOM 5884 O O . VAL A 1 793 ? 14.190 -8.041 5.010 1.00 28.30 793 VAL A O 1
ATOM 5887 N N . THR A 1 794 ? 14.441 -10.255 4.805 1.00 30.78 794 THR A N 1
ATOM 5888 C CA . THR A 1 794 ? 13.621 -10.431 3.593 1.00 30.78 794 THR A CA 1
ATOM 5889 C C . THR A 1 794 ? 12.187 -9.885 3.689 1.00 30.78 794 THR A C 1
ATOM 5891 O O . THR A 1 794 ? 11.615 -9.526 2.667 1.00 30.78 794 THR A O 1
ATOM 5894 N N . THR A 1 795 ? 11.593 -9.801 4.884 1.00 29.31 795 THR A N 1
ATOM 5895 C CA . THR A 1 795 ? 10.184 -9.391 5.049 1.00 29.31 795 THR A CA 1
ATOM 5896 C C . THR A 1 795 ? 9.964 -7.881 4.892 1.00 29.31 795 THR A C 1
ATOM 5898 O O . THR A 1 795 ? 8.924 -7.466 4.391 1.00 29.31 795 THR A O 1
ATOM 5901 N N . ALA A 1 796 ? 10.934 -7.048 5.289 1.00 30.92 796 ALA A N 1
ATOM 5902 C CA . ALA A 1 796 ? 10.757 -5.591 5.337 1.00 30.92 796 ALA A CA 1
ATOM 5903 C C . ALA A 1 796 ? 10.691 -4.931 3.945 1.00 30.92 796 ALA A C 1
ATOM 5905 O O . ALA A 1 796 ? 10.050 -3.898 3.779 1.00 30.92 796 ALA A O 1
ATOM 5906 N N . VAL A 1 797 ? 11.326 -5.543 2.939 1.00 33.91 797 VAL A N 1
ATOM 5907 C CA . VAL A 1 797 ? 11.419 -5.004 1.569 1.00 33.91 797 VAL A CA 1
ATOM 5908 C C . VAL A 1 797 ? 10.115 -5.183 0.779 1.00 33.91 797 VAL A C 1
ATOM 5910 O O . VAL A 1 797 ? 9.864 -4.442 -0.165 1.00 33.91 797 VAL A O 1
ATOM 5913 N N . LEU A 1 798 ? 9.258 -6.146 1.144 1.00 32.12 798 LEU A N 1
ATOM 5914 C CA . LEU A 1 798 ? 7.998 -6.367 0.424 1.00 32.12 798 LEU A CA 1
ATOM 5915 C C . LEU A 1 798 ? 6.909 -5.364 0.839 1.00 32.12 798 LEU A C 1
ATOM 5917 O O . LEU A 1 798 ? 6.198 -4.850 -0.017 1.00 32.12 798 LEU A O 1
ATOM 5921 N N . LEU A 1 799 ? 6.828 -5.043 2.135 1.00 33.25 799 LEU A N 1
ATOM 5922 C CA . LEU A 1 799 ? 5.818 -4.133 2.697 1.00 33.25 799 LEU A CA 1
ATOM 5923 C C . LEU A 1 799 ? 6.005 -2.667 2.268 1.00 33.25 799 LEU A C 1
ATOM 5925 O O . LEU A 1 799 ? 5.055 -1.895 2.306 1.00 33.25 799 LEU A O 1
ATOM 5929 N N . ARG A 1 800 ? 7.206 -2.272 1.820 1.00 37.28 800 ARG A N 1
ATOM 5930 C CA . ARG A 1 800 ? 7.477 -0.906 1.337 1.00 37.28 800 ARG A CA 1
ATOM 5931 C C . ARG A 1 800 ? 6.953 -0.613 -0.078 1.00 37.28 800 ARG A C 1
ATOM 5933 O O . ARG A 1 800 ? 6.898 0.552 -0.446 1.00 37.28 800 ARG A O 1
ATOM 5940 N N . ARG A 1 801 ? 6.564 -1.629 -0.864 1.00 39.28 801 ARG A N 1
ATOM 5941 C CA . ARG A 1 801 ? 6.192 -1.475 -2.293 1.00 39.28 801 ARG A CA 1
ATOM 5942 C C . ARG A 1 801 ? 4.733 -1.079 -2.556 1.00 39.28 801 ARG A C 1
ATOM 5944 O O . ARG A 1 801 ? 4.325 -0.986 -3.707 1.00 39.28 801 ARG A O 1
ATOM 5951 N N . LEU A 1 802 ? 3.932 -0.939 -1.501 1.00 38.72 802 LEU A N 1
ATOM 5952 C CA . LEU A 1 802 ? 2.477 -0.724 -1.558 1.00 38.72 802 LEU A CA 1
ATOM 5953 C C . LEU A 1 802 ? 1.999 0.383 -0.592 1.00 38.72 802 LEU A C 1
ATOM 5955 O O . LEU A 1 802 ? 0.801 0.524 -0.349 1.00 38.72 802 LEU A O 1
ATOM 5959 N N . ASP A 1 803 ? 2.943 1.143 -0.028 1.00 39.56 803 ASP A N 1
ATOM 5960 C CA . ASP A 1 803 ? 2.726 2.234 0.942 1.00 39.56 803 ASP A CA 1
ATOM 5961 C C . ASP A 1 803 ? 3.227 3.602 0.429 1.00 39.56 803 ASP A C 1
ATOM 5963 O O . ASP A 1 803 ? 3.213 4.607 1.144 1.00 39.56 803 ASP A O 1
ATOM 5967 N N . ARG A 1 804 ? 3.673 3.635 -0.828 1.00 37.62 804 ARG A N 1
ATOM 5968 C CA . ARG A 1 804 ? 3.939 4.852 -1.586 1.00 37.62 804 ARG A CA 1
ATOM 5969 C C . ARG A 1 804 ? 2.822 4.993 -2.604 1.00 37.62 804 ARG A C 1
ATOM 5971 O O . ARG A 1 804 ? 2.724 4.122 -3.493 1.00 37.62 804 ARG A O 1
#

Foldseek 3Di:
DDDDDDDDDDDDDDDDDDDDDDDDDDDDDDDDDDDDDDDDDDDDDDDDDDDDDDDDDDDDDDPDDDDPDFDWFFWFKAFQFFFKDFPVLAAPPDDQFFFDWFALQKFKDDQQPPPQFHGDDRSDTGGAWTHDQQEIEHTHLQQFQPDQQQRGCSLLLVLLSCCFQVVQEWEEEEEPQQPDPEDCDDDPRSYNVVSQVVSVVSHYHYYYDNPCLVCLVRTQEYEYEQGNHADDPSNLLSLLVCVVVRGHYYYYWGELNNVRGSQVRSVSSCVSNVDGMGTGNIQMFGPPAALVHRSTHIDDRGPPVNHSSTRDDDTPHDPDAQVDKFWWWFAAFDWLFWTWIAGPVGDIAIAGEAQWDAQDEDPDDGPQLVPAQFDPSVVRNVLRVVSSVLCCVQHHGATWMWHHANPDDQAFLSRHGHTWTAHPVRDTSLLVCLLQVRTDGAFALGPCNLVSNQSNVVCLVVCGRSNVRHDLQPQAAALFFFFQKAKFFQFFAKFFDAAFDDFPVGGGQKGADLVLLEIEGGHPRLFCLCPVVLVHLHCSVGNSLLLVVLSLVVSFDPDPDDPDQQAAAEEEANALVQALDPFHDTLNRRSVSQSNQSNVCNVRVRHDGYFYDHALDDPGHRPQDDPQAGRHSEYEYELGNAADDPVSLVSVLSSSVNGHHYYYYGHLVDLPRQCSCVVSCVSSVGRMGTDNHTAFDQPAARPRGRSTGMDSRGDPVPSSSRGGPDPDDPDDDDDDDDDDDPDDVDDDDDDDDDDDDDDDDDDDDDDDDDDDDDDDDDYDDDDDDDDDDDDDDVPVSSSVSRND

Sequence (804 aa):
MGLMITAVVAGGIAAGQPVSTVDRNSTLENGATDQLKAVTSITKPPIPVTAASDSVSGAPKRQTTPSNGTETIDPVVFDSAASLLGEDDQPLDEESAVVVRTEPTARNRDEDGNGDAVSYAEQQRLPVVAVDETVVGVTGPFVTSNTDFANFGNEELLLNIYDELLGGSGTILHDEGHGQYYTLSENNGNDFRQFADYAETNGYTYRSTTDFQAELGDADAVVITSPSRAFTDTELAALKKFVADGGVVVLHHQSDFRDFDETANLDEIAAAVDVSFRFNDDQIYDTGNNAGASYRPVTSEFDREAGSYFTERDGLGLELTAAETYEVEVIDVADGDTIDVRFTDGTVETVRLVGIDTPETGDTDERAAEYEWIKDETALKAKGEAATAYAVDRLKGETVTLSFDENGKLRGDFGRLLGIIELSDGTTYNEAVVTAGLARVYDSGFSSHDEYWSLEAEARAAGRGIWALSDPAATAEIRDRPVEQLAFPTPVAVTGSTVPVRAETGEPLVAVDTDANVAVIGGPIIDETLVREEGGPGIEGYGNYPFFTNVIDHIRRETAGEGQPRTGPVVIDGGHGQFAAGFAVSAEDSVHYMRYLEGQSAGSGRITGLEGAVTLTGEAGPAIVEDGAPVARAVIVSTPTAELTAEERATLVKFADVGGAVVLVGSAVNTEHLDNFDPLIEVLGADVGFTTVPVTDEENNLAGNPSTPTTSNFEDSDSALFEPVTPADETEHTTTPGEGDETDIGMKTETEAGSETDETSETVTTSKSTPASEDQADSIPGFGPPIAVVAIVTTAVLLRRLDR